Protein AF-A0A2E7ZPV7-F1 (afdb_monomer_lite)

Foldseek 3Di:
DDDDDDDDDDDDDDDDDDDDDDDDDDDDDDDDDDDDDDDDDDDDDDDDDDDDDDDDDDDDDDPAFDDLAQDFDDPVLVVVQPDDDDDDPDDVDWKKKKKWKKAKFADQQQVLCVVQNEDQLQHKGWDWKWKAKQQDQFTDIDDHYNPDIDIDMYIDDPVQWDQDPVDPQAIEGAQQMKIKMWTWMWGAFPLRFTFTETQFIWIDGPNVQVVVAPHWDKTFGDFWQGPDGRMIMTIYNIWMATPVRHTHHYDHDYDVSLLVLLVVLVVLVVSQVVLLLCCAQPWADAPQDSVQDAQKTAARQERSRPRIAGLLLLLQAAALDDPLLLLQLLVVLLCVLVVVDPVVVVVLLVLLLFAEPQNLLVCVLSLQLSLLLSLQAQERERFAFHWDQDPNTIYTDGDAGSASEQDQASGYYHHQNNSQSNSQNSLCCLLVDDPVVQVVRSSSSSSNSSQFLFWFKFKFWFFKQDRFPLDFGPQPDSHTDIGMWIKTAGLLLQLLLALVQQLAWIQGDDPVRTHGLHDPVCSQVLSFLSLCLSCPCVSLVRYDPVVSVQSPTSVSVNQPQQCVSCVPDRHHFMFIRTNRASERGQLEDDDDPVLVVLVVLQVVQVVQQVLLDDFLWGWYHYQHNAFPDSVGRGRITNFGFKTFHRCPRSLQPPLSNQQSQARAGMWGKFFADPDDGHYRHHHTTDISVCRGNSRIHIRGSHTGHDSSSSSSVSSSVSVSSNRRHHHPWAAEDDPLLLVLLVLLVVLLVVLQVLQVVLVVVPDPDPQFRKIKTWRHLSCSRRPSVSSNSSSVSLSVFFSHWHKDKGFRPRSYAYPVGDGSHIIIMIMTTGD

Radius of gyration: 29.02 Å; chains: 1; bounding box: 93×75×89 Å

Secondary structure (DSSP, 8-state):
----------------------PPPPPPP----------------------------------PPPPS-PPPPPGGGTTT---PPPPPP--S---EEEEEEEEEEE--HHHHHHHH---GGG-EEEEEEEEEETT-SSBEEE---SSSPEEEEEEPPGGGEEE-SSSTTEEEEETT-EEEEEEEEEEE-TTS-EEEEEEEEEEEEHHHHHH-SSS-EEEEEEETTEEEEEEEEEEEEEEEEETT--EEEEEEE--HHHHHHHHHHHHHHHHHHHHHHHIIIIISB-GGGTT---SEEE-SS-GGGSSEEEHHHHH-PPPSS-HHHHHHHHHHHHHHHTTT-HHHHHHHHHHTTS--HHHHHHHHHHHHHHHHHHHHHHB----S-EEEEETTEEEEE------SSPPSSS-B---HHHHHHHHHHHHHHHHTS-HHHHTTSHHHHHHHHHHTTTEEEEEEEEEESSSSTTSPP-TT-S-PEEEEEEEEEEHHHHHHHHHHHHTSEEE-SSTTSEEESS-HHHHHHHHHHHHHHHS-HHHHHTS-HHHHHHTTSHHHHTTTT-TTT-TTSPPP--EEE-SSSEE-SB----SSHHHHHHHHHHHHHHHHHHHH-S-SSEEEE---S--SBTTB--SSEEEEEEEE--TTSHHHH-HHHHHTT-B-SEEEEEE--TT-TTPBP-B--B-HHHHHTT-EEEEESS-B-HHHHHHHHHHHHHHGGGSPPPBSSSEEPPHHHHHHHHHHHHHHHHHHHHHHHHHHH--TT---EEEEEEE-HHHHHH-HHHHHHHHHHHHHH-SEEEEEEEE-TTTEE-TTS-B--EEEEEEEEE-

Sequence (831 aa):
MSETLADVSATATGTDSATVSVESPPPEQTDVPVVNASNTKDCSGQDGTDAAATIDAESDGVAVGRSLQVPQVPDNLILGMTKAPTEPAKSDTLMLTMQFSARKAEADLATAFLATGGPLGAAQAASTTDLALTGSEYAVTADLSNDVSTLVKIPLPESLYKVSATAPHTIEIDSRAKLIATSMRDGAAINGTIGPSVSGDGALYLSGLMRSTESIAQMPLVYGGWLEHSAVIGLGKPRVYDQHGVMYNTHFTEHAEGNAAEKAAAEMLKQYAETAWQRRQTQLVYAAAKPLTKAVVKVPVGVNDSGFSTVSAVIERRSAYSFETLEGLFKGAMSAEFSFEEDDIKQFLQDASVQGKKVAAAYGQHVAASLSTIAGSLVAYRADGRSAVTPTGVANKSAELWTAAPPRGPCVSDDCDGSAMELLSIASAVTSAEPETIRTYPFLHAVRNVLVPYYTVGTAIVGASASNAGSDAALGTANVAGHAATLLMPTHTLLRAMYSGSGRLVRGESRSGLVPVASDDVREDLACKRHAACFTADAIAGLPEDERLVLQSWQSGQNVGHPSMDPGGVALSTWQAEGTCVAGATMYLPPGKEVDKNAATSKRDIETFAKIGPTIGRSVKLLHVGGANPDSPHRFYHDIVEFSVPRTHPLWTSKAVAELGHAASQFVLVPHKHEQRGIGISAAGATPAALVTEQFAAVELVAVGSSAQELLEYAESKAAKDVMPPRHGPMQLTSFQTKQLEASLDALQNLHGTLTSRLNNAEQGQDGHNVAYVISYQGLVHNPAGVSHFCERIAACATAGIVDILEVPGMALTPTGHDAGRIVMVNASVP

pLDDT: mean 82.3, std 20.38, range [22.11, 98.44]

Structure (mmCIF, N/CA/C/O backbone):
data_AF-A0A2E7ZPV7-F1
#
_entry.id   AF-A0A2E7ZPV7-F1
#
loop_
_atom_site.group_PDB
_atom_site.id
_atom_site.type_symbol
_atom_site.label_atom_id
_atom_site.label_alt_id
_atom_site.label_comp_id
_atom_site.label_asym_id
_atom_site.label_entity_id
_atom_site.label_seq_id
_atom_site.pdbx_PDB_ins_code
_atom_site.Cartn_x
_atom_site.Cartn_y
_atom_site.Cartn_z
_atom_site.occupancy
_atom_site.B_iso_or_equiv
_atom_site.auth_seq_id
_atom_site.auth_comp_id
_atom_site.auth_asym_id
_atom_site.auth_atom_id
_atom_site.pdbx_PDB_model_num
ATOM 1 N N . MET A 1 1 ? -10.654 -34.231 37.440 1.00 29.20 1 MET A N 1
ATOM 2 C CA . MET A 1 1 ? -9.949 -34.581 38.690 1.00 29.20 1 MET A CA 1
ATOM 3 C C . MET A 1 1 ? -9.417 -33.267 39.242 1.00 29.20 1 MET A C 1
ATOM 5 O O . MET A 1 1 ? -8.465 -32.758 38.680 1.00 29.20 1 MET A O 1
ATOM 9 N N . SER A 1 2 ? -10.264 -32.463 39.885 1.00 23.53 2 SER A N 1
ATOM 10 C CA . SER A 1 2 ? -10.623 -32.471 41.317 1.00 23.53 2 SER A CA 1
ATOM 11 C C . SER A 1 2 ? -9.465 -32.056 42.235 1.00 23.53 2 SER A C 1
ATOM 13 O O . SER A 1 2 ? -8.484 -32.784 42.325 1.00 23.53 2 SER A O 1
ATOM 15 N N . GLU A 1 3 ? -9.724 -30.951 42.948 1.00 26.70 3 GLU A N 1
ATOM 16 C CA . GLU A 1 3 ? -9.115 -30.454 44.197 1.00 26.70 3 GLU A CA 1
ATOM 17 C C . GLU A 1 3 ? -7.826 -29.617 44.129 1.00 26.70 3 GLU A C 1
ATOM 19 O O . GLU A 1 3 ? -6.957 -29.886 43.315 1.00 26.70 3 GLU A O 1
ATOM 24 N N . THR A 1 4 ? -7.533 -28.674 45.037 1.00 27.00 4 THR A N 1
ATOM 25 C CA . THR A 1 4 ? -8.236 -27.568 45.745 1.00 27.00 4 THR A CA 1
ATOM 26 C C . THR A 1 4 ? -7.109 -26.705 46.379 1.00 27.00 4 THR A C 1
ATOM 28 O O . THR A 1 4 ? -6.029 -27.244 46.607 1.00 27.00 4 THR A O 1
ATOM 31 N N . LEU A 1 5 ? -7.414 -25.457 46.788 1.00 25.66 5 LEU A N 1
ATOM 32 C CA . LEU A 1 5 ? -6.725 -24.597 47.796 1.00 25.66 5 LEU A CA 1
ATOM 33 C C . LEU A 1 5 ? -5.484 -23.799 47.332 1.00 25.66 5 LEU A C 1
ATOM 35 O O . LEU A 1 5 ? -4.662 -24.314 46.591 1.00 25.66 5 LEU A O 1
ATOM 39 N N . ALA A 1 6 ? -5.208 -22.570 47.787 1.00 25.42 6 ALA A N 1
ATOM 40 C CA . ALA A 1 6 ? -5.925 -21.558 48.575 1.00 25.42 6 ALA A CA 1
ATOM 41 C C . ALA A 1 6 ? -5.096 -20.250 48.560 1.00 25.42 6 ALA A C 1
ATOM 43 O O . ALA A 1 6 ? -3.877 -20.287 48.392 1.00 25.42 6 ALA A O 1
ATOM 44 N N . ASP A 1 7 ? -5.782 -19.129 48.788 1.00 23.52 7 ASP A N 1
ATOM 45 C CA . ASP A 1 7 ? -5.270 -17.785 49.083 1.00 23.52 7 ASP A CA 1
ATOM 46 C C . ASP A 1 7 ? -4.182 -17.722 50.165 1.00 23.52 7 ASP A C 1
ATOM 48 O O . ASP A 1 7 ? -4.339 -18.320 51.230 1.00 23.52 7 ASP A O 1
ATOM 52 N N . VAL A 1 8 ? -3.194 -16.835 49.967 1.00 25.09 8 VAL A N 1
ATOM 53 C CA . VAL A 1 8 ? -2.602 -16.017 51.043 1.00 25.09 8 VAL A CA 1
ATOM 54 C C . VAL A 1 8 ? -2.247 -14.629 50.497 1.00 25.09 8 VAL A C 1
ATOM 56 O O . VAL A 1 8 ? -1.350 -14.472 49.671 1.00 25.09 8 VAL A O 1
ATOM 59 N N . SER A 1 9 ? -2.928 -13.608 51.015 1.00 24.47 9 SER A N 1
ATOM 60 C CA . SER A 1 9 ? -2.551 -12.197 50.918 1.00 24.47 9 SER A CA 1
ATOM 61 C C . SER A 1 9 ? -1.454 -11.849 51.931 1.00 24.47 9 SER A C 1
ATOM 63 O O . SER A 1 9 ? -1.597 -12.194 53.106 1.00 24.47 9 SER A O 1
ATOM 65 N N . ALA A 1 10 ? -0.446 -11.067 51.541 1.00 26.69 10 ALA A N 1
ATOM 66 C CA . ALA A 1 10 ? 0.312 -10.233 52.476 1.00 26.69 10 ALA A CA 1
ATOM 67 C C . ALA A 1 10 ? 0.940 -9.025 51.762 1.00 26.69 10 ALA A C 1
ATOM 69 O O . ALA A 1 10 ? 1.815 -9.153 50.911 1.00 26.69 10 ALA A O 1
ATOM 70 N N . THR A 1 11 ? 0.481 -7.839 52.147 1.00 27.08 11 THR A N 1
ATOM 71 C CA . THR A 1 11 ? 1.113 -6.535 51.934 1.00 27.08 11 THR A CA 1
ATOM 72 C C . THR A 1 11 ? 2.377 -6.388 52.785 1.00 27.08 11 THR A C 1
ATOM 74 O O . THR A 1 11 ? 2.293 -6.608 53.992 1.00 27.08 11 THR A O 1
ATOM 77 N N . ALA A 1 12 ? 3.483 -5.897 52.215 1.00 25.59 12 ALA A N 1
ATOM 78 C CA . ALA A 1 12 ? 4.442 -5.049 52.932 1.00 25.59 12 ALA A CA 1
ATOM 79 C C . ALA A 1 12 ? 5.372 -4.285 51.972 1.00 25.59 12 ALA A C 1
ATOM 81 O O . ALA A 1 12 ? 6.032 -4.845 51.104 1.00 25.59 12 ALA A O 1
ATOM 82 N N . THR A 1 13 ? 5.393 -2.979 52.199 1.00 26.53 13 THR A N 1
ATOM 83 C CA . THR A 1 13 ? 6.346 -1.947 51.787 1.00 26.53 13 THR A CA 1
ATOM 84 C C . THR A 1 13 ? 7.795 -2.261 52.172 1.00 26.53 13 THR A C 1
ATOM 86 O O . THR A 1 13 ? 8.019 -2.788 53.259 1.00 26.53 13 THR A O 1
ATOM 89 N N . GLY A 1 14 ? 8.774 -1.793 51.390 1.00 25.28 14 GLY A N 1
ATOM 90 C CA . GLY A 1 14 ? 10.145 -1.639 51.890 1.00 25.28 14 GLY A CA 1
ATOM 91 C C . GLY A 1 14 ? 11.223 -1.642 50.814 1.00 25.28 14 GLY A C 1
ATOM 92 O O . GLY A 1 14 ? 11.598 -2.688 50.304 1.00 25.28 14 GLY A O 1
ATOM 93 N N . THR A 1 15 ? 11.717 -0.449 50.510 1.00 29.19 15 THR A N 1
ATOM 94 C CA . THR A 1 15 ? 12.989 -0.145 49.849 1.00 29.19 15 THR A CA 1
ATOM 95 C C . THR A 1 15 ? 14.175 -0.828 50.535 1.00 29.19 15 THR A C 1
ATOM 97 O O . THR A 1 15 ? 14.272 -0.745 51.754 1.00 29.19 15 THR A O 1
ATOM 100 N N . ASP A 1 16 ? 15.096 -1.420 49.770 1.00 25.86 16 ASP A N 1
ATOM 101 C CA . ASP A 1 16 ? 16.523 -1.077 49.852 1.00 25.86 16 ASP A CA 1
ATOM 102 C C . ASP A 1 16 ? 17.352 -1.777 48.768 1.00 25.86 16 ASP A C 1
ATOM 104 O O . ASP A 1 16 ? 17.211 -2.961 48.464 1.00 25.86 16 ASP A O 1
ATOM 108 N N . SER A 1 17 ? 18.226 -0.976 48.169 1.00 32.44 17 SER A N 1
ATOM 109 C CA . SER A 1 17 ? 19.221 -1.336 47.171 1.00 32.44 17 SER A CA 1
ATOM 110 C C . SER A 1 17 ? 20.368 -2.133 47.792 1.00 32.44 17 SER A C 1
ATOM 112 O O . SER A 1 17 ? 21.070 -1.620 48.664 1.00 32.44 17 SER A O 1
ATOM 114 N N . ALA A 1 18 ? 20.635 -3.331 47.273 1.00 26.81 18 ALA A N 1
ATOM 115 C CA . ALA A 1 18 ? 21.896 -4.031 47.491 1.00 26.81 18 ALA A CA 1
ATOM 116 C C . ALA A 1 18 ? 22.388 -4.646 46.174 1.00 26.81 18 ALA A C 1
ATOM 118 O O . ALA A 1 18 ? 21.822 -5.598 45.642 1.00 26.81 18 ALA A O 1
ATOM 119 N N . THR A 1 19 ? 23.460 -4.060 45.648 1.00 29.73 19 THR A N 1
ATOM 120 C CA . THR A 1 19 ? 24.334 -4.604 44.607 1.00 29.73 19 THR A CA 1
ATOM 121 C C . THR A 1 19 ? 24.920 -5.945 45.049 1.00 29.73 19 THR A C 1
ATOM 123 O O . THR A 1 19 ? 25.662 -5.993 46.030 1.00 29.73 19 THR A O 1
ATOM 126 N N . VAL A 1 20 ? 24.635 -7.011 44.297 1.00 25.94 20 VAL A N 1
ATOM 127 C CA . VAL A 1 20 ? 25.326 -8.304 44.402 1.00 25.94 20 VAL A CA 1
ATOM 128 C C . VAL A 1 20 ? 26.048 -8.569 43.086 1.00 25.94 20 VAL A C 1
ATOM 130 O O . VAL A 1 20 ? 25.430 -8.771 42.043 1.00 25.94 20 VAL A O 1
ATOM 133 N N . SER A 1 21 ? 27.374 -8.537 43.157 1.00 26.14 21 SER A N 1
ATOM 134 C CA . SER A 1 21 ? 28.295 -8.945 42.102 1.00 26.14 21 SER A CA 1
ATOM 135 C C . SER A 1 21 ? 28.325 -10.473 42.037 1.00 26.14 21 SER A C 1
ATOM 137 O O . SER A 1 21 ? 28.679 -11.114 43.025 1.00 26.14 21 SER A O 1
ATOM 139 N N . VAL A 1 22 ? 27.972 -11.059 40.892 1.00 28.48 22 VAL A N 1
ATOM 140 C CA . VAL A 1 22 ? 28.170 -12.491 40.623 1.00 28.48 22 VAL A CA 1
ATOM 141 C C . VAL A 1 22 ? 29.272 -12.627 39.578 1.00 28.48 22 VAL A C 1
ATOM 143 O O . VAL A 1 22 ? 29.121 -12.200 38.434 1.00 28.48 22 VAL A O 1
ATOM 146 N N . GLU A 1 23 ? 30.402 -13.185 40.008 1.00 25.83 23 GLU A N 1
ATOM 147 C CA . GLU A 1 23 ? 31.526 -13.577 39.158 1.00 25.83 23 GLU A CA 1
ATOM 148 C C . GLU A 1 23 ? 31.089 -14.662 38.163 1.00 25.83 23 GLU A C 1
ATOM 150 O O . GLU A 1 23 ? 30.453 -15.650 38.529 1.00 25.83 23 GLU A O 1
ATOM 155 N N . SER A 1 24 ? 31.431 -14.471 36.889 1.00 30.08 24 SER A N 1
ATOM 156 C CA . SER A 1 24 ? 31.206 -15.452 35.821 1.00 30.08 24 SER A CA 1
ATOM 157 C C . SER A 1 24 ? 32.411 -16.400 35.704 1.00 30.08 24 SER A C 1
ATOM 159 O O . SER A 1 24 ? 33.545 -15.917 35.745 1.00 30.08 24 SER A O 1
ATOM 161 N N . PRO A 1 25 ? 32.216 -17.720 35.519 1.00 29.81 25 PRO A N 1
ATOM 162 C CA . PRO A 1 25 ? 33.306 -18.641 35.196 1.00 29.81 25 PRO A CA 1
ATOM 163 C C . PRO A 1 25 ? 33.725 -18.512 33.714 1.00 29.81 25 PRO A C 1
ATOM 165 O O . PRO A 1 25 ? 32.944 -18.018 32.895 1.00 29.81 25 PRO A O 1
ATOM 168 N N . PRO A 1 26 ? 34.956 -18.923 33.349 1.00 30.36 26 PRO A N 1
ATOM 169 C CA . PRO A 1 26 ? 35.521 -18.688 32.020 1.00 30.36 26 PRO A CA 1
ATOM 170 C C . PRO A 1 26 ? 34.912 -19.632 30.966 1.00 30.36 26 PRO A C 1
ATOM 172 O O . PRO A 1 26 ? 34.532 -20.753 31.308 1.00 30.36 26 PRO A O 1
ATOM 175 N N . PRO A 1 27 ? 34.842 -19.228 29.682 1.00 31.30 27 PRO A N 1
ATOM 176 C CA . PRO A 1 27 ? 34.312 -20.084 28.631 1.00 31.30 27 PRO A CA 1
ATOM 177 C C . PRO A 1 27 ? 35.370 -21.071 28.117 1.00 31.30 27 PRO A C 1
ATOM 179 O O . PRO A 1 27 ? 36.486 -20.690 27.758 1.00 31.30 27 PRO A O 1
ATOM 182 N N . GLU A 1 28 ? 34.979 -22.343 28.052 1.00 27.33 28 GLU A N 1
ATOM 183 C CA . GLU A 1 28 ? 35.663 -23.403 27.311 1.00 27.33 28 GLU A CA 1
ATOM 184 C C . GLU A 1 28 ? 35.597 -23.136 25.799 1.00 27.33 28 GLU A C 1
ATOM 186 O O . GLU A 1 28 ? 34.538 -22.853 25.235 1.00 27.33 28 GLU A O 1
ATOM 191 N N . GLN A 1 29 ? 36.755 -23.242 25.145 1.00 26.70 29 GLN A N 1
ATOM 192 C CA . GLN A 1 29 ? 36.916 -23.195 23.694 1.00 26.70 29 GLN A CA 1
ATOM 193 C C . GLN A 1 29 ? 36.346 -24.462 23.047 1.00 26.70 29 GLN A C 1
ATOM 195 O O . GLN A 1 29 ? 36.773 -25.569 23.365 1.00 26.70 29 GLN A O 1
ATOM 200 N N . THR A 1 30 ? 35.453 -24.298 22.071 1.00 27.25 30 THR A N 1
ATOM 201 C CA . THR A 1 30 ? 35.225 -25.302 21.023 1.00 27.25 30 THR A CA 1
ATOM 202 C C . THR A 1 30 ? 35.258 -24.617 19.658 1.00 27.25 30 THR A C 1
ATOM 204 O O . THR A 1 30 ? 34.516 -23.673 19.391 1.00 27.25 30 THR A O 1
ATOM 207 N N . ASP A 1 31 ? 36.197 -25.069 18.827 1.00 26.00 31 ASP A N 1
ATOM 208 C CA . ASP A 1 31 ? 36.507 -24.567 17.490 1.00 26.00 31 ASP A CA 1
ATOM 209 C C . ASP A 1 31 ? 35.470 -25.010 16.445 1.00 26.00 31 ASP A C 1
ATOM 211 O O . ASP A 1 31 ? 35.272 -26.208 16.244 1.00 26.00 31 ASP A O 1
ATOM 215 N N . VAL A 1 32 ? 34.888 -24.056 15.704 1.00 25.08 32 VAL A N 1
ATOM 216 C CA . VAL A 1 32 ? 34.268 -24.250 14.373 1.00 25.08 32 VAL A CA 1
ATOM 217 C C . VAL A 1 32 ? 34.499 -22.964 13.544 1.00 25.08 32 VAL A C 1
ATOM 219 O O . VAL A 1 32 ? 34.378 -21.869 14.097 1.00 25.08 32 VAL A O 1
ATOM 222 N N . PRO A 1 33 ? 34.881 -23.038 12.248 1.00 25.25 33 PRO A N 1
ATOM 223 C CA . PRO A 1 33 ? 35.562 -21.938 11.564 1.00 25.25 33 PRO A CA 1
ATOM 224 C C . PRO A 1 33 ? 34.613 -20.863 11.017 1.00 25.25 33 PRO A C 1
ATOM 226 O O . PRO A 1 33 ? 33.649 -21.153 10.309 1.00 25.25 33 PRO A O 1
ATOM 229 N N . VAL A 1 34 ? 34.961 -19.601 11.278 1.00 23.91 34 VAL A N 1
ATOM 230 C CA . VAL A 1 34 ? 34.376 -18.408 10.652 1.00 23.91 34 VAL A CA 1
ATOM 231 C C . VAL A 1 34 ? 35.165 -18.072 9.386 1.00 23.91 34 VAL A C 1
ATOM 233 O O . VAL A 1 34 ? 36.362 -17.787 9.442 1.00 23.91 34 VAL A O 1
ATOM 236 N N . VAL A 1 35 ? 34.486 -18.070 8.239 1.00 23.42 35 VAL A N 1
ATOM 237 C CA . VAL A 1 35 ? 35.000 -17.506 6.985 1.00 23.42 35 VAL A CA 1
ATOM 238 C C . VAL A 1 35 ? 34.764 -15.994 7.019 1.00 23.42 35 VAL A C 1
ATOM 240 O O . VAL A 1 35 ? 33.656 -15.526 6.779 1.00 23.42 35 VAL A O 1
ATOM 243 N N . ASN A 1 36 ? 35.814 -15.236 7.341 1.00 24.77 36 ASN A N 1
ATOM 244 C CA . ASN A 1 36 ? 35.864 -13.782 7.188 1.00 24.77 36 ASN A CA 1
ATOM 245 C C . ASN A 1 36 ? 36.428 -13.425 5.807 1.00 24.77 36 ASN A C 1
ATOM 247 O O . ASN A 1 36 ? 37.525 -13.856 5.454 1.00 24.77 36 ASN A O 1
ATOM 251 N N . ALA A 1 37 ? 35.721 -12.569 5.070 1.00 22.53 37 ALA A N 1
ATOM 252 C CA . ALA A 1 37 ? 36.254 -11.857 3.915 1.00 22.53 37 ALA A CA 1
ATOM 253 C C . ALA A 1 37 ? 36.248 -10.351 4.212 1.00 22.53 37 ALA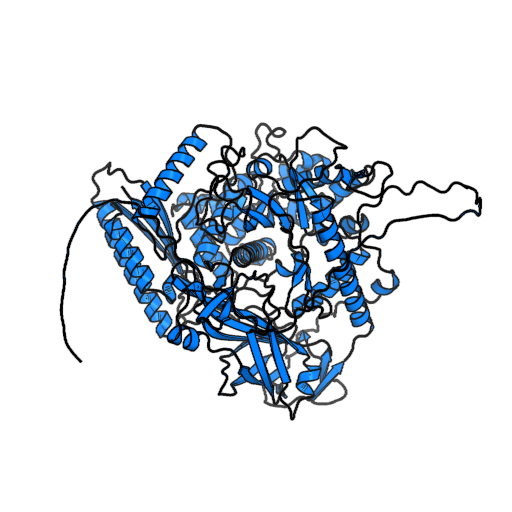 A C 1
ATOM 255 O O . ALA A 1 37 ? 35.270 -9.651 3.969 1.00 22.53 37 ALA A O 1
ATOM 256 N N . SER A 1 38 ? 37.365 -9.857 4.742 1.00 23.45 38 SER A N 1
ATOM 257 C CA . SER A 1 38 ? 37.725 -8.439 4.726 1.00 23.45 38 SER A CA 1
ATOM 258 C C . SER A 1 38 ? 39.245 -8.342 4.648 1.00 23.45 38 SER A C 1
ATOM 260 O O . SER A 1 38 ? 39.930 -8.697 5.606 1.00 23.45 38 SER A O 1
ATOM 262 N N . ASN A 1 39 ? 39.774 -7.876 3.518 1.00 23.19 39 ASN A N 1
ATOM 263 C CA . ASN A 1 39 ? 41.185 -7.529 3.385 1.00 23.19 39 ASN A CA 1
ATOM 264 C C . ASN A 1 39 ? 41.300 -6.055 3.000 1.00 23.19 39 ASN A C 1
ATOM 266 O O . ASN A 1 39 ? 41.080 -5.672 1.856 1.00 23.19 39 ASN A O 1
ATOM 270 N N . THR A 1 40 ? 41.705 -5.256 3.979 1.00 24.12 40 THR A N 1
ATOM 271 C CA . THR A 1 40 ? 42.443 -4.008 3.797 1.00 24.12 40 THR A CA 1
ATOM 272 C C . THR A 1 40 ? 43.726 -4.142 4.600 1.00 24.12 40 THR A C 1
ATOM 274 O O . THR A 1 40 ? 43.663 -4.370 5.811 1.00 24.12 40 THR A O 1
ATOM 277 N N . LYS A 1 41 ? 44.884 -3.978 3.958 1.00 23.77 41 LYS A N 1
ATOM 278 C CA . LYS A 1 41 ? 46.084 -3.521 4.658 1.00 23.77 41 LYS A CA 1
ATOM 279 C C . LYS A 1 41 ? 47.050 -2.814 3.716 1.00 23.77 41 LYS A C 1
ATOM 281 O O . LYS A 1 41 ? 47.480 -3.379 2.714 1.00 23.77 41 LYS A O 1
ATOM 286 N N . ASP A 1 42 ? 47.371 -1.592 4.118 1.00 23.97 42 ASP A N 1
ATOM 287 C CA . ASP A 1 42 ? 48.508 -0.788 3.695 1.00 23.97 42 ASP A CA 1
ATOM 288 C C . ASP A 1 42 ? 49.842 -1.521 3.863 1.00 23.97 42 ASP A C 1
ATOM 290 O O . ASP A 1 42 ? 50.031 -2.281 4.818 1.00 23.97 42 ASP A O 1
ATOM 294 N N . CYS A 1 43 ? 50.804 -1.179 3.005 1.00 22.25 43 CYS A N 1
ATOM 295 C CA . CYS A 1 43 ? 52.234 -1.217 3.306 1.00 22.25 43 CYS A CA 1
ATOM 296 C C . CYS A 1 43 ? 52.917 -0.001 2.662 1.00 22.25 43 CYS A C 1
ATOM 298 O O . CYS A 1 43 ? 52.766 0.269 1.473 1.00 22.25 43 CYS A O 1
ATOM 300 N N . SER A 1 44 ? 53.668 0.725 3.481 1.00 24.61 44 SER A N 1
ATOM 301 C CA . SER A 1 44 ? 54.526 1.861 3.149 1.00 24.61 44 SER A CA 1
ATOM 302 C C . SER A 1 44 ? 55.918 1.429 2.662 1.00 24.61 44 SER A C 1
ATOM 304 O O . SER A 1 44 ? 56.489 0.517 3.257 1.00 24.61 44 SER A O 1
ATOM 306 N N . GLY A 1 45 ? 56.522 2.195 1.738 1.00 22.11 45 GLY A N 1
ATOM 307 C CA . GLY A 1 45 ? 57.952 2.554 1.824 1.00 22.11 45 GLY A CA 1
ATOM 308 C C . GLY A 1 45 ? 58.908 2.213 0.663 1.00 22.11 45 GLY A C 1
ATOM 309 O O . GLY A 1 45 ? 59.482 1.134 0.651 1.00 22.11 45 GLY A O 1
ATOM 310 N N . GLN A 1 46 ? 59.182 3.247 -0.150 1.00 22.80 46 GLN A N 1
ATOM 311 C CA . GLN A 1 46 ? 60.468 3.689 -0.746 1.00 22.80 46 GLN A CA 1
ATOM 312 C C . GLN A 1 46 ? 61.055 3.158 -2.083 1.00 22.80 46 GLN A C 1
ATOM 314 O O . GLN A 1 46 ? 61.433 2.002 -2.229 1.00 22.80 46 GLN A O 1
ATOM 319 N N . ASP A 1 47 ? 61.264 4.174 -2.945 1.00 24.08 47 ASP A N 1
ATOM 320 C CA . ASP A 1 47 ? 62.378 4.520 -3.853 1.00 24.08 47 ASP A CA 1
ATOM 321 C C . ASP A 1 47 ? 62.609 3.794 -5.196 1.00 24.08 47 ASP A C 1
ATOM 323 O O . ASP A 1 47 ? 62.885 2.600 -5.255 1.00 24.08 47 ASP A O 1
ATOM 327 N N . GLY A 1 48 ? 62.638 4.597 -6.283 1.00 23.34 48 GLY A N 1
ATOM 328 C CA . GLY A 1 48 ? 63.338 4.254 -7.534 1.00 23.34 48 GLY A CA 1
ATOM 329 C C . GLY A 1 48 ? 62.816 4.848 -8.856 1.00 23.34 48 GLY A C 1
ATOM 330 O O . GLY A 1 48 ? 62.225 4.121 -9.639 1.00 23.34 48 GLY A O 1
ATOM 331 N N . THR A 1 49 ? 63.101 6.136 -9.101 1.00 23.17 49 THR A N 1
ATOM 332 C CA . THR A 1 49 ? 63.526 6.785 -10.379 1.00 23.17 49 THR A CA 1
ATOM 333 C C . THR A 1 49 ? 62.838 6.527 -11.741 1.00 23.17 49 THR A C 1
ATOM 335 O O . THR A 1 49 ? 62.834 5.419 -12.261 1.00 23.17 49 THR A O 1
ATOM 338 N N . ASP A 1 50 ? 62.478 7.660 -12.368 1.00 22.80 50 ASP A N 1
ATOM 339 C CA . ASP A 1 50 ? 62.632 8.060 -13.782 1.00 22.80 50 ASP A CA 1
ATOM 340 C C . ASP A 1 50 ? 62.035 7.218 -14.925 1.00 22.80 50 ASP A C 1
ATOM 342 O O . ASP A 1 50 ? 62.584 6.198 -15.327 1.00 22.80 50 ASP A O 1
ATOM 346 N N . ALA A 1 51 ? 61.029 7.789 -15.604 1.00 25.17 51 ALA A N 1
ATOM 347 C CA . ALA A 1 51 ? 61.126 8.131 -17.031 1.00 25.17 51 ALA A CA 1
ATOM 348 C C . ALA A 1 51 ? 59.922 8.977 -17.482 1.00 25.17 51 ALA A C 1
ATOM 350 O O . ALA A 1 51 ? 58.763 8.613 -17.299 1.00 25.17 51 ALA A O 1
ATOM 351 N N . ALA A 1 52 ? 60.236 10.117 -18.090 1.00 24.20 52 ALA A N 1
ATOM 352 C CA . ALA A 1 52 ? 59.308 11.064 -18.682 1.00 24.20 52 ALA A CA 1
ATOM 353 C C . ALA A 1 52 ? 58.654 10.524 -19.965 1.00 24.20 52 ALA A C 1
ATOM 355 O O . ALA A 1 52 ? 59.329 9.946 -20.815 1.00 24.20 52 ALA A O 1
ATOM 356 N N . ALA A 1 53 ? 57.369 10.827 -20.151 1.00 25.17 53 ALA A N 1
ATOM 357 C CA . ALA A 1 53 ? 56.743 10.886 -21.466 1.00 25.17 53 ALA A CA 1
ATOM 358 C C . ALA A 1 53 ? 55.691 12.001 -21.474 1.00 25.17 53 ALA A C 1
ATOM 360 O O . ALA A 1 53 ? 54.584 11.865 -20.959 1.00 25.17 53 ALA A O 1
ATOM 361 N N . THR A 1 54 ? 56.106 13.132 -22.031 1.00 23.97 54 THR A N 1
ATOM 362 C CA . THR A 1 54 ? 55.287 14.264 -22.452 1.00 23.97 54 THR A CA 1
ATOM 363 C C . THR A 1 54 ? 54.344 13.798 -23.562 1.00 23.97 54 THR A C 1
ATOM 365 O O . THR A 1 54 ? 54.825 13.310 -24.583 1.00 23.97 54 THR A O 1
ATOM 368 N N . ILE A 1 55 ? 53.029 13.951 -23.388 1.00 25.91 55 ILE A N 1
ATOM 369 C CA . ILE A 1 55 ? 52.081 13.970 -24.507 1.00 25.91 55 ILE A CA 1
ATOM 370 C C . ILE A 1 55 ? 51.166 15.175 -24.322 1.00 25.91 55 ILE A C 1
ATOM 372 O O . ILE A 1 55 ? 50.608 15.404 -23.248 1.00 25.91 55 ILE A O 1
ATOM 376 N N . ASP A 1 56 ? 51.129 15.954 -25.392 1.00 23.94 56 ASP A N 1
ATOM 377 C CA . ASP A 1 56 ? 50.547 17.271 -25.529 1.00 23.94 56 ASP A CA 1
ATOM 378 C C . ASP A 1 56 ? 49.043 17.320 -25.263 1.00 23.94 56 ASP A C 1
ATOM 380 O O . ASP A 1 56 ? 48.272 16.419 -25.593 1.00 23.94 56 ASP A O 1
ATOM 384 N N . ALA A 1 57 ? 48.651 18.449 -24.680 1.00 25.42 57 ALA A N 1
ATOM 385 C CA . ALA A 1 57 ? 47.284 18.908 -24.605 1.00 25.42 57 ALA A CA 1
ATOM 386 C C . ALA A 1 57 ? 46.876 19.490 -25.964 1.00 25.42 57 ALA A C 1
ATOM 388 O O . ALA A 1 57 ? 47.360 20.553 -26.349 1.00 25.42 57 ALA A O 1
ATOM 389 N N . GLU A 1 58 ? 45.928 18.844 -26.635 1.00 25.19 58 GLU A N 1
ATOM 390 C CA . GLU A 1 58 ? 45.036 19.523 -27.568 1.00 25.19 58 GLU A CA 1
ATOM 391 C C . GLU A 1 58 ? 43.598 19.439 -27.055 1.00 25.19 58 GLU A C 1
ATOM 393 O O . GLU A 1 58 ? 43.149 18.463 -26.457 1.00 25.19 58 GLU A O 1
ATOM 398 N N . SER A 1 59 ? 42.945 20.581 -27.196 1.00 34.00 59 SER A N 1
ATOM 399 C CA . SER A 1 59 ? 41.653 20.974 -26.672 1.00 34.00 59 SER A CA 1
ATOM 400 C C . SER A 1 59 ? 40.508 20.144 -27.236 1.00 34.00 59 SER A C 1
ATOM 402 O O . SER A 1 59 ? 40.245 20.234 -28.431 1.00 34.00 59 SER A O 1
ATOM 404 N N . ASP A 1 60 ? 39.752 19.485 -26.361 1.00 26.59 60 ASP A N 1
ATOM 405 C CA . ASP A 1 60 ? 38.391 19.049 -26.660 1.00 26.59 60 ASP A CA 1
ATOM 406 C C . ASP A 1 60 ? 37.453 19.335 -25.483 1.00 26.59 60 ASP A C 1
ATOM 408 O O . ASP A 1 60 ? 37.859 19.419 -24.321 1.00 26.59 60 ASP A O 1
ATOM 412 N N . GLY A 1 61 ? 36.200 19.605 -25.844 1.00 26.38 61 GLY A N 1
ATOM 413 C CA . GLY A 1 61 ? 35.186 20.312 -25.071 1.00 26.38 61 GLY A CA 1
ATOM 414 C C . GLY A 1 61 ? 34.980 19.863 -23.624 1.00 26.38 61 GLY A C 1
ATOM 415 O O . GLY A 1 61 ? 35.055 18.693 -23.260 1.00 26.38 61 GLY A O 1
ATOM 416 N N . VAL A 1 62 ? 34.640 20.854 -22.803 1.00 25.42 62 VAL A N 1
ATOM 417 C CA . VAL A 1 62 ? 34.186 20.710 -21.421 1.00 25.42 62 VAL A CA 1
ATOM 418 C C . VAL A 1 62 ? 33.028 19.709 -21.362 1.00 25.42 62 VAL A C 1
ATOM 420 O O . VAL A 1 62 ? 31.895 20.034 -21.711 1.00 25.42 62 VAL A O 1
ATOM 423 N N . ALA A 1 63 ? 33.307 18.494 -20.889 1.00 27.03 63 ALA A N 1
ATOM 424 C CA . ALA A 1 63 ? 32.286 17.578 -20.407 1.00 27.03 63 ALA A CA 1
ATOM 425 C C . ALA A 1 63 ? 31.629 18.216 -19.173 1.00 27.03 63 ALA A C 1
ATOM 427 O O . ALA A 1 63 ? 32.213 18.276 -18.089 1.00 27.03 63 ALA A O 1
ATOM 428 N N . VAL A 1 64 ? 30.430 18.766 -19.363 1.00 31.42 64 VAL A N 1
ATOM 429 C CA . VAL A 1 64 ? 29.579 19.252 -18.274 1.00 31.42 64 VAL A CA 1
ATOM 430 C C . VAL A 1 64 ? 29.218 18.051 -17.397 1.00 31.42 64 VAL A C 1
ATOM 432 O O . VAL A 1 64 ? 28.833 16.998 -17.904 1.00 31.42 64 VAL A O 1
ATOM 435 N N . GLY A 1 65 ? 29.432 18.201 -16.087 1.00 31.48 65 GLY A N 1
ATOM 436 C CA . GLY A 1 65 ? 29.378 17.124 -15.102 1.00 31.48 65 GLY A CA 1
ATOM 437 C C . GLY A 1 65 ? 28.089 16.313 -15.181 1.00 31.48 65 GLY A C 1
ATOM 438 O O . GLY A 1 65 ? 27.003 16.841 -14.956 1.00 31.48 65 GLY A O 1
ATOM 439 N N . ARG A 1 66 ? 28.222 15.019 -15.479 1.00 38.09 66 ARG A N 1
ATOM 440 C CA . ARG A 1 66 ? 27.109 14.078 -15.387 1.00 38.09 66 ARG A CA 1
ATOM 441 C C . ARG A 1 66 ? 26.821 13.827 -13.908 1.00 38.09 66 ARG A C 1
ATOM 443 O O . ARG A 1 66 ? 27.722 13.478 -13.144 1.00 38.09 66 ARG A O 1
ATOM 450 N N . SER A 1 67 ? 25.568 14.019 -13.500 1.00 46.34 67 SER A N 1
ATOM 451 C CA . SER A 1 67 ? 25.053 13.384 -12.287 1.00 46.34 67 SER A CA 1
ATOM 452 C C . SER A 1 67 ? 25.222 11.862 -12.428 1.00 46.34 67 SER A C 1
ATOM 454 O O . SER A 1 67 ? 25.386 11.368 -13.544 1.00 46.34 67 SER A O 1
ATOM 456 N N . LEU A 1 68 ? 25.245 11.111 -11.319 1.00 50.62 68 LEU A N 1
ATOM 457 C CA . LEU A 1 68 ? 25.249 9.639 -11.361 1.00 50.62 68 LEU A CA 1
ATOM 458 C C . LEU A 1 68 ? 23.984 9.171 -12.103 1.00 50.62 68 LEU A C 1
ATOM 460 O O . LEU A 1 68 ? 22.923 9.037 -11.493 1.00 50.62 68 LEU A O 1
ATOM 464 N N . GLN A 1 69 ? 24.096 9.021 -13.419 1.00 55.97 69 GLN A N 1
ATOM 465 C CA . GLN A 1 69 ? 23.096 8.482 -14.324 1.00 55.97 69 GLN A CA 1
ATOM 466 C C . GLN A 1 69 ? 23.529 7.073 -14.692 1.00 55.97 69 GLN A C 1
ATOM 468 O O . GLN A 1 69 ? 24.716 6.809 -14.904 1.00 55.97 69 GLN A O 1
ATOM 473 N N . VAL A 1 70 ? 22.558 6.172 -14.779 1.00 58.38 70 VAL A N 1
ATOM 474 C CA . VAL A 1 70 ? 22.835 4.809 -15.215 1.00 58.38 70 VAL A CA 1
ATOM 475 C C . VAL A 1 70 ? 23.231 4.839 -16.708 1.00 58.38 70 VAL A C 1
ATOM 477 O O . VAL A 1 70 ? 22.592 5.566 -17.476 1.00 58.38 70 VAL A O 1
ATOM 480 N N . PRO A 1 71 ? 24.297 4.131 -17.136 1.00 53.25 71 PRO A N 1
ATOM 481 C CA . PRO A 1 71 ? 24.747 4.094 -18.529 1.00 53.25 71 PRO A CA 1
ATOM 482 C C . PRO A 1 71 ? 23.624 3.807 -19.537 1.00 53.25 71 PRO A C 1
ATOM 484 O O . PRO A 1 71 ? 22.709 3.033 -19.261 1.00 53.25 71 PRO A O 1
ATOM 487 N N . GLN A 1 72 ? 23.707 4.398 -20.734 1.00 57.03 72 GLN A N 1
ATOM 488 C CA . GLN A 1 72 ? 22.716 4.156 -21.788 1.00 57.03 72 GLN A CA 1
ATOM 489 C C . GLN A 1 72 ? 22.804 2.730 -22.352 1.00 57.03 72 GLN A C 1
ATOM 491 O O . GLN A 1 72 ? 23.892 2.191 -22.562 1.00 57.03 72 GLN A O 1
ATOM 496 N N . VAL A 1 73 ? 21.636 2.135 -22.617 1.00 58.81 73 VAL A N 1
ATOM 497 C CA . VAL A 1 73 ? 21.493 0.816 -23.251 1.00 58.81 73 VAL A CA 1
ATOM 498 C C . VAL A 1 73 ? 21.619 0.966 -24.773 1.00 58.81 73 VAL A C 1
ATOM 500 O O . VAL A 1 73 ? 21.053 1.911 -25.317 1.00 58.81 73 VAL A O 1
ATOM 503 N N . PRO A 1 74 ? 22.304 0.048 -25.481 1.00 55.72 74 PRO A N 1
ATOM 504 C CA . PRO A 1 74 ? 22.348 0.048 -26.943 1.00 55.72 74 PRO A CA 1
ATOM 505 C C . PRO A 1 74 ? 20.953 -0.007 -27.603 1.00 55.72 74 PRO A C 1
ATOM 507 O O . PRO A 1 74 ? 20.159 -0.902 -27.305 1.00 55.72 74 PRO A O 1
ATOM 510 N N . ASP A 1 75 ? 20.682 0.893 -28.557 1.00 54.69 75 ASP A N 1
ATOM 511 C CA . ASP A 1 75 ? 19.376 1.043 -29.237 1.00 54.69 75 ASP A CA 1
ATOM 512 C C . ASP A 1 75 ? 18.883 -0.226 -29.959 1.00 54.69 75 ASP A C 1
ATOM 514 O O . ASP A 1 75 ? 17.683 -0.437 -30.147 1.00 54.69 75 ASP A O 1
ATOM 518 N N . ASN A 1 76 ? 19.796 -1.117 -30.356 1.00 52.09 76 ASN A N 1
ATOM 519 C CA . ASN A 1 76 ? 19.465 -2.354 -31.065 1.00 52.09 76 ASN A CA 1
ATOM 520 C C . ASN A 1 76 ? 18.729 -3.393 -30.198 1.00 52.09 76 ASN A C 1
ATOM 522 O O . ASN A 1 76 ? 18.160 -4.328 -30.756 1.00 52.09 76 ASN A O 1
ATOM 526 N N . LEU A 1 77 ? 18.722 -3.243 -28.869 1.00 5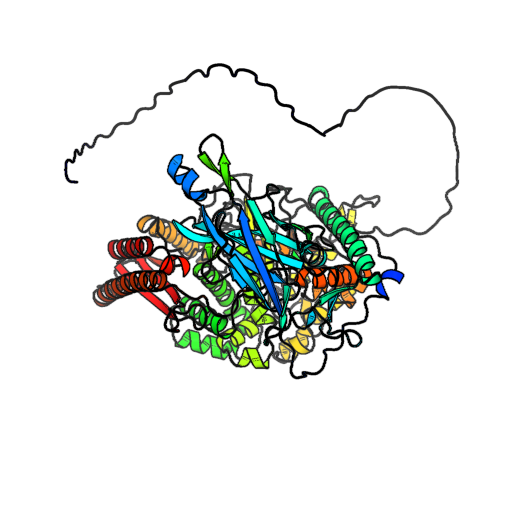4.81 77 LEU A N 1
ATOM 527 C CA . LEU A 1 77 ? 17.958 -4.106 -27.958 1.00 54.81 77 LEU A CA 1
ATOM 528 C C . LEU A 1 77 ? 16.486 -3.673 -27.821 1.00 54.81 77 LEU A C 1
ATOM 530 O O . LEU A 1 77 ? 15.643 -4.499 -27.479 1.00 54.81 77 LEU A O 1
ATOM 534 N N . ILE A 1 78 ? 16.162 -2.414 -28.136 1.00 52.75 78 ILE A N 1
ATOM 535 C CA . ILE A 1 78 ? 14.832 -1.813 -27.925 1.00 52.75 78 ILE A CA 1
ATOM 536 C C . ILE A 1 78 ? 13.866 -2.167 -29.067 1.00 52.75 78 ILE A C 1
ATOM 538 O O . ILE A 1 78 ? 12.674 -2.401 -28.860 1.00 52.75 78 ILE A O 1
ATOM 542 N N . LEU A 1 79 ? 14.383 -2.286 -30.294 1.00 45.88 79 LEU A N 1
ATOM 543 C CA . LEU A 1 79 ? 13.579 -2.526 -31.500 1.00 45.88 79 LEU A CA 1
ATOM 544 C C . LEU A 1 79 ? 12.821 -3.874 -31.495 1.00 45.88 79 LEU A C 1
ATOM 546 O O . LEU A 1 79 ? 11.831 -4.003 -32.215 1.00 45.88 79 LEU A O 1
ATOM 550 N N . GLY A 1 80 ? 13.219 -4.842 -30.657 1.00 49.16 80 GLY A N 1
ATOM 551 C CA . GLY A 1 80 ? 12.538 -6.138 -30.489 1.00 49.16 80 GLY A CA 1
ATOM 552 C C . GLY A 1 80 ? 11.341 -6.134 -29.521 1.00 49.16 80 GLY A C 1
ATOM 553 O O . GLY A 1 80 ? 10.619 -7.123 -29.426 1.00 49.16 80 GLY A O 1
ATOM 554 N N . MET A 1 81 ? 11.090 -5.033 -28.803 1.00 51.00 81 MET A N 1
ATOM 555 C CA . MET A 1 81 ? 10.122 -4.984 -27.690 1.00 51.00 81 MET A CA 1
ATOM 556 C C . MET A 1 81 ? 8.688 -4.593 -28.116 1.00 51.00 81 MET A C 1
ATOM 558 O O . MET A 1 81 ? 7.765 -4.604 -27.305 1.00 51.00 81 MET A O 1
ATOM 562 N N . THR A 1 82 ? 8.463 -4.261 -29.393 1.00 38.69 82 THR A N 1
ATOM 563 C CA . THR A 1 82 ? 7.303 -3.471 -29.867 1.00 38.69 82 THR A CA 1
ATOM 564 C C . THR A 1 82 ? 6.062 -4.253 -30.326 1.00 38.69 82 THR A C 1
ATOM 566 O O . THR A 1 82 ? 5.197 -3.694 -31.000 1.00 38.69 82 THR A O 1
ATOM 569 N N . LYS A 1 83 ? 5.882 -5.523 -29.947 1.00 36.31 83 LYS A N 1
ATOM 570 C CA . LYS A 1 83 ? 4.616 -6.237 -30.214 1.00 36.31 83 LYS A CA 1
ATOM 571 C C . LYS A 1 83 ? 3.946 -6.716 -28.935 1.00 36.31 83 LYS A C 1
ATOM 573 O O . LYS A 1 83 ? 4.127 -7.854 -28.509 1.00 36.31 83 LYS A O 1
ATOM 578 N N . ALA A 1 84 ? 3.097 -5.856 -28.372 1.00 34.94 84 ALA A N 1
ATOM 579 C CA . ALA A 1 84 ? 2.018 -6.317 -27.510 1.00 34.94 84 ALA A CA 1
ATOM 580 C C . ALA A 1 84 ? 1.148 -7.314 -28.310 1.00 34.94 84 ALA A C 1
ATOM 582 O O . ALA A 1 84 ? 0.796 -7.020 -29.459 1.00 34.94 84 ALA A O 1
ATOM 583 N N . PRO A 1 85 ? 0.829 -8.502 -27.768 1.00 37.28 85 PRO A N 1
ATOM 584 C CA . PRO A 1 85 ? -0.076 -9.425 -28.433 1.00 37.28 85 PRO A CA 1
ATOM 585 C C . PRO A 1 85 ? -1.442 -8.758 -28.578 1.00 37.28 85 PRO A C 1
ATOM 587 O O . PRO A 1 85 ? -1.992 -8.241 -27.611 1.00 37.28 85 PRO A O 1
ATOM 590 N N . THR A 1 86 ? -1.979 -8.767 -29.792 1.00 32.75 86 THR A N 1
ATOM 591 C CA . THR A 1 86 ? -3.374 -8.413 -30.058 1.00 32.75 86 THR A CA 1
ATOM 592 C C . THR A 1 86 ? -4.258 -9.400 -29.297 1.00 32.75 86 THR A C 1
ATOM 594 O O . THR A 1 86 ? -4.061 -10.610 -29.436 1.00 32.75 86 THR A O 1
ATOM 597 N N . GLU A 1 87 ? -5.187 -8.905 -28.472 1.00 35.06 87 GLU A N 1
ATOM 598 C CA . GLU A 1 87 ? -6.141 -9.762 -27.761 1.00 35.06 87 GLU A CA 1
ATOM 599 C C . GLU A 1 87 ? -6.911 -10.631 -28.771 1.00 35.06 87 GLU A C 1
ATOM 601 O O . GLU A 1 87 ? -7.490 -10.097 -29.725 1.00 35.06 87 GLU A O 1
ATOM 606 N N . PRO A 1 88 ? -6.911 -11.966 -28.618 1.00 40.94 88 PRO A N 1
ATOM 607 C CA . PRO A 1 88 ? -7.730 -12.821 -29.459 1.00 40.94 88 PRO A CA 1
ATOM 608 C C . PRO A 1 88 ? -9.214 -12.596 -29.144 1.00 40.94 88 PRO A C 1
ATOM 610 O O . PRO A 1 88 ? -9.616 -12.450 -27.992 1.00 40.94 88 PRO A O 1
ATOM 613 N N . ALA A 1 89 ? -10.039 -12.576 -30.192 1.00 37.53 89 ALA A N 1
ATOM 614 C CA . ALA A 1 89 ? -11.489 -12.481 -30.069 1.00 37.53 89 ALA A CA 1
ATOM 615 C C . ALA A 1 89 ? -12.046 -13.620 -29.191 1.00 37.53 89 ALA A C 1
ATOM 617 O O . ALA A 1 89 ? -11.631 -14.770 -29.343 1.00 37.53 89 ALA A O 1
ATOM 618 N N . LYS A 1 90 ? -13.006 -13.295 -28.311 1.00 39.28 90 LYS A N 1
ATOM 619 C CA . LYS A 1 90 ? -13.723 -14.241 -27.435 1.00 39.28 90 LYS A CA 1
ATOM 620 C C . LYS A 1 90 ? -14.431 -15.328 -28.262 1.00 39.28 90 LYS A C 1
ATOM 622 O O . LYS A 1 90 ? -15.552 -15.138 -28.726 1.00 39.28 90 LYS A O 1
ATOM 627 N N . SER A 1 91 ? -13.737 -16.442 -28.473 1.00 44.66 91 SER A N 1
ATOM 628 C CA . SER A 1 91 ? -14.264 -17.743 -28.903 1.00 44.66 91 SER A CA 1
ATOM 629 C C . SER A 1 91 ? -14.762 -18.501 -27.671 1.00 44.66 91 SER A C 1
ATOM 631 O O . SER A 1 91 ? -14.290 -18.204 -26.580 1.00 44.66 91 SER A O 1
ATOM 633 N N . ASP A 1 92 ? -15.648 -19.494 -27.833 1.00 53.16 92 ASP A N 1
ATOM 634 C CA . ASP A 1 92 ? -15.978 -20.474 -26.784 1.00 53.16 92 ASP A CA 1
ATOM 635 C C . ASP A 1 92 ? -14.671 -21.046 -26.210 1.00 53.16 92 ASP A C 1
ATOM 637 O O . ASP A 1 92 ? -13.997 -21.854 -26.860 1.00 53.16 92 ASP A O 1
ATOM 641 N N . THR A 1 93 ? -14.230 -20.526 -25.062 1.00 67.94 93 THR A N 1
ATOM 642 C CA . THR A 1 93 ? -12.848 -20.701 -24.628 1.00 67.94 93 THR A CA 1
ATOM 643 C C . THR A 1 93 ? -12.668 -22.045 -23.950 1.00 67.94 93 THR A C 1
ATOM 645 O O . THR A 1 93 ? -13.355 -22.399 -22.992 1.00 67.94 93 THR A O 1
ATOM 648 N N . LEU A 1 94 ? -11.719 -22.816 -24.477 1.00 85.19 94 LEU A N 1
ATOM 649 C CA . LEU A 1 94 ? -11.191 -24.006 -23.830 1.00 85.19 94 LEU A CA 1
ATOM 650 C C . LEU A 1 94 ? -10.719 -23.628 -22.416 1.00 85.19 94 LEU A C 1
ATOM 652 O O . LEU A 1 94 ? -9.902 -22.726 -22.260 1.00 85.19 94 LEU A O 1
ATOM 656 N N . MET A 1 95 ? -11.216 -24.308 -21.385 1.00 91.31 95 MET A N 1
ATOM 657 C CA . MET A 1 95 ? -10.832 -24.049 -19.997 1.00 91.31 95 MET A CA 1
ATOM 658 C C . MET A 1 95 ? -9.872 -25.142 -19.543 1.00 91.31 95 MET A C 1
ATOM 660 O O . MET A 1 95 ? -10.276 -26.275 -19.278 1.00 91.31 95 MET A O 1
ATOM 664 N N . LEU A 1 96 ? -8.584 -24.811 -19.465 1.00 95.69 96 LEU A N 1
ATOM 665 C CA . LEU A 1 96 ? -7.545 -25.751 -19.052 1.00 95.69 96 LEU A CA 1
ATOM 666 C C . LEU A 1 96 ? -7.232 -25.623 -17.560 1.00 95.69 96 LEU A C 1
ATOM 668 O O . LEU A 1 96 ? -7.232 -24.536 -16.992 1.00 95.69 96 LEU A O 1
ATOM 672 N N . THR A 1 97 ? -6.929 -26.745 -16.915 1.00 96.88 97 THR A N 1
ATOM 673 C CA . THR A 1 97 ? -6.555 -26.833 -15.499 1.00 96.88 97 THR A CA 1
ATOM 674 C C . THR A 1 97 ? -5.291 -27.670 -15.335 1.00 96.88 97 THR A C 1
ATOM 676 O O . THR A 1 97 ? -5.210 -28.802 -15.819 1.00 96.88 97 THR A O 1
ATOM 679 N N . MET A 1 98 ? -4.313 -27.135 -14.607 1.00 96.38 98 MET A N 1
ATOM 680 C CA . MET A 1 98 ? -3.120 -27.847 -14.175 1.00 96.38 98 MET A CA 1
ATOM 681 C C . MET A 1 98 ? -3.433 -28.577 -12.876 1.00 96.38 98 MET A C 1
ATOM 683 O O . MET A 1 98 ? -3.902 -27.974 -11.916 1.00 96.38 98 MET A O 1
ATOM 687 N N . GLN A 1 99 ? -3.145 -29.870 -12.827 1.00 96.62 99 GLN A N 1
ATOM 688 C CA . GLN A 1 99 ? -3.313 -30.706 -11.649 1.00 96.62 99 GLN A CA 1
ATOM 689 C C . GLN A 1 99 ? -1.968 -31.295 -11.228 1.00 96.62 99 GLN A C 1
ATOM 691 O O . GLN A 1 99 ? -1.249 -31.839 -12.062 1.00 96.62 99 GLN A O 1
ATOM 696 N N . PHE A 1 100 ? -1.652 -31.254 -9.937 1.00 95.81 100 PHE A N 1
ATOM 697 C CA . PHE A 1 100 ? -0.445 -31.864 -9.373 1.00 95.81 100 PHE A CA 1
ATOM 698 C C . PHE A 1 100 ? -0.663 -32.272 -7.914 1.00 95.81 100 PHE A C 1
ATOM 700 O O . PHE A 1 100 ? -1.582 -31.803 -7.249 1.00 95.81 100 PHE A O 1
ATOM 707 N N . SER A 1 101 ? 0.176 -33.170 -7.407 1.00 95.38 101 SER A N 1
ATOM 708 C CA . SER A 1 101 ? 0.200 -33.541 -5.991 1.00 95.38 101 SER A CA 1
ATOM 709 C C . SER A 1 101 ? 1.239 -32.704 -5.248 1.00 95.38 101 SER A C 1
ATOM 711 O O . SER A 1 101 ? 2.384 -32.650 -5.696 1.00 95.38 101 SER A O 1
ATOM 713 N N . ALA A 1 102 ? 0.872 -32.097 -4.124 1.00 96.56 102 ALA A N 1
ATOM 714 C CA . ALA A 1 102 ? 1.741 -31.243 -3.320 1.00 96.56 102 ALA A CA 1
ATOM 715 C C . ALA A 1 102 ? 1.863 -31.746 -1.872 1.00 96.56 102 ALA A C 1
ATOM 717 O O . ALA A 1 102 ? 0.937 -32.364 -1.341 1.00 96.56 102 ALA A O 1
ATOM 718 N N . ARG A 1 103 ? 3.007 -31.483 -1.239 1.00 95.00 103 ARG A N 1
ATOM 719 C CA . ARG A 1 103 ? 3.271 -31.608 0.207 1.00 95.00 103 ARG A CA 1
ATOM 720 C C . ARG A 1 103 ? 4.139 -30.439 0.640 1.00 95.00 103 ARG A C 1
ATOM 722 O O . ARG A 1 103 ? 5.000 -30.034 -0.133 1.00 95.00 103 ARG A O 1
ATOM 729 N N . LYS A 1 104 ? 3.960 -29.924 1.851 1.00 93.31 104 LYS A N 1
ATOM 730 C CA . LYS A 1 104 ? 4.823 -28.875 2.414 1.00 93.31 104 LYS A CA 1
ATOM 731 C C . LYS A 1 104 ? 5.627 -29.497 3.541 1.00 93.31 104 LYS A C 1
ATOM 733 O O . LYS A 1 104 ? 5.041 -30.205 4.335 1.00 93.31 104 LYS A O 1
ATOM 738 N N . ALA A 1 105 ? 6.932 -29.261 3.568 1.00 90.56 105 ALA A N 1
ATOM 739 C CA . ALA A 1 105 ? 7.838 -29.604 4.652 1.00 90.56 105 ALA A CA 1
ATOM 740 C C . ALA A 1 105 ? 8.234 -28.314 5.378 1.00 90.56 105 ALA A C 1
ATOM 742 O O . ALA A 1 105 ? 8.880 -27.453 4.778 1.00 90.56 105 ALA A O 1
ATOM 743 N N . GLU A 1 106 ? 7.863 -28.162 6.647 1.00 87.56 106 GLU A N 1
ATOM 744 C CA . GLU A 1 106 ? 8.256 -27.008 7.463 1.00 87.56 106 GLU A CA 1
ATOM 745 C C . GLU A 1 106 ? 8.499 -27.367 8.933 1.00 87.56 106 GLU A C 1
ATOM 747 O O . GLU A 1 106 ? 8.034 -28.400 9.421 1.00 87.56 106 GLU A O 1
ATOM 752 N N . ALA A 1 107 ? 9.242 -26.506 9.637 1.00 83.31 107 ALA A N 1
ATOM 753 C CA . ALA A 1 107 ? 9.475 -26.663 11.068 1.00 83.31 107 ALA A CA 1
ATOM 754 C C . ALA A 1 107 ? 8.171 -26.493 11.863 1.00 83.31 107 ALA A C 1
ATOM 756 O O . ALA A 1 107 ? 7.451 -25.498 11.687 1.00 83.31 107 ALA A O 1
ATOM 757 N N . ASP A 1 108 ? 7.919 -27.434 12.775 1.00 85.75 108 ASP A N 1
ATOM 758 C CA . ASP A 1 108 ? 6.793 -27.397 13.709 1.00 85.75 108 ASP A CA 1
ATOM 759 C C . ASP A 1 108 ? 7.099 -26.460 14.887 1.00 85.75 108 ASP A C 1
ATOM 761 O O . ASP A 1 108 ? 7.477 -26.862 15.992 1.00 85.75 108 ASP A O 1
ATOM 765 N N . LEU A 1 109 ? 6.979 -25.165 14.599 1.00 85.12 109 LEU A N 1
ATOM 766 C CA . LEU A 1 109 ? 7.209 -24.095 15.561 1.00 85.12 109 LEU A CA 1
ATOM 767 C C . LEU A 1 109 ? 6.202 -24.117 16.711 1.00 85.12 109 LEU A C 1
ATOM 769 O O . LEU A 1 109 ? 6.555 -23.709 17.813 1.00 85.12 109 LEU A O 1
ATOM 773 N N . ALA A 1 110 ? 4.982 -24.608 16.478 1.00 85.25 110 ALA A N 1
ATOM 774 C CA . ALA A 1 110 ? 3.952 -24.683 17.504 1.00 85.25 110 ALA A CA 1
ATOM 775 C C . ALA A 1 110 ? 4.334 -25.718 18.567 1.00 85.25 110 ALA A C 1
ATOM 777 O O . ALA A 1 110 ? 4.383 -25.393 19.754 1.00 85.25 110 ALA A O 1
ATOM 778 N N . THR A 1 111 ? 4.694 -26.934 18.148 1.00 87.62 111 THR A N 1
ATOM 779 C CA . THR A 1 111 ? 5.167 -27.974 19.071 1.00 87.62 111 THR A CA 1
ATOM 780 C C . THR A 1 111 ? 6.450 -27.547 19.777 1.00 87.62 111 THR A C 1
ATOM 782 O O . THR A 1 111 ? 6.559 -27.717 20.991 1.00 87.62 111 THR A O 1
ATOM 785 N N . ALA A 1 112 ? 7.400 -26.936 19.059 1.00 86.44 112 ALA A N 1
ATOM 786 C CA . ALA A 1 112 ? 8.622 -26.417 19.671 1.00 86.44 112 ALA A CA 1
ATOM 787 C C . ALA A 1 112 ? 8.316 -25.352 20.739 1.00 86.44 112 ALA A C 1
ATOM 789 O O . ALA A 1 112 ? 8.806 -25.452 21.860 1.00 86.44 112 ALA A O 1
ATOM 790 N N . PHE A 1 113 ? 7.451 -24.380 20.431 1.00 85.56 113 PHE A N 1
ATOM 791 C CA . PHE A 1 113 ? 7.053 -23.327 21.366 1.00 85.56 113 PHE A CA 1
ATOM 792 C C . PHE A 1 113 ? 6.359 -23.894 22.609 1.00 85.56 113 PHE A C 1
ATOM 794 O O . PHE A 1 113 ? 6.669 -23.478 23.721 1.00 85.56 113 PHE A O 1
ATOM 801 N N . LEU A 1 114 ? 5.459 -24.870 22.453 1.00 88.25 114 LEU A N 1
ATOM 802 C CA . LEU A 1 114 ? 4.788 -25.525 23.582 1.00 88.25 114 LEU A CA 1
ATOM 803 C C . LEU A 1 114 ? 5.752 -26.345 24.451 1.00 88.25 114 LEU A C 1
ATOM 805 O O . LEU A 1 114 ? 5.542 -26.452 25.657 1.00 88.25 114 LEU A O 1
ATOM 809 N N . ALA A 1 115 ? 6.801 -26.916 23.855 1.00 88.38 115 ALA A N 1
ATOM 810 C CA . ALA A 1 115 ? 7.783 -27.726 24.568 1.00 88.38 115 ALA A CA 1
ATOM 811 C C . ALA A 1 115 ? 8.821 -26.885 25.329 1.00 88.38 115 ALA A C 1
ATOM 813 O O . ALA A 1 115 ? 9.190 -27.238 26.448 1.00 88.38 115 ALA A O 1
ATOM 814 N N . THR A 1 116 ? 9.315 -25.798 24.729 1.00 88.06 116 THR A N 1
ATOM 815 C CA . THR A 1 116 ? 10.450 -25.023 25.267 1.00 88.06 116 THR A CA 1
ATOM 816 C C . THR A 1 116 ? 10.090 -23.613 25.725 1.00 88.06 116 THR A C 1
ATOM 818 O O . THR A 1 116 ? 10.901 -22.957 26.373 1.00 88.06 116 THR A O 1
ATOM 821 N N . GLY A 1 117 ? 8.906 -23.116 25.373 1.00 85.00 117 GLY A N 1
ATOM 822 C CA . GLY A 1 117 ? 8.531 -21.716 25.537 1.00 85.00 117 GLY A CA 1
ATOM 823 C C . GLY A 1 117 ? 9.209 -20.777 24.531 1.00 85.00 117 GLY A C 1
ATOM 824 O O . GLY A 1 117 ? 9.929 -21.195 23.616 1.00 85.00 117 GLY A O 1
ATOM 825 N N . GLY A 1 118 ? 8.946 -19.484 24.714 1.00 84.00 118 GLY A N 1
ATOM 826 C CA . GLY A 1 118 ? 9.441 -18.380 23.895 1.00 84.00 118 GLY A CA 1
ATOM 827 C C . GLY A 1 118 ? 8.602 -17.112 24.110 1.00 84.00 118 GLY A C 1
ATOM 828 O O . GLY A 1 118 ? 7.574 -17.162 24.790 1.00 84.00 118 GLY A O 1
ATOM 829 N N . PRO A 1 119 ? 8.999 -15.960 23.543 1.00 83.06 119 PRO A N 1
ATOM 830 C CA . PRO A 1 119 ? 8.161 -14.767 23.560 1.00 83.06 119 PRO A CA 1
ATOM 831 C C . PRO A 1 119 ? 6.944 -14.956 22.643 1.00 83.06 119 PRO A C 1
ATOM 833 O O . PRO A 1 119 ? 7.060 -15.564 21.582 1.00 83.06 119 PRO A O 1
ATOM 836 N N . LEU A 1 120 ? 5.792 -14.377 22.999 1.00 77.88 120 LEU A N 1
ATOM 837 C CA . LEU A 1 120 ? 4.542 -14.528 22.236 1.00 77.88 120 LEU A CA 1
ATOM 838 C C . LEU A 1 120 ? 4.682 -14.137 20.752 1.00 77.88 120 LEU A C 1
ATOM 840 O O . LEU A 1 120 ? 4.124 -14.808 19.892 1.00 77.88 120 LEU A O 1
ATOM 844 N N . GLY A 1 121 ? 5.489 -13.119 20.431 1.00 75.19 121 GLY A N 1
ATOM 845 C CA . GLY A 1 121 ? 5.757 -12.725 19.038 1.00 75.19 121 GLY A CA 1
ATOM 846 C C . GLY A 1 121 ? 6.450 -13.809 18.197 1.00 75.19 121 GLY A C 1
ATOM 847 O O . GLY A 1 121 ? 6.363 -13.784 16.967 1.00 75.19 121 GLY A O 1
ATOM 848 N N . ALA A 1 122 ? 7.093 -14.781 18.855 1.00 79.44 122 ALA A N 1
ATOM 849 C CA . ALA A 1 122 ? 7.706 -15.945 18.231 1.00 79.44 122 ALA A CA 1
ATOM 850 C C . ALA A 1 122 ? 6.766 -17.166 18.152 1.00 79.44 122 ALA A C 1
ATOM 852 O O . ALA A 1 122 ? 7.122 -18.160 17.516 1.00 79.44 122 ALA A O 1
ATOM 853 N N . ALA A 1 123 ? 5.573 -17.118 18.750 1.00 79.25 123 ALA A N 1
ATOM 854 C CA . ALA A 1 123 ? 4.577 -18.169 18.582 1.00 79.25 123 ALA A CA 1
ATOM 855 C C . ALA A 1 123 ? 4.010 -18.108 17.156 1.00 79.25 123 ALA A C 1
ATOM 857 O O . ALA A 1 123 ? 3.452 -17.092 16.731 1.00 79.25 123 ALA A O 1
ATOM 858 N N . GLN A 1 124 ? 4.186 -19.192 16.404 1.00 84.69 124 GLN A N 1
ATOM 859 C CA . GLN A 1 124 ? 3.681 -19.333 15.043 1.00 84.69 124 GLN A CA 1
ATOM 860 C C . GLN A 1 124 ? 3.222 -20.771 14.797 1.00 84.69 124 GLN A C 1
ATOM 862 O O . GLN A 1 124 ? 3.870 -21.718 15.243 1.00 84.69 124 GLN A O 1
ATOM 867 N N . ALA A 1 125 ? 2.145 -20.929 14.036 1.00 85.75 125 ALA A N 1
ATOM 868 C CA . ALA A 1 125 ? 1.652 -22.208 13.543 1.00 85.75 125 ALA A CA 1
ATOM 869 C C . ALA A 1 125 ? 1.637 -22.230 12.009 1.00 85.75 125 ALA A C 1
ATOM 871 O O . ALA A 1 125 ? 1.576 -21.185 11.356 1.00 85.75 125 ALA A O 1
ATOM 872 N N . ALA A 1 126 ? 1.721 -23.432 11.439 1.00 86.44 126 ALA A N 1
ATOM 873 C CA . ALA A 1 126 ? 1.525 -23.646 10.011 1.00 86.44 126 ALA A CA 1
ATOM 874 C C . ALA A 1 126 ? 0.130 -23.164 9.586 1.00 86.44 126 ALA A C 1
ATOM 876 O O . ALA A 1 126 ? -0.845 -23.431 10.284 1.00 86.44 126 ALA A O 1
ATOM 877 N N . SER A 1 127 ? 0.043 -22.491 8.439 1.00 88.31 127 SER A N 1
ATOM 878 C CA . SER A 1 127 ? -1.227 -22.067 7.848 1.00 88.31 127 SER A CA 1
ATOM 879 C C . SER A 1 127 ? -1.310 -22.471 6.370 1.00 88.31 127 SER A C 1
ATOM 881 O O . SER A 1 127 ? -0.479 -23.233 5.849 1.00 88.31 127 SER A O 1
ATOM 883 N N . THR A 1 128 ? -2.345 -21.960 5.708 1.00 91.38 128 THR A N 1
ATOM 884 C CA . THR A 1 128 ? -2.655 -22.174 4.290 1.00 91.38 128 THR A CA 1
ATOM 885 C C . THR A 1 128 ? -1.489 -21.811 3.362 1.00 91.38 128 THR A C 1
ATOM 887 O O . THR A 1 128 ? -0.624 -20.994 3.686 1.00 91.38 128 THR A O 1
ATOM 890 N N . THR A 1 129 ? -1.458 -22.424 2.179 1.00 94.00 129 THR A N 1
ATOM 891 C CA . THR A 1 129 ? -0.543 -22.070 1.086 1.00 94.00 129 THR A CA 1
ATOM 892 C C . THR A 1 129 ? -1.349 -21.632 -0.127 1.00 94.00 129 THR A C 1
ATOM 894 O O . THR A 1 129 ? -2.224 -22.362 -0.584 1.00 94.00 129 THR A O 1
ATOM 897 N N . ASP A 1 130 ? -1.028 -20.467 -0.671 1.00 95.31 130 ASP A N 1
ATOM 898 C CA . ASP A 1 130 ? -1.578 -19.984 -1.930 1.00 95.31 130 ASP A CA 1
ATOM 899 C C . ASP A 1 130 ? -0.670 -20.400 -3.089 1.00 95.31 130 ASP A C 1
ATOM 901 O O . ASP A 1 130 ? 0.556 -20.348 -2.986 1.00 95.31 130 ASP A O 1
ATOM 905 N N . LEU A 1 131 ? -1.280 -20.837 -4.188 1.00 96.62 131 LEU A N 1
ATOM 906 C CA . LEU A 1 131 ? -0.619 -21.335 -5.389 1.00 96.62 131 LEU A CA 1
ATOM 907 C C . LEU A 1 131 ? -1.227 -20.664 -6.624 1.00 96.62 131 LEU A C 1
ATOM 909 O O . LEU A 1 131 ? -2.448 -20.559 -6.747 1.00 96.62 131 LEU A O 1
ATOM 913 N N . ALA A 1 132 ? -0.382 -20.247 -7.561 1.00 97.06 132 ALA A N 1
ATOM 914 C CA . ALA A 1 132 ? -0.803 -19.614 -8.807 1.00 97.06 132 ALA A CA 1
ATOM 915 C C . ALA A 1 132 ? 0.172 -19.926 -9.945 1.00 97.06 132 ALA A C 1
ATOM 917 O O . ALA A 1 132 ? 1.320 -20.300 -9.715 1.00 97.06 132 ALA A O 1
ATOM 918 N N . LEU A 1 133 ? -0.280 -19.761 -11.185 1.00 97.19 133 LEU A N 1
ATOM 919 C CA . LEU A 1 133 ? 0.582 -19.789 -12.368 1.00 97.19 133 LEU A CA 1
ATOM 920 C C . LEU A 1 133 ? 0.897 -18.360 -12.821 1.00 97.19 133 LEU A C 1
ATOM 922 O O . LEU A 1 133 ? 0.119 -17.445 -12.540 1.00 97.19 133 LEU A O 1
ATOM 926 N N . THR A 1 134 ? 1.984 -18.171 -13.567 1.00 96.25 134 THR A N 1
ATOM 927 C CA . THR A 1 134 ? 2.295 -16.891 -14.227 1.00 96.25 134 THR A CA 1
ATOM 928 C C . THR A 1 134 ? 1.061 -16.305 -14.920 1.00 96.25 134 THR A C 1
ATOM 930 O O . THR A 1 134 ? 0.444 -16.956 -15.763 1.00 96.25 134 THR A O 1
ATOM 933 N N . GLY A 1 135 ? 0.706 -15.065 -14.577 1.00 94.38 135 GLY A N 1
ATOM 934 C CA . GLY A 1 135 ? -0.426 -14.343 -15.163 1.00 94.38 135 GLY A CA 1
ATOM 935 C C . GLY A 1 135 ? -1.805 -14.767 -14.651 1.00 94.38 135 GLY A C 1
ATOM 936 O O . GLY A 1 135 ? -2.805 -14.381 -15.252 1.00 94.38 135 GLY A O 1
ATOM 937 N N . SER A 1 136 ? -1.882 -15.553 -13.572 1.00 95.25 136 SER A N 1
ATOM 938 C CA . SER A 1 136 ? -3.162 -15.879 -12.934 1.00 95.25 136 SER A CA 1
ATOM 939 C C . SER A 1 136 ? -3.818 -14.635 -12.355 1.00 95.25 136 SER A C 1
ATOM 941 O O . SER A 1 136 ? -3.161 -13.796 -11.744 1.00 95.25 136 SER A O 1
ATOM 943 N N . GLU A 1 137 ? -5.134 -14.535 -12.519 1.00 91.75 137 GLU A N 1
ATOM 944 C CA . GLU A 1 137 ? -5.903 -13.438 -11.937 1.00 91.75 137 GLU A CA 1
ATOM 945 C C . GLU A 1 137 ? -6.123 -13.625 -10.434 1.00 91.75 137 GLU A C 1
ATOM 947 O O . GLU A 1 137 ? -6.114 -12.642 -9.692 1.00 91.75 137 GLU A O 1
ATOM 952 N N . TYR A 1 138 ? -6.257 -14.884 -10.001 1.00 93.44 138 TYR A N 1
ATOM 953 C CA . TYR A 1 138 ? -6.516 -15.268 -8.619 1.00 93.44 138 TYR A CA 1
ATOM 954 C C . TYR A 1 138 ? -5.650 -16.447 -8.181 1.00 93.44 138 TYR A C 1
ATOM 956 O O . TYR A 1 138 ? -5.248 -17.283 -8.994 1.00 93.44 138 TYR A O 1
ATOM 964 N N . ALA A 1 139 ? -5.389 -16.522 -6.880 1.00 94.81 139 ALA A N 1
ATOM 965 C CA . ALA A 1 139 ? -4.680 -17.627 -6.256 1.00 94.81 139 ALA A CA 1
ATOM 966 C C . ALA A 1 139 ? -5.631 -18.771 -5.870 1.00 94.81 139 ALA A C 1
ATOM 968 O O . ALA A 1 139 ? -6.779 -18.542 -5.482 1.00 94.81 139 ALA A O 1
ATOM 969 N N . VAL A 1 140 ? -5.119 -20.003 -5.911 1.00 94.94 140 VAL A N 1
ATOM 970 C CA . VAL A 1 140 ? -5.766 -21.190 -5.340 1.00 94.94 140 VAL A CA 1
ATOM 971 C C . VAL A 1 140 ? -5.148 -21.486 -3.982 1.00 94.94 140 VAL A C 1
ATOM 973 O O . VAL A 1 140 ? -3.941 -21.686 -3.874 1.00 94.94 140 VAL A O 1
ATOM 976 N N . THR A 1 141 ? -5.979 -21.558 -2.950 1.00 94.12 141 THR A N 1
ATOM 977 C CA . THR A 1 141 ? -5.540 -21.883 -1.591 1.00 94.12 141 THR A CA 1
ATOM 978 C C . THR A 1 141 ? -5.585 -23.392 -1.348 1.00 94.12 141 THR A C 1
ATOM 980 O O . THR A 1 141 ? -6.550 -24.064 -1.715 1.00 94.12 141 THR A O 1
ATOM 983 N N . ALA A 1 142 ? -4.546 -23.931 -0.713 1.00 94.12 142 ALA A N 1
ATOM 984 C CA . ALA A 1 142 ? -4.442 -25.330 -0.326 1.00 94.12 142 ALA A CA 1
ATOM 985 C C . ALA A 1 142 ? -3.866 -25.484 1.090 1.00 94.12 142 ALA A C 1
ATOM 987 O O . ALA A 1 142 ? -2.878 -24.841 1.453 1.00 94.12 142 ALA A O 1
ATOM 988 N N . ASP A 1 143 ? -4.440 -26.411 1.855 1.00 92.75 143 ASP A N 1
ATOM 989 C CA . ASP A 1 143 ? -3.867 -26.881 3.115 1.00 92.75 143 ASP A CA 1
ATOM 990 C C . ASP A 1 143 ? -2.834 -27.970 2.817 1.00 92.75 143 ASP A C 1
ATOM 992 O O . ASP A 1 143 ? -3.159 -29.100 2.427 1.00 92.75 143 ASP A O 1
ATOM 996 N N . LEU A 1 144 ? -1.560 -27.603 2.937 1.00 93.75 144 LEU A N 1
ATOM 997 C CA . LEU A 1 144 ? -0.434 -28.501 2.708 1.00 93.75 144 LEU A CA 1
ATOM 998 C C . LEU A 1 144 ? 0.162 -28.932 4.048 1.00 93.75 144 LEU A C 1
ATOM 1000 O O . LEU A 1 144 ? 0.421 -28.097 4.909 1.00 93.75 144 LEU A O 1
ATOM 1004 N N . SER A 1 145 ? 0.427 -30.231 4.191 1.00 89.94 145 SER A N 1
ATOM 1005 C CA . SER A 1 145 ? 1.046 -30.818 5.385 1.00 89.94 145 SER A CA 1
ATOM 1006 C C . SER A 1 145 ? 2.307 -31.607 5.034 1.00 89.94 145 SER A C 1
ATOM 1008 O O . SER A 1 145 ? 2.541 -31.935 3.862 1.00 89.94 145 SER A O 1
ATOM 1010 N N . ASN A 1 146 ? 3.089 -31.938 6.066 1.00 87.25 146 ASN A N 1
ATOM 1011 C CA . ASN A 1 146 ? 4.269 -32.797 5.953 1.00 87.25 146 ASN A CA 1
ATOM 1012 C C . ASN A 1 146 ? 3.880 -34.249 5.593 1.00 87.25 146 ASN A C 1
ATOM 1014 O O . ASN A 1 146 ? 4.611 -34.930 4.870 1.00 87.25 146 ASN A O 1
ATOM 1018 N N . ASP A 1 147 ? 2.715 -34.715 6.056 1.00 87.69 147 ASP A N 1
ATOM 1019 C CA . ASP A 1 147 ? 2.361 -36.140 6.062 1.00 87.69 147 ASP A CA 1
ATOM 1020 C C . ASP A 1 147 ? 1.519 -36.566 4.853 1.00 87.69 147 ASP A C 1
ATOM 1022 O O . ASP A 1 147 ? 1.709 -37.645 4.278 1.00 87.69 147 ASP A O 1
ATOM 1026 N N . VAL A 1 148 ? 0.579 -35.715 4.435 1.00 89.44 148 VAL A N 1
ATOM 1027 C CA . VAL A 1 148 ? -0.440 -36.059 3.437 1.00 89.44 148 VAL A CA 1
ATOM 1028 C C . VAL A 1 148 ? -0.212 -35.275 2.156 1.00 89.44 148 VAL A C 1
ATOM 1030 O O . VAL A 1 148 ? -0.006 -34.066 2.175 1.00 89.44 148 VAL A O 1
ATOM 1033 N N . SER A 1 149 ? -0.260 -35.977 1.016 1.00 92.56 149 SER A N 1
ATOM 1034 C CA . SER A 1 149 ? -0.217 -35.299 -0.279 1.00 92.56 149 SER A CA 1
ATOM 1035 C C . SER A 1 149 ? -1.591 -34.764 -0.642 1.00 92.56 149 SER A C 1
ATOM 1037 O O . SER A 1 149 ? -2.546 -35.536 -0.713 1.00 92.56 149 SER A O 1
ATOM 1039 N N . THR A 1 150 ? -1.659 -33.472 -0.931 1.00 96.38 150 THR A N 1
ATOM 1040 C CA . THR A 1 150 ? -2.868 -32.784 -1.376 1.00 96.38 150 THR A CA 1
ATOM 1041 C C . THR A 1 150 ? -2.867 -32.706 -2.899 1.00 96.38 150 THR A C 1
ATOM 1043 O O . THR A 1 150 ? -1.871 -32.313 -3.508 1.00 96.38 150 THR A O 1
ATOM 1046 N N . LEU A 1 151 ? -3.969 -33.102 -3.538 1.00 96.56 151 LEU A N 1
ATOM 1047 C CA . LEU A 1 151 ? -4.155 -32.899 -4.974 1.00 96.56 151 LEU A CA 1
ATOM 1048 C C . LEU A 1 151 ? -4.604 -31.455 -5.211 1.00 96.56 151 LEU A C 1
ATOM 1050 O O . LEU A 1 151 ? -5.689 -31.074 -4.780 1.00 96.56 151 LEU A O 1
ATOM 1054 N N . VAL A 1 152 ? -3.790 -30.671 -5.907 1.00 96.94 152 VAL A N 1
ATOM 1055 C CA . VAL A 1 152 ? -4.068 -29.267 -6.223 1.00 96.94 152 VAL A CA 1
ATOM 1056 C C . VAL A 1 152 ? -4.483 -29.147 -7.684 1.00 96.94 152 VAL A C 1
ATOM 1058 O O . VAL A 1 152 ? -3.954 -29.853 -8.546 1.00 96.94 152 VAL A O 1
ATOM 1061 N N . LYS A 1 153 ? -5.434 -28.250 -7.954 1.00 96.75 153 LYS A N 1
ATOM 1062 C CA . LYS A 1 153 ? -5.904 -27.886 -9.292 1.00 96.75 153 LYS A CA 1
ATOM 1063 C C . LYS A 1 153 ? -5.844 -26.371 -9.453 1.00 96.75 153 LYS A C 1
ATOM 1065 O O . LYS A 1 153 ? -6.449 -25.670 -8.652 1.00 96.75 153 LYS A O 1
ATOM 1070 N N . ILE A 1 154 ? -5.144 -25.886 -10.473 1.00 96.69 154 ILE A N 1
ATOM 1071 C CA . ILE A 1 154 ? -5.013 -24.456 -10.776 1.00 96.69 154 ILE A CA 1
ATOM 1072 C C . ILE A 1 154 ? -5.465 -24.216 -12.217 1.00 96.69 154 ILE A C 1
ATOM 1074 O O . ILE A 1 154 ? -4.931 -24.870 -13.118 1.00 96.69 154 ILE A O 1
ATOM 1078 N N . PRO A 1 155 ? -6.430 -23.315 -12.465 1.00 95.19 155 PRO A N 1
ATOM 1079 C CA . PRO A 1 155 ? -6.781 -22.910 -13.822 1.00 95.19 155 PRO A CA 1
ATOM 1080 C C . PRO A 1 155 ? -5.558 -22.361 -14.568 1.00 95.19 155 PRO A C 1
ATOM 1082 O O . PRO A 1 155 ? -4.791 -21.579 -14.006 1.00 95.19 155 PRO A O 1
ATOM 1085 N N . LEU A 1 156 ? -5.362 -22.760 -15.827 1.00 95.19 156 LEU A N 1
ATOM 1086 C CA . LEU A 1 156 ? -4.373 -22.122 -16.695 1.00 95.19 156 LEU A CA 1
ATOM 1087 C C . LEU A 1 156 ? -4.969 -20.811 -17.208 1.00 95.19 156 LEU A C 1
ATOM 1089 O O . LEU A 1 156 ? -6.014 -20.854 -17.861 1.00 95.19 156 LEU A O 1
ATOM 1093 N N . PRO A 1 157 ? -4.306 -19.665 -16.986 1.00 93.81 157 PRO A N 1
ATOM 1094 C CA . PRO A 1 157 ? -4.729 -18.409 -17.589 1.00 93.81 157 PRO A CA 1
ATOM 1095 C C . PRO A 1 157 ? -4.740 -18.539 -19.113 1.00 93.81 157 PRO A C 1
ATOM 1097 O O . PRO A 1 157 ? -3.794 -19.072 -19.692 1.00 93.81 157 PRO A O 1
ATOM 1100 N N . GLU A 1 158 ? -5.772 -18.022 -19.778 1.00 90.75 158 GLU A N 1
ATOM 1101 C CA . GLU A 1 158 ? -5.876 -18.073 -21.247 1.00 90.75 158 GLU A CA 1
ATOM 1102 C C . GLU A 1 158 ? -4.679 -17.397 -21.934 1.00 90.75 158 GLU A C 1
ATOM 1104 O O . GLU A 1 158 ? -4.231 -17.819 -22.994 1.00 90.75 158 GLU A O 1
ATOM 1109 N N . SER A 1 159 ? -4.100 -16.381 -21.289 1.00 90.19 159 SER A N 1
ATOM 1110 C CA . SER A 1 159 ? -2.905 -15.685 -21.769 1.00 90.19 159 SER A CA 1
ATOM 1111 C C . SER A 1 159 ? -1.611 -16.505 -21.663 1.00 90.19 159 SER A C 1
ATOM 1113 O O . SER A 1 159 ? -0.598 -16.110 -22.245 1.00 90.19 159 SER A O 1
ATOM 1115 N N . LEU A 1 160 ? -1.619 -17.625 -20.929 1.00 92.88 160 LEU A N 1
ATOM 1116 C CA . LEU A 1 160 ? -0.436 -18.442 -20.651 1.00 92.88 160 LEU A CA 1
ATOM 1117 C C . LEU A 1 160 ? -0.163 -19.493 -21.732 1.00 92.88 160 LEU A C 1
ATOM 1119 O O . LEU A 1 160 ? 0.960 -19.994 -21.818 1.00 92.88 160 LEU A O 1
ATOM 1123 N N . TYR A 1 161 ? -1.165 -19.853 -22.537 1.00 93.50 161 TYR A N 1
ATOM 1124 C CA . TYR A 1 161 ? -1.041 -20.957 -23.481 1.00 93.50 161 TYR A CA 1
ATOM 1125 C C . TYR A 1 161 ? -1.651 -20.656 -24.850 1.00 93.50 161 TYR A C 1
ATOM 1127 O O . TYR A 1 161 ? -2.566 -19.852 -25.003 1.00 93.50 161 TYR A O 1
ATOM 1135 N N . LYS A 1 162 ? -1.154 -21.356 -25.869 1.00 93.00 162 LYS A N 1
ATOM 1136 C CA . LYS A 1 162 ? -1.764 -21.423 -27.202 1.00 93.00 162 LYS A CA 1
ATOM 1137 C C . LYS A 1 162 ? -2.038 -22.871 -27.553 1.00 93.00 162 LYS A C 1
ATOM 1139 O O . LYS A 1 162 ? -1.177 -23.724 -27.365 1.00 93.00 162 LYS A O 1
ATOM 1144 N N . VAL A 1 163 ? -3.224 -23.165 -28.074 1.00 90.69 163 VAL A N 1
ATOM 1145 C CA . VAL A 1 163 ? -3.520 -24.507 -28.588 1.00 90.69 163 VAL A CA 1
ATOM 1146 C C . VAL A 1 163 ? -2.781 -24.694 -29.910 1.00 90.69 163 VAL A C 1
ATOM 1148 O O . VAL A 1 163 ? -2.886 -23.856 -30.806 1.00 90.69 163 VAL A O 1
ATOM 1151 N N . SER A 1 164 ? -2.023 -25.782 -30.032 1.00 89.06 164 SER A N 1
ATOM 1152 C CA . SER A 1 164 ? -1.280 -26.089 -31.250 1.00 89.06 164 SER A CA 1
ATOM 1153 C C . SER A 1 164 ? -2.238 -26.322 -32.418 1.00 89.06 164 SER A C 1
ATOM 1155 O O . SER A 1 164 ? -3.156 -27.137 -32.337 1.00 89.06 164 SER A O 1
ATOM 1157 N N . ALA A 1 165 ? -1.996 -25.631 -33.534 1.00 86.06 165 ALA A N 1
ATOM 1158 C CA . ALA A 1 165 ? -2.762 -25.824 -34.765 1.00 86.06 165 ALA A CA 1
ATOM 1159 C C . ALA A 1 165 ? -2.397 -27.131 -35.495 1.00 86.06 165 ALA A C 1
ATOM 1161 O O . ALA A 1 165 ? -3.151 -27.597 -36.347 1.00 86.06 165 ALA A O 1
ATOM 1162 N N . THR A 1 166 ? -1.229 -27.705 -35.196 1.00 86.69 166 THR A N 1
ATOM 1163 C CA . THR A 1 166 ? -0.649 -28.837 -35.934 1.00 86.69 166 THR A CA 1
ATOM 1164 C C . THR A 1 166 ? -0.662 -30.143 -35.145 1.00 86.69 166 THR A C 1
ATOM 1166 O O . THR A 1 166 ? -0.640 -31.210 -35.758 1.00 86.69 166 THR A O 1
ATOM 1169 N N . ALA A 1 167 ? -0.734 -30.086 -33.811 1.00 88.62 167 ALA A N 1
ATOM 1170 C CA . ALA A 1 167 ? -0.778 -31.258 -32.944 1.00 88.62 167 ALA A CA 1
ATOM 1171 C C . ALA A 1 167 ? -2.048 -31.247 -32.067 1.00 88.62 167 ALA A C 1
ATOM 1173 O O . ALA A 1 167 ? -2.182 -30.381 -31.198 1.00 88.62 167 ALA A O 1
ATOM 1174 N N . PRO A 1 168 ? -2.980 -32.208 -32.243 1.00 89.06 168 PRO A N 1
ATOM 1175 C CA . PRO A 1 168 ? -4.171 -32.282 -31.403 1.00 89.06 168 PRO A CA 1
ATOM 1176 C C . PRO A 1 168 ? -3.782 -32.485 -29.933 1.00 89.06 168 PRO A C 1
ATOM 1178 O O . PRO A 1 168 ? -2.798 -33.159 -29.625 1.00 89.06 168 PRO A O 1
ATOM 1181 N N . HIS A 1 169 ? -4.558 -31.887 -29.026 1.00 90.81 169 HIS A N 1
ATOM 1182 C CA . HIS A 1 169 ? -4.335 -31.937 -27.574 1.00 90.81 169 HIS A CA 1
ATOM 1183 C C . HIS A 1 169 ? -2.917 -31.539 -27.143 1.00 90.81 169 HIS A C 1
ATOM 1185 O O . HIS A 1 169 ? -2.355 -32.102 -26.206 1.00 90.81 169 HIS A O 1
ATOM 1191 N N . THR A 1 170 ? -2.318 -30.571 -27.832 1.00 94.06 170 THR A N 1
ATOM 1192 C CA . THR A 1 170 ? -1.023 -30.000 -27.462 1.00 94.06 170 THR A CA 1
ATOM 1193 C C . THR A 1 170 ? -1.179 -28.504 -27.253 1.00 94.06 170 THR A C 1
ATOM 1195 O O . THR A 1 170 ? -1.827 -27.829 -28.054 1.00 94.06 170 THR A O 1
ATOM 1198 N N . ILE A 1 171 ? -0.589 -27.989 -26.180 1.00 94.94 171 ILE A N 1
ATOM 1199 C CA . ILE A 1 171 ? -0.497 -26.557 -25.907 1.00 94.94 171 ILE A CA 1
ATOM 1200 C C . ILE A 1 171 ? 0.956 -26.096 -25.905 1.00 94.94 171 ILE A C 1
ATOM 1202 O O . ILE A 1 171 ? 1.849 -26.818 -25.463 1.00 94.94 171 ILE A O 1
ATOM 1206 N N . GLU A 1 172 ? 1.171 -24.877 -26.371 1.00 94.56 172 GLU A N 1
ATOM 1207 C CA . GLU A 1 172 ? 2.434 -24.155 -26.297 1.00 94.56 172 GLU A CA 1
ATOM 1208 C C . GLU A 1 172 ? 2.377 -23.187 -25.115 1.00 94.56 172 GLU A C 1
ATOM 1210 O O . GLU A 1 172 ? 1.434 -22.403 -25.010 1.00 94.56 172 GLU A O 1
ATOM 1215 N N . ILE A 1 173 ? 3.366 -23.259 -24.225 1.00 94.75 173 ILE A N 1
ATOM 1216 C CA . ILE A 1 173 ? 3.522 -22.388 -23.053 1.00 94.75 173 ILE A CA 1
ATOM 1217 C C . ILE A 1 173 ? 4.906 -21.739 -23.116 1.00 94.75 173 ILE A C 1
ATOM 1219 O O . ILE A 1 173 ? 5.884 -22.381 -23.499 1.00 94.75 173 ILE A O 1
ATOM 1223 N N . ASP A 1 174 ? 5.009 -20.479 -22.705 1.00 92.44 174 ASP A N 1
ATOM 1224 C CA . ASP A 1 174 ? 6.300 -19.801 -22.553 1.00 92.44 174 ASP A CA 1
ATOM 1225 C C . ASP A 1 174 ? 7.214 -20.589 -21.591 1.00 92.44 174 ASP A C 1
ATOM 1227 O O . ASP A 1 174 ? 6.809 -20.978 -20.492 1.00 92.44 174 ASP A O 1
ATOM 1231 N N . SER A 1 175 ? 8.462 -20.849 -21.985 1.00 93.31 175 SER A N 1
ATOM 1232 C CA . SER A 1 175 ? 9.422 -21.587 -21.156 1.00 93.31 175 SER A CA 1
ATOM 1233 C C . SER A 1 175 ? 9.744 -20.896 -19.825 1.00 93.31 175 SER A C 1
ATOM 1235 O O . SER A 1 175 ? 10.180 -21.578 -18.889 1.00 93.31 175 SER A O 1
ATOM 1237 N N . ARG A 1 176 ? 9.492 -19.582 -19.720 1.00 92.75 176 ARG A N 1
ATOM 1238 C CA . ARG A 1 176 ? 9.651 -18.771 -18.506 1.00 92.75 176 ARG A CA 1
ATOM 1239 C C . ARG A 1 176 ? 8.458 -18.836 -17.556 1.00 92.75 176 ARG A C 1
ATOM 1241 O O . ARG A 1 176 ? 8.572 -18.309 -16.451 1.00 92.75 176 ARG A O 1
ATOM 1248 N N . ALA A 1 177 ? 7.360 -19.487 -17.946 1.00 95.44 177 ALA A N 1
ATOM 1249 C CA . ALA A 1 177 ? 6.190 -19.678 -17.097 1.00 95.44 177 ALA A CA 1
ATOM 1250 C C . ALA A 1 177 ? 6.526 -20.462 -15.822 1.00 95.44 177 ALA A C 1
ATOM 1252 O O . ALA A 1 177 ? 7.280 -21.445 -15.844 1.00 95.44 177 ALA A O 1
ATOM 1253 N N . LYS A 1 178 ? 5.914 -20.059 -14.709 1.00 96.25 178 LYS A N 1
ATOM 1254 C CA . LYS A 1 178 ? 6.182 -20.578 -13.368 1.00 96.25 178 LYS 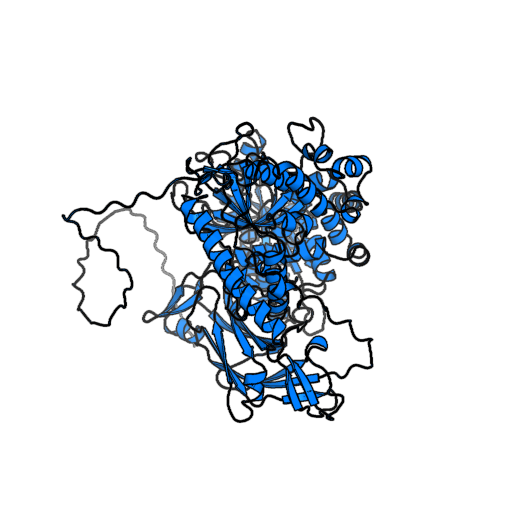A CA 1
ATOM 1255 C C . LYS A 1 178 ? 4.904 -20.991 -12.653 1.00 96.25 178 LYS A C 1
ATOM 1257 O O . LYS A 1 178 ? 3.825 -20.453 -12.890 1.00 96.25 178 LYS A O 1
ATOM 1262 N N . LEU A 1 179 ? 5.067 -21.948 -11.749 1.00 96.94 179 LEU A N 1
ATOM 1263 C CA . LEU A 1 179 ? 4.212 -22.133 -10.588 1.00 96.94 179 LEU A CA 1
ATOM 1264 C C . LEU A 1 179 ? 4.795 -21.279 -9.463 1.00 96.94 179 LEU A C 1
ATOM 1266 O O . LEU A 1 179 ? 5.986 -21.382 -9.178 1.00 96.94 179 LEU A O 1
ATOM 1270 N N . ILE A 1 180 ? 3.968 -20.456 -8.836 1.00 95.62 180 ILE A N 1
ATOM 1271 C CA . ILE A 1 180 ? 4.337 -19.554 -7.745 1.00 95.62 180 ILE A CA 1
ATOM 1272 C C . ILE A 1 180 ? 3.576 -20.008 -6.503 1.00 95.62 180 ILE A C 1
ATOM 1274 O O . ILE A 1 180 ? 2.426 -20.445 -6.597 1.00 95.62 180 ILE A O 1
ATOM 1278 N N . ALA A 1 181 ? 4.217 -19.913 -5.345 1.00 94.56 181 ALA A N 1
ATOM 1279 C CA . ALA A 1 181 ? 3.637 -20.254 -4.061 1.00 94.56 181 ALA A CA 1
ATOM 1280 C C . ALA A 1 181 ? 3.938 -19.184 -3.015 1.00 94.56 181 ALA A C 1
ATOM 1282 O O . ALA A 1 181 ? 5.059 -18.685 -2.939 1.00 94.56 181 ALA A O 1
ATOM 1283 N N . THR A 1 182 ? 2.954 -18.921 -2.165 1.00 92.25 182 THR A N 1
ATOM 1284 C CA . THR A 1 182 ? 3.069 -18.098 -0.961 1.00 92.25 182 THR A CA 1
ATOM 1285 C C . THR A 1 182 ? 2.531 -18.932 0.188 1.00 92.25 182 THR A C 1
ATOM 1287 O O . THR A 1 182 ? 1.342 -19.250 0.228 1.00 92.25 182 THR A O 1
ATOM 1290 N N . SER A 1 183 ? 3.396 -19.345 1.109 1.00 89.88 183 SER A N 1
ATOM 1291 C CA . SER A 1 183 ? 2.947 -20.008 2.336 1.00 89.88 183 SER A CA 1
ATOM 1292 C C . SER A 1 183 ? 2.648 -18.955 3.388 1.00 89.88 183 SER A C 1
ATOM 1294 O O . SER A 1 183 ? 3.302 -17.917 3.427 1.00 89.88 183 SER A O 1
ATOM 1296 N N . MET A 1 184 ? 1.679 -19.233 4.252 1.00 88.06 184 MET A N 1
ATOM 1297 C CA . MET A 1 184 ? 1.338 -18.394 5.394 1.00 88.06 184 MET A CA 1
ATOM 1298 C C . MET A 1 184 ? 1.638 -19.128 6.705 1.00 88.06 184 MET A C 1
ATOM 1300 O O . MET A 1 184 ? 1.660 -20.363 6.769 1.00 88.06 184 MET A O 1
ATOM 1304 N N . ARG A 1 185 ? 1.823 -18.353 7.772 1.00 85.94 185 ARG A N 1
ATOM 1305 C CA . ARG A 1 185 ? 1.860 -18.822 9.160 1.00 85.94 185 ARG A CA 1
ATOM 1306 C C . ARG A 1 185 ? 0.953 -17.952 10.003 1.00 85.94 185 ARG A C 1
ATOM 1308 O O . ARG A 1 185 ? 0.989 -16.727 9.874 1.00 85.94 185 ARG A O 1
ATOM 1315 N N . ASP A 1 186 ? 0.211 -18.586 10.896 1.00 86.94 186 ASP A N 1
ATOM 1316 C CA . ASP A 1 186 ? -0.618 -17.887 11.866 1.00 86.94 186 ASP A CA 1
ATOM 1317 C C . ASP A 1 186 ? 0.242 -17.533 13.078 1.00 86.94 186 ASP A C 1
ATOM 1319 O O . ASP A 1 186 ? 0.839 -18.408 13.706 1.00 86.94 186 ASP A O 1
ATOM 1323 N N . GLY A 1 187 ? 0.362 -16.242 13.372 1.00 83.88 187 GLY A N 1
ATOM 1324 C CA . GLY A 1 187 ? 1.151 -15.714 14.481 1.00 83.88 187 GLY A CA 1
ATOM 1325 C C . GLY A 1 187 ? 0.368 -14.703 15.308 1.00 83.88 187 GLY A C 1
ATOM 1326 O O . GLY A 1 187 ? -0.710 -14.261 14.916 1.00 83.88 187 GLY A O 1
ATOM 1327 N N . ALA A 1 188 ? 0.917 -14.333 16.462 1.00 83.06 188 ALA A N 1
ATOM 1328 C CA . ALA A 1 188 ? 0.331 -13.306 17.314 1.00 83.06 188 ALA A CA 1
ATOM 1329 C C . ALA A 1 188 ? 0.809 -11.896 16.916 1.00 83.06 188 ALA A C 1
ATOM 1331 O O . ALA A 1 188 ? 2.012 -11.632 16.833 1.00 83.06 188 ALA A O 1
ATOM 1332 N N . ALA A 1 189 ? -0.144 -10.989 16.717 1.00 84.31 189 ALA A N 1
ATOM 1333 C CA . ALA A 1 189 ? 0.050 -9.544 16.667 1.00 84.31 189 ALA A CA 1
ATOM 1334 C C . ALA A 1 189 ? 0.440 -8.989 18.052 1.00 84.31 189 ALA A C 1
ATOM 1336 O O . ALA A 1 189 ? 0.315 -9.677 19.070 1.00 84.31 189 ALA A O 1
ATOM 1337 N N . ILE A 1 190 ? 0.860 -7.719 18.123 1.00 79.38 190 ILE A N 1
ATOM 1338 C CA . ILE A 1 190 ? 1.343 -7.114 19.382 1.00 79.38 190 ILE A CA 1
ATOM 1339 C C . ILE A 1 190 ? 0.284 -7.078 20.497 1.00 79.38 190 ILE A C 1
ATOM 1341 O O . ILE A 1 190 ? 0.624 -7.057 21.675 1.00 79.38 190 ILE A O 1
ATOM 1345 N N . ASN A 1 191 ? -0.997 -7.089 20.128 1.00 79.94 191 ASN A N 1
ATOM 1346 C CA . ASN A 1 191 ? -2.137 -7.084 21.046 1.00 79.94 191 ASN A CA 1
ATOM 1347 C C . ASN A 1 191 ? -2.699 -8.498 21.304 1.00 79.94 191 ASN A C 1
ATOM 1349 O O . ASN A 1 191 ? -3.802 -8.638 21.830 1.00 79.94 191 ASN A O 1
ATOM 1353 N N . GLY A 1 192 ? -1.975 -9.547 20.895 1.00 81.50 192 GLY A N 1
ATOM 1354 C CA . GLY A 1 192 ? -2.378 -10.945 21.054 1.00 81.50 192 GLY A CA 1
ATOM 1355 C C . GLY A 1 192 ? -3.393 -11.446 20.023 1.00 81.50 192 GLY A C 1
ATOM 1356 O O . GLY A 1 192 ? -3.844 -12.583 20.127 1.00 81.50 192 GLY A O 1
ATOM 1357 N N . THR A 1 193 ? -3.761 -10.640 19.022 1.00 87.25 193 THR A N 1
ATOM 1358 C CA . THR A 1 193 ? -4.637 -11.097 17.931 1.00 87.25 193 THR A CA 1
ATOM 1359 C C . THR A 1 193 ? -3.912 -12.117 17.055 1.00 87.25 193 THR A C 1
ATOM 1361 O O . THR A 1 193 ? -2.802 -11.854 16.603 1.00 87.25 193 THR A O 1
ATOM 1364 N N . ILE A 1 194 ? -4.533 -13.265 16.781 1.00 86.50 194 ILE A N 1
ATOM 1365 C CA . ILE A 1 194 ? -3.946 -14.315 15.935 1.00 86.50 194 ILE A CA 1
ATOM 1366 C C . ILE A 1 194 ? -4.264 -14.036 14.470 1.00 86.50 194 ILE A C 1
ATOM 1368 O O . ILE A 1 194 ? -5.431 -13.808 14.134 1.00 86.50 194 ILE A O 1
ATOM 1372 N N . GLY A 1 195 ? -3.262 -14.054 13.591 1.00 85.56 195 GLY A N 1
ATOM 1373 C CA . GLY A 1 195 ? -3.489 -13.903 12.155 1.00 85.56 195 GLY A CA 1
ATOM 1374 C C . GLY A 1 195 ? -2.412 -14.450 11.249 1.00 85.56 195 GLY A C 1
ATOM 1375 O O . GLY A 1 195 ? -1.255 -14.582 11.664 1.00 85.56 195 GLY A O 1
ATOM 1376 N N . PRO A 1 196 ? -2.791 -14.712 9.990 1.00 84.69 196 PRO A N 1
ATOM 1377 C CA . PRO A 1 196 ? -1.865 -15.086 8.952 1.00 84.69 196 PRO A CA 1
ATOM 1378 C C . PRO A 1 196 ? -0.912 -13.931 8.649 1.00 84.69 196 PRO A C 1
ATOM 1380 O O . PRO A 1 196 ? -1.297 -12.784 8.424 1.00 84.69 196 PRO A O 1
ATOM 1383 N N . SER A 1 197 ? 0.356 -14.292 8.581 1.00 81.62 197 SER A N 1
ATOM 1384 C CA . SER A 1 197 ? 1.449 -13.496 8.040 1.00 81.62 197 SER A CA 1
ATOM 1385 C C . SER A 1 197 ? 2.132 -14.312 6.952 1.00 81.62 197 SER A C 1
ATOM 1387 O O . SER A 1 197 ? 2.106 -15.550 6.998 1.00 81.62 197 SER A O 1
ATOM 1389 N N . VAL A 1 198 ? 2.717 -13.640 5.962 1.00 80.75 198 VAL A N 1
ATOM 1390 C CA . VAL A 1 198 ? 3.457 -14.334 4.904 1.00 80.75 198 VAL A CA 1
ATOM 1391 C C . VAL A 1 198 ? 4.586 -15.118 5.546 1.00 80.75 198 VAL A C 1
ATOM 1393 O O . VAL A 1 198 ? 5.332 -14.577 6.357 1.00 80.75 198 VAL A O 1
ATOM 1396 N N . SER A 1 199 ? 4.672 -16.405 5.210 1.00 75.38 199 SER A N 1
ATOM 1397 C CA . SER A 1 199 ? 5.676 -17.324 5.729 1.00 75.38 199 SER A CA 1
ATOM 1398 C C . SER A 1 199 ? 6.805 -17.673 4.767 1.00 75.38 199 SER A C 1
ATOM 1400 O O . SER A 1 199 ? 7.555 -18.627 4.988 1.00 75.38 199 SER A O 1
ATOM 1402 N N . GLY A 1 200 ? 6.871 -16.945 3.667 1.00 84.50 200 GLY A N 1
ATOM 1403 C CA . GLY A 1 200 ? 7.814 -17.162 2.597 1.00 84.50 200 GLY A CA 1
ATOM 1404 C C . GLY A 1 200 ? 7.118 -17.509 1.295 1.00 84.50 200 GLY A C 1
ATOM 1405 O O . GLY A 1 200 ? 6.036 -18.100 1.249 1.00 84.50 200 GLY A O 1
ATOM 1406 N N . ASP A 1 201 ? 7.814 -17.154 0.236 1.00 88.12 201 ASP A N 1
ATOM 1407 C CA . ASP A 1 201 ? 7.364 -17.256 -1.131 1.00 88.12 201 ASP A CA 1
ATOM 1408 C C . ASP A 1 201 ? 8.371 -18.069 -1.942 1.00 88.12 201 ASP A C 1
ATOM 1410 O O . ASP A 1 201 ? 9.560 -18.135 -1.616 1.00 88.12 201 ASP A O 1
ATOM 1414 N N . GLY A 1 202 ? 7.911 -18.679 -3.025 1.00 90.31 202 GLY A N 1
ATOM 1415 C CA . GLY A 1 202 ? 8.766 -19.423 -3.935 1.00 90.31 202 GLY A CA 1
ATOM 1416 C C . GLY A 1 202 ? 8.157 -19.533 -5.318 1.00 90.31 202 GLY A C 1
ATOM 1417 O O . GLY A 1 202 ? 6.964 -19.310 -5.520 1.00 90.31 202 GLY A O 1
ATOM 1418 N N . ALA A 1 203 ? 8.996 -19.889 -6.281 1.00 93.69 203 ALA A N 1
ATOM 1419 C CA . ALA A 1 203 ? 8.561 -20.143 -7.640 1.00 93.69 203 ALA A CA 1
ATOM 1420 C C . ALA A 1 203 ? 9.368 -21.281 -8.265 1.00 93.69 203 ALA A C 1
ATOM 1422 O O . ALA A 1 203 ? 10.529 -21.512 -7.926 1.00 93.69 203 ALA A O 1
ATOM 1423 N N . LEU A 1 204 ? 8.744 -21.986 -9.202 1.00 94.19 204 LEU A N 1
ATOM 1424 C CA . LEU A 1 204 ? 9.337 -23.084 -9.949 1.00 94.19 204 LEU A CA 1
ATOM 1425 C C . LEU A 1 204 ? 8.898 -23.007 -11.410 1.00 94.19 204 LEU A C 1
ATOM 1427 O O . LEU A 1 204 ? 7.708 -22.914 -11.700 1.00 94.19 204 LEU A O 1
ATOM 1431 N N . TYR A 1 205 ? 9.842 -23.121 -12.342 1.00 95.12 205 TYR A N 1
ATOM 1432 C CA . TYR A 1 205 ? 9.515 -23.192 -13.764 1.00 95.12 205 TYR A CA 1
ATOM 1433 C C . TYR A 1 205 ? 8.618 -24.385 -14.087 1.00 95.12 205 TYR A C 1
ATOM 1435 O O . TYR A 1 205 ? 8.941 -25.534 -13.760 1.00 95.12 205 TYR A O 1
ATOM 1443 N N . LEU A 1 206 ? 7.546 -24.130 -14.836 1.00 95.31 206 LEU A N 1
ATOM 1444 C CA . LEU A 1 206 ? 6.653 -25.181 -15.318 1.00 95.31 206 LEU A CA 1
ATOM 1445 C C . LEU A 1 206 ? 7.392 -26.164 -16.219 1.00 95.31 206 LEU A C 1
ATOM 1447 O O . LEU A 1 206 ? 7.123 -27.358 -16.163 1.00 95.31 206 LEU A O 1
ATOM 1451 N N . SER A 1 207 ? 8.373 -25.699 -16.993 1.00 93.50 207 SER A N 1
ATOM 1452 C CA . SER A 1 207 ? 9.174 -26.574 -17.852 1.00 93.50 207 SER A CA 1
ATOM 1453 C C . SER A 1 207 ? 10.035 -27.567 -17.068 1.00 93.50 207 SER A C 1
ATOM 1455 O O . SER A 1 207 ? 10.275 -28.675 -17.547 1.00 93.50 207 SER A O 1
ATOM 1457 N N . GLY A 1 208 ? 10.487 -27.204 -15.865 1.00 91.12 208 GLY A N 1
ATOM 1458 C CA . GLY A 1 208 ? 11.174 -28.117 -14.951 1.00 91.12 208 GLY A CA 1
ATOM 1459 C C . GLY A 1 208 ? 10.196 -29.094 -14.304 1.00 91.12 208 GLY A C 1
ATOM 1460 O O . GLY A 1 208 ? 10.419 -30.302 -14.336 1.00 91.12 208 GLY A O 1
ATOM 1461 N N . LEU A 1 209 ? 9.072 -28.575 -13.803 1.00 92.25 209 LEU A N 1
ATOM 1462 C CA . LEU A 1 209 ? 8.021 -29.361 -13.155 1.00 92.25 209 LEU A CA 1
ATOM 1463 C C . LEU A 1 209 ? 7.399 -30.401 -14.103 1.00 92.25 209 LEU A C 1
ATOM 1465 O O . LEU A 1 209 ? 7.291 -31.574 -13.770 1.00 92.25 209 LEU A O 1
ATOM 1469 N N . MET A 1 210 ? 7.032 -30.010 -15.321 1.00 91.38 210 MET A N 1
ATOM 1470 C CA . MET A 1 210 ? 6.412 -30.909 -16.301 1.00 91.38 210 MET A CA 1
ATOM 1471 C C . MET A 1 210 ? 7.384 -31.965 -16.843 1.00 91.38 210 MET A C 1
ATOM 1473 O O . MET A 1 210 ? 6.937 -32.990 -17.346 1.00 91.38 210 MET A O 1
ATOM 1477 N N . ARG A 1 211 ? 8.704 -31.753 -16.722 1.00 84.69 211 ARG A N 1
ATOM 1478 C CA . ARG A 1 211 ? 9.722 -32.768 -17.042 1.00 84.69 211 ARG A CA 1
ATOM 1479 C C . ARG A 1 211 ? 9.928 -33.781 -15.912 1.00 84.69 211 ARG A C 1
ATOM 1481 O O . ARG A 1 211 ? 10.376 -34.892 -16.181 1.00 84.69 211 ARG A O 1
ATOM 1488 N N . SER A 1 212 ? 9.568 -33.450 -14.670 1.00 74.31 212 SER A N 1
ATOM 1489 C CA . SER A 1 212 ? 9.662 -34.347 -13.511 1.00 74.31 212 SER A CA 1
ATOM 1490 C C . SER A 1 212 ? 8.423 -35.239 -13.361 1.00 74.31 212 SER A C 1
ATOM 1492 O O . SER A 1 212 ? 7.837 -35.327 -12.285 1.00 74.31 212 SER A O 1
ATOM 1494 N N . THR A 1 213 ? 7.973 -35.909 -14.426 1.00 65.06 213 THR A N 1
ATOM 1495 C CA . THR A 1 213 ? 6.753 -36.742 -14.373 1.00 65.06 213 THR A CA 1
ATOM 1496 C C . THR A 1 213 ? 6.879 -37.941 -13.429 1.00 65.06 213 THR A C 1
ATOM 1498 O O . THR A 1 213 ? 5.873 -38.400 -12.886 1.00 65.06 213 THR A O 1
ATOM 1501 N N . GLU A 1 214 ? 8.106 -38.424 -13.216 1.00 64.81 214 GLU A N 1
ATOM 1502 C CA . GLU A 1 214 ? 8.429 -39.567 -12.349 1.00 64.81 214 GLU A CA 1
ATOM 1503 C C . GLU A 1 214 ? 9.152 -39.172 -11.050 1.00 64.81 214 GLU A C 1
ATOM 1505 O O . GLU A 1 214 ? 9.357 -40.017 -10.181 1.00 64.81 214 GLU A O 1
ATOM 1510 N N . SER A 1 215 ? 9.517 -37.897 -10.883 1.00 77.75 215 SER A N 1
ATOM 1511 C CA . SER A 1 215 ? 10.244 -37.390 -9.714 1.00 77.75 215 SER A CA 1
ATOM 1512 C C . SER A 1 215 ? 9.472 -36.285 -8.987 1.00 77.75 215 SER A C 1
ATOM 1514 O O . SER A 1 215 ? 8.456 -35.781 -9.462 1.00 77.75 215 SER A O 1
ATOM 1516 N N . ILE A 1 216 ? 9.922 -35.952 -7.777 1.00 86.56 216 ILE A N 1
ATOM 1517 C CA . ILE A 1 216 ? 9.368 -34.845 -6.994 1.00 86.56 216 ILE A CA 1
ATOM 1518 C C . ILE A 1 216 ? 10.215 -33.608 -7.279 1.00 86.56 216 ILE A C 1
ATOM 1520 O O . ILE A 1 216 ? 11.416 -33.611 -7.008 1.00 86.56 216 ILE A O 1
ATOM 1524 N N . ALA A 1 217 ? 9.594 -32.553 -7.799 1.00 92.81 217 ALA A N 1
ATOM 1525 C CA . ALA A 1 217 ? 10.213 -31.238 -7.850 1.00 92.81 217 ALA A CA 1
ATOM 1526 C C . ALA A 1 217 ? 10.097 -30.566 -6.478 1.00 92.81 217 ALA A C 1
ATOM 1528 O O . ALA A 1 217 ? 9.089 -30.714 -5.786 1.00 92.81 217 ALA A O 1
ATOM 1529 N N . GLN A 1 218 ? 11.127 -29.831 -6.077 1.00 92.75 218 GLN A N 1
ATOM 1530 C CA . GLN A 1 218 ? 11.155 -29.118 -4.804 1.00 92.75 218 GLN A CA 1
ATOM 1531 C C . GLN A 1 218 ? 11.116 -27.617 -5.061 1.00 92.75 218 GLN A C 1
ATOM 1533 O O . GLN A 1 218 ? 11.885 -27.100 -5.869 1.00 92.75 218 GLN A O 1
ATOM 1538 N N . MET A 1 219 ? 10.230 -26.928 -4.354 1.00 93.25 219 MET A N 1
ATOM 1539 C CA . MET A 1 219 ? 10.088 -25.481 -4.383 1.00 93.25 219 MET A CA 1
ATOM 1540 C C . MET A 1 219 ? 10.408 -24.939 -2.986 1.00 93.25 219 MET A C 1
ATOM 1542 O O . MET A 1 219 ? 9.564 -25.037 -2.090 1.00 93.25 219 MET A O 1
ATOM 1546 N N . PRO A 1 220 ? 11.631 -24.436 -2.756 1.00 90.88 220 PRO A N 1
ATOM 1547 C CA . PRO A 1 220 ? 11.970 -23.799 -1.494 1.00 90.88 220 PRO A CA 1
ATOM 1548 C C . PRO A 1 220 ? 11.195 -22.489 -1.340 1.00 90.88 220 PRO A C 1
ATOM 1550 O O . PRO A 1 220 ? 11.038 -21.741 -2.304 1.00 90.88 220 PRO A O 1
ATOM 1553 N N . LEU A 1 221 ? 10.730 -22.217 -0.122 1.00 87.56 221 LEU A N 1
ATOM 1554 C CA . LEU A 1 221 ? 10.061 -20.972 0.238 1.00 87.56 221 LEU A CA 1
ATOM 1555 C C . LEU A 1 221 ? 10.993 -20.113 1.092 1.00 87.56 221 LEU A C 1
ATOM 1557 O O . LEU A 1 221 ? 11.538 -20.571 2.107 1.00 87.56 221 LEU A O 1
ATOM 1561 N N . VAL A 1 222 ? 11.170 -18.864 0.672 1.00 78.69 222 VAL A N 1
ATOM 1562 C CA . VAL A 1 222 ? 12.084 -17.891 1.276 1.00 78.69 222 VAL A CA 1
ATOM 1563 C C . VAL A 1 222 ? 11.338 -16.639 1.701 1.00 78.69 222 VAL A C 1
ATOM 1565 O O . VAL A 1 222 ? 10.405 -16.202 1.035 1.00 78.69 222 VAL A O 1
ATOM 1568 N N . TYR A 1 223 ? 11.787 -16.020 2.787 1.00 72.31 223 TYR A N 1
ATOM 1569 C CA . TYR A 1 223 ? 11.330 -14.686 3.160 1.00 72.31 223 TYR A CA 1
ATOM 1570 C C . TYR A 1 223 ? 12.212 -13.610 2.511 1.00 72.31 223 TYR A C 1
ATOM 1572 O O . TYR A 1 223 ? 13.428 -13.783 2.330 1.00 72.31 223 TYR A O 1
ATOM 1580 N N . GLY A 1 224 ? 11.615 -12.456 2.205 1.00 63.25 224 GLY A N 1
ATOM 1581 C CA . GLY A 1 224 ? 12.376 -11.227 1.977 1.00 63.25 224 GLY A CA 1
ATOM 1582 C C . GLY A 1 224 ? 13.288 -10.962 3.183 1.00 63.25 224 GLY A C 1
ATOM 1583 O O . GLY A 1 224 ? 12.882 -11.153 4.321 1.00 63.25 224 GLY A O 1
ATOM 1584 N N . GLY A 1 225 ? 14.570 -10.657 2.961 1.00 59.22 225 GLY A N 1
ATOM 1585 C CA . GLY A 1 225 ? 15.524 -10.395 4.054 1.00 59.22 225 GLY A CA 1
ATOM 1586 C C . GLY A 1 225 ? 16.041 -11.611 4.851 1.00 59.22 225 GLY A C 1
ATOM 1587 O O . GLY A 1 225 ? 16.999 -11.460 5.611 1.00 59.22 225 GLY A O 1
ATOM 1588 N N . TRP A 1 226 ? 15.508 -12.828 4.658 1.00 64.25 226 TRP A N 1
ATOM 1589 C CA . TRP A 1 226 ? 16.048 -14.063 5.258 1.00 64.25 226 TRP A CA 1
ATOM 1590 C C . TRP A 1 226 ? 16.321 -15.137 4.203 1.00 64.25 226 TRP A C 1
ATOM 1592 O O . TRP A 1 226 ? 15.427 -15.576 3.487 1.00 64.25 226 TRP A O 1
ATOM 1602 N N . LEU A 1 227 ? 17.583 -15.558 4.085 1.00 59.56 227 LEU A N 1
ATOM 1603 C CA . LEU A 1 227 ? 18.006 -16.536 3.075 1.00 59.56 227 LEU A CA 1
ATOM 1604 C C . LEU A 1 227 ? 17.806 -17.997 3.495 1.00 59.56 227 LEU A C 1
ATOM 1606 O O . LEU A 1 227 ? 17.868 -18.873 2.638 1.00 59.56 227 LEU A O 1
ATOM 1610 N N . GLU A 1 228 ? 17.570 -18.279 4.776 1.00 63.56 228 GLU A N 1
ATOM 1611 C CA . GLU A 1 228 ? 17.324 -19.652 5.223 1.00 63.56 228 GLU A CA 1
ATOM 1612 C C . GLU A 1 228 ? 15.905 -20.069 4.811 1.00 63.56 228 GLU A C 1
ATOM 1614 O O . GLU A 1 228 ? 14.938 -19.331 5.021 1.00 63.56 228 GLU A O 1
ATOM 1619 N N . HIS A 1 229 ? 15.779 -21.248 4.192 1.00 56.44 229 HIS A N 1
ATOM 1620 C CA . HIS A 1 229 ? 14.478 -21.779 3.790 1.00 56.44 229 HIS A CA 1
ATOM 1621 C C . HIS A 1 229 ? 13.592 -21.958 5.021 1.00 56.44 229 HIS A C 1
ATOM 1623 O O . HIS A 1 229 ? 13.980 -22.617 5.985 1.00 56.44 229 HIS A O 1
ATOM 1629 N N . SER A 1 230 ? 12.385 -21.403 4.968 1.00 70.06 230 SER A N 1
ATOM 1630 C CA . SER A 1 230 ? 11.417 -21.536 6.063 1.00 70.06 230 SER A CA 1
ATOM 1631 C C . SER A 1 230 ? 10.461 -22.711 5.870 1.00 70.06 230 SER A C 1
ATOM 1633 O O . SER A 1 230 ? 9.906 -23.230 6.841 1.00 70.06 230 SER A O 1
ATOM 1635 N N . ALA A 1 231 ? 10.301 -23.144 4.619 1.00 86.38 231 ALA A N 1
ATOM 1636 C CA . ALA A 1 231 ? 9.549 -24.321 4.214 1.00 86.38 231 ALA A CA 1
ATOM 1637 C C . ALA A 1 231 ? 9.995 -24.778 2.812 1.00 86.38 231 ALA A C 1
ATOM 1639 O O . ALA A 1 231 ? 10.627 -24.022 2.072 1.00 86.38 231 ALA A O 1
ATOM 1640 N N . VAL A 1 232 ? 9.654 -26.007 2.426 1.00 92.50 232 VAL A N 1
ATOM 1641 C CA . VAL A 1 232 ? 9.852 -26.541 1.068 1.00 92.50 232 VAL A CA 1
ATOM 1642 C C . VAL A 1 232 ? 8.577 -27.241 0.616 1.00 92.50 232 VAL A C 1
ATOM 1644 O O . VAL A 1 232 ? 8.055 -28.088 1.334 1.00 92.50 232 VAL A O 1
ATOM 1647 N N . ILE A 1 233 ? 8.085 -26.940 -0.585 1.00 94.94 233 ILE A N 1
ATOM 1648 C CA . ILE A 1 233 ? 6.953 -27.651 -1.187 1.00 94.94 233 ILE A CA 1
ATOM 1649 C C . ILE A 1 233 ? 7.481 -28.722 -2.145 1.00 94.94 233 ILE A C 1
ATOM 1651 O O . ILE A 1 233 ? 8.180 -28.420 -3.109 1.00 94.94 233 ILE A O 1
ATOM 1655 N N . GLY A 1 234 ? 7.141 -29.981 -1.885 1.00 95.12 234 GLY A N 1
ATOM 1656 C CA . GLY A 1 234 ? 7.345 -31.095 -2.805 1.00 95.12 234 GLY A CA 1
ATOM 1657 C C . GLY A 1 234 ? 6.159 -31.228 -3.757 1.00 95.12 234 GLY A C 1
ATOM 1658 O O . GLY A 1 234 ? 5.021 -31.359 -3.310 1.00 95.12 234 GLY A O 1
ATOM 1659 N N . LEU A 1 235 ? 6.425 -31.219 -5.059 1.00 95.31 235 LEU A N 1
ATOM 1660 C CA . LEU A 1 235 ? 5.442 -31.259 -6.139 1.00 95.31 235 LEU A CA 1
ATOM 1661 C C . LEU A 1 235 ? 5.662 -32.500 -7.004 1.00 95.31 235 LEU A C 1
ATOM 1663 O O . LEU A 1 235 ? 6.794 -32.816 -7.360 1.00 95.31 235 LEU A O 1
ATOM 1667 N N . GLY A 1 236 ? 4.592 -33.194 -7.382 1.00 92.75 236 GLY A N 1
ATOM 1668 C CA . GLY A 1 236 ? 4.686 -34.412 -8.184 1.00 92.75 236 GLY A CA 1
ATOM 1669 C C . GLY A 1 236 ? 3.506 -34.618 -9.124 1.00 92.75 236 GLY A C 1
ATOM 1670 O O . GLY A 1 236 ? 2.429 -34.048 -8.944 1.00 92.75 236 GLY A O 1
ATOM 1671 N N . LYS A 1 237 ? 3.724 -35.476 -10.127 1.00 93.06 237 LYS A N 1
ATOM 1672 C CA . LYS A 1 237 ? 2.712 -35.927 -11.099 1.00 93.06 237 LYS A CA 1
ATOM 1673 C C . LYS A 1 237 ? 1.915 -34.782 -11.764 1.00 93.06 237 LYS A C 1
ATOM 1675 O O . LYS A 1 237 ? 0.684 -34.872 -11.803 1.00 93.06 237 LYS A O 1
ATOM 1680 N N . PRO A 1 238 ? 2.567 -33.719 -12.272 1.00 95.31 238 PRO A N 1
ATOM 1681 C CA . PRO A 1 238 ? 1.860 -32.600 -12.879 1.00 95.31 238 PRO A CA 1
ATOM 1682 C C . PRO A 1 238 ? 1.250 -32.990 -14.233 1.00 95.31 238 PRO A C 1
ATOM 1684 O O . PRO A 1 238 ? 1.852 -33.742 -15.002 1.00 95.31 238 PRO A O 1
ATOM 1687 N N . ARG A 1 239 ? 0.031 -32.519 -14.508 1.00 94.75 239 ARG A N 1
ATOM 1688 C CA . ARG A 1 239 ? -0.750 -32.815 -15.722 1.00 94.75 239 ARG A CA 1
ATOM 1689 C C . ARG A 1 239 ? -1.668 -31.644 -16.071 1.00 94.75 239 ARG A C 1
ATOM 1691 O O . ARG A 1 239 ? -2.083 -30.924 -15.169 1.00 94.75 239 ARG A O 1
ATOM 1698 N N . VAL A 1 240 ? -2.028 -31.489 -17.344 1.00 96.19 240 VAL A N 1
ATOM 1699 C CA . VAL A 1 240 ? -2.984 -30.468 -17.810 1.00 96.19 240 VAL A CA 1
ATOM 1700 C C . VAL A 1 240 ? -4.197 -31.153 -18.429 1.00 96.19 240 VAL A C 1
ATOM 1702 O O . VAL A 1 240 ? -4.032 -32.067 -19.236 1.00 96.19 240 VAL A O 1
ATOM 1705 N N . TYR A 1 241 ? -5.398 -30.716 -18.054 1.00 96.06 241 TYR A N 1
ATOM 1706 C CA . TYR A 1 241 ? -6.664 -31.239 -18.570 1.00 96.06 241 TYR A CA 1
ATOM 1707 C C . TYR A 1 241 ? -7.616 -30.112 -18.961 1.00 96.06 241 TYR A C 1
ATOM 1709 O O . TYR A 1 241 ? -7.511 -29.019 -18.411 1.00 96.06 241 TYR A O 1
ATOM 1717 N N . ASP A 1 242 ? -8.561 -30.383 -19.853 1.00 94.19 242 ASP A N 1
ATOM 1718 C CA . ASP A 1 242 ? -9.701 -29.497 -20.099 1.00 94.19 242 ASP A CA 1
ATOM 1719 C C . ASP A 1 242 ? -10.872 -29.751 -19.132 1.00 94.19 242 ASP A C 1
ATOM 1721 O O . ASP A 1 242 ? -10.843 -30.661 -18.293 1.00 94.19 242 ASP A O 1
ATOM 1725 N N . GLN A 1 243 ? -11.941 -28.963 -19.276 1.00 90.62 243 GLN A N 1
ATOM 1726 C CA . GLN A 1 243 ? -13.177 -29.119 -18.508 1.00 90.62 243 GLN A CA 1
ATOM 1727 C C . GLN A 1 243 ? -13.892 -30.471 -18.711 1.00 90.62 243 GLN A C 1
ATOM 1729 O O . GLN A 1 243 ? -14.767 -30.827 -17.921 1.00 90.62 243 GLN A O 1
ATOM 1734 N N . HIS A 1 244 ? -13.537 -31.233 -19.750 1.00 91.88 244 HIS A N 1
ATOM 1735 C CA . HIS A 1 244 ? -14.087 -32.553 -20.066 1.00 91.88 244 HIS A CA 1
ATOM 1736 C C . HIS A 1 244 ? -13.176 -33.704 -19.600 1.00 91.88 244 HIS A C 1
ATOM 1738 O O . HIS A 1 244 ? -13.518 -34.873 -19.780 1.00 91.88 244 HIS A O 1
ATOM 1744 N N . GLY A 1 245 ? -12.038 -33.396 -18.968 1.00 91.88 245 GLY A N 1
ATOM 1745 C CA . GLY A 1 245 ? -11.065 -34.375 -18.486 1.00 91.88 245 GLY A CA 1
ATOM 1746 C C . GLY A 1 245 ? -10.106 -34.896 -19.560 1.00 91.88 245 GLY A C 1
ATOM 1747 O O . GLY A 1 245 ? -9.382 -35.861 -19.304 1.00 91.88 245 GLY A O 1
ATOM 1748 N N . VAL A 1 246 ? -10.065 -34.283 -20.745 1.00 93.81 246 VAL A N 1
ATOM 1749 C CA . VAL A 1 246 ? -9.107 -34.623 -21.802 1.00 93.81 246 VAL A CA 1
ATOM 1750 C C . VAL A 1 246 ? -7.745 -34.044 -21.449 1.00 93.81 246 VAL A C 1
ATOM 1752 O O . VAL A 1 246 ? -7.622 -32.865 -21.134 1.00 93.81 246 VAL A O 1
ATOM 1755 N N . MET A 1 247 ? -6.712 -34.884 -21.493 1.00 94.62 247 MET A N 1
ATOM 1756 C CA . MET A 1 247 ? -5.345 -34.502 -21.142 1.00 94.62 247 MET A CA 1
ATOM 1757 C C . MET A 1 247 ? -4.631 -33.829 -22.316 1.00 94.62 247 MET A C 1
ATOM 1759 O O . MET A 1 247 ? -4.709 -34.315 -23.444 1.00 94.62 247 MET A O 1
ATOM 1763 N N . TYR A 1 248 ? -3.885 -32.764 -22.028 1.00 95.44 248 TYR A N 1
ATOM 1764 C CA . TYR A 1 248 ? -3.085 -32.026 -23.003 1.00 95.44 248 TYR A CA 1
ATOM 1765 C C . TYR A 1 248 ? -1.585 -32.225 -22.762 1.00 95.44 248 TYR A C 1
ATOM 1767 O O . TYR A 1 248 ? -1.113 -32.208 -21.624 1.00 95.44 248 TYR A O 1
ATOM 1775 N N . ASN A 1 249 ? -0.831 -32.372 -23.850 1.00 93.75 249 ASN A N 1
ATOM 1776 C CA . ASN A 1 249 ? 0.627 -32.315 -23.847 1.00 93.75 249 ASN A CA 1
ATOM 1777 C C . ASN A 1 249 ? 1.096 -30.857 -23.824 1.00 93.75 249 ASN A C 1
ATOM 1779 O O . ASN A 1 249 ? 0.486 -29.995 -24.454 1.00 93.75 249 ASN A O 1
ATOM 1783 N N . THR A 1 250 ? 2.210 -30.588 -23.148 1.00 93.94 250 THR A N 1
ATOM 1784 C CA . THR A 1 250 ? 2.777 -29.238 -23.043 1.00 93.94 250 THR A CA 1
ATOM 1785 C C . THR A 1 250 ? 4.095 -29.149 -23.799 1.00 93.94 250 THR A C 1
ATOM 1787 O O . THR A 1 250 ? 5.029 -29.903 -23.523 1.00 93.94 250 THR A O 1
ATOM 1790 N N . HIS A 1 251 ? 4.183 -28.202 -24.727 1.00 94.31 251 HIS A N 1
ATOM 1791 C CA . HIS A 1 251 ? 5.413 -27.804 -25.396 1.00 94.31 251 HIS A CA 1
ATOM 1792 C C . HIS A 1 251 ? 5.860 -26.439 -24.867 1.00 94.31 251 HIS A C 1
ATOM 1794 O O . HIS A 1 251 ? 5.047 -25.524 -24.768 1.00 94.31 251 HIS A O 1
ATOM 1800 N N . PHE A 1 252 ? 7.139 -26.303 -24.515 1.00 94.50 252 PHE A N 1
ATOM 1801 C CA . PHE A 1 252 ? 7.677 -25.045 -23.997 1.00 94.50 252 PHE A CA 1
ATOM 1802 C C . PHE A 1 252 ? 8.444 -24.299 -25.084 1.00 94.50 252 PHE A C 1
ATOM 1804 O O . PHE A 1 252 ? 9.374 -24.859 -25.666 1.00 94.50 252 PHE A O 1
ATOM 1811 N N . THR A 1 253 ? 8.074 -23.045 -25.330 1.00 92.44 253 THR A N 1
ATOM 1812 C CA . THR A 1 253 ? 8.682 -22.191 -26.357 1.00 92.44 253 THR A CA 1
ATOM 1813 C C . THR A 1 253 ? 9.566 -21.122 -25.727 1.00 92.44 253 THR A C 1
ATOM 1815 O O . THR A 1 253 ? 9.156 -20.458 -24.779 1.00 92.44 253 THR A O 1
ATOM 1818 N N . GLU A 1 254 ? 10.770 -20.931 -26.265 1.00 89.62 254 GLU A N 1
ATOM 1819 C CA . GLU A 1 254 ? 11.691 -19.872 -25.839 1.00 89.62 254 GLU A CA 1
ATOM 1820 C C . GLU A 1 254 ? 11.570 -18.627 -26.727 1.00 89.62 254 GLU A C 1
ATOM 1822 O O . GLU A 1 254 ? 11.465 -18.725 -27.951 1.00 89.62 254 GLU A O 1
ATOM 1827 N N . HIS A 1 255 ? 11.661 -17.446 -26.113 1.00 88.00 255 HIS A N 1
ATOM 1828 C CA . HIS A 1 255 ? 11.663 -16.158 -26.806 1.00 88.00 255 HIS A CA 1
ATOM 1829 C C . HIS A 1 255 ? 13.026 -15.475 -26.655 1.00 88.00 255 HIS A C 1
ATOM 1831 O O . HIS A 1 255 ? 13.244 -14.695 -25.732 1.00 88.00 255 HIS A O 1
ATOM 1837 N N . ALA A 1 256 ? 13.958 -15.768 -27.568 1.00 88.00 256 ALA A N 1
ATOM 1838 C CA . ALA A 1 256 ? 15.356 -15.335 -27.462 1.00 88.00 256 ALA A CA 1
ATOM 1839 C C . ALA A 1 256 ? 15.533 -13.814 -27.274 1.00 88.00 256 ALA A C 1
ATOM 1841 O O . ALA A 1 256 ? 16.317 -13.395 -26.424 1.00 88.00 256 ALA A O 1
ATOM 1842 N N . GLU A 1 257 ? 14.788 -12.993 -28.021 1.00 84.06 257 GLU A N 1
ATOM 1843 C CA . GLU A 1 257 ? 14.844 -11.526 -27.910 1.00 84.06 257 GLU A CA 1
ATOM 1844 C C . GLU A 1 257 ? 14.330 -11.033 -26.550 1.00 84.06 257 GLU A C 1
ATOM 1846 O O . GLU A 1 257 ? 14.989 -10.227 -25.895 1.00 84.06 257 GLU A O 1
ATOM 1851 N N . GLY A 1 258 ? 13.204 -11.581 -26.077 1.00 85.88 258 GLY A N 1
ATOM 1852 C CA . GLY A 1 258 ? 12.654 -11.265 -24.757 1.00 85.88 258 GLY A CA 1
ATOM 1853 C C . GLY A 1 258 ? 13.612 -11.643 -23.625 1.00 85.88 258 GLY A C 1
ATOM 1854 O O . GLY A 1 258 ? 13.853 -10.836 -22.732 1.00 85.88 258 GLY A O 1
ATOM 1855 N N . ASN A 1 259 ? 14.235 -12.821 -23.715 1.00 87.75 259 ASN A N 1
ATOM 1856 C CA . ASN A 1 259 ? 15.226 -13.291 -22.744 1.00 87.75 259 ASN A CA 1
ATOM 1857 C C . ASN A 1 259 ? 16.472 -12.390 -22.713 1.00 87.75 259 ASN A C 1
ATOM 1859 O O . ASN A 1 259 ? 17.036 -12.139 -21.648 1.00 87.75 259 ASN A O 1
ATOM 1863 N N . ALA A 1 260 ? 16.917 -11.900 -23.874 1.00 89.62 260 ALA A N 1
ATOM 1864 C CA . ALA A 1 260 ? 18.041 -10.972 -23.958 1.00 89.62 260 ALA A CA 1
ATOM 1865 C C . ALA A 1 260 ? 17.707 -9.615 -23.316 1.00 89.62 260 ALA A C 1
ATOM 1867 O O . ALA A 1 260 ? 18.533 -9.082 -22.573 1.00 89.62 260 ALA A O 1
ATOM 1868 N N . ALA A 1 261 ? 16.498 -9.095 -23.549 1.00 89.69 261 ALA A N 1
ATOM 1869 C CA . ALA A 1 261 ? 16.018 -7.864 -22.926 1.00 89.69 261 ALA A CA 1
ATOM 1870 C C . ALA A 1 261 ? 15.906 -8.003 -21.398 1.00 89.69 261 ALA A C 1
ATOM 1872 O O . ALA A 1 261 ? 16.444 -7.177 -20.668 1.00 89.69 261 ALA A O 1
ATOM 1873 N N . GLU A 1 262 ? 15.305 -9.082 -20.889 1.00 90.88 262 GLU A N 1
ATOM 1874 C CA . GLU A 1 262 ? 15.224 -9.330 -19.441 1.00 90.88 262 GLU A CA 1
ATOM 1875 C C . GLU A 1 262 ? 16.615 -9.441 -18.799 1.00 90.88 262 GLU A C 1
ATOM 1877 O O . GLU A 1 262 ? 16.869 -8.853 -17.745 1.00 90.88 262 GLU A O 1
ATOM 1882 N N . LYS A 1 263 ? 17.563 -10.116 -19.459 1.00 93.00 263 LYS A N 1
ATOM 1883 C CA . LYS A 1 263 ? 18.950 -10.191 -18.985 1.00 93.00 263 LYS A CA 1
ATOM 1884 C C . LYS A 1 263 ? 19.621 -8.816 -18.924 1.00 93.00 263 LYS A C 1
ATOM 1886 O O . LYS A 1 263 ? 20.324 -8.531 -17.956 1.00 93.00 263 LYS A O 1
ATOM 1891 N N . ALA A 1 264 ? 19.415 -7.970 -19.932 1.00 93.06 264 ALA A N 1
ATOM 1892 C CA . ALA A 1 264 ? 19.918 -6.598 -19.918 1.00 93.06 264 ALA A CA 1
ATOM 1893 C C . ALA A 1 264 ? 19.262 -5.769 -18.798 1.00 93.06 264 ALA A C 1
ATOM 1895 O O . ALA A 1 264 ? 19.948 -5.010 -18.114 1.00 93.06 264 ALA A O 1
ATOM 1896 N N . ALA A 1 265 ? 17.962 -5.963 -18.556 1.00 94.38 265 ALA A N 1
ATOM 1897 C CA . ALA A 1 265 ? 17.231 -5.298 -17.482 1.00 94.38 265 ALA A CA 1
ATOM 1898 C C . ALA A 1 265 ? 17.753 -5.684 -16.088 1.00 94.38 265 ALA A C 1
ATOM 1900 O O . ALA A 1 265 ? 17.806 -4.839 -15.202 1.00 94.38 265 ALA A O 1
ATOM 1901 N N . ALA A 1 266 ? 18.189 -6.930 -15.883 1.00 93.94 266 ALA A N 1
ATOM 1902 C CA . ALA A 1 266 ? 18.786 -7.353 -14.614 1.00 93.94 266 ALA A CA 1
ATOM 1903 C C . ALA A 1 266 ? 20.125 -6.659 -14.323 1.00 93.94 266 ALA A C 1
ATOM 1905 O O . ALA A 1 266 ? 20.383 -6.265 -13.186 1.00 93.94 266 ALA A O 1
ATOM 1906 N N . GLU A 1 267 ? 20.964 -6.468 -15.344 1.00 93.88 267 GLU A N 1
ATOM 1907 C CA . GLU A 1 267 ? 22.204 -5.698 -15.198 1.00 93.88 267 GLU A CA 1
ATOM 1908 C C . GLU A 1 267 ? 21.901 -4.215 -14.933 1.00 93.88 267 GLU A C 1
ATOM 1910 O O . GLU A 1 267 ? 22.506 -3.602 -14.054 1.00 93.88 267 GLU A O 1
ATOM 1915 N N . MET A 1 268 ? 20.897 -3.660 -15.618 1.00 93.94 268 MET A N 1
ATOM 1916 C CA . MET A 1 268 ? 20.390 -2.308 -15.365 1.00 93.94 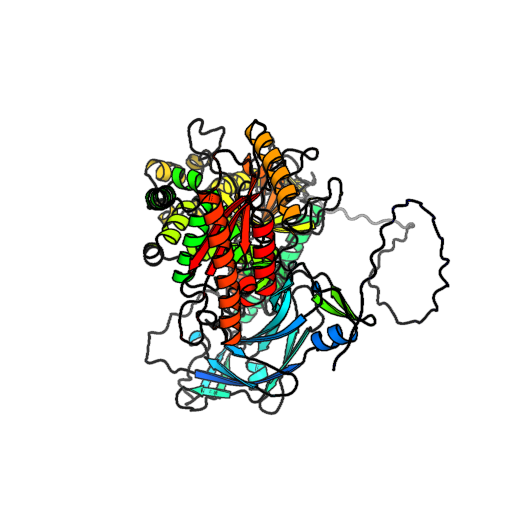268 MET A CA 1
ATOM 1917 C C . MET A 1 268 ? 19.878 -2.150 -13.924 1.00 93.94 268 MET A C 1
ATOM 1919 O O . MET A 1 268 ? 20.212 -1.175 -13.256 1.00 93.94 268 MET A O 1
ATOM 1923 N N . LEU A 1 269 ? 19.128 -3.127 -13.402 1.00 95.25 269 LEU A N 1
ATOM 1924 C CA . LEU A 1 269 ? 18.626 -3.128 -12.024 1.00 95.25 269 LEU A CA 1
ATOM 1925 C C . LEU A 1 269 ? 19.767 -3.158 -10.998 1.00 95.25 269 LEU A C 1
ATOM 1927 O O . LEU A 1 269 ? 19.703 -2.480 -9.972 1.00 95.25 269 LEU A O 1
ATOM 1931 N N . LYS A 1 270 ? 20.833 -3.915 -11.271 1.00 94.38 270 LYS A N 1
ATOM 1932 C CA . LYS A 1 270 ? 22.031 -3.927 -10.426 1.00 94.38 270 LYS A CA 1
ATOM 1933 C C . LYS A 1 270 ? 22.690 -2.547 -10.383 1.00 94.38 270 LYS A C 1
ATOM 1935 O O . LYS A 1 270 ? 22.965 -2.039 -9.298 1.00 94.38 270 LYS A O 1
ATOM 1940 N N . GLN A 1 271 ? 22.879 -1.914 -11.540 1.00 93.38 271 GLN A N 1
ATOM 1941 C CA . GLN A 1 271 ? 23.444 -0.563 -11.622 1.00 93.38 271 GLN A CA 1
ATOM 1942 C C . GLN A 1 271 ? 22.540 0.478 -10.951 1.00 93.38 271 GLN A C 1
ATOM 1944 O O . GLN A 1 271 ? 23.035 1.384 -10.279 1.00 93.38 271 GLN A O 1
ATOM 1949 N N . TYR A 1 272 ? 21.219 0.327 -11.073 1.00 94.31 272 TYR A N 1
ATOM 1950 C CA . TYR A 1 272 ? 20.230 1.134 -10.361 1.00 94.31 272 TYR A CA 1
ATOM 1951 C C . TYR A 1 272 ? 20.428 1.029 -8.840 1.00 94.31 272 TYR A C 1
ATOM 1953 O O . TYR A 1 272 ? 20.540 2.049 -8.158 1.00 94.31 272 TYR A O 1
ATOM 1961 N N . ALA A 1 273 ? 20.545 -0.191 -8.305 1.00 94.56 273 ALA A N 1
ATOM 1962 C CA . ALA A 1 273 ? 20.762 -0.430 -6.878 1.00 94.56 273 ALA A CA 1
ATOM 1963 C C . ALA A 1 273 ? 22.098 0.147 -6.378 1.00 94.56 273 ALA A C 1
ATOM 1965 O O . ALA A 1 273 ? 22.138 0.807 -5.337 1.00 94.56 273 ALA A O 1
ATOM 1966 N N . GLU A 1 274 ? 23.184 -0.058 -7.127 1.00 93.75 274 GLU A N 1
ATOM 1967 C CA . GLU A 1 274 ? 24.506 0.494 -6.810 1.00 93.75 274 GLU A CA 1
ATOM 1968 C C . GLU A 1 274 ? 24.490 2.027 -6.818 1.00 93.75 274 GLU A C 1
ATOM 1970 O O . GLU A 1 274 ? 25.015 2.654 -5.896 1.00 93.75 274 GLU A O 1
ATOM 1975 N N . THR A 1 275 ? 23.823 2.634 -7.803 1.00 92.12 275 THR A N 1
ATOM 1976 C CA . THR A 1 275 ? 23.671 4.091 -7.923 1.00 92.12 275 THR A CA 1
ATOM 1977 C C . THR A 1 275 ? 22.893 4.669 -6.746 1.00 92.12 275 THR A C 1
ATOM 1979 O O . THR A 1 275 ? 23.336 5.640 -6.125 1.00 92.12 275 THR A O 1
ATOM 1982 N N . ALA A 1 276 ? 21.761 4.055 -6.393 1.00 94.06 276 ALA A N 1
ATOM 1983 C CA . ALA A 1 276 ? 20.958 4.468 -5.248 1.00 94.06 276 ALA A CA 1
ATOM 1984 C C . ALA A 1 276 ? 21.759 4.387 -3.942 1.00 94.06 276 ALA A C 1
ATOM 1986 O O . ALA A 1 276 ? 21.787 5.338 -3.153 1.00 94.06 276 ALA A O 1
ATOM 1987 N N . TRP A 1 277 ? 22.468 3.272 -3.738 1.00 92.06 277 TRP A N 1
ATOM 1988 C CA . TRP A 1 277 ? 23.306 3.065 -2.564 1.00 92.06 277 TRP A CA 1
ATOM 1989 C C . TRP A 1 277 ? 24.426 4.102 -2.483 1.00 92.06 277 TRP A C 1
ATOM 1991 O O . TRP A 1 277 ? 24.599 4.745 -1.448 1.00 92.06 277 TRP A O 1
ATOM 2001 N N . GLN A 1 278 ? 25.151 4.334 -3.579 1.00 90.19 278 GLN A N 1
ATOM 2002 C CA . GLN A 1 278 ? 26.194 5.358 -3.634 1.00 90.19 278 GLN A CA 1
ATOM 2003 C C . GLN A 1 278 ? 25.637 6.746 -3.318 1.00 90.19 278 GLN A C 1
ATOM 2005 O O . GLN A 1 278 ? 26.226 7.460 -2.496 1.00 90.19 278 GLN A O 1
ATOM 2010 N N . ARG A 1 279 ? 24.484 7.117 -3.893 1.00 90.19 279 ARG A N 1
ATOM 2011 C CA . ARG A 1 279 ? 23.835 8.404 -3.612 1.00 90.19 279 ARG A CA 1
ATOM 2012 C C . ARG A 1 279 ? 23.531 8.549 -2.121 1.00 90.19 279 ARG A C 1
ATOM 2014 O O . ARG A 1 279 ? 23.869 9.579 -1.542 1.00 90.19 279 ARG A O 1
ATOM 2021 N N . ARG A 1 280 ? 22.998 7.515 -1.467 1.00 92.44 280 ARG A N 1
ATOM 2022 C CA . ARG A 1 280 ? 22.623 7.563 -0.040 1.00 92.44 280 ARG A CA 1
ATOM 2023 C C . ARG A 1 280 ? 23.791 7.448 0.932 1.00 92.44 280 ARG A C 1
ATOM 2025 O O . ARG A 1 280 ? 23.724 8.003 2.025 1.00 92.44 280 ARG A O 1
ATOM 2032 N N . GLN A 1 281 ? 24.877 6.786 0.540 1.00 88.94 281 GLN A N 1
ATOM 2033 C CA . GLN A 1 281 ? 26.063 6.657 1.389 1.00 88.94 281 GLN A CA 1
ATOM 2034 C C . GLN A 1 281 ? 27.040 7.828 1.262 1.00 88.94 281 GLN A C 1
ATOM 2036 O O . GLN A 1 281 ? 27.791 8.091 2.201 1.00 88.94 281 GLN A O 1
ATOM 2041 N N . THR A 1 282 ? 27.062 8.528 0.122 1.00 85.25 282 THR A N 1
ATOM 2042 C CA . THR A 1 282 ? 28.138 9.493 -0.172 1.00 85.25 282 THR A CA 1
ATOM 2043 C C . THR A 1 282 ? 27.675 10.893 -0.562 1.00 85.25 282 THR A C 1
ATOM 2045 O O . THR A 1 282 ? 28.438 11.840 -0.354 1.00 85.25 282 THR A O 1
ATOM 2048 N N . GLN A 1 283 ? 26.463 11.046 -1.108 1.00 88.81 283 GLN A N 1
ATOM 2049 C CA . GLN A 1 283 ? 25.980 12.326 -1.636 1.00 88.81 283 GLN A CA 1
ATOM 2050 C C . GLN A 1 283 ? 24.895 12.938 -0.761 1.00 88.81 283 GLN A C 1
ATOM 2052 O O . GLN A 1 283 ? 25.020 14.090 -0.382 1.00 88.81 283 GLN A O 1
ATOM 2057 N N . LEU A 1 284 ? 23.854 12.180 -0.435 1.00 91.31 284 LEU A N 1
ATOM 2058 C CA . LEU A 1 284 ? 22.714 12.607 0.367 1.00 91.31 284 LEU A CA 1
ATOM 2059 C C . LEU A 1 284 ? 22.605 11.627 1.522 1.00 91.31 284 LEU A C 1
ATOM 2061 O O . LEU A 1 284 ? 22.001 10.579 1.352 1.00 91.31 284 LEU A O 1
ATOM 2065 N N . VAL A 1 285 ? 23.222 11.916 2.664 1.00 91.75 285 VAL A N 1
ATOM 2066 C CA . VAL A 1 285 ? 23.342 10.973 3.785 1.00 91.75 285 VAL A CA 1
ATOM 2067 C C . VAL A 1 285 ? 22.300 11.288 4.846 1.00 91.75 285 VAL A C 1
ATOM 2069 O O . VAL A 1 285 ? 22.153 12.436 5.261 1.00 91.75 285 VAL A O 1
ATOM 2072 N N . TYR A 1 286 ? 21.590 10.267 5.329 1.00 92.25 286 TYR A N 1
ATOM 2073 C CA . TYR A 1 286 ? 20.778 10.413 6.536 1.00 92.25 286 TYR A CA 1
ATOM 2074 C C . TYR A 1 286 ? 21.602 10.005 7.755 1.00 92.25 286 TYR A C 1
ATOM 2076 O O . TYR A 1 286 ? 21.875 8.826 7.958 1.00 92.25 286 TYR A O 1
ATOM 2084 N N . ALA A 1 287 ? 22.073 10.981 8.530 1.00 89.06 287 ALA A N 1
ATOM 2085 C CA . ALA A 1 287 ? 23.080 10.733 9.561 1.00 89.06 287 ALA A CA 1
ATOM 2086 C C . ALA A 1 287 ? 22.575 9.834 10.703 1.00 89.06 287 ALA A C 1
ATOM 2088 O O . ALA A 1 287 ? 23.336 8.990 11.172 1.00 89.06 287 ALA A O 1
ATOM 2089 N N . ALA A 1 288 ? 21.306 9.986 11.101 1.00 85.88 288 ALA A N 1
ATOM 2090 C CA . ALA A 1 288 ? 20.700 9.228 12.198 1.00 85.88 288 ALA A CA 1
ATOM 2091 C C . ALA A 1 288 ? 20.558 7.727 11.884 1.00 85.88 288 ALA A C 1
ATOM 2093 O O . ALA A 1 288 ? 20.609 6.897 12.786 1.00 85.88 288 ALA A O 1
ATOM 2094 N N . ALA A 1 289 ? 20.428 7.373 10.601 1.00 88.00 289 ALA A N 1
ATOM 2095 C CA . ALA A 1 289 ? 20.406 5.993 10.131 1.00 88.00 289 ALA A CA 1
ATOM 2096 C C . ALA A 1 289 ? 20.930 5.916 8.687 1.00 88.00 289 ALA A C 1
ATOM 2098 O O . ALA A 1 289 ? 20.167 5.901 7.723 1.00 88.00 289 ALA A O 1
ATOM 2099 N N . LYS A 1 290 ? 22.258 5.842 8.522 1.00 86.94 290 LYS A N 1
ATOM 2100 C CA . LYS A 1 290 ? 22.904 5.782 7.195 1.00 86.94 290 LYS A CA 1
ATOM 2101 C C . LYS A 1 290 ? 22.377 4.688 6.250 1.00 86.94 290 LYS A C 1
ATOM 2103 O O . LYS A 1 290 ? 22.303 4.969 5.055 1.00 86.94 290 LYS A O 1
ATOM 2108 N N . PRO A 1 291 ? 22.030 3.465 6.705 1.00 85.81 291 PRO A N 1
ATOM 2109 C CA . PRO A 1 291 ? 21.515 2.431 5.807 1.00 85.81 291 PRO A CA 1
ATOM 2110 C C . PRO A 1 291 ? 20.012 2.571 5.509 1.00 85.81 291 PRO A C 1
ATOM 2112 O O . PRO A 1 291 ? 19.468 1.717 4.816 1.00 85.81 291 PRO A O 1
ATOM 2115 N N . LEU A 1 292 ? 19.331 3.606 6.022 1.00 89.00 292 LEU A N 1
ATOM 2116 C CA . LEU A 1 292 ? 17.895 3.805 5.827 1.00 89.00 292 LEU A CA 1
ATOM 2117 C C . LEU A 1 292 ? 17.604 4.288 4.398 1.00 89.00 292 LEU A C 1
ATOM 2119 O O . LEU A 1 292 ? 17.563 5.488 4.114 1.00 89.00 292 LEU A O 1
ATOM 2123 N N . THR A 1 293 ? 17.478 3.322 3.494 1.00 88.94 293 THR A N 1
ATOM 2124 C CA . THR A 1 293 ? 17.104 3.482 2.088 1.00 88.94 293 THR A CA 1
ATOM 2125 C C . THR A 1 293 ? 16.586 2.153 1.546 1.00 88.94 293 THR A C 1
ATOM 2127 O O . THR A 1 293 ? 17.050 1.092 1.980 1.00 88.94 293 THR A O 1
ATOM 2130 N N . LYS A 1 294 ? 15.640 2.186 0.602 1.00 88.81 294 LYS A N 1
ATOM 2131 C CA . LYS A 1 294 ? 15.143 0.984 -0.089 1.00 88.81 294 LYS A CA 1
ATOM 2132 C C . LYS A 1 294 ? 14.929 1.301 -1.566 1.00 88.81 294 LYS A C 1
ATOM 2134 O O . LYS A 1 294 ? 13.885 1.810 -1.935 1.00 88.81 294 LYS A O 1
ATOM 2139 N N . ALA A 1 295 ? 15.913 1.011 -2.413 1.00 92.31 295 ALA A N 1
ATOM 2140 C CA . ALA A 1 295 ? 15.792 1.226 -3.862 1.00 92.31 295 ALA A CA 1
ATOM 2141 C C . ALA A 1 295 ? 15.338 -0.034 -4.611 1.00 92.31 295 ALA A C 1
ATOM 2143 O O . ALA A 1 295 ? 14.539 0.023 -5.547 1.00 92.31 295 ALA A O 1
ATOM 2144 N N . VAL A 1 296 ? 15.839 -1.185 -4.163 1.00 93.00 296 VAL A N 1
ATOM 2145 C CA . VAL A 1 296 ? 15.461 -2.511 -4.648 1.00 93.00 296 VAL A CA 1
ATOM 2146 C C . VAL A 1 296 ? 15.119 -3.397 -3.464 1.00 93.00 296 VAL A C 1
ATOM 2148 O O . VAL A 1 296 ? 15.682 -3.251 -2.377 1.00 93.00 296 VAL A O 1
ATOM 2151 N N . VAL A 1 297 ? 14.203 -4.324 -3.683 1.00 90.19 297 VAL A N 1
ATOM 2152 C CA . VAL A 1 297 ? 13.706 -5.248 -2.666 1.00 90.19 297 VAL A CA 1
ATOM 2153 C C . VAL A 1 297 ? 13.768 -6.665 -3.186 1.00 90.19 297 VAL A C 1
ATOM 2155 O O . VAL A 1 297 ? 13.623 -6.928 -4.383 1.00 90.19 297 VAL A O 1
ATOM 2158 N N . LYS A 1 298 ? 14.019 -7.582 -2.257 1.00 86.75 298 LYS A N 1
ATOM 2159 C CA . LYS A 1 298 ? 14.056 -9.001 -2.561 1.00 86.75 298 LYS A CA 1
ATOM 2160 C C . LYS A 1 298 ? 12.628 -9.512 -2.710 1.00 86.75 298 LYS A C 1
ATOM 2162 O O . LYS A 1 298 ? 11.826 -9.368 -1.795 1.00 86.75 298 LYS A O 1
ATOM 2167 N N . VAL A 1 299 ? 12.350 -10.149 -3.834 1.00 86.31 299 VAL A N 1
ATOM 2168 C CA . VAL A 1 299 ? 11.058 -10.742 -4.186 1.00 86.31 299 VAL A CA 1
ATOM 2169 C C . VAL A 1 299 ? 11.270 -12.185 -4.657 1.00 86.31 299 VAL A C 1
ATOM 2171 O O . VAL A 1 299 ? 12.408 -12.581 -4.912 1.00 86.31 299 VAL A O 1
ATOM 2174 N N . PRO A 1 300 ? 10.213 -13.002 -4.781 1.00 79.44 300 PRO A N 1
ATOM 2175 C CA . PRO A 1 300 ? 10.372 -14.439 -5.023 1.00 79.44 300 PRO A CA 1
ATOM 2176 C C . PRO A 1 300 ? 10.979 -14.748 -6.396 1.00 79.44 300 PRO A C 1
ATOM 2178 O O . PRO A 1 300 ? 11.713 -15.721 -6.545 1.00 79.44 300 PRO A O 1
ATOM 2181 N N . VAL A 1 301 ? 10.677 -13.903 -7.388 1.00 87.25 301 VAL A N 1
ATOM 2182 C CA . VAL A 1 301 ? 11.140 -14.042 -8.776 1.00 87.25 301 VAL A CA 1
ATOM 2183 C C . VAL A 1 301 ? 11.920 -12.804 -9.207 1.00 87.25 301 VAL A C 1
ATOM 2185 O O . VAL A 1 301 ? 13.122 -12.886 -9.438 1.00 87.25 301 VAL A O 1
ATOM 2188 N N . GLY A 1 302 ? 11.266 -11.643 -9.256 1.00 90.00 302 GLY A N 1
ATOM 2189 C CA . GLY A 1 302 ? 11.901 -10.383 -9.642 1.00 90.00 302 GLY A CA 1
ATOM 2190 C C . GLY A 1 302 ? 12.293 -10.307 -11.118 1.00 90.00 302 GLY A C 1
ATOM 2191 O O . GLY A 1 302 ? 11.944 -11.166 -11.928 1.00 90.00 302 GLY A O 1
ATOM 2192 N N . VAL A 1 303 ? 13.021 -9.253 -11.480 1.00 93.12 303 VAL A N 1
ATOM 2193 C CA . VAL A 1 303 ? 13.483 -9.008 -12.853 1.00 93.12 303 VAL A CA 1
ATOM 2194 C C . VAL A 1 303 ? 14.436 -10.121 -13.277 1.00 93.12 303 VAL A C 1
ATOM 2196 O O . VAL A 1 303 ? 15.453 -10.345 -12.615 1.00 93.12 303 VAL A O 1
ATOM 2199 N N . ASN A 1 304 ? 14.114 -10.808 -14.378 1.00 93.25 304 ASN A N 1
ATOM 2200 C CA . ASN A 1 304 ? 14.902 -11.918 -14.927 1.00 93.25 304 ASN A CA 1
ATOM 2201 C C . ASN A 1 304 ? 15.267 -12.993 -13.883 1.00 93.25 304 ASN A C 1
ATOM 2203 O O . ASN A 1 304 ? 16.394 -13.489 -13.864 1.00 93.25 304 ASN A O 1
ATOM 2207 N N . ASP A 1 305 ? 14.345 -13.302 -12.968 1.00 90.31 305 ASP A N 1
ATOM 2208 C CA . ASP A 1 305 ? 14.533 -14.320 -11.921 1.00 90.31 305 ASP A CA 1
ATOM 2209 C C . ASP A 1 305 ? 15.708 -14.030 -10.969 1.00 90.31 305 ASP A C 1
ATOM 2211 O O . ASP A 1 305 ? 16.234 -14.928 -10.311 1.00 90.31 305 ASP A O 1
ATOM 2215 N N . SER A 1 306 ? 16.139 -12.766 -10.896 1.00 90.75 306 SER A N 1
ATOM 2216 C CA . SER A 1 306 ? 17.229 -12.323 -10.019 1.00 90.75 306 SER A CA 1
ATOM 2217 C C . SER A 1 306 ? 16.885 -12.409 -8.531 1.00 90.75 306 SER A C 1
ATOM 2219 O O . SER A 1 306 ? 17.776 -12.332 -7.686 1.00 90.75 306 SER A O 1
ATOM 2221 N N . GLY A 1 307 ? 15.600 -12.534 -8.200 1.00 89.44 307 GLY A N 1
ATOM 2222 C CA . GLY A 1 307 ? 15.073 -12.381 -6.852 1.00 89.44 307 GLY A CA 1
ATOM 2223 C C . GLY A 1 307 ? 14.968 -10.922 -6.407 1.00 89.44 307 GLY A C 1
ATOM 2224 O O . GLY A 1 307 ? 14.782 -10.684 -5.218 1.00 89.44 307 GLY A O 1
ATOM 2225 N N . PHE A 1 308 ? 15.097 -9.943 -7.313 1.00 92.06 308 PHE A N 1
ATOM 2226 C CA . PHE A 1 308 ? 15.026 -8.514 -6.992 1.00 92.06 308 PHE A CA 1
ATOM 2227 C C . PHE A 1 308 ? 14.122 -7.734 -7.952 1.00 92.06 308 PHE A C 1
ATOM 2229 O O . PHE A 1 308 ? 14.072 -8.008 -9.151 1.00 92.06 308 PHE A O 1
ATOM 2236 N N . SER A 1 309 ? 13.450 -6.720 -7.415 1.00 93.75 309 SER A N 1
ATOM 2237 C CA . SER A 1 309 ? 12.662 -5.728 -8.156 1.00 93.75 309 SER A CA 1
ATOM 2238 C C . SER A 1 309 ? 12.910 -4.334 -7.582 1.00 93.75 309 SER A C 1
ATOM 2240 O O . SER A 1 309 ? 13.368 -4.208 -6.443 1.00 93.75 309 SER A O 1
ATOM 2242 N N . THR A 1 310 ? 12.604 -3.281 -8.345 1.00 94.75 310 THR A N 1
ATOM 2243 C CA . THR A 1 310 ? 12.576 -1.923 -7.785 1.00 94.75 310 THR A CA 1
ATOM 2244 C C . THR A 1 310 ? 11.491 -1.808 -6.717 1.00 94.75 310 THR A C 1
ATOM 2246 O O . THR A 1 310 ? 10.473 -2.504 -6.763 1.00 94.75 310 THR A O 1
ATOM 2249 N N . VAL A 1 311 ? 11.684 -0.910 -5.749 1.00 94.44 311 VAL A N 1
ATOM 2250 C CA . VAL A 1 311 ? 10.650 -0.636 -4.739 1.00 94.44 311 VAL A CA 1
ATOM 2251 C C . VAL A 1 311 ? 9.356 -0.136 -5.375 1.00 94.44 311 VAL A C 1
ATOM 2253 O O . VAL A 1 311 ? 8.288 -0.580 -4.967 1.00 94.44 311 VAL A O 1
ATOM 2256 N N . SER A 1 312 ? 9.424 0.689 -6.424 1.00 93.75 312 SER A N 1
ATOM 2257 C CA . SER A 1 312 ? 8.236 1.168 -7.145 1.00 93.75 312 SER A CA 1
ATOM 2258 C C . SER A 1 312 ? 7.395 0.050 -7.758 1.00 93.75 312 SER A C 1
ATOM 2260 O O . SER A 1 312 ? 6.172 0.167 -7.799 1.00 93.75 312 SER A O 1
ATOM 2262 N N . ALA A 1 313 ? 8.023 -1.043 -8.200 1.00 93.44 313 ALA A N 1
ATOM 2263 C CA . ALA A 1 313 ? 7.303 -2.214 -8.690 1.00 93.44 313 ALA A CA 1
ATOM 2264 C C . ALA A 1 313 ? 6.650 -3.028 -7.562 1.00 93.44 313 ALA A C 1
ATOM 2266 O O . ALA A 1 313 ? 5.619 -3.652 -7.785 1.00 93.44 313 ALA A O 1
ATOM 2267 N N . VAL A 1 314 ? 7.232 -3.027 -6.359 1.00 92.56 314 VAL A N 1
ATOM 2268 C CA . VAL A 1 314 ? 6.724 -3.801 -5.213 1.00 92.56 314 VAL A CA 1
ATOM 2269 C C . VAL A 1 314 ? 5.610 -3.084 -4.461 1.00 92.56 314 VAL A C 1
ATOM 2271 O O . VAL A 1 314 ? 4.662 -3.738 -4.030 1.00 92.56 314 VAL A O 1
ATOM 2274 N N . ILE A 1 315 ? 5.686 -1.758 -4.335 1.00 92.88 315 ILE A N 1
ATOM 2275 C CA . ILE A 1 315 ? 4.615 -0.964 -3.714 1.00 92.88 315 ILE A CA 1
ATOM 2276 C C . ILE A 1 315 ? 3.392 -0.818 -4.635 1.00 92.88 315 ILE A C 1
ATOM 2278 O O . ILE A 1 315 ? 2.303 -0.499 -4.163 1.00 92.88 315 ILE A O 1
ATOM 2282 N N . GLU A 1 316 ? 3.541 -1.086 -5.938 1.00 90.12 316 GLU A N 1
ATOM 2283 C CA . GLU A 1 316 ? 2.425 -1.190 -6.881 1.00 90.12 316 GLU A CA 1
ATOM 2284 C C . GLU A 1 316 ? 1.721 -2.547 -6.751 1.00 90.12 316 GLU A C 1
ATOM 2286 O O . GLU A 1 316 ? 1.831 -3.438 -7.597 1.00 90.12 316 GLU A O 1
ATOM 2291 N N . ARG A 1 317 ? 0.979 -2.709 -5.658 1.00 88.12 317 ARG A N 1
A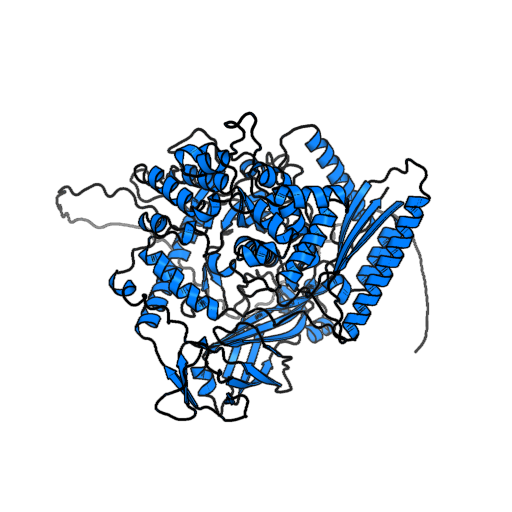TOM 2292 C CA . ARG A 1 317 ? 0.156 -3.895 -5.425 1.00 88.12 317 ARG A CA 1
ATOM 2293 C C . ARG A 1 317 ? -1.247 -3.692 -5.983 1.00 88.12 317 ARG A C 1
ATOM 2295 O O . ARG A 1 317 ? -1.823 -2.610 -5.886 1.00 88.12 317 ARG A O 1
ATOM 2302 N N . ARG A 1 318 ? -1.840 -4.765 -6.511 1.00 88.25 318 ARG A N 1
ATOM 2303 C CA . ARG A 1 318 ? -3.285 -4.799 -6.787 1.00 88.25 318 ARG A CA 1
ATOM 2304 C C . ARG A 1 318 ? -4.037 -4.814 -5.458 1.00 88.25 318 ARG A C 1
ATOM 2306 O O . ARG A 1 318 ? -3.624 -5.537 -4.561 1.00 88.25 318 ARG A O 1
ATOM 2313 N N . SER A 1 319 ? -5.148 -4.089 -5.342 1.00 90.75 319 SER A N 1
ATOM 2314 C CA . SER A 1 319 ? -6.012 -4.245 -4.166 1.00 90.75 319 SER A CA 1
ATOM 2315 C C . SER A 1 319 ? -6.585 -5.667 -4.114 1.00 90.75 319 SER A C 1
ATOM 2317 O O . SER A 1 319 ? -6.956 -6.234 -5.145 1.00 90.75 319 SER A O 1
ATOM 2319 N N . ALA A 1 320 ? -6.656 -6.245 -2.912 1.00 90.38 320 ALA A N 1
ATOM 2320 C CA . ALA A 1 320 ? -7.309 -7.533 -2.677 1.00 90.38 320 ALA A CA 1
ATOM 2321 C C . ALA A 1 320 ? -8.845 -7.432 -2.647 1.00 90.38 320 ALA A C 1
ATOM 2323 O O . ALA A 1 320 ? -9.525 -8.457 -2.593 1.00 90.38 320 ALA A O 1
ATOM 2324 N N . TYR A 1 321 ? -9.391 -6.214 -2.658 1.00 93.62 321 TYR A N 1
ATOM 2325 C CA . TYR A 1 321 ? -10.802 -5.954 -2.405 1.00 93.62 321 TYR A CA 1
ATOM 2326 C C . TYR A 1 321 ? -11.538 -5.498 -3.660 1.00 93.62 321 TYR A C 1
ATOM 2328 O O . TYR A 1 321 ? -10.996 -4.806 -4.522 1.00 93.62 321 TYR A O 1
ATOM 2336 N N . SER A 1 322 ? -12.810 -5.883 -3.743 1.00 94.00 322 SER A N 1
ATOM 2337 C CA . SER A 1 322 ? -13.722 -5.388 -4.773 1.00 94.00 322 SER A CA 1
ATOM 2338 C C . SER A 1 322 ? -14.064 -3.910 -4.544 1.00 94.00 322 SER A C 1
ATOM 2340 O O . SER A 1 322 ? -13.969 -3.419 -3.419 1.00 94.00 322 SER A O 1
ATOM 2342 N N . PHE A 1 323 ? -14.533 -3.205 -5.579 1.00 96.19 323 PHE A N 1
ATOM 2343 C CA . PHE A 1 323 ? -15.016 -1.827 -5.416 1.00 96.19 323 PHE A CA 1
ATOM 2344 C C . PHE A 1 323 ? -16.188 -1.717 -4.429 1.00 96.19 323 PHE A C 1
ATOM 2346 O O . PHE A 1 323 ? -16.251 -0.750 -3.681 1.00 96.19 323 PHE A O 1
ATOM 2353 N N . GLU A 1 324 ? -17.064 -2.722 -4.359 1.00 96.12 324 GLU A N 1
ATOM 2354 C CA . GLU A 1 324 ? -18.143 -2.776 -3.366 1.00 96.12 324 GLU A CA 1
ATOM 2355 C C . GLU A 1 324 ? -17.593 -2.835 -1.931 1.00 96.12 324 GLU A C 1
ATOM 2357 O O . GLU A 1 324 ? -18.036 -2.099 -1.048 1.00 96.12 324 GLU A O 1
ATOM 2362 N N . THR A 1 325 ? -16.566 -3.653 -1.709 1.00 96.62 325 THR A N 1
ATOM 2363 C CA . THR A 1 325 ? -15.883 -3.736 -0.415 1.00 96.62 325 THR A CA 1
ATOM 2364 C C . THR A 1 325 ? -15.160 -2.437 -0.074 1.00 96.62 325 THR A C 1
ATOM 2366 O O . THR A 1 325 ? -15.266 -1.961 1.055 1.00 96.62 325 THR A O 1
ATOM 2369 N N . LEU A 1 326 ? -14.457 -1.832 -1.037 1.00 97.31 326 LEU A N 1
ATOM 2370 C CA . LEU A 1 326 ? -13.784 -0.547 -0.839 1.00 97.31 326 LEU A CA 1
ATOM 2371 C C . LEU A 1 326 ? -14.784 0.573 -0.510 1.00 97.31 326 LEU A C 1
ATOM 2373 O O . LEU A 1 326 ? -14.517 1.371 0.385 1.00 97.31 326 LEU A O 1
ATOM 2377 N N . GLU A 1 327 ? -15.941 0.614 -1.176 1.00 97.88 327 GLU A N 1
ATOM 2378 C CA . GLU A 1 327 ? -17.029 1.552 -0.869 1.00 97.88 327 GLU A CA 1
ATOM 2379 C C . GLU A 1 327 ? -17.512 1.374 0.576 1.00 97.88 327 GLU A C 1
ATOM 2381 O O . GLU A 1 327 ? -17.632 2.355 1.309 1.00 97.88 327 GLU A O 1
ATOM 2386 N N . GLY A 1 328 ? -17.726 0.130 1.021 1.00 97.38 328 GLY A N 1
ATOM 2387 C CA . GLY A 1 328 ? -18.099 -0.171 2.406 1.00 97.38 328 GLY A CA 1
ATOM 2388 C C . GLY A 1 328 ? -17.044 0.275 3.426 1.00 97.38 328 GLY A C 1
ATOM 2389 O O . GLY A 1 328 ? -17.386 0.864 4.452 1.00 97.38 328 GLY A O 1
ATOM 2390 N N . LEU A 1 329 ? -15.760 0.054 3.126 1.00 97.44 329 LEU A N 1
ATOM 2391 C CA . LEU A 1 329 ? -14.639 0.474 3.973 1.00 97.44 329 LEU A CA 1
ATOM 2392 C C . LEU A 1 329 ? -14.559 2.000 4.098 1.00 97.44 329 LEU A C 1
ATOM 2394 O O . LEU A 1 329 ? -14.478 2.515 5.214 1.00 97.44 329 LEU A O 1
ATOM 2398 N N . PHE A 1 330 ? -14.624 2.729 2.980 1.00 97.94 330 PHE A N 1
ATOM 2399 C CA . PHE A 1 330 ? -14.593 4.193 3.001 1.00 97.94 330 PHE A CA 1
ATOM 2400 C C . PHE A 1 330 ? -15.847 4.792 3.621 1.00 97.94 330 PHE A C 1
ATOM 2402 O O . PHE A 1 330 ? -15.721 5.724 4.408 1.00 97.94 330 PHE A O 1
ATOM 2409 N N . LYS A 1 331 ? -17.035 4.244 3.344 1.00 97.00 331 LYS A N 1
ATOM 2410 C CA . LYS A 1 331 ? -18.270 4.649 4.022 1.00 97.00 331 LYS A CA 1
ATOM 2411 C C . LYS A 1 331 ? -18.116 4.526 5.531 1.00 97.00 331 LYS A C 1
ATOM 2413 O O . LYS A 1 331 ? -18.446 5.465 6.251 1.00 97.00 331 LYS A O 1
ATOM 2418 N N . GLY A 1 332 ? -17.602 3.393 6.008 1.00 94.62 332 GLY A N 1
ATOM 2419 C CA . GLY A 1 332 ? -17.433 3.159 7.434 1.00 94.62 332 GLY A CA 1
ATOM 2420 C C . GLY A 1 332 ? -16.416 4.094 8.085 1.00 94.62 332 GLY A C 1
ATOM 2421 O O . GLY A 1 332 ? -16.719 4.728 9.094 1.00 94.62 332 GLY A O 1
ATOM 2422 N N . ALA A 1 333 ? -15.240 4.231 7.474 1.00 95.81 333 ALA A N 1
ATOM 2423 C CA . ALA A 1 333 ? -14.168 5.074 7.991 1.00 95.81 333 ALA A CA 1
ATOM 2424 C C . ALA A 1 333 ? -14.499 6.576 7.932 1.00 95.81 333 ALA A C 1
ATOM 2426 O O . ALA A 1 333 ? -14.259 7.283 8.906 1.00 95.81 333 ALA A O 1
ATOM 2427 N N . MET A 1 334 ? -15.117 7.053 6.846 1.00 95.50 334 MET A N 1
ATOM 2428 C CA . MET A 1 334 ? -15.568 8.445 6.731 1.00 95.50 334 MET A CA 1
ATOM 2429 C C . MET A 1 334 ? -16.693 8.756 7.708 1.00 95.50 334 MET A C 1
ATOM 2431 O O . MET A 1 334 ? -16.694 9.820 8.315 1.00 95.50 334 MET A O 1
ATOM 2435 N N . SER A 1 335 ? -17.641 7.830 7.894 1.00 93.44 335 SER A N 1
ATOM 2436 C CA . SER A 1 335 ? -18.701 8.028 8.886 1.00 93.44 335 SER A CA 1
ATOM 2437 C C . SER A 1 335 ? -18.101 8.196 10.279 1.00 93.44 335 SER A C 1
ATOM 2439 O O . SER A 1 335 ? -18.498 9.104 10.994 1.00 93.44 335 SER A O 1
ATOM 2441 N N . ALA A 1 336 ? -17.096 7.393 10.634 1.00 89.69 336 ALA A N 1
ATOM 2442 C CA . ALA A 1 336 ? -16.403 7.547 11.905 1.00 89.69 336 ALA A CA 1
ATOM 2443 C C . ALA A 1 336 ? -15.637 8.873 12.025 1.00 89.69 336 ALA A C 1
ATOM 2445 O O . ALA A 1 336 ? -15.698 9.519 13.069 1.00 89.69 336 ALA A O 1
ATOM 2446 N N . GLU A 1 337 ? -14.957 9.301 10.961 1.00 91.69 337 GLU A N 1
ATOM 2447 C CA . GLU A 1 337 ? -14.253 10.587 10.915 1.00 91.69 337 GLU A CA 1
ATOM 2448 C C . GLU A 1 337 ? -15.210 11.777 11.112 1.00 91.69 337 GLU A C 1
ATOM 2450 O O . GLU A 1 337 ? -14.889 12.724 11.827 1.00 91.69 337 GLU A O 1
ATOM 2455 N N . PHE A 1 338 ? -16.422 11.699 10.556 1.00 92.50 338 PHE A N 1
ATOM 2456 C CA . PHE A 1 338 ? -17.492 12.683 10.757 1.00 92.50 338 PHE A CA 1
ATOM 2457 C C . PHE A 1 338 ? -18.360 12.398 11.992 1.00 92.50 338 PHE A C 1
ATOM 2459 O O . PHE A 1 338 ? -19.466 12.918 12.101 1.00 92.50 338 PHE A O 1
ATOM 2466 N N . SER A 1 339 ? -17.895 11.565 12.932 1.00 88.56 339 SER A N 1
ATOM 2467 C CA . SER A 1 339 ? -18.625 11.227 14.168 1.00 88.56 339 SER A CA 1
ATOM 2468 C C . SER A 1 339 ? -20.062 10.732 13.941 1.00 88.56 339 SER A C 1
ATOM 2470 O O . SER A 1 339 ? -20.919 10.890 14.803 1.00 88.56 339 SER A O 1
ATOM 2472 N N . PHE A 1 340 ? -20.314 10.112 12.788 1.00 87.62 340 PHE A N 1
ATOM 2473 C CA . PHE A 1 340 ? -21.609 9.605 12.332 1.00 87.62 340 PHE A CA 1
ATOM 2474 C C . PHE A 1 340 ? -22.694 10.672 12.132 1.00 87.62 340 PHE A C 1
ATOM 2476 O O . PHE A 1 340 ? -23.871 10.333 11.997 1.00 87.62 340 PHE A O 1
ATOM 2483 N N . GLU A 1 341 ? -22.313 11.946 12.035 1.00 91.62 341 GLU A N 1
ATOM 2484 C CA . GLU A 1 341 ? -23.237 13.042 11.756 1.00 91.62 341 GLU A CA 1
ATOM 2485 C C . GLU A 1 341 ? -23.700 12.993 10.290 1.00 91.62 341 GLU A C 1
ATOM 2487 O O . GLU A 1 341 ? -22.930 13.214 9.350 1.00 91.62 341 GLU A O 1
ATOM 2492 N N . GLU A 1 342 ? -24.984 12.682 10.072 1.00 92.50 342 GLU A N 1
ATOM 2493 C CA . GLU A 1 342 ? -25.533 12.488 8.722 1.00 92.50 342 GLU A CA 1
ATOM 2494 C C . GLU A 1 342 ? -25.380 13.719 7.823 1.00 92.50 342 GLU A C 1
ATOM 2496 O O . GLU A 1 342 ? -25.199 13.574 6.612 1.00 92.50 342 GLU A O 1
ATOM 2501 N N . ASP A 1 343 ? -25.501 14.918 8.392 1.00 96.12 343 ASP A N 1
ATOM 2502 C CA . ASP A 1 343 ? -25.436 16.167 7.637 1.00 96.12 343 ASP A CA 1
ATOM 2503 C C . ASP A 1 343 ? -24.012 16.441 7.141 1.00 96.12 343 ASP A C 1
ATOM 2505 O O . ASP A 1 343 ? -23.844 16.814 5.980 1.00 96.12 343 ASP A O 1
ATOM 2509 N N . ASP A 1 344 ? -22.990 16.144 7.947 1.00 95.50 344 ASP A N 1
ATOM 2510 C CA . ASP A 1 344 ? -21.584 16.275 7.549 1.00 95.50 344 ASP A CA 1
ATOM 2511 C C . ASP A 1 344 ? -21.216 15.259 6.459 1.00 95.50 344 ASP A C 1
ATOM 2513 O O . ASP A 1 344 ? -20.551 15.599 5.477 1.00 95.50 344 ASP A O 1
ATOM 2517 N N . ILE A 1 345 ? -21.722 14.024 6.564 1.00 96.38 345 ILE A N 1
ATOM 2518 C CA . ILE A 1 345 ? -21.539 12.988 5.537 1.00 96.38 345 ILE A CA 1
ATOM 2519 C C . ILE A 1 345 ? -22.214 13.401 4.222 1.00 96.38 345 ILE A C 1
ATOM 2521 O O . ILE A 1 345 ? -21.619 13.275 3.148 1.00 96.38 345 ILE A O 1
ATOM 2525 N N . LYS A 1 346 ? -23.455 13.905 4.280 1.00 96.88 346 LYS A N 1
ATOM 2526 C CA . LYS A 1 346 ? -24.171 14.409 3.095 1.00 96.88 346 LYS A CA 1
ATOM 2527 C C . LYS A 1 346 ? -23.438 15.596 2.481 1.00 96.88 346 LYS A C 1
ATOM 2529 O O . LYS A 1 346 ? -23.290 15.629 1.261 1.00 96.88 346 LYS A O 1
ATOM 2534 N N . GLN A 1 347 ? -22.950 16.521 3.307 1.00 97.00 347 GLN A N 1
ATOM 2535 C CA . GLN A 1 347 ? -22.182 17.681 2.866 1.00 97.00 347 GLN A CA 1
ATOM 2536 C C . GLN A 1 347 ? -20.892 17.248 2.163 1.00 97.00 347 GLN A C 1
ATOM 2538 O O . GLN A 1 347 ? -20.625 17.715 1.060 1.00 97.00 347 GLN A O 1
ATOM 2543 N N . PHE A 1 348 ? -20.150 16.291 2.727 1.00 97.25 348 PHE A N 1
ATOM 2544 C CA . PHE A 1 348 ? -18.968 15.716 2.087 1.00 97.25 348 PHE A CA 1
ATOM 2545 C C . PHE A 1 348 ? -19.292 15.122 0.712 1.00 97.25 348 PHE A C 1
ATOM 2547 O O . PHE A 1 348 ? -18.657 15.483 -0.277 1.00 97.25 348 PHE A O 1
ATOM 2554 N N . LEU A 1 349 ? -20.292 14.241 0.621 1.00 97.81 349 LEU A N 1
ATOM 2555 C CA . LEU A 1 349 ? -20.665 13.607 -0.650 1.00 97.81 349 LEU A CA 1
ATOM 2556 C C . LEU A 1 349 ? -21.169 14.623 -1.684 1.00 97.81 349 LEU A C 1
ATOM 2558 O O . LEU A 1 349 ? -20.943 14.448 -2.883 1.00 97.81 349 LEU A O 1
ATOM 2562 N N . GLN A 1 350 ? -21.844 15.681 -1.235 1.00 97.00 350 GLN A N 1
ATOM 2563 C CA . GLN A 1 350 ? -22.310 16.762 -2.093 1.00 97.00 350 GLN A CA 1
ATOM 2564 C C . GLN A 1 350 ? -21.142 17.609 -2.609 1.00 97.00 350 GLN A C 1
ATOM 2566 O O . GLN A 1 350 ? -21.037 17.818 -3.819 1.00 97.00 350 GLN A O 1
ATOM 2571 N N . ASP A 1 351 ? -20.253 18.061 -1.729 1.00 95.31 351 ASP A N 1
ATOM 2572 C CA . ASP A 1 351 ? -19.121 18.914 -2.092 1.00 95.31 351 ASP A CA 1
ATOM 2573 C C . ASP A 1 351 ? -18.113 18.167 -2.964 1.00 95.31 351 ASP A C 1
ATOM 2575 O O . ASP A 1 351 ? -17.681 18.686 -3.992 1.00 95.31 351 ASP A O 1
ATOM 2579 N N . ALA A 1 352 ? -17.795 16.917 -2.617 1.00 95.38 352 ALA A N 1
ATOM 2580 C CA . ALA A 1 352 ? -16.887 16.063 -3.381 1.00 95.38 352 ALA A CA 1
ATOM 2581 C C . ALA A 1 352 ? -17.553 15.315 -4.551 1.00 95.38 352 ALA A C 1
ATOM 2583 O O . ALA A 1 352 ? -16.922 14.474 -5.199 1.00 95.38 352 ALA A O 1
ATOM 2584 N N . SER A 1 353 ? -18.794 15.660 -4.909 1.00 92.81 353 SER A N 1
ATOM 2585 C CA . SER A 1 353 ? -19.419 15.182 -6.153 1.00 92.81 353 SER A CA 1
ATOM 2586 C C . SER A 1 353 ? -18.722 15.712 -7.413 1.00 92.81 353 SER A C 1
ATOM 2588 O O . SER A 1 353 ? -18.821 15.097 -8.477 1.00 92.81 353 SER A O 1
ATOM 2590 N N . VAL A 1 354 ? -17.982 16.817 -7.285 1.00 89.38 354 VAL A N 1
ATOM 2591 C CA . VAL A 1 354 ? -17.156 17.424 -8.330 1.00 89.38 354 VAL A CA 1
ATOM 2592 C C . VAL A 1 354 ? -15.722 17.609 -7.839 1.00 89.38 354 VAL A C 1
ATOM 2594 O O . VAL A 1 354 ? -15.464 17.761 -6.647 1.00 89.38 354 VAL A O 1
ATOM 2597 N N . GLN A 1 355 ? -14.773 17.599 -8.771 1.00 88.88 355 GLN A N 1
ATOM 2598 C CA . GLN A 1 355 ? -13.375 17.901 -8.473 1.00 88.88 355 GLN A CA 1
ATOM 2599 C C . GLN A 1 355 ? -13.194 19.401 -8.203 1.00 88.88 355 GLN A C 1
ATOM 2601 O O . GLN A 1 355 ? -13.849 20.236 -8.828 1.00 88.88 355 GLN A O 1
ATOM 2606 N N . GLY A 1 356 ? -12.285 19.748 -7.292 1.00 89.12 356 GLY A N 1
ATOM 2607 C CA . GLY A 1 356 ? -11.943 21.141 -7.004 1.00 89.12 356 GLY A CA 1
ATOM 2608 C C . GLY A 1 356 ? -10.888 21.272 -5.909 1.00 89.12 356 GLY A C 1
ATOM 2609 O O . GLY A 1 356 ? -10.901 20.529 -4.926 1.00 89.12 356 GLY A O 1
ATOM 2610 N N . LYS A 1 357 ? -10.007 22.269 -6.013 1.00 90.00 357 LYS A N 1
ATOM 2611 C CA . LYS A 1 357 ? -8.941 22.542 -5.034 1.00 90.00 357 LYS A CA 1
ATOM 2612 C C . LYS A 1 357 ? -9.517 22.819 -3.650 1.00 90.00 357 LYS A C 1
ATOM 2614 O O . LYS A 1 357 ? -8.942 22.405 -2.648 1.00 90.00 357 LYS A O 1
ATOM 2619 N N . LYS A 1 358 ? -10.659 23.512 -3.586 1.00 90.12 358 LYS A N 1
ATOM 2620 C CA . LYS A 1 358 ? -11.350 23.807 -2.318 1.00 90.12 358 LYS A CA 1
ATOM 2621 C C . LYS A 1 358 ? -11.819 22.531 -1.622 1.00 90.12 358 LYS A C 1
ATOM 2623 O O . LYS A 1 358 ? -11.612 22.393 -0.423 1.00 90.12 358 LYS A O 1
ATOM 2628 N N . VAL A 1 359 ? -12.394 21.606 -2.388 1.00 92.56 359 VAL A N 1
ATOM 2629 C CA . VAL A 1 359 ? -12.845 20.295 -1.905 1.00 92.56 359 VAL A CA 1
ATOM 2630 C C . VAL A 1 359 ? -11.645 19.474 -1.440 1.00 92.56 359 VAL A C 1
ATOM 2632 O O . VAL A 1 359 ? -11.640 18.964 -0.323 1.00 92.56 359 VAL A O 1
ATOM 2635 N N . ALA A 1 360 ? -10.589 19.408 -2.255 1.00 94.00 360 ALA A N 1
ATOM 2636 C CA . ALA A 1 360 ? -9.368 18.684 -1.921 1.00 94.00 360 ALA A CA 1
ATOM 2637 C C . ALA A 1 360 ? -8.728 19.188 -0.617 1.00 94.00 360 ALA A C 1
ATOM 2639 O O . ALA A 1 360 ? -8.316 18.395 0.226 1.00 94.00 360 ALA A O 1
ATOM 2640 N N . ALA A 1 361 ? -8.692 20.505 -0.416 1.00 92.00 361 ALA A N 1
ATOM 2641 C CA . ALA A 1 361 ? -8.147 21.099 0.796 1.00 92.00 361 ALA A CA 1
ATOM 2642 C C . ALA A 1 361 ? -9.052 20.933 2.027 1.00 92.00 361 ALA A C 1
ATOM 2644 O O . ALA A 1 361 ? -8.536 20.772 3.130 1.00 92.00 361 ALA A O 1
ATOM 2645 N N . ALA A 1 362 ? -10.377 20.948 1.852 1.00 92.75 362 ALA A N 1
ATOM 2646 C CA . ALA A 1 362 ? -11.326 20.716 2.940 1.00 92.75 362 ALA A CA 1
ATOM 2647 C C . ALA A 1 362 ? -11.308 19.255 3.419 1.00 92.75 362 ALA A C 1
ATOM 2649 O O . ALA A 1 362 ? -11.365 19.001 4.619 1.00 92.75 362 ALA A O 1
ATOM 2650 N N . TYR A 1 363 ? -11.185 18.298 2.491 1.00 96.56 363 TYR A N 1
ATOM 2651 C CA . TYR A 1 363 ? -11.400 16.878 2.780 1.00 96.56 363 TYR A CA 1
ATOM 2652 C C . TYR A 1 363 ? -10.157 15.984 2.689 1.00 96.56 363 TYR A C 1
ATOM 2654 O O . TYR A 1 363 ? -10.221 14.823 3.090 1.00 96.56 363 TYR A O 1
ATOM 2662 N N . GLY A 1 364 ? -9.005 16.497 2.244 1.00 96.31 364 GLY A N 1
ATOM 2663 C CA . GLY A 1 364 ? -7.766 15.714 2.134 1.00 96.31 364 GLY A CA 1
ATOM 2664 C C . GLY A 1 364 ? -7.324 15.074 3.457 1.00 96.31 364 GLY A C 1
ATOM 2665 O O . GLY A 1 364 ? -6.932 13.907 3.472 1.00 96.31 364 GLY A O 1
ATOM 2666 N N . GLN A 1 365 ? -7.468 15.796 4.576 1.00 95.62 365 GLN A N 1
ATOM 2667 C CA . GLN A 1 365 ? -7.171 15.261 5.911 1.00 95.62 365 GLN A CA 1
ATOM 2668 C C . GLN A 1 365 ? -8.103 14.100 6.293 1.00 95.62 365 GLN A C 1
ATOM 2670 O O . GLN A 1 365 ? -7.643 13.104 6.843 1.00 95.62 365 GLN A O 1
ATOM 2675 N N . HIS A 1 366 ? -9.390 14.199 5.945 1.00 96.69 366 HIS A N 1
ATOM 2676 C CA . HIS A 1 366 ? -10.408 13.205 6.283 1.00 96.69 366 HIS A CA 1
ATOM 2677 C C . HIS A 1 366 ? -10.216 11.922 5.465 1.00 96.69 366 HIS A C 1
ATOM 2679 O O . HIS A 1 366 ? -10.343 10.819 5.998 1.00 96.69 366 HIS A O 1
ATOM 2685 N N . VAL A 1 367 ? -9.801 12.043 4.196 1.00 97.81 367 VAL A N 1
ATOM 2686 C CA . VAL A 1 367 ? -9.394 10.891 3.372 1.00 97.81 367 VAL A CA 1
ATOM 2687 C C . VAL A 1 367 ? -8.183 10.179 3.978 1.00 97.81 367 VAL A C 1
ATOM 2689 O O . VAL A 1 367 ? -8.198 8.956 4.108 1.00 97.81 367 VAL A O 1
ATOM 2692 N N . ALA A 1 368 ? -7.149 10.919 4.385 1.00 97.06 368 ALA A N 1
ATOM 2693 C CA . ALA A 1 368 ? -5.958 10.335 5.004 1.00 97.06 368 ALA A CA 1
ATOM 2694 C C . ALA A 1 368 ? -6.253 9.669 6.365 1.00 97.06 368 ALA A C 1
ATOM 2696 O O . ALA A 1 368 ? -5.778 8.563 6.623 1.00 97.06 368 ALA A O 1
ATOM 2697 N N . ALA A 1 369 ? -7.078 10.289 7.213 1.00 95.75 369 ALA A N 1
ATOM 2698 C CA . ALA A 1 369 ? -7.501 9.713 8.492 1.00 95.75 369 ALA A CA 1
ATOM 2699 C C . ALA A 1 369 ? -8.373 8.459 8.295 1.00 95.75 369 ALA A C 1
ATOM 2701 O O . ALA A 1 369 ? -8.194 7.448 8.983 1.00 95.75 369 ALA A O 1
ATOM 2702 N N . SER A 1 370 ? -9.254 8.481 7.289 1.00 96.75 370 SER A N 1
ATOM 2703 C CA . SER A 1 370 ? -10.058 7.320 6.899 1.00 96.75 370 SER A CA 1
ATOM 2704 C C . SER A 1 370 ? -9.186 6.157 6.438 1.00 96.75 370 SER A C 1
ATOM 2706 O O . SER A 1 370 ? -9.423 5.023 6.844 1.00 96.75 370 SER A O 1
ATOM 2708 N N . LEU A 1 371 ? -8.132 6.424 5.659 1.00 97.00 371 LEU A N 1
ATOM 2709 C CA . LEU A 1 371 ? -7.140 5.413 5.291 1.00 97.00 371 LEU A CA 1
ATOM 2710 C C . LEU A 1 371 ? -6.495 4.790 6.542 1.00 97.00 371 LEU A C 1
ATOM 2712 O O . LEU A 1 371 ? -6.529 3.569 6.680 1.00 97.00 371 LEU A O 1
ATOM 2716 N N . SER A 1 372 ? -6.014 5.583 7.507 1.00 95.25 372 SER A N 1
ATOM 2717 C CA . SER A 1 372 ? -5.477 5.054 8.780 1.00 95.25 372 SER A CA 1
ATOM 2718 C C . SER A 1 372 ? -6.485 4.168 9.528 1.00 95.25 372 SER A C 1
ATOM 2720 O O . SER A 1 372 ? -6.127 3.122 10.072 1.00 95.25 372 SER A O 1
ATOM 2722 N N . THR A 1 373 ? -7.765 4.550 9.534 1.00 94.88 373 THR A N 1
ATOM 2723 C CA . THR A 1 373 ? -8.853 3.776 10.156 1.00 94.88 373 THR A CA 1
ATOM 2724 C C . THR A 1 373 ? -9.099 2.452 9.427 1.00 94.88 373 THR A C 1
ATOM 2726 O O . THR A 1 373 ? -9.251 1.407 10.068 1.00 94.88 373 THR A O 1
ATOM 2729 N N . ILE A 1 374 ? -9.065 2.460 8.091 1.00 95.31 374 ILE A N 1
ATOM 2730 C CA . ILE A 1 374 ? -9.152 1.254 7.258 1.00 95.31 374 ILE A CA 1
ATOM 2731 C C . ILE A 1 374 ? -7.976 0.316 7.561 1.00 95.31 374 ILE A C 1
ATOM 2733 O O . ILE A 1 374 ? -8.206 -0.858 7.849 1.00 95.31 374 ILE A O 1
ATOM 2737 N N . ALA A 1 375 ? -6.732 0.810 7.602 1.00 92.88 375 ALA A N 1
ATOM 2738 C CA . ALA A 1 375 ? -5.585 -0.016 7.999 1.00 92.88 375 ALA A CA 1
ATOM 2739 C C . ALA A 1 375 ? -5.725 -0.557 9.428 1.00 92.88 375 ALA A C 1
ATOM 2741 O O . ALA A 1 375 ? -5.462 -1.734 9.665 1.00 92.88 375 ALA A O 1
ATOM 2742 N N . GLY A 1 376 ? -6.192 0.265 10.373 1.00 91.12 376 GLY A N 1
ATOM 2743 C CA . GLY A 1 376 ? -6.496 -0.158 11.742 1.00 91.12 376 GLY A CA 1
ATOM 2744 C C . GLY A 1 376 ? -7.488 -1.319 11.816 1.00 91.12 376 GLY A C 1
ATOM 2745 O O . GLY A 1 376 ? -7.362 -2.187 12.684 1.00 91.12 376 GLY A O 1
ATOM 2746 N N . SER A 1 377 ? -8.436 -1.342 10.879 1.00 92.75 377 SER A N 1
ATOM 2747 C CA . SER A 1 377 ? -9.503 -2.337 10.779 1.00 92.75 377 SER A CA 1
ATOM 2748 C C . SER A 1 377 ? -9.062 -3.611 10.054 1.00 92.75 377 SER A C 1
ATOM 2750 O O . SER A 1 377 ? -9.480 -4.701 10.434 1.00 92.75 377 SER A O 1
ATOM 2752 N N . LEU A 1 378 ? -8.208 -3.501 9.035 1.00 91.44 378 LEU A N 1
ATOM 2753 C CA . LEU A 1 378 ? -7.796 -4.629 8.189 1.00 91.44 378 LEU A CA 1
ATOM 2754 C C . LEU A 1 378 ? -6.501 -5.310 8.647 1.00 91.44 378 LEU A C 1
ATOM 2756 O O . LEU A 1 378 ? -6.307 -6.496 8.380 1.00 91.44 378 LEU A O 1
ATOM 2760 N N . VAL A 1 379 ? -5.613 -4.573 9.321 1.00 88.44 379 VAL A N 1
ATOM 2761 C CA . VAL A 1 379 ? -4.273 -5.046 9.684 1.00 88.44 379 VAL A CA 1
ATOM 2762 C C . VAL A 1 379 ? -4.133 -5.128 11.200 1.00 88.44 379 VAL A C 1
ATOM 2764 O O . VAL A 1 379 ? -4.153 -4.123 11.919 1.00 88.44 379 VAL A O 1
ATOM 2767 N N . ALA A 1 380 ? -3.939 -6.343 11.710 1.00 87.44 380 ALA A N 1
ATOM 2768 C CA . ALA A 1 380 ? -3.515 -6.540 13.090 1.00 87.44 380 ALA A CA 1
ATOM 2769 C C . ALA A 1 380 ? -1.992 -6.371 13.169 1.00 87.44 380 ALA A C 1
ATOM 2771 O O . ALA A 1 380 ? -1.252 -7.281 12.796 1.00 87.44 380 ALA A O 1
ATOM 2772 N N . TYR A 1 381 ? -1.539 -5.206 13.643 1.00 84.94 381 TYR A N 1
ATOM 2773 C CA . TYR A 1 381 ? -0.119 -4.846 13.645 1.00 84.94 381 TYR A CA 1
ATOM 2774 C C . TYR A 1 381 ? 0.747 -5.895 14.356 1.00 84.94 381 TYR A C 1
ATOM 2776 O O . TYR A 1 381 ? 0.549 -6.209 15.538 1.00 84.94 381 TYR A O 1
ATOM 2784 N N . ARG A 1 382 ? 1.725 -6.425 13.628 1.00 78.88 382 ARG A N 1
ATOM 2785 C CA . ARG A 1 382 ? 2.698 -7.393 14.117 1.00 78.88 382 ARG A CA 1
ATOM 2786 C C . ARG A 1 382 ? 4.081 -6.764 14.027 1.00 78.88 382 ARG A C 1
ATOM 2788 O O . ARG A 1 382 ? 4.488 -6.362 12.952 1.00 78.88 382 ARG A O 1
ATOM 2795 N N . ALA A 1 383 ? 4.793 -6.729 15.151 1.00 67.44 383 ALA A N 1
ATOM 2796 C CA . ALA A 1 383 ? 6.161 -6.226 15.175 1.00 67.44 383 ALA A CA 1
ATOM 2797 C C . ALA A 1 383 ? 7.089 -7.087 14.308 1.00 67.44 383 ALA A C 1
ATOM 2799 O O . ALA A 1 383 ? 6.950 -8.316 14.289 1.00 67.44 383 ALA A O 1
ATOM 2800 N N . ASP A 1 384 ? 8.071 -6.429 13.693 1.00 62.88 384 ASP A N 1
ATOM 2801 C CA . ASP A 1 384 ? 9.122 -7.043 12.888 1.00 62.88 384 ASP A CA 1
ATOM 2802 C C . ASP A 1 384 ? 9.657 -8.348 13.476 1.00 62.88 384 ASP A C 1
ATOM 2804 O O . ASP A 1 384 ? 10.125 -8.430 14.623 1.00 62.88 384 ASP A O 1
ATOM 2808 N N . GLY A 1 385 ? 9.675 -9.371 12.631 1.00 66.38 385 GLY A N 1
ATOM 2809 C CA . GLY A 1 385 ? 10.477 -10.548 12.873 1.00 66.38 385 GLY A CA 1
ATOM 2810 C C . GLY A 1 385 ? 9.850 -11.874 12.494 1.00 66.38 385 GLY A C 1
ATOM 2811 O O . GLY A 1 385 ? 8.700 -12.012 12.081 1.00 66.38 385 GLY A O 1
ATOM 2812 N N . ARG A 1 386 ? 10.698 -12.884 12.621 1.00 74.12 386 ARG A N 1
ATOM 2813 C CA . ARG A 1 386 ? 10.442 -14.267 12.260 1.00 74.12 386 ARG A CA 1
ATOM 2814 C C . ARG A 1 386 ? 10.696 -15.180 13.446 1.00 74.12 386 ARG A C 1
ATOM 2816 O O . ARG A 1 386 ? 11.668 -15.026 14.189 1.00 74.12 386 ARG A O 1
ATOM 2823 N N . SER A 1 387 ? 9.881 -16.210 13.551 1.00 78.75 387 SER A N 1
ATOM 2824 C CA . SER A 1 387 ? 10.119 -17.271 14.511 1.00 78.75 387 SER A CA 1
ATOM 2825 C C . SER A 1 387 ? 11.231 -18.193 14.023 1.00 78.75 387 SER A C 1
ATOM 2827 O O . SER A 1 387 ? 11.214 -18.672 12.890 1.00 78.75 387 SER A O 1
ATOM 2829 N N . ALA A 1 388 ? 12.203 -18.461 14.887 1.00 81.12 388 ALA A N 1
ATOM 2830 C CA . ALA A 1 388 ? 13.280 -19.408 14.642 1.00 81.12 388 ALA A CA 1
ATOM 2831 C C . ALA A 1 388 ? 13.428 -20.351 15.836 1.00 81.12 388 ALA A C 1
ATOM 2833 O O . ALA A 1 388 ? 13.395 -19.905 16.983 1.00 81.12 388 ALA A O 1
ATOM 2834 N N . VAL A 1 389 ? 13.648 -21.639 15.564 1.00 80.06 389 VAL A N 1
ATOM 2835 C CA . VAL A 1 389 ? 14.077 -22.591 16.595 1.00 80.06 389 VAL A CA 1
ATOM 2836 C C . VAL A 1 389 ? 15.556 -22.345 16.885 1.00 80.06 389 VAL A C 1
ATOM 2838 O O . VAL A 1 389 ? 16.388 -22.331 15.977 1.00 80.06 389 VAL A O 1
ATOM 2841 N N . THR A 1 390 ? 15.887 -22.128 18.148 1.00 82.38 390 THR A N 1
ATOM 2842 C CA . THR A 1 390 ? 17.246 -21.987 18.670 1.00 82.38 390 THR A CA 1
ATOM 2843 C C . THR A 1 390 ? 17.515 -23.109 19.679 1.00 82.38 390 THR A C 1
ATOM 2845 O O . THR A 1 390 ? 16.578 -23.768 20.136 1.00 82.38 390 THR A O 1
ATOM 2848 N N . PRO A 1 391 ? 18.777 -23.327 20.094 1.00 81.38 391 PRO A N 1
ATOM 2849 C CA . PRO A 1 391 ? 19.080 -24.273 21.169 1.00 81.38 391 PRO A CA 1
ATOM 2850 C C . PRO A 1 391 ? 18.367 -23.970 22.498 1.00 81.38 391 PRO A C 1
ATOM 2852 O O . PRO A 1 391 ? 18.237 -24.859 23.331 1.00 81.38 391 PRO A O 1
ATOM 2855 N N . THR A 1 392 ? 17.921 -22.725 22.709 1.00 82.19 392 THR A N 1
ATOM 2856 C CA . THR A 1 392 ? 17.263 -22.262 23.941 1.00 82.19 392 THR A CA 1
ATOM 2857 C C . THR A 1 392 ? 15.741 -22.152 23.826 1.00 82.19 392 THR A C 1
ATOM 2859 O O . THR A 1 392 ? 15.099 -21.747 24.792 1.00 82.19 392 THR A O 1
ATOM 2862 N N . GLY A 1 393 ? 15.155 -22.496 22.676 1.00 82.69 393 GLY A N 1
ATOM 2863 C CA . GLY A 1 393 ? 13.711 -22.492 22.445 1.00 82.69 393 GLY A CA 1
ATOM 2864 C C . GLY A 1 393 ? 13.316 -21.778 21.156 1.00 82.69 393 GLY A C 1
ATOM 2865 O O . GLY A 1 393 ? 14.092 -21.726 20.207 1.00 82.69 393 GLY A O 1
ATOM 2866 N N . VAL A 1 394 ? 12.101 -21.230 21.086 1.00 84.06 394 VAL A N 1
ATOM 2867 C CA . VAL A 1 394 ? 11.661 -20.461 19.910 1.00 84.06 394 VAL A CA 1
ATOM 2868 C C . VAL A 1 394 ? 11.896 -18.973 20.162 1.00 84.06 394 VAL A C 1
ATOM 2870 O O . VAL A 1 394 ? 11.446 -18.428 21.167 1.00 84.06 394 VAL A O 1
ATOM 2873 N N . ALA A 1 395 ? 12.602 -18.302 19.253 1.00 84.00 395 ALA A N 1
ATOM 2874 C CA . ALA A 1 395 ? 12.942 -16.883 19.355 1.00 84.00 395 ALA A CA 1
ATOM 2875 C C . ALA A 1 395 ? 12.397 -16.083 18.167 1.00 84.00 395 ALA A C 1
ATOM 2877 O O . ALA A 1 395 ? 12.290 -16.613 17.062 1.00 84.00 395 ALA A O 1
ATOM 2878 N N . ASN A 1 396 ? 12.101 -14.798 18.389 1.00 80.31 396 ASN A N 1
ATOM 2879 C CA . ASN A 1 396 ? 11.780 -13.859 17.315 1.00 80.31 396 ASN A CA 1
ATOM 2880 C C . ASN A 1 396 ? 13.073 -13.181 16.832 1.00 80.31 396 ASN A C 1
ATOM 2882 O O . ASN A 1 396 ? 13.789 -12.592 17.643 1.00 80.31 396 ASN A O 1
ATOM 2886 N N . LYS A 1 397 ? 13.392 -13.260 15.537 1.00 78.75 397 LYS A N 1
ATOM 2887 C CA . LYS A 1 397 ? 14.532 -12.563 14.916 1.00 78.75 397 LYS A CA 1
ATOM 2888 C C . LYS A 1 397 ? 14.014 -11.471 13.988 1.00 78.75 397 LYS A C 1
ATOM 2890 O O . LYS A 1 397 ? 13.224 -11.782 13.106 1.00 78.75 397 LYS A O 1
ATOM 2895 N N . SER A 1 398 ? 14.492 -10.239 14.135 1.00 75.12 398 SER A N 1
ATOM 2896 C CA . SER A 1 398 ? 14.093 -9.116 13.277 1.00 75.12 398 SER A CA 1
ATOM 2897 C C . SER A 1 398 ? 14.284 -9.432 11.789 1.00 75.12 398 SER A C 1
ATOM 2899 O O . SER A 1 398 ? 15.325 -9.957 11.382 1.00 75.12 398 SER A O 1
ATOM 2901 N N . ALA A 1 399 ? 13.263 -9.130 10.994 1.00 74.06 399 ALA A N 1
ATOM 2902 C CA . ALA A 1 399 ? 13.253 -9.241 9.543 1.00 74.06 399 ALA A CA 1
ATOM 2903 C C . ALA A 1 399 ? 12.152 -8.329 8.999 1.00 74.06 399 ALA A C 1
ATOM 2905 O O . ALA A 1 399 ? 11.041 -8.368 9.515 1.00 74.06 399 ALA A O 1
ATOM 2906 N N . GLU A 1 400 ? 12.486 -7.556 7.971 1.00 73.88 400 GLU A N 1
ATOM 2907 C CA . GLU A 1 400 ? 11.536 -6.720 7.230 1.00 73.88 400 GLU A CA 1
ATOM 2908 C C . GLU A 1 400 ? 10.792 -7.554 6.177 1.00 73.88 400 GLU A C 1
ATOM 2910 O O . GLU A 1 400 ? 11.352 -8.533 5.662 1.00 73.88 400 GLU A O 1
ATOM 2915 N N . LEU A 1 401 ? 9.578 -7.141 5.793 1.00 76.62 401 LEU A N 1
ATOM 2916 C CA . LEU A 1 401 ? 8.712 -7.916 4.903 1.00 76.62 401 LEU A CA 1
ATOM 2917 C C . LEU A 1 401 ? 8.115 -7.086 3.755 1.00 76.62 401 LEU A C 1
ATOM 2919 O O . LEU A 1 401 ? 6.903 -6.942 3.597 1.00 76.62 401 LEU A O 1
ATOM 2923 N N . TRP A 1 402 ? 8.982 -6.665 2.834 1.00 84.00 402 TRP A N 1
ATOM 2924 C CA . TRP A 1 402 ? 8.556 -6.019 1.591 1.00 84.00 402 TRP A CA 1
ATOM 2925 C C . TRP A 1 402 ? 8.000 -7.041 0.595 1.00 84.00 402 TRP A C 1
ATOM 2927 O O . TRP A 1 402 ? 8.723 -7.579 -0.245 1.00 84.00 402 TRP A O 1
ATOM 2937 N N . THR A 1 403 ? 6.708 -7.341 0.690 1.00 84.75 403 THR A N 1
ATOM 2938 C CA . THR A 1 403 ? 6.035 -8.292 -0.209 1.00 84.75 403 THR A CA 1
ATOM 2939 C C . THR A 1 403 ? 5.490 -7.588 -1.458 1.00 84.75 403 THR A C 1
ATOM 2941 O O . THR A 1 403 ? 5.016 -6.466 -1.395 1.00 84.75 403 THR A O 1
ATOM 2944 N N . ALA A 1 404 ? 5.560 -8.201 -2.639 1.00 85.94 404 ALA A N 1
ATOM 2945 C CA . ALA A 1 404 ? 4.859 -7.667 -3.824 1.00 85.94 404 ALA A CA 1
ATOM 2946 C C . ALA A 1 404 ? 3.401 -8.155 -3.887 1.00 85.94 404 ALA A C 1
ATOM 2948 O O . ALA A 1 404 ? 2.556 -7.604 -4.587 1.00 85.94 404 ALA A O 1
ATOM 2949 N N . ALA A 1 405 ? 3.115 -9.231 -3.159 1.00 88.31 405 ALA A N 1
ATOM 2950 C CA . ALA A 1 405 ? 1.823 -9.878 -3.137 1.00 88.31 405 ALA A CA 1
ATOM 2951 C C . ALA A 1 405 ? 0.825 -9.048 -2.297 1.00 88.31 405 ALA A C 1
ATOM 2953 O O . ALA A 1 405 ? 1.201 -8.556 -1.232 1.00 88.31 405 ALA A O 1
ATOM 2954 N N . PRO A 1 406 ? -0.448 -8.907 -2.714 1.00 86.50 406 PRO A N 1
ATOM 2955 C CA . PRO A 1 406 ? -1.470 -8.273 -1.883 1.00 86.50 406 PRO A CA 1
ATOM 2956 C C . PRO A 1 406 ? -1.754 -9.055 -0.591 1.00 86.50 406 PRO A C 1
ATOM 2958 O O . PRO A 1 406 ? -1.388 -10.233 -0.485 1.00 86.50 406 PRO A O 1
ATOM 2961 N N . PRO A 1 407 ? -2.460 -8.470 0.385 1.00 84.94 407 PRO A N 1
ATOM 2962 C CA . PRO A 1 407 ? -3.030 -9.220 1.494 1.00 84.94 407 PRO A CA 1
ATOM 2963 C C . PRO A 1 407 ? -3.911 -10.372 1.018 1.00 84.94 407 PRO A C 1
ATOM 2965 O O . PRO A 1 407 ? -4.546 -10.332 -0.036 1.00 84.94 407 PRO A O 1
ATOM 2968 N N . ARG A 1 408 ? -3.951 -11.431 1.824 1.00 84.25 408 ARG A N 1
ATOM 2969 C CA . ARG A 1 408 ? -4.709 -12.652 1.520 1.00 84.25 408 ARG A CA 1
ATOM 2970 C C . ARG A 1 408 ? -6.187 -12.556 1.926 1.00 84.25 408 ARG A C 1
ATOM 2972 O O . ARG A 1 408 ? -6.948 -13.487 1.679 1.00 84.25 408 ARG A O 1
ATOM 2979 N N . GLY A 1 409 ? -6.578 -11.462 2.577 1.00 84.19 409 GLY A N 1
ATOM 2980 C CA . GLY A 1 409 ? -7.922 -11.190 3.080 1.00 84.19 409 GLY A CA 1
ATOM 2981 C C . GLY A 1 409 ? -7.911 -10.102 4.166 1.00 84.19 409 GLY A C 1
ATOM 2982 O O . GLY A 1 409 ? -6.851 -9.551 4.457 1.00 84.19 409 GLY A O 1
ATOM 2983 N N . PRO A 1 410 ? -9.055 -9.844 4.823 1.00 84.06 410 PRO A N 1
ATOM 2984 C CA . PRO A 1 410 ? -9.218 -8.799 5.847 1.00 84.06 410 PRO A CA 1
ATOM 2985 C C . PRO A 1 410 ? -8.639 -9.165 7.228 1.00 84.06 410 PRO A C 1
ATOM 2987 O O . PRO A 1 410 ? -8.922 -8.506 8.225 1.00 84.06 410 PRO A O 1
ATOM 2990 N N . CYS A 1 411 ? -7.878 -10.258 7.306 1.00 82.56 411 CYS A N 1
ATOM 2991 C CA . CYS A 1 411 ? -7.314 -10.807 8.536 1.00 82.56 411 CYS A CA 1
ATOM 2992 C C . CYS A 1 411 ? -5.793 -10.926 8.425 1.00 82.56 411 CYS A C 1
ATOM 2994 O O . CYS A 1 411 ? -5.260 -11.986 8.724 1.00 82.56 411 CYS A O 1
ATOM 2996 N N . VAL A 1 412 ? -5.095 -9.915 7.909 1.00 82.44 412 VAL A N 1
ATOM 2997 C CA . VAL A 1 412 ? -3.636 -9.993 7.757 1.00 82.44 412 VAL A CA 1
ATOM 2998 C C . VAL A 1 412 ? -2.929 -9.360 8.950 1.00 82.44 412 VAL A C 1
ATOM 3000 O O . VAL A 1 412 ? -3.290 -8.285 9.433 1.00 82.44 412 VAL A O 1
ATOM 3003 N N . SER A 1 413 ? -1.881 -10.040 9.405 1.00 83.38 413 SER A N 1
ATOM 3004 C CA . SER A 1 413 ? -0.920 -9.507 10.361 1.00 83.38 413 SER A CA 1
ATOM 3005 C C . SER A 1 413 ? 0.357 -9.103 9.639 1.00 83.38 413 SER A C 1
ATOM 3007 O O . SER A 1 413 ? 1.056 -9.960 9.095 1.00 83.38 413 SER A O 1
ATOM 3009 N N . ASP A 1 414 ? 0.648 -7.804 9.659 1.00 83.62 414 ASP A N 1
ATOM 3010 C CA . ASP A 1 414 ? 1.776 -7.192 8.952 1.00 83.62 414 ASP A CA 1
ATOM 3011 C C . ASP A 1 414 ? 2.391 -6.038 9.766 1.00 83.62 414 ASP A C 1
ATOM 3013 O O . ASP A 1 414 ? 1.812 -5.612 10.778 1.00 83.62 414 ASP A O 1
ATOM 3017 N N . ASP A 1 415 ? 3.552 -5.554 9.322 1.00 84.38 415 ASP A N 1
ATOM 3018 C CA . ASP A 1 415 ? 4.290 -4.438 9.930 1.00 84.38 415 ASP A CA 1
ATOM 3019 C C . ASP A 1 415 ? 3.999 -3.087 9.212 1.00 84.38 415 ASP A C 1
ATOM 3021 O O . ASP A 1 415 ? 2.956 -2.901 8.564 1.00 84.38 415 ASP A O 1
ATOM 3025 N N . CYS A 1 416 ? 4.862 -2.081 9.387 1.00 87.69 416 CYS A N 1
ATOM 3026 C CA . CYS A 1 416 ? 4.692 -0.725 8.873 1.00 87.69 416 CYS A CA 1
ATOM 3027 C C . CYS A 1 416 ? 4.728 -0.658 7.343 1.00 87.69 416 CYS A C 1
ATOM 3029 O O . CYS A 1 416 ? 3.943 0.064 6.731 1.00 87.69 416 CYS A O 1
ATOM 3031 N N . ASP A 1 417 ? 5.589 -1.448 6.713 1.00 88.19 417 ASP A N 1
ATOM 3032 C CA . ASP A 1 417 ? 5.748 -1.532 5.267 1.00 88.19 417 ASP A CA 1
ATOM 3033 C C . ASP A 1 417 ? 4.531 -2.189 4.614 1.00 88.19 417 ASP A C 1
ATOM 3035 O O . ASP A 1 417 ? 3.940 -1.615 3.694 1.00 88.19 417 ASP A O 1
ATOM 3039 N N . GLY A 1 418 ? 4.095 -3.340 5.124 1.00 88.50 418 GLY A N 1
ATOM 3040 C CA . GLY A 1 418 ? 2.909 -4.041 4.642 1.00 88.50 418 GLY A CA 1
ATOM 3041 C C . GLY A 1 418 ? 1.635 -3.207 4.745 1.00 88.50 418 GLY A C 1
ATOM 3042 O O . GLY A 1 418 ? 0.866 -3.122 3.784 1.00 88.50 418 GLY A O 1
ATOM 3043 N N . SER A 1 419 ? 1.443 -2.524 5.875 1.00 89.81 419 SER A N 1
ATOM 3044 C CA . SER A 1 419 ? 0.295 -1.636 6.068 1.00 89.81 419 SER A CA 1
ATOM 3045 C C . SER A 1 419 ? 0.358 -0.379 5.192 1.00 89.81 419 SER A C 1
ATOM 3047 O O . SER A 1 419 ? -0.656 -0.011 4.602 1.00 89.81 419 SER A O 1
ATOM 3049 N N . ALA A 1 420 ? 1.528 0.243 5.008 1.00 93.19 420 ALA A N 1
ATOM 3050 C CA . ALA A 1 420 ? 1.679 1.364 4.080 1.00 93.19 420 ALA A CA 1
ATOM 3051 C C . ALA A 1 420 ? 1.409 0.949 2.621 1.00 93.19 420 ALA A C 1
ATOM 3053 O O . ALA A 1 420 ? 0.706 1.647 1.893 1.00 93.19 420 ALA A O 1
ATOM 3054 N N . MET A 1 421 ? 1.910 -0.208 2.187 1.00 92.00 421 MET A N 1
ATOM 3055 C CA . MET A 1 421 ? 1.630 -0.723 0.844 1.00 92.00 421 MET A CA 1
ATOM 3056 C C . MET A 1 421 ? 0.150 -1.064 0.651 1.00 92.00 421 MET A C 1
ATOM 3058 O O . MET A 1 421 ? -0.381 -0.862 -0.439 1.00 92.00 421 MET A O 1
ATOM 3062 N N . GLU A 1 422 ? -0.536 -1.531 1.695 1.00 92.31 422 GLU A N 1
ATOM 3063 C CA . GLU A 1 422 ? -1.970 -1.797 1.614 1.00 92.31 422 GLU A CA 1
ATOM 3064 C C . GLU A 1 422 ? -2.784 -0.518 1.412 1.00 92.31 422 GLU A C 1
ATOM 3066 O O . GLU A 1 422 ? -3.615 -0.450 0.504 1.00 92.31 422 GLU A O 1
ATOM 3071 N N . LEU A 1 423 ? -2.487 0.524 2.191 1.00 94.75 423 LEU A N 1
ATOM 3072 C CA . LEU A 1 423 ? -3.103 1.843 2.038 1.00 94.75 423 LEU A CA 1
ATOM 3073 C C . LEU A 1 423 ? -2.873 2.422 0.641 1.00 94.75 423 LEU A C 1
ATOM 3075 O O . LEU A 1 423 ? -3.812 2.922 0.015 1.00 94.75 423 LEU A O 1
ATOM 3079 N N . LEU A 1 424 ? -1.643 2.317 0.130 1.00 95.88 424 LEU A N 1
ATOM 3080 C CA . LEU A 1 424 ? -1.316 2.745 -1.225 1.00 95.88 424 LEU A CA 1
ATOM 3081 C C . LEU A 1 424 ? -2.084 1.936 -2.276 1.00 95.88 424 LEU A C 1
ATOM 3083 O O . LEU A 1 424 ? -2.550 2.525 -3.249 1.00 95.88 424 LEU A O 1
ATOM 3087 N N . SER A 1 425 ? -2.256 0.624 -2.094 1.00 94.94 425 SER A N 1
ATOM 3088 C CA . SER A 1 425 ? -3.012 -0.218 -3.032 1.00 94.94 425 SER A CA 1
ATOM 3089 C C . SER A 1 425 ? -4.492 0.176 -3.095 1.00 94.94 425 SER A C 1
ATOM 3091 O O . SER A 1 425 ? -5.059 0.269 -4.185 1.00 94.94 425 SER A O 1
ATOM 3093 N N . ILE A 1 426 ? -5.100 0.490 -1.944 1.00 95.94 426 ILE A N 1
ATOM 3094 C CA . ILE A 1 426 ? -6.487 0.954 -1.837 1.00 95.94 426 ILE A CA 1
ATOM 3095 C C . ILE A 1 426 ? -6.634 2.320 -2.508 1.00 95.94 426 ILE A C 1
ATOM 3097 O O . ILE A 1 426 ? -7.500 2.497 -3.366 1.00 95.94 426 ILE A O 1
ATOM 3101 N N . ALA A 1 427 ? -5.761 3.273 -2.176 1.00 96.56 427 ALA A N 1
ATOM 3102 C CA . ALA A 1 427 ? -5.779 4.595 -2.792 1.00 96.56 427 ALA A CA 1
ATOM 3103 C C . ALA A 1 427 ? -5.555 4.511 -4.311 1.00 96.56 427 ALA A C 1
ATOM 3105 O O . ALA A 1 427 ? -6.269 5.159 -5.072 1.00 96.56 427 ALA A O 1
ATOM 3106 N N . SER A 1 428 ? -4.620 3.670 -4.761 1.00 95.19 428 SER A N 1
ATOM 3107 C CA . SER A 1 428 ? -4.329 3.461 -6.184 1.00 95.19 428 SER A CA 1
ATOM 3108 C C . SER A 1 428 ? -5.507 2.831 -6.922 1.00 95.19 428 SER A C 1
ATOM 3110 O O . SER A 1 428 ? -5.816 3.252 -8.034 1.00 95.19 428 SER A O 1
ATOM 3112 N N . ALA A 1 429 ? -6.212 1.870 -6.316 1.00 95.38 429 ALA A N 1
ATOM 3113 C CA . ALA A 1 429 ? -7.421 1.290 -6.903 1.00 95.38 429 ALA A CA 1
ATOM 3114 C C . ALA A 1 429 ? -8.516 2.347 -7.117 1.00 95.38 429 ALA A C 1
ATOM 3116 O O . ALA A 1 429 ? -9.183 2.332 -8.146 1.00 95.38 429 ALA A O 1
ATOM 3117 N N . VAL A 1 430 ? -8.664 3.298 -6.189 1.00 96.38 430 VAL A N 1
ATOM 3118 C CA . VAL A 1 430 ? -9.633 4.400 -6.304 1.00 96.38 430 VAL A CA 1
ATOM 3119 C C . VAL A 1 430 ? -9.211 5.430 -7.355 1.00 96.38 430 VAL A C 1
ATOM 3121 O O . VAL A 1 430 ? -10.034 5.856 -8.166 1.00 96.38 430 VAL A O 1
ATOM 3124 N N . THR A 1 431 ? -7.940 5.840 -7.376 1.00 93.75 431 THR A N 1
ATOM 3125 C CA . THR A 1 431 ? -7.461 6.885 -8.299 1.00 93.75 431 THR A CA 1
ATOM 3126 C C . THR A 1 431 ? -7.329 6.400 -9.742 1.00 93.75 431 THR A C 1
ATOM 3128 O O . THR A 1 431 ? -7.534 7.195 -10.659 1.00 93.75 431 THR A O 1
ATOM 3131 N N . SER A 1 432 ? -7.044 5.111 -9.950 1.00 92.38 432 SER A N 1
ATOM 3132 C CA . SER A 1 432 ? -6.932 4.485 -11.278 1.00 92.38 432 SER A CA 1
ATOM 3133 C C . SER A 1 432 ? -8.238 3.890 -11.812 1.00 92.38 432 SER A C 1
ATOM 3135 O O . SER A 1 432 ? -8.264 3.404 -12.940 1.00 92.38 432 SER A O 1
ATOM 3137 N N . ALA A 1 433 ? -9.325 3.924 -11.035 1.00 93.56 433 ALA A N 1
ATOM 3138 C CA . ALA A 1 433 ? -10.608 3.389 -11.467 1.00 93.56 433 ALA A CA 1
ATOM 3139 C C . ALA A 1 433 ? -11.172 4.132 -12.688 1.00 93.56 433 ALA A C 1
ATOM 3141 O O . ALA A 1 433 ? -11.132 5.366 -12.769 1.00 93.56 433 ALA A O 1
ATOM 3142 N N . GLU A 1 434 ? -11.784 3.365 -13.592 1.00 92.56 434 GLU A N 1
ATOM 3143 C CA . GLU A 1 434 ? -12.501 3.903 -14.746 1.00 92.56 434 GLU A CA 1
ATOM 3144 C C . GLU A 1 434 ? -13.616 4.870 -14.304 1.00 92.56 434 GLU A C 1
ATOM 3146 O O . GLU A 1 434 ? -14.368 4.542 -13.375 1.00 92.56 434 GLU A O 1
ATOM 3151 N N . PRO A 1 435 ? -13.784 6.033 -14.968 1.00 89.62 435 PRO A N 1
ATOM 3152 C CA . PRO A 1 435 ? -14.760 7.048 -14.567 1.00 89.62 435 PRO A CA 1
ATOM 3153 C C . PRO A 1 435 ? -16.199 6.535 -14.443 1.00 89.62 435 PRO A C 1
ATOM 3155 O O . PRO A 1 435 ? -16.935 6.979 -13.566 1.00 89.62 435 PRO A O 1
ATOM 3158 N N . GLU A 1 436 ? -16.612 5.597 -15.295 1.00 91.81 436 GLU A N 1
ATOM 3159 C CA . GLU A 1 436 ? -17.968 5.040 -15.236 1.00 91.81 436 GLU A CA 1
ATOM 3160 C C . GLU A 1 436 ? -18.139 4.050 -14.078 1.00 91.81 436 GLU A C 1
ATOM 3162 O O . GLU A 1 436 ? -19.168 4.066 -13.407 1.00 91.81 436 GLU A O 1
ATOM 3167 N N . THR A 1 437 ? -17.114 3.244 -13.788 1.00 93.69 437 THR A N 1
ATOM 3168 C CA . THR A 1 437 ? -17.125 2.311 -12.653 1.00 93.69 437 THR A CA 1
ATOM 3169 C C . THR A 1 437 ? -17.126 3.065 -11.332 1.00 93.69 437 THR A C 1
ATOM 3171 O O . THR A 1 437 ? -17.900 2.749 -10.440 1.00 93.69 437 THR A O 1
ATOM 3174 N N . ILE A 1 438 ? -16.280 4.084 -11.181 1.00 94.69 438 ILE A N 1
ATOM 3175 C CA . ILE A 1 438 ? -16.142 4.773 -9.895 1.00 94.69 438 ILE A CA 1
ATOM 3176 C C . ILE A 1 438 ? -17.403 5.569 -9.525 1.00 94.69 438 ILE A C 1
ATOM 3178 O O . ILE A 1 438 ? -17.748 5.652 -8.352 1.00 94.69 438 ILE A O 1
ATOM 3182 N N . ARG A 1 439 ? -18.148 6.091 -10.512 1.00 94.31 439 ARG A N 1
ATOM 3183 C CA . ARG A 1 439 ? -19.403 6.835 -10.292 1.00 94.31 439 ARG A CA 1
ATOM 3184 C C . ARG A 1 439 ? -20.528 5.997 -9.685 1.00 94.31 439 ARG A C 1
ATOM 3186 O O . ARG A 1 439 ? -21.451 6.579 -9.121 1.00 94.31 439 ARG A O 1
ATOM 3193 N N . THR A 1 440 ? -20.479 4.666 -9.780 1.00 96.81 440 THR A N 1
ATOM 3194 C CA . THR A 1 440 ? -21.482 3.804 -9.130 1.00 96.81 440 THR A CA 1
ATOM 3195 C C . THR A 1 440 ? -21.279 3.690 -7.618 1.00 96.81 440 THR A C 1
ATOM 3197 O O . THR A 1 440 ? -22.165 3.185 -6.935 1.00 96.81 440 THR A O 1
ATOM 3200 N N . TYR A 1 441 ? -20.142 4.165 -7.100 1.00 97.88 441 TYR A N 1
ATOM 3201 C CA . TYR A 1 441 ? -19.738 4.074 -5.698 1.00 97.88 441 TYR A CA 1
ATOM 3202 C C . TYR A 1 441 ? -19.526 5.493 -5.131 1.00 97.88 441 TYR A C 1
ATOM 3204 O O . TYR A 1 441 ? -18.460 6.080 -5.333 1.00 97.88 441 TYR A O 1
ATOM 3212 N N . PRO A 1 442 ? -20.547 6.103 -4.494 1.00 97.44 442 PRO A N 1
ATOM 3213 C CA . PRO A 1 442 ? -20.517 7.508 -4.082 1.00 97.44 442 PRO A CA 1
ATOM 3214 C C . PRO A 1 442 ? -19.326 7.913 -3.209 1.00 97.44 442 PRO A C 1
ATOM 3216 O O . PRO A 1 442 ? -18.735 8.965 -3.465 1.00 97.44 442 PRO A O 1
ATOM 3219 N N . PHE A 1 443 ? -18.945 7.106 -2.212 1.00 98.12 443 PHE A N 1
ATOM 3220 C CA . PHE A 1 443 ? -17.793 7.427 -1.366 1.00 98.12 443 PHE A CA 1
ATOM 3221 C C . PHE A 1 443 ? -16.490 7.311 -2.152 1.00 98.12 443 PHE A C 1
ATOM 3223 O O . PHE A 1 443 ? -15.651 8.207 -2.064 1.00 98.12 443 PHE A O 1
ATOM 3230 N N . LEU A 1 444 ? -16.319 6.267 -2.966 1.00 98.31 444 LEU A N 1
ATOM 3231 C CA . LEU A 1 444 ? -15.119 6.132 -3.794 1.00 98.31 444 LEU A CA 1
ATOM 3232 C C . LEU A 1 444 ? -14.990 7.258 -4.825 1.00 98.31 444 LEU A C 1
ATOM 3234 O O . LEU A 1 444 ? -13.893 7.771 -5.041 1.00 98.31 444 LEU A O 1
ATOM 3238 N N . HIS A 1 445 ? -16.098 7.677 -5.437 1.00 97.69 445 HIS A N 1
ATOM 3239 C CA . HIS A 1 445 ? -16.126 8.817 -6.349 1.00 97.69 445 HIS A CA 1
ATOM 3240 C C . HIS A 1 445 ? -15.721 10.114 -5.637 1.00 97.69 445 HIS A C 1
ATOM 3242 O O . HIS A 1 445 ? -14.866 10.845 -6.140 1.00 97.69 445 HIS A O 1
ATOM 3248 N N . ALA A 1 446 ? -16.267 10.361 -4.443 1.00 97.88 446 ALA A N 1
ATOM 3249 C CA . ALA A 1 446 ? -15.914 11.511 -3.618 1.00 97.88 446 ALA A CA 1
ATOM 3250 C C . ALA A 1 446 ? -14.420 11.511 -3.243 1.00 97.88 446 ALA A C 1
ATOM 3252 O O . ALA A 1 446 ? -13.722 12.505 -3.445 1.00 97.88 446 ALA A O 1
ATOM 3253 N N . VAL A 1 447 ? -13.893 10.370 -2.786 1.00 98.06 447 VAL A N 1
ATOM 3254 C CA . VAL A 1 447 ? -12.467 10.194 -2.465 1.00 98.06 447 VAL A CA 1
ATOM 3255 C C . VAL A 1 447 ? -11.592 10.431 -3.696 1.00 98.06 447 VAL A C 1
ATOM 3257 O O . VAL A 1 447 ? -10.605 11.162 -3.616 1.00 98.06 447 VAL A O 1
ATOM 3260 N N . ARG A 1 448 ? -11.958 9.878 -4.859 1.00 97.00 448 ARG A N 1
ATOM 3261 C CA . ARG A 1 448 ? -11.234 10.117 -6.115 1.00 97.00 448 ARG A CA 1
ATOM 3262 C C . ARG A 1 448 ? -11.187 11.604 -6.458 1.00 97.00 448 ARG A C 1
ATOM 3264 O O . ARG A 1 448 ? -10.140 12.070 -6.894 1.00 97.00 448 ARG A O 1
ATOM 3271 N N . ASN A 1 449 ? -12.273 12.345 -6.247 1.00 95.50 449 ASN A N 1
ATOM 3272 C CA . ASN A 1 449 ? -12.336 13.774 -6.559 1.00 95.50 449 ASN A CA 1
ATOM 3273 C C . ASN A 1 449 ? -11.537 14.652 -5.584 1.00 95.50 449 ASN A C 1
ATOM 3275 O O . ASN A 1 449 ? -11.063 15.718 -5.974 1.00 95.50 449 ASN A O 1
ATOM 3279 N N . VAL A 1 450 ? -11.347 14.193 -4.343 1.00 96.69 450 VAL A N 1
ATOM 3280 C CA . VAL A 1 450 ? -10.415 14.805 -3.381 1.00 96.69 450 VAL A CA 1
ATOM 3281 C C . VAL A 1 450 ? -8.963 14.554 -3.796 1.00 96.69 450 VAL A C 1
ATOM 3283 O O . VAL A 1 450 ? -8.138 15.463 -3.724 1.00 96.69 450 VAL A O 1
ATOM 3286 N N . LEU A 1 451 ? -8.640 13.332 -4.231 1.00 96.25 451 LEU A N 1
ATOM 3287 C CA . LEU A 1 451 ? -7.267 12.928 -4.542 1.00 96.25 451 LEU A CA 1
ATOM 3288 C C . LEU A 1 451 ? -6.790 13.402 -5.920 1.00 96.25 451 LEU A C 1
ATOM 3290 O O . LEU A 1 451 ? -5.688 13.925 -6.035 1.00 96.25 451 LEU A O 1
ATOM 3294 N N . VAL A 1 452 ? -7.582 13.225 -6.977 1.00 93.31 452 VAL A N 1
ATOM 3295 C CA . VAL A 1 452 ? -7.154 13.465 -8.363 1.00 93.31 452 VAL A CA 1
ATOM 3296 C C . VAL A 1 452 ? -7.628 14.841 -8.843 1.00 93.31 452 VAL A C 1
ATOM 3298 O O . VAL A 1 452 ? -8.831 15.096 -8.778 1.00 93.31 452 VAL A O 1
ATOM 3301 N N . PRO A 1 453 ? -6.747 15.701 -9.401 1.00 92.75 453 PRO A N 1
ATOM 3302 C CA . PRO A 1 453 ? -5.293 15.544 -9.594 1.00 92.75 453 PRO A CA 1
ATOM 3303 C C . PRO A 1 453 ? -4.440 16.196 -8.482 1.00 92.75 453 PRO A C 1
ATOM 3305 O O . PRO A 1 453 ? -3.273 16.513 -8.698 1.00 92.75 453 PRO A O 1
ATOM 3308 N N . TYR A 1 454 ? -5.023 16.489 -7.319 1.00 93.88 454 TYR A N 1
ATOM 3309 C CA . TYR A 1 454 ? -4.408 17.352 -6.305 1.00 93.88 454 TYR A CA 1
ATOM 3310 C C . TYR A 1 454 ? -3.342 16.674 -5.445 1.00 93.88 454 TYR A C 1
ATOM 3312 O O . TYR A 1 454 ? -2.454 17.369 -4.947 1.00 93.88 454 TYR A O 1
ATOM 3320 N N . TYR A 1 455 ? -3.419 15.358 -5.263 1.00 96.69 455 TYR A N 1
ATOM 3321 C CA . TYR A 1 455 ? -2.576 14.579 -4.365 1.00 96.69 455 TYR A CA 1
ATOM 3322 C C . TYR A 1 455 ? -1.876 13.427 -5.086 1.00 96.69 455 TYR A C 1
ATOM 3324 O O . TYR A 1 455 ? -2.502 12.562 -5.697 1.00 96.69 455 TYR A O 1
ATOM 3332 N N . THR A 1 456 ? -0.558 13.364 -4.916 1.00 97.19 456 THR A N 1
ATOM 3333 C CA . THR A 1 456 ? 0.255 12.193 -5.224 1.00 97.19 456 THR A CA 1
ATOM 3334 C C . THR A 1 456 ? 0.331 11.331 -3.971 1.00 97.19 456 THR A C 1
ATOM 3336 O O . THR A 1 456 ? 0.882 11.750 -2.949 1.00 97.19 456 THR A O 1
ATOM 3339 N N . VAL A 1 457 ? -0.230 10.126 -4.052 1.00 97.56 457 VAL A N 1
ATOM 3340 C CA . VAL A 1 457 ? -0.188 9.139 -2.967 1.00 97.56 457 VAL A CA 1
ATOM 3341 C C . VAL A 1 457 ? 1.014 8.224 -3.176 1.00 97.56 457 VAL A C 1
ATOM 3343 O O . VAL A 1 457 ? 1.216 7.705 -4.274 1.00 97.56 457 VAL A O 1
ATOM 3346 N N . GLY A 1 458 ? 1.824 8.035 -2.139 1.00 96.94 458 GLY A N 1
ATOM 3347 C CA . GLY A 1 458 ? 3.020 7.197 -2.209 1.00 96.94 458 GLY A CA 1
ATOM 3348 C C . GLY A 1 458 ? 3.470 6.690 -0.845 1.00 96.94 458 GLY A C 1
ATOM 3349 O O . GLY A 1 458 ? 2.959 7.114 0.193 1.00 96.94 458 GLY A O 1
ATOM 3350 N N . THR A 1 459 ? 4.445 5.786 -0.852 1.00 96.62 459 THR A N 1
ATOM 3351 C CA . THR A 1 459 ? 5.051 5.224 0.360 1.00 96.62 459 THR A CA 1
ATOM 3352 C C . THR A 1 459 ? 6.301 6.014 0.724 1.00 96.62 459 THR A C 1
ATOM 3354 O O . THR A 1 459 ? 7.201 6.198 -0.097 1.00 96.62 459 THR A O 1
ATOM 3357 N N . ALA A 1 460 ? 6.382 6.462 1.968 1.00 95.75 460 ALA A N 1
ATOM 3358 C CA . ALA A 1 460 ? 7.531 7.153 2.515 1.00 95.75 460 ALA A CA 1
ATOM 3359 C C . ALA A 1 460 ? 8.381 6.237 3.395 1.00 95.75 460 ALA A C 1
ATOM 3361 O O . ALA A 1 460 ? 7.847 5.437 4.160 1.00 95.75 460 ALA A O 1
ATOM 3362 N N . ILE A 1 461 ? 9.701 6.408 3.320 1.00 94.62 461 ILE A N 1
ATOM 3363 C CA . ILE A 1 461 ? 10.666 5.808 4.247 1.00 94.62 461 ILE A CA 1
ATOM 3364 C C . ILE A 1 461 ? 11.009 6.855 5.296 1.00 94.62 461 ILE A C 1
ATOM 3366 O O . ILE A 1 461 ? 11.389 7.983 4.968 1.00 94.62 461 ILE A O 1
ATOM 3370 N N . VAL A 1 462 ? 10.864 6.477 6.558 1.00 92.75 462 VAL A N 1
ATOM 3371 C CA . VAL A 1 462 ? 10.809 7.403 7.684 1.00 92.75 462 VAL A CA 1
ATOM 3372 C C . VAL A 1 462 ? 11.835 7.010 8.738 1.00 92.75 462 VAL A C 1
ATOM 3374 O O . VAL A 1 462 ? 11.973 5.839 9.086 1.00 92.75 462 VAL A O 1
ATOM 3377 N N . GLY A 1 463 ? 12.561 8.002 9.252 1.00 91.00 463 GLY A N 1
ATOM 3378 C CA . GLY A 1 463 ? 13.260 7.887 10.524 1.00 91.00 463 GLY A CA 1
ATOM 3379 C C . GLY A 1 463 ? 12.260 8.151 11.644 1.00 91.00 463 GLY A C 1
ATOM 3380 O O . GLY A 1 463 ? 11.756 9.268 11.769 1.00 91.00 463 GLY A O 1
ATOM 3381 N N . ALA A 1 464 ? 11.940 7.132 12.432 1.00 87.00 464 ALA A N 1
ATOM 3382 C CA . ALA A 1 464 ? 10.972 7.203 13.517 1.00 87.00 464 ALA A CA 1
ATOM 3383 C C . ALA A 1 464 ? 11.657 7.242 14.890 1.00 87.00 464 ALA A C 1
ATOM 3385 O O . ALA A 1 464 ? 12.685 6.610 15.127 1.00 87.00 464 ALA A O 1
ATOM 3386 N N . SER A 1 465 ? 11.062 7.969 15.830 1.00 81.44 465 SER A N 1
ATOM 3387 C CA . SER A 1 465 ? 11.531 8.086 17.216 1.00 81.44 465 SER A CA 1
ATOM 3388 C C . SER A 1 465 ? 11.150 6.888 18.100 1.00 81.44 465 SER A C 1
ATOM 3390 O O . SER A 1 465 ? 11.521 6.842 19.274 1.00 81.44 465 SER A O 1
ATOM 3392 N N . ALA A 1 466 ? 10.405 5.927 17.553 1.00 75.44 466 ALA A N 1
ATOM 3393 C CA . ALA A 1 466 ? 10.022 4.667 18.183 1.00 75.44 466 ALA A CA 1
ATOM 3394 C C . ALA A 1 466 ? 9.847 3.578 17.108 1.00 75.44 466 ALA A C 1
ATOM 3396 O O . ALA A 1 466 ? 9.811 3.888 15.921 1.00 75.44 466 ALA A O 1
ATOM 3397 N N . SER A 1 467 ? 9.710 2.313 17.516 1.00 69.94 467 SER A N 1
ATOM 3398 C CA . SER A 1 467 ? 9.493 1.188 16.589 1.00 69.94 467 SER A CA 1
ATOM 3399 C C . SER A 1 467 ? 8.086 1.127 15.987 1.00 69.94 467 SER A C 1
ATOM 3401 O O . SER A 1 467 ? 7.877 0.415 15.019 1.00 69.94 467 SER A O 1
ATOM 3403 N N . ASN A 1 468 ? 7.109 1.824 16.571 1.00 70.00 468 ASN A N 1
ATOM 3404 C CA . ASN A 1 468 ? 5.746 1.928 16.050 1.00 70.00 468 ASN A CA 1
ATOM 3405 C C . ASN A 1 468 ? 5.077 3.198 16.590 1.00 70.00 468 ASN A C 1
ATOM 3407 O O . ASN A 1 468 ? 5.410 3.660 17.685 1.00 70.00 468 ASN A O 1
ATOM 3411 N N . ALA A 1 469 ? 4.083 3.720 15.870 1.00 61.66 469 ALA A N 1
ATOM 3412 C CA . ALA A 1 469 ? 3.355 4.931 16.261 1.00 61.66 469 ALA A CA 1
ATOM 3413 C C . ALA A 1 469 ? 2.473 4.734 17.519 1.00 61.66 469 ALA A C 1
ATOM 3415 O O . ALA A 1 469 ? 1.946 5.680 18.114 1.00 61.66 469 ALA A O 1
ATOM 3416 N N . GLY A 1 470 ? 2.303 3.481 17.948 1.00 55.16 470 GLY A N 1
ATOM 3417 C CA . GLY A 1 470 ? 1.666 3.080 19.196 1.00 55.16 470 GLY A CA 1
ATOM 3418 C C . GLY A 1 470 ? 2.547 3.257 20.443 1.00 55.16 470 GLY A C 1
ATOM 3419 O O . GLY A 1 470 ? 2.003 3.292 21.548 1.00 55.16 470 GLY A O 1
ATOM 3420 N N . SER A 1 471 ? 3.858 3.444 20.303 1.00 61.53 471 SER A N 1
ATOM 3421 C CA . SER A 1 471 ? 4.796 3.651 21.413 1.00 61.53 471 SER A CA 1
ATOM 3422 C C . SER A 1 471 ? 5.200 5.123 21.532 1.00 61.53 471 SER A C 1
ATOM 3424 O O . SER A 1 471 ? 5.351 5.811 20.526 1.00 61.53 471 SER A O 1
ATOM 3426 N N . ASP A 1 472 ? 5.364 5.622 22.760 1.00 56.66 472 ASP A N 1
ATOM 3427 C CA . ASP A 1 472 ? 5.911 6.965 22.970 1.00 56.66 472 ASP A CA 1
ATOM 3428 C C . ASP A 1 472 ? 7.391 7.004 22.571 1.00 56.66 472 ASP A C 1
ATOM 3430 O O . ASP A 1 472 ? 8.140 6.060 22.838 1.00 56.66 472 ASP A O 1
ATOM 3434 N N . ALA A 1 473 ? 7.817 8.100 21.938 1.00 55.66 473 ALA A N 1
ATOM 3435 C CA . ALA A 1 473 ? 9.217 8.333 21.613 1.00 55.66 473 ALA A CA 1
ATOM 3436 C C . ALA A 1 473 ? 10.095 8.244 22.871 1.00 55.66 473 ALA A C 1
ATOM 3438 O O . ALA A 1 473 ? 9.829 8.905 23.880 1.00 55.66 473 ALA A O 1
ATOM 3439 N N . ALA A 1 474 ? 11.199 7.498 22.790 1.00 51.00 474 ALA A N 1
ATOM 3440 C CA . ALA A 1 474 ? 12.283 7.634 23.754 1.00 51.00 474 ALA A CA 1
ATOM 3441 C C . ALA A 1 474 ? 12.991 8.970 23.478 1.00 51.00 474 ALA A C 1
ATOM 3443 O O . ALA A 1 474 ? 13.932 9.042 22.682 1.00 51.00 474 ALA A O 1
ATOM 3444 N N . LEU A 1 475 ? 12.483 10.046 24.090 1.00 47.91 475 LEU A N 1
ATOM 3445 C CA . LEU A 1 475 ? 13.044 11.392 23.981 1.00 47.91 475 LEU A CA 1
ATOM 3446 C C . LEU A 1 475 ? 14.558 11.349 24.265 1.00 47.91 475 LEU A C 1
ATOM 3448 O O . LEU A 1 475 ? 14.983 10.878 25.318 1.00 47.91 475 LEU A O 1
ATOM 3452 N N . GLY A 1 476 ? 15.370 11.838 23.321 1.00 44.97 476 GLY A N 1
ATOM 3453 C CA . GLY A 1 476 ? 16.819 11.997 23.496 1.00 44.97 476 GLY A CA 1
ATOM 3454 C C . GLY A 1 476 ? 17.715 10.858 22.992 1.00 44.97 476 GLY A C 1
ATOM 3455 O O . GLY A 1 476 ? 18.916 10.885 23.262 1.00 44.97 476 GLY A O 1
ATOM 3456 N N . THR A 1 477 ? 17.199 9.872 22.252 1.00 49.22 477 THR A N 1
ATOM 3457 C CA . THR A 1 477 ? 18.063 8.867 21.603 1.00 49.22 477 THR A CA 1
ATOM 3458 C C . THR A 1 477 ? 18.592 9.370 20.253 1.00 49.22 477 THR A C 1
ATOM 3460 O O . THR A 1 477 ? 17.844 9.873 19.424 1.00 49.22 477 THR A O 1
ATOM 3463 N N . ALA A 1 478 ? 19.905 9.245 20.019 1.00 56.75 478 ALA A N 1
ATOM 3464 C CA . ALA A 1 478 ? 20.545 9.618 18.747 1.00 56.75 478 ALA A CA 1
ATOM 3465 C C . ALA A 1 478 ? 20.232 8.645 17.588 1.00 56.75 478 ALA A C 1
ATOM 3467 O O . ALA A 1 478 ? 20.561 8.932 16.438 1.00 56.75 478 ALA A O 1
ATOM 3468 N N . ASN A 1 479 ? 19.622 7.496 17.897 1.00 67.00 479 ASN A N 1
ATOM 3469 C CA . ASN A 1 479 ? 19.285 6.447 16.943 1.00 67.00 479 ASN A CA 1
ATOM 3470 C C . ASN A 1 479 ? 17.780 6.472 16.670 1.00 67.00 479 ASN A C 1
ATOM 3472 O O . ASN A 1 479 ? 16.987 6.357 17.601 1.00 67.00 479 ASN A O 1
ATOM 3476 N N . VAL A 1 480 ? 17.407 6.569 15.396 1.00 83.62 480 VAL A N 1
ATOM 3477 C CA . VAL A 1 480 ? 16.019 6.440 14.932 1.00 83.62 480 VAL A CA 1
ATOM 3478 C C . VAL A 1 480 ? 15.758 5.017 14.440 1.00 83.62 480 VAL A C 1
ATOM 3480 O O . VAL A 1 480 ? 16.661 4.358 13.917 1.00 83.62 480 VAL A O 1
ATOM 3483 N N . ALA A 1 481 ? 14.527 4.539 14.596 1.00 84.19 481 ALA A N 1
ATOM 3484 C CA . ALA A 1 481 ? 14.060 3.324 13.942 1.00 84.19 481 ALA A CA 1
ATOM 3485 C C . ALA A 1 481 ? 13.744 3.613 12.466 1.00 84.19 481 ALA A C 1
ATOM 3487 O O . ALA A 1 481 ? 13.352 4.727 12.115 1.00 84.19 481 ALA A O 1
ATOM 3488 N N . GLY A 1 482 ? 13.919 2.618 11.597 1.00 87.75 482 GLY A N 1
ATOM 3489 C CA . GLY A 1 482 ? 13.350 2.676 10.252 1.00 87.75 482 GLY A CA 1
ATOM 3490 C C . GLY A 1 482 ? 11.849 2.410 10.314 1.00 87.75 482 GLY A C 1
ATOM 3491 O O . GLY A 1 482 ? 11.418 1.577 11.104 1.00 87.75 482 GLY A O 1
ATOM 3492 N N . HIS A 1 483 ? 11.072 3.124 9.504 1.00 90.50 483 HIS A N 1
ATOM 3493 C CA . HIS A 1 483 ? 9.619 2.978 9.417 1.00 90.50 483 HIS A CA 1
ATOM 3494 C C . HIS A 1 483 ? 9.127 3.262 7.995 1.00 90.50 483 HIS A C 1
ATOM 3496 O O . HIS A 1 483 ? 9.823 3.919 7.213 1.00 90.50 483 HIS A O 1
ATOM 3502 N N . ALA A 1 484 ? 7.916 2.813 7.673 1.00 92.31 484 ALA A N 1
ATOM 3503 C CA . ALA A 1 484 ? 7.225 3.127 6.428 1.00 92.31 484 ALA A CA 1
ATOM 3504 C C . ALA A 1 484 ? 5.817 3.677 6.695 1.00 92.31 484 ALA A C 1
ATOM 3506 O O . ALA A 1 484 ? 5.095 3.183 7.555 1.00 92.31 484 ALA A O 1
ATOM 3507 N N . ALA A 1 485 ? 5.423 4.706 5.947 1.00 93.69 485 ALA A N 1
ATOM 3508 C CA . ALA A 1 485 ? 4.100 5.321 6.050 1.00 93.69 485 ALA A CA 1
ATOM 3509 C C . ALA A 1 485 ? 3.559 5.675 4.663 1.00 93.69 485 ALA A C 1
ATOM 3511 O O . ALA A 1 485 ? 4.331 5.856 3.721 1.00 93.69 485 ALA A O 1
ATOM 3512 N N . THR A 1 486 ? 2.241 5.811 4.524 1.00 96.44 486 THR A N 1
ATOM 3513 C CA . THR A 1 486 ? 1.651 6.371 3.301 1.00 96.44 486 THR A CA 1
ATOM 3514 C C . THR A 1 486 ? 1.510 7.875 3.455 1.00 96.44 486 THR A C 1
ATOM 3516 O O . THR A 1 486 ? 1.019 8.347 4.478 1.00 96.44 486 THR A O 1
ATOM 3519 N N . LEU A 1 487 ? 1.924 8.637 2.443 1.00 97.19 487 LEU A N 1
ATOM 3520 C CA . LEU A 1 487 ? 1.733 10.085 2.406 1.00 97.19 487 LEU A CA 1
ATOM 3521 C C . LEU A 1 487 ? 0.837 10.477 1.237 1.00 97.19 487 LEU A C 1
ATOM 3523 O O . LEU A 1 487 ? 0.990 9.976 0.122 1.00 97.19 487 LEU A O 1
ATOM 3527 N N . LEU A 1 488 ? -0.053 11.427 1.502 1.00 97.75 488 LEU A N 1
ATOM 3528 C CA . LEU A 1 488 ? -0.778 12.183 0.493 1.00 97.75 488 LEU A CA 1
ATOM 3529 C C . LEU A 1 488 ? -0.065 13.528 0.372 1.00 97.75 488 LEU A C 1
ATOM 3531 O O . LEU A 1 488 ? -0.293 14.440 1.169 1.00 97.75 488 LEU A O 1
ATOM 3535 N N . MET A 1 489 ? 0.833 13.645 -0.604 1.00 96.75 489 MET A N 1
ATOM 3536 C CA . MET A 1 489 ? 1.570 14.880 -0.864 1.00 96.75 489 MET A CA 1
ATOM 3537 C C . MET A 1 489 ? 0.864 15.663 -1.967 1.00 96.75 489 MET A C 1
ATOM 3539 O O . MET A 1 489 ? 0.586 15.073 -3.013 1.00 96.75 489 MET A O 1
ATOM 3543 N N . PRO A 1 490 ? 0.574 16.967 -1.797 1.00 95.62 490 PRO A N 1
ATOM 3544 C CA . PRO A 1 490 ? -0.006 17.733 -2.883 1.00 95.62 490 PRO A CA 1
ATOM 3545 C C . PRO A 1 490 ? 0.907 17.648 -4.110 1.00 95.62 490 PRO A C 1
ATOM 3547 O O . PRO A 1 490 ? 2.107 17.928 -4.025 1.00 95.62 490 PRO A O 1
ATOM 3550 N N . THR A 1 491 ? 0.357 17.251 -5.255 1.00 95.44 491 THR A N 1
ATOM 3551 C CA . THR A 1 491 ? 1.131 16.973 -6.473 1.00 95.44 491 THR A CA 1
ATOM 3552 C C . THR A 1 491 ? 1.951 18.191 -6.880 1.00 95.44 491 THR A C 1
ATOM 3554 O O . THR A 1 491 ? 3.124 18.081 -7.227 1.00 95.44 491 THR A O 1
ATOM 3557 N N . HIS A 1 492 ? 1.374 19.383 -6.747 1.00 92.00 492 HIS A N 1
ATOM 3558 C CA . HIS A 1 492 ? 2.076 20.621 -7.039 1.00 92.00 492 HIS A CA 1
ATOM 3559 C C . HIS A 1 492 ? 3.225 20.917 -6.048 1.00 92.00 492 HIS A C 1
ATOM 3561 O O . HIS A 1 492 ? 4.294 21.374 -6.458 1.00 92.00 492 HIS A O 1
ATOM 3567 N N . THR A 1 493 ? 3.047 20.625 -4.756 1.00 92.12 493 THR A N 1
ATOM 3568 C CA . THR A 1 493 ? 4.108 20.750 -3.741 1.00 92.12 493 THR A CA 1
ATOM 3569 C C . THR A 1 493 ? 5.276 19.817 -4.062 1.00 92.12 493 THR A C 1
ATOM 3571 O O . THR A 1 493 ? 6.425 20.259 -4.039 1.00 92.12 493 THR A O 1
ATOM 3574 N N . LEU A 1 494 ? 5.000 18.571 -4.469 1.00 95.62 494 LEU A N 1
ATOM 3575 C CA . LEU A 1 494 ? 6.027 17.638 -4.946 1.00 95.62 494 LEU A CA 1
ATOM 3576 C C . LEU A 1 494 ? 6.776 18.198 -6.167 1.00 95.62 494 LEU A C 1
ATOM 3578 O O . LEU A 1 494 ? 8.005 18.235 -6.170 1.00 95.62 494 LEU A O 1
ATOM 3582 N N . LEU A 1 495 ? 6.061 18.699 -7.180 1.00 95.81 495 LEU A N 1
ATOM 3583 C CA . LEU A 1 495 ? 6.677 19.276 -8.382 1.00 95.81 495 LEU A CA 1
ATOM 3584 C C . LEU A 1 495 ? 7.549 20.506 -8.071 1.00 95.81 495 LEU A C 1
ATOM 3586 O O . LEU A 1 495 ? 8.656 20.617 -8.603 1.00 95.81 495 LEU A O 1
ATOM 3590 N N . ARG A 1 496 ? 7.112 21.399 -7.168 1.00 92.69 496 ARG A N 1
ATOM 3591 C CA . ARG A 1 496 ? 7.934 22.522 -6.673 1.00 92.69 496 ARG A CA 1
ATOM 3592 C C . ARG A 1 496 ? 9.183 22.037 -5.956 1.00 92.69 496 ARG A C 1
ATOM 3594 O O . ARG A 1 496 ? 10.276 22.541 -6.228 1.00 92.69 496 ARG A O 1
ATOM 3601 N N . ALA A 1 497 ? 9.038 21.057 -5.068 1.00 93.88 497 ALA A N 1
ATOM 3602 C CA . ALA A 1 497 ? 10.158 20.471 -4.348 1.00 93.88 497 ALA A CA 1
ATOM 3603 C C . ALA A 1 497 ? 11.171 19.845 -5.321 1.00 93.88 497 ALA A C 1
ATOM 3605 O O . ALA A 1 497 ? 12.376 20.019 -5.135 1.00 93.88 497 ALA A O 1
ATOM 3606 N N . MET A 1 498 ? 10.704 19.199 -6.393 1.00 95.25 498 MET A N 1
ATOM 3607 C CA . MET A 1 498 ? 11.549 18.639 -7.451 1.00 95.25 498 MET A CA 1
ATOM 3608 C C . MET A 1 498 ? 12.234 19.717 -8.298 1.00 95.25 498 MET A C 1
ATOM 3610 O O . MET A 1 498 ? 13.423 19.598 -8.590 1.00 95.25 498 MET A O 1
ATOM 3614 N N . TYR A 1 499 ? 11.536 20.795 -8.670 1.00 93.81 499 TYR A N 1
ATOM 3615 C CA . TYR A 1 499 ? 12.145 21.936 -9.369 1.00 93.81 499 TYR A CA 1
ATOM 3616 C C . TYR A 1 499 ? 13.252 22.583 -8.528 1.00 93.81 499 TYR A C 1
ATOM 3618 O O . TYR A 1 499 ? 14.356 22.846 -9.009 1.00 93.81 499 TYR A O 1
ATOM 3626 N N . SER A 1 500 ? 12.965 22.778 -7.241 1.00 90.81 500 SER A N 1
ATOM 3627 C CA . SER A 1 500 ? 13.904 23.274 -6.242 1.00 90.81 500 SER A CA 1
ATOM 3628 C C . SER A 1 500 ? 15.119 22.354 -6.087 1.00 90.81 500 SER A C 1
ATOM 3630 O O . SER A 1 500 ? 16.255 22.832 -6.119 1.00 90.81 500 SER A O 1
ATOM 3632 N N . GLY A 1 501 ? 14.897 21.041 -5.975 1.00 92.25 501 GLY A N 1
ATOM 3633 C CA . GLY A 1 501 ? 15.944 20.024 -5.855 1.00 92.25 501 GLY A CA 1
ATOM 3634 C C . GLY A 1 501 ? 16.826 19.921 -7.096 1.00 92.25 501 GLY A C 1
ATOM 3635 O O . GLY A 1 501 ? 18.043 19.807 -6.970 1.00 92.25 501 GLY A O 1
ATOM 3636 N N . SER A 1 502 ? 16.243 20.086 -8.284 1.00 91.62 502 SER A N 1
ATOM 3637 C CA . SER A 1 502 ? 16.961 20.048 -9.566 1.00 91.62 502 SER A CA 1
ATOM 3638 C C . SER A 1 502 ? 18.068 21.114 -9.655 1.00 91.62 502 SER A C 1
ATOM 3640 O O . SER A 1 502 ? 19.095 20.884 -10.283 1.00 91.62 502 SER A O 1
ATOM 3642 N N . GLY A 1 503 ? 17.898 22.266 -8.991 1.00 87.56 503 GLY A N 1
ATOM 3643 C CA . GLY A 1 503 ? 18.897 23.345 -8.935 1.00 87.56 503 GLY A CA 1
ATOM 3644 C C . GLY A 1 503 ? 19.912 23.249 -7.785 1.00 87.56 503 GLY A C 1
ATOM 3645 O O . GLY A 1 503 ? 20.682 24.192 -7.568 1.00 87.56 503 GLY A O 1
ATOM 3646 N N . ARG A 1 504 ? 19.893 22.169 -6.991 1.00 87.25 504 ARG A N 1
ATOM 3647 C CA . ARG A 1 504 ? 20.826 21.953 -5.872 1.00 87.25 504 ARG A CA 1
ATOM 3648 C C . ARG A 1 504 ? 22.111 21.289 -6.347 1.00 87.25 504 ARG A C 1
ATOM 3650 O O . ARG A 1 504 ? 22.100 20.554 -7.328 1.00 87.25 504 ARG A O 1
ATOM 3657 N N . LEU A 1 505 ? 23.212 21.547 -5.637 1.00 88.00 505 LEU A N 1
ATOM 3658 C CA . LEU A 1 505 ? 24.494 20.910 -5.928 1.00 88.00 505 LEU A CA 1
ATOM 3659 C C . LEU A 1 505 ? 24.680 19.671 -5.047 1.00 88.00 505 LEU A C 1
ATOM 3661 O O . LEU A 1 505 ? 24.541 19.756 -3.832 1.00 88.00 505 LEU A O 1
ATOM 3665 N N . VAL A 1 506 ? 25.046 18.542 -5.636 1.00 86.56 506 VAL A N 1
ATOM 3666 C CA . VAL A 1 506 ? 25.425 17.306 -4.934 1.00 86.56 506 VAL A CA 1
ATOM 3667 C C . VAL A 1 506 ? 26.898 17.003 -5.174 1.00 86.56 506 VAL A C 1
ATOM 3669 O O . VAL A 1 506 ? 27.495 17.497 -6.132 1.00 86.56 506 VAL A O 1
ATOM 3672 N N . ARG A 1 507 ? 27.512 16.192 -4.307 1.00 84.25 507 ARG A N 1
ATOM 3673 C CA . ARG A 1 507 ? 28.904 15.766 -4.499 1.00 84.25 507 ARG A CA 1
ATOM 3674 C C . ARG A 1 507 ? 29.050 14.980 -5.809 1.00 84.25 507 ARG A C 1
ATOM 3676 O O . ARG A 1 507 ? 28.337 14.002 -6.006 1.00 84.25 507 ARG A O 1
ATOM 3683 N N . GLY A 1 508 ? 29.988 15.367 -6.669 1.00 80.88 508 GLY A N 1
ATOM 3684 C CA . GLY A 1 508 ? 30.240 14.710 -7.957 1.00 80.88 508 GLY A CA 1
ATOM 3685 C C . GLY A 1 508 ? 31.677 14.881 -8.451 1.00 80.88 508 GLY A C 1
ATOM 3686 O O . GLY A 1 508 ? 32.512 15.448 -7.753 1.00 80.88 508 GLY A O 1
ATOM 3687 N N . GLU A 1 509 ? 31.957 14.401 -9.663 1.00 72.88 509 GLU A N 1
ATOM 3688 C CA . GLU A 1 509 ? 33.313 14.310 -10.244 1.00 72.88 509 GLU A CA 1
ATOM 3689 C C . GLU A 1 509 ? 33.877 15.638 -10.793 1.00 72.88 509 GLU A C 1
ATOM 3691 O O . GLU A 1 509 ? 34.914 15.663 -11.455 1.00 72.88 509 GLU A O 1
ATOM 3696 N N . SER A 1 510 ? 33.217 16.772 -10.548 1.00 75.94 510 SER A N 1
ATOM 3697 C CA . SER A 1 510 ? 33.695 18.069 -11.037 1.00 75.94 510 SER A CA 1
ATOM 3698 C C . SER A 1 510 ? 34.963 18.535 -10.307 1.00 75.94 510 SER A C 1
ATOM 3700 O O . SER A 1 510 ? 35.253 18.120 -9.186 1.00 75.94 510 SER A O 1
ATOM 3702 N N . ARG A 1 511 ? 35.697 19.492 -10.899 1.00 67.25 511 ARG A N 1
ATOM 3703 C CA . ARG A 1 511 ? 36.855 20.139 -10.241 1.00 67.25 511 ARG A CA 1
ATOM 3704 C C . ARG A 1 511 ? 36.499 20.800 -8.902 1.00 67.25 511 ARG A C 1
ATOM 3706 O O . ARG A 1 511 ? 37.360 20.902 -8.036 1.00 67.25 511 ARG A O 1
ATOM 3713 N N . SER A 1 512 ? 35.257 21.260 -8.741 1.00 73.62 512 SER A N 1
ATOM 3714 C CA . SER A 1 512 ? 34.737 21.811 -7.482 1.00 73.62 512 SER A CA 1
ATOM 3715 C C . SER A 1 512 ? 34.224 20.734 -6.518 1.00 73.62 512 SER A C 1
ATOM 3717 O O . SER A 1 512 ? 33.855 21.058 -5.391 1.00 73.62 512 SER A O 1
ATOM 3719 N N . GLY A 1 513 ? 34.158 19.470 -6.950 1.00 81.06 513 GLY A N 1
ATOM 3720 C CA . GLY A 1 513 ? 33.569 18.354 -6.213 1.00 81.06 513 GLY A CA 1
ATOM 3721 C C . GLY A 1 513 ? 32.045 18.422 -6.079 1.00 81.06 513 GLY A C 1
ATOM 3722 O O . GLY A 1 513 ? 31.466 17.586 -5.390 1.00 81.06 513 GLY A O 1
ATOM 3723 N N . LEU A 1 514 ? 31.394 19.411 -6.700 1.00 84.38 514 LEU A N 1
ATOM 3724 C CA . LEU A 1 514 ? 29.957 19.673 -6.634 1.00 84.38 514 LEU A CA 1
ATOM 3725 C C . LEU A 1 514 ? 29.378 19.854 -8.043 1.00 84.38 514 LEU A C 1
ATOM 3727 O O . LEU A 1 514 ? 29.939 20.590 -8.859 1.00 84.38 514 LEU A O 1
ATOM 3731 N N . VAL A 1 515 ? 28.251 19.201 -8.320 1.00 85.38 515 VAL A N 1
ATOM 3732 C CA . VAL A 1 515 ? 27.531 19.251 -9.604 1.00 85.38 515 VAL A CA 1
ATOM 3733 C C . VAL A 1 515 ? 26.042 19.485 -9.366 1.00 85.38 515 VAL A C 1
ATOM 3735 O O . VAL A 1 515 ? 25.513 18.971 -8.379 1.00 85.38 515 VAL A O 1
ATOM 3738 N N . PRO A 1 516 ? 25.351 20.260 -10.218 1.00 85.75 516 PRO A N 1
ATOM 3739 C CA . PRO A 1 516 ? 23.908 20.406 -10.105 1.00 85.75 516 PRO A CA 1
ATOM 3740 C C . PRO A 1 516 ? 23.202 19.075 -10.401 1.00 85.75 516 PRO A C 1
ATOM 3742 O O . PRO A 1 516 ? 23.700 18.264 -11.181 1.00 85.75 516 PRO A O 1
ATOM 3745 N N . VAL A 1 517 ? 22.048 18.845 -9.768 1.00 87.31 517 VAL A N 1
ATOM 3746 C CA . VAL A 1 517 ? 21.230 17.640 -10.000 1.00 87.31 517 VAL A CA 1
ATOM 3747 C C . VAL A 1 517 ? 20.737 17.582 -11.451 1.00 87.31 517 VAL A C 1
ATOM 3749 O O . VAL A 1 517 ? 20.854 16.537 -12.091 1.00 87.31 517 VAL A O 1
ATOM 3752 N N . ALA A 1 518 ? 20.237 18.706 -11.970 1.00 88.75 518 ALA A N 1
ATOM 3753 C CA . ALA A 1 518 ? 19.910 18.912 -13.378 1.00 88.75 518 ALA A CA 1
ATOM 3754 C C . ALA A 1 518 ? 20.621 20.167 -13.897 1.00 88.75 518 ALA A C 1
ATOM 3756 O O . ALA A 1 518 ? 20.819 21.129 -13.151 1.00 88.75 518 ALA A O 1
ATOM 3757 N N . SER A 1 519 ? 20.995 20.183 -15.175 1.00 87.06 519 SER A N 1
ATOM 3758 C CA . SER A 1 519 ? 21.624 21.357 -15.776 1.00 87.06 519 SER A CA 1
ATOM 3759 C C . SER A 1 519 ? 20.636 22.527 -15.891 1.00 87.06 519 SER A C 1
ATOM 3761 O O . SER A 1 519 ? 19.425 22.339 -16.046 1.00 87.06 519 SER A O 1
ATOM 3763 N N . ASP A 1 520 ? 21.144 23.758 -15.783 1.00 84.06 520 ASP A N 1
ATOM 3764 C CA . ASP A 1 520 ? 20.300 24.962 -15.756 1.00 84.06 520 ASP A CA 1
ATOM 3765 C C . ASP A 1 520 ? 19.484 25.153 -17.048 1.00 84.06 520 ASP A C 1
ATOM 3767 O O . ASP A 1 520 ? 18.378 25.690 -16.997 1.00 84.06 520 ASP A O 1
ATOM 3771 N N . ASP A 1 521 ? 20.000 24.686 -18.187 1.00 86.19 521 ASP A N 1
ATOM 3772 C CA . ASP A 1 521 ? 19.353 24.735 -19.501 1.00 86.19 521 ASP A CA 1
ATOM 3773 C C . ASP A 1 521 ? 18.189 23.742 -19.650 1.00 86.19 521 ASP A C 1
ATOM 3775 O O . ASP A 1 521 ? 17.268 23.997 -20.423 1.00 86.19 521 ASP A O 1
ATOM 3779 N N . VAL A 1 522 ? 18.182 22.651 -18.876 1.00 90.38 522 VAL A N 1
ATOM 3780 C CA . VAL A 1 522 ? 17.133 21.616 -18.929 1.00 90.38 522 VAL A CA 1
ATOM 3781 C C . VAL A 1 522 ? 16.079 21.810 -17.835 1.00 90.38 522 VAL A C 1
ATOM 3783 O O . VAL A 1 522 ? 14.948 21.346 -17.972 1.00 90.38 522 VAL A O 1
ATOM 3786 N N . ARG A 1 523 ? 16.399 22.526 -16.750 1.00 90.88 523 ARG A N 1
ATOM 3787 C CA . ARG A 1 523 ? 15.554 22.594 -15.543 1.00 90.88 523 ARG A CA 1
ATOM 3788 C C . ARG A 1 523 ? 14.126 23.084 -15.796 1.00 90.88 523 ARG A C 1
ATOM 3790 O O . ARG A 1 523 ? 13.185 22.537 -15.225 1.00 90.88 523 ARG A O 1
ATOM 3797 N N . GLU A 1 524 ? 13.966 24.123 -16.611 1.00 93.12 524 GLU A N 1
ATOM 3798 C CA . GLU A 1 524 ? 12.648 24.701 -16.900 1.00 93.12 524 GLU A CA 1
ATOM 3799 C C . GLU A 1 524 ? 11.816 23.790 -17.817 1.00 93.12 524 GLU A C 1
ATOM 3801 O O . GLU A 1 524 ? 10.640 23.555 -17.539 1.00 93.12 524 GLU A O 1
ATOM 3806 N N . ASP A 1 525 ? 12.434 23.209 -18.853 1.00 95.12 525 ASP A N 1
ATOM 3807 C CA . ASP A 1 525 ? 11.779 22.230 -19.737 1.00 95.12 525 ASP A CA 1
ATOM 3808 C C . ASP A 1 525 ? 11.349 20.982 -18.951 1.00 95.12 525 ASP A C 1
ATOM 3810 O O . ASP A 1 525 ? 10.220 20.502 -19.070 1.00 95.12 525 ASP A O 1
ATOM 3814 N N . LEU A 1 526 ? 12.212 20.508 -18.050 1.00 95.56 526 LEU A N 1
ATOM 3815 C CA . LEU A 1 526 ? 11.920 19.388 -17.165 1.00 95.56 526 LEU A CA 1
ATOM 3816 C C . LEU A 1 526 ? 10.719 19.667 -16.252 1.00 95.56 526 LEU A C 1
ATOM 3818 O O . LEU A 1 526 ? 9.861 18.799 -16.087 1.00 95.56 526 LEU A O 1
ATOM 3822 N N . ALA A 1 527 ? 10.626 20.870 -15.681 1.00 95.69 527 ALA A N 1
ATOM 3823 C CA . ALA A 1 527 ? 9.484 21.272 -14.861 1.00 95.69 527 ALA A CA 1
ATOM 3824 C C . ALA A 1 527 ? 8.178 21.268 -15.667 1.00 95.69 527 ALA A C 1
ATOM 3826 O O . ALA A 1 527 ? 7.178 20.699 -15.224 1.00 95.69 527 ALA A O 1
ATOM 3827 N N . CYS A 1 528 ? 8.211 21.822 -16.884 1.00 96.25 528 CYS A N 1
ATOM 3828 C CA . CYS A 1 528 ? 7.070 21.835 -17.797 1.00 96.25 528 CYS A CA 1
ATOM 3829 C C . CYS A 1 528 ? 6.601 20.417 -18.143 1.00 96.25 528 CYS A C 1
ATOM 3831 O O . CYS A 1 528 ? 5.407 20.126 -18.070 1.00 96.25 528 CYS A O 1
ATOM 3833 N N . LYS A 1 529 ? 7.532 19.513 -18.469 1.00 97.31 529 LYS A N 1
ATOM 3834 C CA . LYS A 1 529 ? 7.220 18.126 -18.845 1.00 97.31 529 LYS A CA 1
ATOM 3835 C C . LYS A 1 529 ? 6.698 17.295 -17.679 1.00 97.31 529 LYS A C 1
ATOM 3837 O O . LYS A 1 529 ? 5.762 16.523 -17.864 1.00 97.31 529 LYS A O 1
ATOM 3842 N N . ARG A 1 530 ? 7.244 17.475 -16.472 1.00 97.19 530 ARG A N 1
ATOM 3843 C CA . ARG A 1 530 ? 6.719 16.835 -15.252 1.00 97.19 530 ARG A CA 1
ATOM 3844 C C . ARG A 1 530 ? 5.313 17.319 -14.924 1.00 97.19 530 ARG A C 1
ATOM 3846 O O . ARG A 1 530 ? 4.444 16.508 -14.625 1.00 97.19 530 ARG A O 1
ATOM 3853 N N . HIS A 1 531 ? 5.081 18.625 -15.030 1.00 96.81 531 HIS A N 1
ATOM 3854 C CA . HIS A 1 531 ? 3.761 19.206 -14.829 1.00 96.81 531 HIS A CA 1
ATOM 3855 C C . HIS A 1 531 ? 2.745 18.650 -15.833 1.00 96.81 531 HIS A C 1
ATOM 3857 O O . HIS A 1 531 ? 1.701 18.156 -15.424 1.00 96.81 531 HIS A O 1
ATOM 3863 N N . ALA A 1 532 ? 3.068 18.652 -17.129 1.00 96.38 532 ALA A N 1
ATOM 3864 C CA . ALA A 1 532 ? 2.197 18.098 -18.166 1.00 96.38 532 ALA A CA 1
ATOM 3865 C C . ALA A 1 532 ? 1.930 16.589 -17.994 1.00 96.38 532 ALA A C 1
ATOM 3867 O O . ALA A 1 532 ? 0.852 16.116 -18.344 1.00 96.38 532 ALA A O 1
ATOM 3868 N N . ALA A 1 533 ? 2.888 15.837 -17.441 1.00 96.38 533 ALA A N 1
ATOM 3869 C CA . ALA A 1 533 ? 2.714 14.418 -17.143 1.00 96.38 533 ALA A CA 1
ATOM 3870 C C . ALA A 1 533 ? 1.728 14.177 -15.985 1.00 96.38 533 ALA A C 1
ATOM 3872 O O . ALA A 1 533 ? 0.898 13.277 -16.071 1.00 96.38 533 ALA A O 1
ATOM 3873 N N . CYS A 1 534 ? 1.800 14.973 -14.914 1.00 95.69 534 CYS A N 1
ATOM 3874 C CA . CYS A 1 534 ? 0.917 14.828 -13.751 1.00 95.69 534 CYS A CA 1
ATOM 3875 C C . CYS A 1 534 ? -0.470 15.470 -13.947 1.00 95.69 534 CYS A C 1
ATOM 3877 O O . CYS A 1 534 ? -1.448 14.991 -13.382 1.00 95.69 534 CYS A O 1
ATOM 3879 N N . PHE A 1 535 ? -0.564 16.535 -14.746 1.00 94.62 535 PHE A N 1
ATOM 3880 C CA . PHE A 1 535 ? -1.801 17.259 -15.054 1.00 94.62 535 PHE A CA 1
ATOM 3881 C C . PHE A 1 535 ? -2.164 17.067 -16.528 1.00 94.62 535 PHE A C 1
ATOM 3883 O O . PHE A 1 535 ? -2.056 17.983 -17.345 1.00 94.62 535 PHE A O 1
ATOM 3890 N N . THR A 1 536 ? -2.561 15.844 -16.882 1.00 91.88 536 THR A N 1
ATOM 3891 C CA . THR A 1 536 ? -2.974 15.518 -18.252 1.00 91.88 536 THR A CA 1
ATOM 3892 C C . THR A 1 536 ? -4.239 16.281 -18.643 1.00 91.88 536 THR A C 1
ATOM 3894 O O . THR A 1 536 ? -5.024 16.690 -17.784 1.00 91.88 536 THR A O 1
ATOM 3897 N N . ALA A 1 537 ? -4.471 16.437 -19.951 1.00 89.50 537 ALA A N 1
ATOM 3898 C CA . ALA A 1 537 ? -5.682 17.080 -20.465 1.00 89.50 537 ALA A CA 1
ATOM 3899 C C . ALA A 1 537 ? -6.960 16.446 -19.887 1.00 89.50 537 ALA A C 1
ATOM 3901 O O . ALA A 1 537 ? -7.872 17.169 -19.493 1.00 89.50 537 ALA A O 1
ATOM 3902 N N . ASP A 1 538 ? -6.984 15.116 -19.761 1.00 87.06 538 ASP A N 1
ATOM 3903 C CA . ASP A 1 538 ? -8.110 14.374 -19.190 1.00 87.06 538 ASP A CA 1
ATOM 3904 C C . ASP A 1 538 ? -8.272 14.635 -17.686 1.00 87.06 538 ASP A C 1
ATOM 3906 O O . ASP A 1 538 ? -9.391 14.823 -17.210 1.00 87.06 538 ASP A O 1
ATOM 3910 N N . ALA A 1 539 ? -7.164 14.710 -16.938 1.00 86.25 539 ALA A N 1
ATOM 3911 C CA . ALA A 1 539 ? -7.187 14.977 -15.501 1.00 86.25 539 ALA A CA 1
ATOM 3912 C C . ALA A 1 539 ? -7.674 16.397 -15.167 1.00 86.25 539 ALA A C 1
ATOM 3914 O O . ALA A 1 539 ? -8.297 16.592 -14.125 1.00 86.25 539 ALA A O 1
ATOM 3915 N N . ILE A 1 540 ? -7.415 17.381 -16.040 1.00 90.25 540 ILE A N 1
ATOM 3916 C CA . ILE A 1 540 ? -7.845 18.774 -15.833 1.00 90.25 540 ILE A CA 1
ATOM 3917 C C . ILE A 1 540 ? -9.183 19.120 -16.505 1.00 90.25 540 ILE A C 1
ATOM 3919 O O . ILE A 1 540 ? -9.744 20.183 -16.237 1.00 90.25 540 ILE A O 1
ATOM 3923 N N . ALA A 1 541 ? -9.708 18.262 -17.387 1.00 87.25 541 ALA A N 1
ATOM 3924 C CA . ALA A 1 541 ? -10.925 18.539 -18.154 1.00 87.25 541 ALA A CA 1
ATOM 3925 C C . ALA A 1 541 ? -12.168 18.725 -17.267 1.00 87.25 541 ALA A C 1
ATOM 3927 O O . ALA A 1 541 ? -13.041 19.521 -17.612 1.00 87.25 541 ALA A O 1
ATOM 3928 N N . GLY A 1 542 ? -12.233 18.006 -16.141 1.00 82.44 542 GLY A N 1
ATOM 3929 C CA . GLY A 1 542 ? -13.341 18.046 -15.182 1.00 82.44 542 GLY A CA 1
ATOM 3930 C C . GLY A 1 542 ? -13.239 19.137 -14.112 1.00 82.44 542 GLY A C 1
ATOM 3931 O O . GLY A 1 542 ? -14.131 19.231 -13.272 1.00 82.44 542 GLY A O 1
ATOM 3932 N N . LEU A 1 543 ? -12.173 19.943 -14.122 1.00 90.25 543 LEU A N 1
ATOM 3933 C CA . LEU A 1 543 ? -11.928 20.955 -13.095 1.00 90.25 543 LEU A CA 1
ATOM 3934 C C . LEU A 1 543 ? -12.714 22.253 -13.348 1.00 90.25 543 LEU A C 1
ATOM 3936 O O . LEU A 1 543 ? -13.037 22.563 -14.502 1.00 90.25 543 LEU A O 1
ATOM 3940 N N . PRO A 1 544 ? -12.962 23.060 -12.297 1.00 89.69 544 PRO A N 1
ATOM 3941 C CA . PRO A 1 544 ? -13.448 24.429 -12.440 1.00 89.69 544 PRO A CA 1
ATOM 3942 C C . PRO A 1 544 ? -12.599 25.237 -13.431 1.00 89.69 544 PRO A C 1
ATOM 3944 O O . PRO A 1 544 ? -11.393 25.023 -13.556 1.00 89.69 544 PRO A O 1
ATOM 3947 N N . GLU A 1 545 ? -13.224 26.159 -14.169 1.00 88.19 545 GLU A N 1
ATOM 3948 C CA . GLU A 1 545 ? -12.561 26.864 -15.275 1.00 88.19 545 GLU A CA 1
ATOM 3949 C C . GLU A 1 545 ? -11.316 27.643 -14.832 1.00 88.19 545 GLU A C 1
ATOM 3951 O O . GLU A 1 545 ? -10.294 27.605 -15.520 1.00 88.19 545 GLU A O 1
ATOM 3956 N N . ASP A 1 546 ? -11.388 28.310 -13.682 1.00 86.12 546 ASP A N 1
ATOM 3957 C CA . ASP A 1 546 ? -10.274 29.029 -13.073 1.00 86.12 546 ASP A CA 1
ATOM 3958 C C . ASP A 1 546 ? -9.114 28.086 -12.742 1.00 86.12 546 ASP A C 1
ATOM 3960 O O . ASP A 1 546 ? -7.969 28.372 -13.087 1.00 86.12 546 ASP A O 1
ATOM 3964 N N . GLU A 1 547 ? -9.397 26.922 -12.162 1.00 88.62 547 GLU A N 1
ATOM 3965 C CA . GLU A 1 547 ? -8.374 25.922 -11.852 1.00 88.62 547 GLU A CA 1
ATOM 3966 C C . GLU A 1 547 ? -7.765 25.312 -13.114 1.00 88.62 547 GLU A C 1
ATOM 3968 O O . GLU A 1 547 ? -6.544 25.189 -13.220 1.00 88.62 547 GLU A O 1
ATOM 3973 N N . ARG A 1 548 ? -8.598 24.995 -14.108 1.00 89.25 548 ARG A N 1
ATOM 3974 C CA . ARG A 1 548 ? -8.162 24.455 -15.396 1.00 89.25 548 ARG A CA 1
ATOM 3975 C C . ARG A 1 548 ? -7.204 25.409 -16.101 1.00 89.25 548 ARG A C 1
ATOM 3977 O O . ARG A 1 548 ? -6.196 24.956 -16.628 1.00 89.25 548 ARG A O 1
ATOM 3984 N N . LEU A 1 549 ? -7.490 26.713 -16.114 1.00 86.69 549 LEU A N 1
ATOM 3985 C CA . LEU A 1 549 ? -6.608 27.712 -16.729 1.00 86.69 549 LEU A CA 1
ATOM 3986 C C . LEU A 1 549 ? -5.251 27.785 -16.027 1.00 86.69 549 LEU A C 1
ATOM 3988 O O . LEU A 1 549 ? -4.222 27.933 -16.684 1.00 86.69 549 LEU A O 1
ATOM 3992 N N . VAL A 1 550 ? -5.229 27.658 -14.701 1.00 86.12 550 VAL A N 1
ATOM 3993 C CA . VAL A 1 550 ? -3.980 27.757 -13.945 1.00 86.12 550 VAL A CA 1
ATOM 3994 C C . VAL A 1 550 ? -3.163 26.460 -14.034 1.00 86.12 550 VAL A C 1
ATOM 3996 O O . VAL A 1 550 ? -1.943 26.526 -14.176 1.00 86.12 550 VAL A O 1
ATOM 3999 N N . LEU A 1 551 ? -3.810 25.293 -14.049 1.00 89.56 551 LEU A N 1
ATOM 4000 C CA . LEU A 1 551 ? -3.176 23.970 -14.154 1.00 89.56 551 LEU A CA 1
ATOM 4001 C C . LEU A 1 551 ? -2.883 23.521 -15.599 1.00 89.56 551 LEU A C 1
ATOM 4003 O O . LEU A 1 551 ? -2.508 22.375 -15.823 1.00 89.56 551 LEU A O 1
ATOM 4007 N N . GLN A 1 552 ? -3.015 24.400 -16.595 1.00 89.81 552 GLN A N 1
ATOM 4008 C CA . GLN A 1 552 ? -2.632 24.101 -17.983 1.00 89.81 552 GLN A CA 1
ATOM 4009 C C . GLN A 1 552 ? -1.117 24.112 -18.214 1.00 89.81 552 GLN A C 1
ATOM 4011 O O . GLN A 1 552 ? -0.625 23.432 -19.114 1.00 89.81 552 GLN A O 1
ATOM 4016 N N . SER A 1 553 ? -0.367 24.903 -17.444 1.00 90.88 553 SER A N 1
ATOM 4017 C CA . SER A 1 553 ? 1.072 25.083 -17.650 1.00 90.88 553 SER A CA 1
ATOM 4018 C C . SER A 1 553 ? 1.816 25.223 -16.332 1.00 90.88 553 SER A C 1
ATOM 4020 O O . SER A 1 553 ? 1.263 25.700 -15.344 1.00 90.88 553 SER A O 1
ATOM 4022 N N . TRP A 1 554 ? 3.102 24.875 -16.338 1.00 92.19 554 TRP A N 1
ATOM 4023 C CA . TRP A 1 554 ? 3.965 25.061 -15.175 1.00 92.19 554 TRP A CA 1
ATOM 4024 C C . TRP A 1 554 ? 4.068 26.536 -14.757 1.00 92.19 554 TRP A C 1
ATOM 4026 O O . TRP A 1 554 ? 4.002 26.852 -13.571 1.00 92.19 554 TRP A O 1
ATOM 4036 N N . GLN A 1 555 ? 4.170 27.462 -15.714 1.00 89.38 555 GLN A N 1
ATOM 4037 C CA . GLN A 1 555 ? 4.368 28.887 -15.430 1.00 89.38 555 GLN A CA 1
ATOM 4038 C C . GLN A 1 555 ? 3.169 29.516 -14.715 1.00 89.38 555 GLN A C 1
ATOM 4040 O O . GLN A 1 555 ? 3.361 30.360 -13.837 1.00 89.38 555 GLN A O 1
ATOM 4045 N N . SER A 1 556 ? 1.952 29.104 -15.080 1.00 82.75 556 SER A N 1
ATOM 4046 C CA . SER A 1 556 ? 0.721 29.491 -14.384 1.00 82.75 556 SER A CA 1
ATOM 4047 C C . SER A 1 556 ? 0.539 28.702 -13.085 1.00 82.75 556 SER A C 1
ATOM 4049 O O . SER A 1 556 ? 0.164 29.277 -12.064 1.00 82.75 556 SER A O 1
ATOM 4051 N N . GLY A 1 557 ? 0.861 27.408 -13.111 1.00 77.06 557 GLY A N 1
ATOM 4052 C CA . GLY A 1 557 ? 0.652 26.455 -12.026 1.00 77.06 557 GLY A CA 1
ATOM 4053 C C . GLY A 1 557 ? 1.551 26.670 -10.814 1.00 77.06 557 GLY A C 1
ATOM 4054 O O . GLY A 1 557 ? 1.079 26.483 -9.698 1.00 77.06 557 GLY A O 1
ATOM 4055 N N . GLN A 1 558 ? 2.791 27.146 -10.996 1.00 75.19 558 GLN A N 1
ATOM 4056 C CA . GLN A 1 558 ? 3.827 27.207 -9.946 1.00 75.19 558 GLN A CA 1
ATOM 4057 C C . GLN A 1 558 ? 3.398 27.923 -8.647 1.00 75.19 558 GLN A C 1
ATOM 4059 O O . GLN A 1 558 ? 3.922 27.636 -7.566 1.00 75.19 558 GLN A O 1
ATOM 4064 N N . ASN A 1 559 ? 2.412 28.820 -8.725 1.00 68.62 559 ASN A N 1
ATOM 4065 C CA . ASN A 1 559 ? 1.898 29.577 -7.582 1.00 68.62 559 ASN A CA 1
ATOM 4066 C C . ASN A 1 559 ? 0.637 28.964 -6.940 1.00 68.62 559 ASN A C 1
ATOM 4068 O O . ASN A 1 559 ? 0.217 29.414 -5.874 1.00 68.62 559 ASN A O 1
ATOM 4072 N N . VAL A 1 560 ? 0.037 27.929 -7.537 1.00 67.56 560 VAL A N 1
ATOM 4073 C CA . VAL A 1 560 ? -1.192 27.298 -7.036 1.00 67.56 560 VAL A CA 1
ATOM 4074 C C . VAL A 1 560 ? -0.953 26.703 -5.657 1.00 67.56 560 VAL A C 1
ATOM 4076 O O . VAL A 1 560 ? -0.061 25.878 -5.449 1.00 67.56 560 VAL A O 1
ATOM 4079 N N . GLY A 1 561 ? -1.774 27.138 -4.698 1.00 57.91 561 GLY A N 1
ATOM 4080 C CA . GLY A 1 561 ? -1.815 26.557 -3.357 1.00 57.91 561 GLY A CA 1
ATOM 4081 C C . GLY A 1 561 ? -0.595 26.877 -2.496 1.00 57.91 561 GLY A C 1
ATOM 4082 O O . GLY A 1 561 ? -0.476 26.297 -1.425 1.00 57.91 561 GLY A O 1
ATOM 4083 N N . HIS A 1 562 ? 0.299 27.775 -2.933 1.00 62.62 562 HIS A N 1
ATOM 4084 C CA . HIS A 1 562 ? 1.413 28.217 -2.100 1.00 62.62 562 HIS A CA 1
ATOM 4085 C C . HIS A 1 562 ? 0.900 29.195 -1.026 1.00 62.62 562 HIS A C 1
ATOM 4087 O O . HIS A 1 562 ? 0.390 30.263 -1.390 1.00 62.62 562 HIS A O 1
ATOM 4093 N N . PRO A 1 563 ? 1.079 28.906 0.277 1.00 56.72 563 PRO A N 1
ATOM 4094 C CA . PRO A 1 563 ? 0.505 29.712 1.358 1.00 56.72 563 PRO A CA 1
ATOM 4095 C C . PRO A 1 563 ? 0.902 31.196 1.326 1.00 56.72 563 PRO A C 1
ATOM 4097 O O . PRO A 1 563 ? 0.137 32.049 1.763 1.00 56.72 563 PRO A O 1
ATOM 4100 N N . SER A 1 564 ? 2.090 31.522 0.801 1.00 51.91 564 SER A N 1
ATOM 4101 C CA . SER A 1 564 ? 2.573 32.910 0.719 1.00 51.91 564 SER A CA 1
ATOM 4102 C C . SER A 1 564 ? 2.251 33.644 -0.589 1.00 51.91 564 SER A C 1
ATOM 4104 O O . SER A 1 564 ? 2.444 34.856 -0.643 1.00 51.91 564 SER A O 1
ATOM 4106 N N . MET A 1 565 ? 1.814 32.943 -1.644 1.00 50.06 565 MET A N 1
ATOM 4107 C CA . MET A 1 565 ? 1.599 33.528 -2.986 1.00 50.06 565 MET A CA 1
ATOM 4108 C C . MET A 1 565 ? 0.118 33.563 -3.385 1.00 50.06 565 MET A C 1
ATOM 4110 O O . MET A 1 565 ? -0.234 34.232 -4.352 1.00 50.06 565 MET A O 1
ATOM 4114 N N . ASP A 1 566 ? -0.743 32.890 -2.618 1.00 57.47 566 ASP A N 1
ATOM 4115 C CA . ASP A 1 566 ? -2.201 32.910 -2.750 1.00 57.47 566 ASP A CA 1
ATOM 4116 C C . ASP A 1 566 ? -2.843 33.435 -1.442 1.00 57.47 566 ASP A C 1
ATOM 4118 O O . ASP A 1 566 ? -3.489 32.672 -0.718 1.00 57.47 566 ASP A O 1
ATOM 4122 N N . PRO A 1 567 ? -2.609 34.715 -1.059 1.00 40.56 567 PRO A N 1
ATOM 4123 C CA . PRO A 1 567 ? -3.142 35.311 0.167 1.00 40.56 567 PRO A CA 1
ATOM 4124 C C . PRO A 1 567 ? -4.663 35.501 0.043 1.00 40.56 567 PRO A C 1
ATOM 4126 O O . PRO A 1 567 ? -5.158 36.570 -0.307 1.00 40.56 567 PRO A O 1
ATOM 4129 N N . GLY A 1 568 ? -5.400 34.419 0.290 1.00 43.56 568 GLY A N 1
ATOM 4130 C CA . GLY A 1 568 ? -6.851 34.314 0.128 1.00 43.56 568 GLY A CA 1
ATOM 4131 C C . GLY A 1 568 ? -7.315 32.959 -0.420 1.00 43.56 568 GLY A C 1
ATOM 4132 O O . GLY A 1 568 ? -8.502 32.647 -0.323 1.00 43.56 568 GLY A O 1
ATOM 4133 N N . GLY A 1 569 ? -6.411 32.147 -0.972 1.00 56.69 569 GLY A N 1
ATOM 4134 C CA . GLY A 1 569 ? -6.735 30.824 -1.488 1.00 56.69 569 GLY A CA 1
ATOM 4135 C C . GLY A 1 569 ? -6.609 29.709 -0.458 1.00 56.69 569 GLY A C 1
ATOM 4136 O O . GLY A 1 569 ? -5.935 29.819 0.564 1.00 56.69 569 GLY A O 1
ATOM 4137 N N . VAL A 1 570 ? -7.289 28.601 -0.743 1.00 67.94 570 VAL A N 1
ATOM 4138 C CA . VAL A 1 570 ? -7.278 27.414 0.115 1.00 67.94 570 VAL A CA 1
ATOM 4139 C C . VAL A 1 570 ? -5.960 26.659 -0.100 1.00 67.94 570 VAL A C 1
ATOM 4141 O O . VAL A 1 570 ? -5.674 26.233 -1.218 1.00 67.94 570 VAL A O 1
ATOM 4144 N N . ALA A 1 571 ? -5.120 26.542 0.929 1.00 78.94 571 ALA A N 1
ATOM 4145 C CA . ALA A 1 571 ? -3.837 25.842 0.831 1.00 78.94 571 ALA A CA 1
ATOM 4146 C C . ALA A 1 571 ? -4.029 24.324 0.967 1.00 78.94 571 ALA A C 1
ATOM 4148 O O . ALA A 1 571 ? -4.775 23.865 1.831 1.00 78.94 571 ALA A O 1
ATOM 4149 N N . LEU A 1 572 ? -3.341 23.550 0.125 1.00 89.56 572 LEU A N 1
ATOM 4150 C CA . LEU A 1 572 ? -3.251 22.098 0.279 1.00 89.56 572 LEU A CA 1
ATOM 4151 C C . LEU A 1 572 ? -2.103 21.782 1.241 1.00 89.56 572 LEU A C 1
ATOM 4153 O O . LEU A 1 572 ? -1.041 22.389 1.149 1.00 89.56 572 LEU A O 1
ATOM 4157 N N . SER A 1 573 ? -2.306 20.822 2.140 1.00 91.88 573 SER A N 1
ATOM 4158 C CA . SER A 1 573 ? -1.263 20.329 3.046 1.00 91.88 573 SER A CA 1
ATOM 4159 C C . SER A 1 573 ? -0.912 18.886 2.718 1.00 91.88 573 SER A C 1
ATOM 4161 O O . SER A 1 573 ? -1.740 18.160 2.169 1.00 91.88 573 SER A O 1
ATOM 4163 N N . THR A 1 574 ? 0.304 18.476 3.078 1.00 94.56 574 THR A N 1
ATOM 4164 C CA . THR A 1 574 ? 0.683 17.059 3.109 1.00 94.56 574 THR A CA 1
ATOM 4165 C C . THR A 1 574 ? 0.025 16.378 4.303 1.00 94.56 574 THR A C 1
ATOM 4167 O O . THR A 1 574 ? 0.003 16.939 5.403 1.00 94.56 574 THR A O 1
ATOM 4170 N N . TRP A 1 575 ? -0.491 15.172 4.078 1.00 95.94 575 TRP A N 1
ATOM 4171 C CA . TRP A 1 575 ? -1.166 14.359 5.086 1.00 95.94 575 TRP A CA 1
ATOM 4172 C C . TRP A 1 575 ? -0.511 12.985 5.212 1.00 95.94 575 TRP A C 1
ATOM 4174 O O . TRP A 1 575 ? -0.048 12.421 4.217 1.00 95.94 575 TRP A O 1
ATOM 4184 N N . GLN A 1 576 ? -0.503 12.439 6.427 1.00 94.06 576 GLN A N 1
ATOM 4185 C CA . GLN A 1 576 ? -0.031 11.082 6.705 1.00 94.06 576 GLN A CA 1
ATOM 4186 C C . GLN A 1 576 ? -1.209 10.108 6.828 1.00 94.06 576 GLN A C 1
ATOM 4188 O O . GLN A 1 576 ? -2.250 10.454 7.385 1.00 94.06 576 GLN A O 1
ATOM 4193 N N . ALA A 1 577 ? -1.025 8.883 6.350 1.00 94.50 577 ALA A N 1
ATOM 4194 C CA . ALA A 1 577 ? -1.896 7.753 6.635 1.00 94.50 577 ALA A CA 1
ATOM 4195 C C . ALA A 1 577 ? -1.040 6.628 7.239 1.00 94.50 577 ALA A C 1
ATOM 4197 O O . ALA A 1 577 ? -0.127 6.100 6.594 1.00 94.50 577 ALA A O 1
ATOM 4198 N N . GLU A 1 578 ? -1.299 6.318 8.509 1.00 89.81 578 GLU A N 1
ATOM 4199 C CA . GLU A 1 578 ? -0.473 5.444 9.343 1.00 89.81 578 GLU A CA 1
ATOM 4200 C C . GLU A 1 578 ? -1.156 4.087 9.537 1.00 89.81 578 GLU A C 1
ATOM 4202 O O . GLU A 1 578 ? -2.350 4.005 9.820 1.00 89.81 578 GLU A O 1
ATOM 4207 N N . GLY A 1 579 ? -0.387 3.010 9.375 1.00 84.81 579 GLY A N 1
ATOM 4208 C CA . GLY A 1 579 ? -0.883 1.640 9.498 1.00 84.81 579 GLY A CA 1
ATOM 4209 C C . GLY A 1 579 ? -0.531 0.964 10.826 1.00 84.81 579 GLY A C 1
ATOM 4210 O O . GLY A 1 579 ? -1.225 0.041 11.271 1.00 84.81 579 GLY A O 1
ATOM 4211 N N . THR A 1 580 ? 0.501 1.448 11.523 1.00 80.62 580 THR A N 1
ATOM 4212 C CA . THR A 1 580 ? 0.975 0.896 12.808 1.00 80.62 580 THR A CA 1
ATOM 4213 C C . THR A 1 580 ? 0.252 1.451 14.030 1.00 80.62 580 THR A C 1
ATOM 4215 O O . THR A 1 580 ? 0.215 0.802 15.080 1.00 80.62 580 THR A O 1
ATOM 4218 N N . CYS A 1 581 ? -0.482 2.551 13.882 1.00 81.94 581 CYS A N 1
ATOM 4219 C CA . CYS A 1 581 ? -1.575 2.940 14.768 1.00 81.94 581 CYS A CA 1
ATOM 4220 C C . CYS A 1 581 ? -2.647 3.689 13.975 1.00 81.94 581 CYS A C 1
ATOM 4222 O O . CYS A 1 581 ? -2.373 4.205 12.897 1.00 81.94 581 CYS A O 1
ATOM 4224 N N . VAL A 1 582 ? -3.864 3.760 14.515 1.00 85.19 582 VAL A N 1
ATOM 4225 C CA . VAL A 1 582 ? -4.853 4.691 13.971 1.00 85.19 582 VAL A CA 1
ATOM 4226 C C . VAL A 1 582 ? -4.449 6.077 14.453 1.00 85.19 582 VAL A C 1
ATOM 4228 O O . VAL A 1 582 ? -4.285 6.291 15.654 1.00 85.19 582 VAL A O 1
ATOM 4231 N N . ALA A 1 583 ? -4.236 7.008 13.533 1.00 87.12 583 ALA A N 1
ATOM 4232 C CA . ALA A 1 583 ? -3.776 8.347 13.860 1.00 87.12 583 ALA A CA 1
ATOM 4233 C C . ALA A 1 583 ? -4.510 9.403 13.045 1.00 87.12 583 ALA A C 1
ATOM 4235 O O . ALA A 1 583 ? -4.918 9.157 11.907 1.00 87.12 583 ALA A O 1
ATOM 4236 N N . GLY A 1 584 ? -4.601 10.601 13.623 1.00 87.94 584 GLY A N 1
ATOM 4237 C CA . GLY A 1 584 ? -4.960 11.793 12.869 1.00 87.94 584 GLY A CA 1
ATOM 4238 C C . GLY A 1 584 ? -3.972 12.038 11.723 1.00 87.94 584 GLY A C 1
ATOM 4239 O O . GLY A 1 584 ? -2.771 11.770 11.838 1.00 87.94 584 GLY A O 1
ATOM 4240 N N . ALA A 1 585 ? -4.487 12.573 10.618 1.00 92.44 585 ALA A N 1
ATOM 4241 C CA . ALA A 1 585 ? -3.726 12.778 9.387 1.00 92.44 585 ALA A CA 1
ATOM 4242 C C . ALA A 1 585 ? -2.738 13.957 9.434 1.00 92.44 585 ALA A C 1
ATOM 4244 O O . ALA A 1 585 ? -1.831 14.055 8.602 1.00 92.44 585 ALA A O 1
ATOM 4245 N N . THR A 1 586 ? -2.925 14.873 10.386 1.00 91.56 586 THR A N 1
ATOM 4246 C CA . THR A 1 586 ? -2.104 16.075 10.537 1.00 91.56 586 THR A CA 1
ATOM 4247 C C . THR A 1 586 ? -0.660 15.706 10.844 1.00 91.56 586 THR A C 1
ATOM 4249 O O . THR A 1 586 ? -0.395 14.964 11.786 1.00 91.56 586 THR A O 1
ATOM 4252 N N . MET A 1 587 ? 0.277 16.261 10.072 1.00 89.50 587 MET A N 1
ATOM 4253 C CA . MET A 1 587 ? 1.716 16.062 10.284 1.00 89.50 587 MET A CA 1
ATOM 4254 C C . MET A 1 587 ? 2.337 17.133 11.189 1.00 89.50 587 MET A C 1
ATOM 4256 O O . MET A 1 587 ? 3.293 16.873 11.914 1.00 89.50 587 MET A O 1
ATOM 4260 N N . TYR A 1 588 ? 1.829 18.367 11.132 1.00 90.19 588 TYR A N 1
ATOM 4261 C CA . TYR A 1 588 ? 2.380 19.497 11.875 1.00 90.19 588 TYR A CA 1
ATOM 4262 C C . TYR A 1 588 ? 1.347 20.611 12.044 1.00 90.19 588 TYR A C 1
ATOM 4264 O O . TYR A 1 588 ? 0.562 20.877 11.135 1.00 90.19 588 TYR A O 1
ATOM 4272 N N . LEU A 1 589 ? 1.395 21.296 13.189 1.00 85.06 589 LEU A N 1
ATOM 4273 C CA . LEU A 1 589 ? 0.658 22.533 13.433 1.00 85.06 589 LEU A CA 1
ATOM 4274 C C . LEU A 1 589 ? 1.627 23.668 13.800 1.00 85.06 589 LEU A C 1
ATOM 4276 O O . LEU A 1 589 ? 2.453 23.490 14.700 1.00 85.06 589 LEU A O 1
ATOM 4280 N N . PRO A 1 590 ? 1.520 24.845 13.157 1.00 80.81 590 PRO A N 1
ATOM 4281 C CA . PRO A 1 590 ? 2.295 26.021 13.540 1.00 80.81 590 PRO A CA 1
ATOM 4282 C C . PRO A 1 590 ? 2.020 26.449 14.992 1.00 80.81 590 PRO A C 1
ATOM 4284 O O . PRO A 1 590 ? 0.903 26.249 15.473 1.00 80.81 590 PRO A O 1
ATOM 4287 N N . PRO A 1 591 ? 2.982 27.091 15.685 1.00 79.94 591 PRO A N 1
ATOM 4288 C CA . PRO A 1 591 ? 2.808 27.521 17.072 1.00 79.94 591 PRO A CA 1
ATOM 4289 C C . PRO A 1 591 ? 1.557 28.388 17.273 1.00 79.94 591 PRO A C 1
ATOM 4291 O O . PRO A 1 591 ? 1.309 29.327 16.517 1.00 79.94 591 PRO A O 1
ATOM 4294 N N . GLY A 1 592 ? 0.788 28.101 18.325 1.00 79.94 592 GLY A N 1
ATOM 4295 C CA . GLY A 1 592 ? -0.441 28.821 18.655 1.00 79.94 592 GLY A CA 1
ATOM 4296 C C . GLY A 1 592 ? -1.308 28.066 19.664 1.00 79.94 592 GLY A C 1
ATOM 4297 O O . GLY A 1 592 ? -0.976 26.957 20.072 1.00 79.94 592 GLY A O 1
ATOM 4298 N N . LYS A 1 593 ? -2.453 28.653 20.039 1.00 74.94 593 LYS A N 1
ATOM 4299 C CA . LYS A 1 593 ? -3.363 28.094 21.062 1.00 74.94 593 LYS A CA 1
ATOM 4300 C C . LYS A 1 593 ? -3.843 26.669 20.751 1.00 74.94 593 LYS A C 1
ATOM 4302 O O . LYS A 1 593 ? -4.041 25.882 21.672 1.00 74.94 593 LYS A O 1
ATOM 4307 N N . GLU A 1 594 ? -4.005 26.330 19.472 1.00 82.75 594 GLU A N 1
ATOM 4308 C CA . GLU A 1 594 ? -4.405 24.981 19.050 1.00 82.75 594 GLU A CA 1
ATOM 4309 C C . GLU A 1 594 ? -3.316 23.930 19.313 1.00 82.75 594 GLU A C 1
ATOM 4311 O O . GLU A 1 594 ? -3.637 22.788 19.636 1.00 82.75 594 GLU A O 1
ATOM 4316 N N . VAL A 1 595 ? -2.031 24.301 19.247 1.00 81.94 595 VAL A N 1
ATOM 4317 C CA . VAL A 1 595 ? -0.922 23.387 19.577 1.00 81.94 595 VAL A CA 1
ATOM 4318 C C . VAL A 1 595 ? -0.949 23.040 21.060 1.00 81.94 595 VAL A C 1
ATOM 4320 O O . VAL A 1 595 ? -0.890 21.862 21.402 1.00 81.94 595 VAL A O 1
ATOM 4323 N N . ASP A 1 596 ? -1.118 24.035 21.935 1.00 82.25 596 ASP A N 1
ATOM 4324 C CA . ASP A 1 596 ? -1.191 23.819 23.386 1.00 82.25 596 ASP A CA 1
ATOM 4325 C C . ASP A 1 596 ? -2.406 22.959 23.764 1.00 82.25 596 ASP A C 1
ATOM 4327 O O . ASP A 1 596 ? -2.306 22.034 24.575 1.00 82.25 596 ASP A O 1
ATOM 4331 N N . LYS A 1 597 ? -3.556 23.216 23.126 1.00 86.12 597 LYS A N 1
ATOM 4332 C CA . LYS A 1 597 ? -4.776 22.418 23.295 1.00 86.12 597 LYS A CA 1
ATOM 4333 C C . LYS A 1 597 ? -4.572 20.972 22.841 1.00 86.12 597 LYS A C 1
ATOM 4335 O O . LYS A 1 597 ? -4.975 20.052 23.556 1.00 86.12 597 LYS A O 1
ATOM 4340 N N . ASN A 1 598 ? -3.933 20.752 21.695 1.00 86.56 598 ASN A N 1
ATOM 4341 C CA . ASN A 1 598 ? -3.651 19.410 21.185 1.00 86.56 598 ASN A CA 1
ATOM 4342 C C . ASN A 1 598 ? -2.603 18.684 22.028 1.00 86.56 598 ASN A C 1
ATOM 4344 O O . ASN A 1 598 ? -2.752 17.491 22.264 1.00 86.56 598 ASN A O 1
ATOM 4348 N N . ALA A 1 599 ? -1.604 19.388 22.561 1.00 84.12 599 ALA A N 1
ATOM 4349 C CA . ALA A 1 599 ? -0.647 18.823 23.505 1.00 84.12 599 ALA A CA 1
ATOM 4350 C C . ALA A 1 599 ? -1.330 18.369 24.803 1.00 84.12 599 ALA A C 1
ATOM 4352 O O . ALA A 1 599 ? -1.107 17.251 25.268 1.00 84.12 599 ALA A O 1
ATOM 4353 N N . ALA A 1 600 ? -2.218 19.199 25.360 1.00 87.00 600 ALA A N 1
ATOM 4354 C CA . ALA A 1 600 ? -3.008 18.845 26.537 1.00 87.00 600 ALA A CA 1
ATOM 4355 C C . ALA A 1 600 ? -3.970 17.675 26.264 1.00 87.00 600 ALA A C 1
ATOM 4357 O O . ALA A 1 600 ? -4.107 16.779 27.096 1.00 87.00 600 ALA A O 1
ATOM 4358 N N . THR A 1 601 ? -4.612 17.657 25.094 1.00 89.88 601 THR A N 1
ATOM 4359 C CA . THR A 1 601 ? -5.496 16.566 24.640 1.00 89.88 601 THR A CA 1
ATOM 4360 C C . THR A 1 601 ? -4.710 15.270 24.495 1.00 89.88 601 THR A C 1
ATOM 4362 O O . THR A 1 601 ? -5.039 14.291 25.147 1.00 89.88 601 THR A O 1
ATOM 4365 N N . SER A 1 602 ? -3.590 15.304 23.778 1.00 88.12 602 SER A N 1
ATOM 4366 C CA . SER A 1 602 ? -2.683 14.172 23.607 1.00 88.12 602 SER A CA 1
ATOM 4367 C C . SER A 1 602 ? -2.129 13.639 24.926 1.00 88.12 602 SER A C 1
ATOM 4369 O O . SER A 1 602 ? -1.869 12.443 25.032 1.00 88.12 602 SER A O 1
ATOM 4371 N N . LYS A 1 603 ? -1.890 14.493 25.926 1.00 87.62 603 LYS A N 1
ATOM 4372 C CA . LYS A 1 603 ? -1.469 14.041 27.257 1.00 87.62 603 LYS A CA 1
ATOM 4373 C C . LYS A 1 603 ? -2.602 13.291 27.965 1.00 87.62 603 LYS A C 1
ATOM 4375 O O . LYS A 1 603 ? -2.370 12.207 28.495 1.00 87.62 603 LYS A O 1
ATOM 4380 N N . ARG A 1 604 ? -3.822 13.835 27.925 1.00 90.19 604 ARG A N 1
ATOM 4381 C CA . ARG A 1 604 ? -5.020 13.181 28.478 1.00 90.19 604 ARG A CA 1
ATOM 4382 C C . ARG A 1 604 ? -5.367 11.883 27.749 1.00 90.19 604 ARG A C 1
ATOM 4384 O O . ARG A 1 604 ? -5.777 10.930 28.407 1.00 90.19 604 ARG A O 1
ATOM 4391 N N . ASP A 1 605 ? -5.131 11.810 26.439 1.00 90.25 605 ASP A N 1
ATOM 4392 C CA . ASP A 1 605 ? -5.246 10.578 25.651 1.00 90.25 605 ASP A CA 1
ATOM 4393 C C . ASP A 1 605 ? -4.361 9.480 26.247 1.00 90.25 605 ASP A C 1
ATOM 4395 O O . ASP A 1 605 ? -4.851 8.400 26.550 1.00 90.25 605 ASP A O 1
ATOM 4399 N N . ILE A 1 606 ? -3.072 9.761 26.488 1.00 86.12 606 ILE A N 1
ATOM 4400 C CA . ILE A 1 606 ? -2.123 8.790 27.064 1.00 86.12 606 ILE A CA 1
ATOM 4401 C C . ILE A 1 606 ? -2.604 8.299 28.431 1.00 86.12 606 ILE A C 1
ATOM 4403 O O . ILE A 1 606 ? -2.643 7.094 28.680 1.00 86.12 606 ILE A O 1
ATOM 4407 N N . GLU A 1 607 ? -2.987 9.226 29.310 1.00 88.94 607 GLU A N 1
ATOM 4408 C CA . GLU A 1 607 ? -3.484 8.906 30.652 1.00 88.94 607 GLU A CA 1
ATOM 4409 C C . GLU A 1 607 ? -4.756 8.046 30.584 1.00 88.94 607 GLU A C 1
ATOM 4411 O O . GLU A 1 607 ? -4.909 7.089 31.344 1.00 88.94 607 GLU A O 1
ATOM 4416 N N . THR A 1 608 ? -5.644 8.336 29.634 1.00 89.75 608 THR A N 1
ATOM 4417 C CA . THR A 1 608 ? -6.891 7.596 29.413 1.00 89.75 608 THR A CA 1
ATOM 4418 C C . THR A 1 608 ? -6.640 6.209 28.824 1.00 89.75 608 THR A C 1
ATOM 4420 O O . THR A 1 608 ? -7.186 5.216 29.309 1.00 89.75 608 THR A O 1
ATOM 4423 N N . PHE A 1 609 ? -5.772 6.105 27.819 1.00 89.38 609 PHE A N 1
ATOM 4424 C CA . PHE A 1 609 ? -5.384 4.833 27.214 1.00 89.38 609 PHE A CA 1
ATOM 4425 C C . PHE A 1 609 ? -4.725 3.912 28.238 1.00 89.38 609 PHE A C 1
ATOM 4427 O O . PHE A 1 609 ? -5.000 2.715 28.238 1.00 89.38 609 PHE A O 1
ATOM 4434 N N . ALA A 1 610 ? -3.916 4.455 29.152 1.00 87.50 610 ALA A N 1
ATOM 4435 C CA . ALA A 1 610 ? -3.299 3.688 30.230 1.00 87.50 610 ALA A CA 1
ATOM 4436 C C . ALA A 1 610 ? -4.321 3.133 31.241 1.00 87.50 610 ALA A C 1
ATOM 4438 O O . ALA A 1 610 ? -4.088 2.070 31.811 1.00 87.50 610 ALA A O 1
ATOM 4439 N N . LYS A 1 611 ? -5.464 3.804 31.454 1.00 87.44 611 LYS A N 1
ATOM 4440 C CA . LYS A 1 611 ? -6.552 3.295 32.317 1.00 87.44 611 LYS A CA 1
ATOM 4441 C C . LYS A 1 611 ? -7.268 2.093 31.691 1.00 87.44 611 LYS A C 1
ATOM 4443 O O . LYS A 1 611 ? -7.656 1.158 32.397 1.00 87.44 611 LYS A O 1
ATOM 4448 N N . ILE A 1 612 ? -7.453 2.126 30.373 1.00 85.44 612 ILE A N 1
ATOM 4449 C CA . ILE A 1 612 ? -8.154 1.082 29.616 1.00 85.44 612 ILE A CA 1
ATOM 4450 C C . ILE A 1 612 ? -7.221 -0.104 29.333 1.00 85.44 612 ILE A C 1
ATOM 4452 O O . ILE A 1 612 ? -7.631 -1.253 29.495 1.00 85.44 612 ILE A O 1
ATOM 4456 N N . GLY A 1 613 ? -5.985 0.192 28.926 1.00 77.38 613 GLY A N 1
ATOM 4457 C CA . GLY A 1 613 ? -4.986 -0.728 28.387 1.00 77.38 613 GLY A CA 1
ATOM 4458 C C . GLY A 1 613 ? -4.244 -1.614 29.400 1.00 77.38 613 GLY A C 1
ATOM 4459 O O . GLY A 1 613 ? -4.265 -1.341 30.600 1.00 77.38 613 GLY A O 1
ATOM 4460 N N . PRO A 1 614 ? -3.530 -2.652 28.908 1.00 72.94 614 PRO A N 1
ATOM 4461 C CA . PRO A 1 614 ? -3.455 -3.091 27.505 1.00 72.94 614 PRO A CA 1
ATOM 4462 C C . PRO A 1 614 ? -4.724 -3.840 27.049 1.00 72.94 614 PRO A C 1
ATOM 4464 O O . PRO A 1 614 ? -5.306 -4.611 27.809 1.00 72.94 614 PRO A O 1
ATOM 4467 N N . THR A 1 615 ? -5.164 -3.621 25.803 1.00 83.00 615 THR A N 1
ATOM 4468 C CA . THR A 1 615 ? -6.365 -4.264 25.225 1.00 83.00 615 THR A CA 1
ATOM 4469 C C . THR A 1 615 ? -6.202 -4.552 23.728 1.00 83.00 615 THR A C 1
ATOM 4471 O O . THR A 1 615 ? -5.206 -4.162 23.120 1.00 83.00 615 THR A O 1
ATOM 4474 N N . ILE A 1 616 ? -7.183 -5.241 23.131 1.00 88.12 616 ILE A N 1
ATOM 4475 C CA . ILE A 1 616 ? -7.213 -5.514 21.689 1.00 88.12 616 ILE A CA 1
ATOM 4476 C C . ILE A 1 616 ? -7.544 -4.269 20.847 1.00 88.12 616 ILE A C 1
ATOM 4478 O O . ILE A 1 616 ? -7.119 -4.189 19.694 1.00 88.12 616 ILE A O 1
ATOM 4482 N N . GLY A 1 617 ? -8.267 -3.298 21.417 1.00 88.62 617 GLY A N 1
ATOM 4483 C CA . GLY A 1 617 ? -8.630 -2.055 20.744 1.00 88.62 617 GLY A CA 1
ATOM 4484 C C . GLY A 1 617 ? -7.407 -1.177 20.490 1.00 88.62 617 GLY A C 1
ATOM 4485 O O . GLY A 1 617 ? -6.604 -0.926 21.390 1.00 88.62 617 GLY A O 1
ATOM 4486 N N . ARG A 1 618 ? -7.265 -0.686 19.260 1.00 88.38 618 ARG A N 1
ATOM 4487 C CA . ARG A 1 618 ? -6.197 0.234 18.860 1.00 88.38 618 ARG A CA 1
ATOM 4488 C C . ARG A 1 618 ? -6.709 1.656 18.998 1.00 88.38 618 ARG A C 1
ATOM 4490 O O . ARG A 1 618 ? -7.653 2.031 18.309 1.00 88.38 618 ARG A O 1
ATOM 4497 N N . SER A 1 619 ? -6.114 2.428 19.900 1.00 88.94 619 SER A N 1
ATOM 4498 C CA . SER A 1 619 ? -6.547 3.803 20.122 1.00 88.94 619 SER A CA 1
ATOM 4499 C C . SER A 1 619 ? -6.176 4.727 18.963 1.00 88.94 619 SER A C 1
ATOM 4501 O O . SER A 1 619 ? -5.126 4.559 18.336 1.00 88.94 619 SER A O 1
ATOM 4503 N N . VAL A 1 620 ? -7.036 5.713 18.707 1.00 90.00 620 VAL A N 1
ATOM 4504 C CA . VAL A 1 620 ? -6.785 6.796 17.751 1.00 90.00 620 VAL A CA 1
ATOM 4505 C C . VAL A 1 620 ? -5.870 7.832 18.397 1.00 90.00 620 VAL A C 1
ATOM 4507 O O . VAL A 1 620 ? -6.179 8.350 19.468 1.00 90.00 620 VAL A O 1
ATOM 4510 N N . LYS A 1 621 ? -4.729 8.131 17.773 1.00 87.81 621 LYS A N 1
ATOM 4511 C CA . LYS A 1 621 ? -3.687 8.992 18.349 1.00 87.81 621 LYS A CA 1
ATOM 4512 C C . LYS A 1 621 ? -3.502 10.318 17.620 1.00 87.81 621 LYS A C 1
ATOM 4514 O O . LYS A 1 621 ? -3.557 10.397 16.395 1.00 87.81 621 LYS A O 1
ATOM 4519 N N . LEU A 1 622 ? -3.142 11.343 18.391 1.00 88.00 622 LEU A N 1
ATOM 4520 C CA . LEU A 1 622 ? -2.620 12.612 17.883 1.00 88.00 622 LEU A CA 1
ATOM 4521 C C . LEU A 1 622 ? -1.085 12.571 17.866 1.00 88.00 622 LEU A C 1
ATOM 4523 O O . LEU A 1 622 ? -0.448 12.567 18.925 1.00 88.00 622 LEU A O 1
ATOM 4527 N N . LEU A 1 623 ? -0.493 12.515 16.669 1.00 85.31 623 LEU A N 1
ATOM 4528 C CA . LEU A 1 623 ? 0.963 12.402 16.489 1.00 85.31 623 LEU A CA 1
ATOM 4529 C C . LEU A 1 623 ? 1.663 13.762 16.316 1.00 85.31 623 LEU A C 1
ATOM 4531 O O . LEU A 1 623 ? 2.808 13.913 16.742 1.00 85.31 623 LEU A O 1
ATOM 4535 N N . HIS A 1 624 ? 0.961 14.771 15.790 1.00 83.81 624 HIS A N 1
ATOM 4536 C CA . HIS A 1 624 ? 1.496 16.099 15.438 1.00 83.81 624 HIS A CA 1
ATOM 4537 C C . HIS A 1 624 ? 1.776 17.040 16.613 1.00 83.81 624 HIS A C 1
ATOM 4539 O O . HIS A 1 624 ? 1.965 18.241 16.420 1.00 83.81 624 HIS A O 1
ATOM 4545 N N . VAL A 1 625 ? 1.766 16.534 17.845 1.00 74.38 625 VAL A N 1
ATOM 4546 C CA . VAL A 1 625 ? 2.146 17.331 19.012 1.00 74.38 625 VAL A CA 1
ATOM 4547 C C . VAL A 1 625 ? 3.667 17.490 19.001 1.00 74.38 625 VAL A C 1
ATOM 4549 O O . VAL A 1 625 ? 4.387 16.556 19.340 1.00 74.38 625 VAL A O 1
ATOM 4552 N N . GLY A 1 626 ? 4.138 18.663 18.571 1.00 67.31 626 GLY A N 1
ATOM 4553 C CA . GLY A 1 626 ? 5.553 18.955 18.315 1.00 67.31 626 GLY A CA 1
ATOM 4554 C C . GLY A 1 626 ? 5.891 18.955 16.816 1.00 67.31 626 GLY A C 1
ATOM 4555 O O . GLY A 1 626 ? 5.023 19.116 15.965 1.00 67.31 626 GLY A O 1
ATOM 4556 N N . GLY A 1 627 ? 7.170 18.811 16.473 1.00 64.38 627 GLY A N 1
ATOM 4557 C CA . GLY A 1 627 ? 7.671 18.664 15.100 1.00 64.38 627 GLY A CA 1
ATOM 4558 C C . GLY A 1 627 ? 8.354 19.892 14.508 1.00 64.38 627 GLY A C 1
ATOM 4559 O O . GLY A 1 627 ? 8.856 19.818 13.388 1.00 64.38 627 GLY A O 1
ATOM 4560 N N . ALA A 1 628 ? 8.404 21.006 15.245 1.00 62.28 628 ALA A N 1
ATOM 4561 C CA . ALA A 1 628 ? 9.047 22.237 14.781 1.00 62.28 628 ALA A CA 1
ATOM 4562 C C . ALA A 1 628 ? 10.576 22.205 14.932 1.00 62.28 628 ALA A C 1
ATOM 4564 O O . ALA A 1 628 ? 11.289 22.787 14.114 1.00 62.28 628 ALA A O 1
ATOM 4565 N N . ASN A 1 629 ? 11.084 21.584 16.000 1.00 65.94 629 ASN A N 1
ATOM 4566 C CA . ASN A 1 629 ? 12.508 21.554 16.325 1.00 65.94 629 ASN A CA 1
ATOM 4567 C C . ASN A 1 629 ? 12.856 20.346 17.226 1.00 65.94 629 ASN A C 1
ATOM 4569 O O . ASN A 1 629 ? 11.950 19.687 17.736 1.00 65.94 629 ASN A O 1
ATOM 4573 N N . PRO A 1 630 ? 14.151 20.048 17.440 1.00 65.12 630 PRO A N 1
ATOM 4574 C CA . PRO A 1 630 ? 14.582 18.931 18.287 1.00 65.12 630 PRO A CA 1
ATOM 4575 C C . PRO A 1 630 ? 14.136 19.026 19.755 1.00 65.12 630 PRO A C 1
ATOM 4577 O O . PRO A 1 630 ? 14.040 17.999 20.420 1.00 65.12 630 PRO A O 1
ATOM 4580 N N . ASP A 1 631 ? 13.850 20.235 20.251 1.00 64.69 631 ASP A N 1
ATOM 4581 C CA . ASP A 1 631 ? 13.408 20.481 21.632 1.00 64.69 631 ASP A CA 1
ATOM 4582 C C . ASP A 1 631 ? 11.903 20.213 21.829 1.00 64.69 631 ASP A C 1
ATOM 4584 O O . ASP A 1 631 ? 11.426 20.033 22.949 1.00 64.69 631 ASP A O 1
ATOM 4588 N N . SER A 1 632 ? 11.145 20.169 20.732 1.00 67.88 632 SER A N 1
ATOM 4589 C CA . SER A 1 632 ? 9.737 19.789 20.670 1.00 67.88 632 SER A CA 1
ATOM 4590 C C . SER A 1 632 ? 9.546 18.858 19.470 1.00 67.88 632 SER A C 1
ATOM 4592 O O . SER A 1 632 ? 9.001 19.277 18.443 1.00 67.88 632 SER A O 1
ATOM 4594 N N . PRO A 1 633 ? 10.058 17.615 19.543 1.00 70.44 633 PRO A N 1
ATOM 4595 C CA . PRO A 1 633 ? 10.002 16.681 18.429 1.00 70.44 633 PRO A CA 1
ATOM 4596 C C . PRO A 1 633 ? 8.561 16.237 18.187 1.00 70.44 633 PRO A C 1
ATOM 4598 O O . PRO A 1 633 ? 7.738 16.203 19.101 1.00 70.44 633 PRO A O 1
ATOM 4601 N N . HIS A 1 634 ? 8.254 15.895 16.940 1.00 82.31 634 HIS A N 1
ATOM 4602 C CA . HIS A 1 634 ? 7.000 15.226 16.620 1.00 82.31 634 HIS A CA 1
ATOM 4603 C C . HIS A 1 634 ? 6.979 13.871 17.346 1.00 82.31 634 HIS A C 1
ATOM 4605 O O . HIS A 1 634 ? 8.026 13.245 17.517 1.00 82.31 634 HIS A O 1
ATOM 4611 N N . ARG A 1 635 ? 5.808 13.405 17.801 1.00 80.56 635 ARG A N 1
ATOM 4612 C CA . ARG A 1 635 ? 5.741 12.245 18.714 1.00 80.56 635 ARG A CA 1
ATOM 4613 C C . ARG A 1 635 ? 6.254 10.945 18.109 1.00 80.56 635 ARG A C 1
ATOM 4615 O O . ARG A 1 635 ? 6.596 10.033 18.855 1.00 80.56 635 ARG A O 1
ATOM 4622 N N . PHE A 1 636 ? 6.263 10.854 16.782 1.00 86.06 636 PHE A N 1
ATOM 4623 C CA . PHE A 1 636 ? 6.650 9.636 16.085 1.00 86.06 636 PHE A CA 1
ATOM 4624 C C . PHE A 1 636 ? 7.656 9.860 14.953 1.00 86.06 636 PHE A C 1
ATOM 4626 O O . PHE A 1 636 ? 8.781 9.381 15.028 1.00 86.06 636 PHE A O 1
ATOM 4633 N N . TYR A 1 637 ? 7.285 10.603 13.914 1.00 88.50 637 TYR A N 1
ATOM 4634 C CA . TYR A 1 637 ? 8.188 10.923 12.808 1.00 88.50 637 TYR A CA 1
ATOM 4635 C C . TYR A 1 637 ? 9.292 11.904 13.213 1.00 88.50 637 TYR A C 1
ATOM 4637 O O . TYR A 1 637 ? 8.997 13.031 13.593 1.00 88.50 637 TYR A O 1
ATOM 4645 N N . HIS A 1 638 ? 10.554 11.499 13.077 1.00 87.94 638 HIS A N 1
ATOM 4646 C CA . HIS A 1 638 ? 11.695 12.405 13.192 1.00 87.94 638 HIS A CA 1
ATOM 4647 C C . HIS A 1 638 ? 11.936 13.101 11.844 1.00 87.94 638 HIS A C 1
ATOM 4649 O O . HIS A 1 638 ? 11.811 14.321 11.750 1.00 87.94 638 HIS A O 1
ATOM 4655 N N . ASP A 1 639 ? 12.177 12.321 10.783 1.00 91.06 639 ASP A N 1
ATOM 4656 C CA . ASP A 1 639 ? 12.277 12.821 9.407 1.00 91.06 639 ASP A CA 1
ATOM 4657 C C . ASP A 1 639 ? 11.642 11.866 8.401 1.00 91.06 639 ASP A C 1
ATOM 4659 O O . ASP A 1 639 ? 11.759 10.644 8.507 1.00 91.06 639 ASP A O 1
ATOM 4663 N N . ILE A 1 640 ? 11.076 12.442 7.349 1.00 94.25 640 ILE A N 1
ATOM 4664 C CA . ILE A 1 640 ? 10.708 11.743 6.124 1.00 94.25 640 ILE A CA 1
ATOM 4665 C C . ILE A 1 640 ? 11.921 11.766 5.191 1.00 94.25 640 ILE A C 1
ATOM 4667 O O . ILE A 1 640 ? 12.378 12.836 4.789 1.00 94.25 640 ILE A O 1
ATOM 4671 N N . VAL A 1 641 ? 12.478 10.599 4.878 1.00 95.31 641 VAL A N 1
ATOM 4672 C CA . VAL A 1 641 ? 13.785 10.472 4.212 1.00 95.31 641 VAL A CA 1
ATOM 4673 C C . VAL A 1 641 ? 13.634 10.285 2.708 1.00 95.31 641 VAL A C 1
ATOM 4675 O O . VAL A 1 641 ? 14.330 10.937 1.928 1.00 95.31 641 VAL A O 1
ATOM 4678 N N . GLU A 1 642 ? 12.718 9.412 2.298 1.00 96.38 642 GLU A N 1
ATOM 4679 C CA . GLU A 1 642 ? 12.452 9.100 0.892 1.00 96.38 642 GLU A CA 1
ATOM 4680 C C . GLU A 1 642 ? 10.942 9.030 0.655 1.00 96.38 642 GLU A C 1
ATOM 4682 O O . GLU A 1 642 ? 10.189 8.663 1.556 1.00 96.38 642 GLU A O 1
ATOM 4687 N N . PHE A 1 643 ? 10.505 9.358 -0.558 1.00 97.75 643 PHE A N 1
ATOM 4688 C CA . PHE A 1 643 ? 9.128 9.231 -1.022 1.00 97.75 643 PHE A CA 1
ATOM 4689 C C . PHE A 1 643 ? 9.112 8.456 -2.340 1.00 97.75 643 PHE A C 1
ATOM 4691 O O . PHE A 1 643 ? 9.771 8.855 -3.303 1.00 97.75 643 PHE A O 1
ATOM 4698 N N . SER A 1 644 ? 8.386 7.342 -2.368 1.00 97.56 644 SER A N 1
ATOM 4699 C CA . SER A 1 644 ? 8.295 6.430 -3.508 1.00 97.56 644 SER A CA 1
ATOM 4700 C C . SER A 1 644 ? 6.875 6.413 -4.056 1.00 97.56 644 SER A C 1
ATOM 4702 O O . SER A 1 644 ? 5.910 6.310 -3.298 1.00 97.56 644 SER A O 1
ATOM 4704 N N . VAL A 1 645 ? 6.754 6.477 -5.376 1.00 97.06 645 VAL A N 1
ATOM 4705 C CA . VAL A 1 645 ? 5.483 6.378 -6.101 1.00 97.06 645 VAL A CA 1
ATOM 4706 C C . VAL A 1 645 ? 5.422 5.059 -6.883 1.00 97.06 645 VAL A C 1
ATOM 4708 O O . VAL A 1 645 ? 6.476 4.506 -7.217 1.00 97.06 645 VAL A O 1
ATOM 4711 N N . PRO A 1 646 ? 4.217 4.533 -7.181 1.00 95.06 646 PRO A N 1
ATOM 4712 C CA . PRO A 1 646 ? 4.061 3.347 -8.025 1.00 95.06 646 PRO A CA 1
ATOM 4713 C C . PRO A 1 646 ? 4.790 3.488 -9.368 1.00 95.06 646 PRO A C 1
ATOM 4715 O O . PRO A 1 646 ? 4.909 4.599 -9.894 1.00 95.06 646 PRO A O 1
ATOM 4718 N N . ARG A 1 647 ? 5.243 2.378 -9.963 1.00 92.81 647 ARG A N 1
ATOM 4719 C CA . ARG A 1 647 ? 5.907 2.403 -11.285 1.00 92.81 647 ARG A CA 1
ATOM 4720 C C . ARG A 1 647 ? 4.979 2.900 -12.403 1.00 92.81 647 ARG A C 1
ATOM 4722 O O . ARG A 1 647 ? 5.468 3.363 -13.420 1.00 92.81 647 ARG A O 1
ATOM 4729 N N . THR A 1 648 ? 3.658 2.873 -12.233 1.00 93.12 648 THR A N 1
ATOM 4730 C CA . THR A 1 648 ? 2.697 3.486 -13.170 1.00 93.12 648 THR A CA 1
ATOM 4731 C C . THR A 1 648 ? 2.621 5.012 -13.080 1.00 93.12 648 THR A C 1
ATOM 4733 O O . THR A 1 648 ? 1.990 5.640 -13.932 1.00 93.12 648 THR A O 1
ATOM 4736 N N . HIS A 1 649 ? 3.256 5.638 -12.085 1.00 95.88 649 HIS A N 1
ATOM 4737 C CA . HIS A 1 649 ? 3.167 7.080 -11.880 1.00 95.88 649 HIS A CA 1
ATOM 4738 C C . HIS A 1 649 ? 3.784 7.874 -13.057 1.00 95.88 649 HIS A C 1
ATOM 4740 O O . HIS A 1 649 ? 4.871 7.522 -13.525 1.00 95.88 649 HIS A O 1
ATOM 4746 N N . PRO A 1 650 ? 3.182 9.002 -13.494 1.00 96.19 650 PRO A N 1
ATOM 4747 C CA . PRO A 1 650 ? 3.645 9.756 -14.670 1.00 96.19 650 PRO A CA 1
ATOM 4748 C C . PRO A 1 650 ? 5.083 10.293 -14.607 1.00 96.19 650 PRO A C 1
ATOM 4750 O O . PRO A 1 650 ? 5.699 10.535 -15.641 1.00 96.19 650 PRO A O 1
ATOM 4753 N N . LEU A 1 651 ? 5.645 10.478 -13.408 1.00 96.69 651 LEU A N 1
ATOM 4754 C CA . LEU A 1 651 ? 7.054 10.879 -13.233 1.00 96.69 651 LEU A CA 1
ATOM 4755 C C . LEU A 1 651 ? 8.057 9.782 -13.633 1.00 96.69 651 LEU A C 1
ATOM 4757 O O . LEU A 1 651 ? 9.223 10.088 -13.885 1.00 96.69 651 LEU A O 1
ATOM 4761 N N . TRP A 1 652 ? 7.598 8.532 -13.701 1.00 96.31 652 TRP A N 1
ATOM 4762 C CA . TRP A 1 652 ? 8.352 7.399 -14.220 1.00 96.31 652 TRP A CA 1
ATOM 4763 C C . TRP A 1 652 ? 7.987 7.116 -15.679 1.00 96.31 652 TRP A C 1
ATOM 4765 O O . TRP A 1 652 ? 8.872 7.088 -16.525 1.00 96.31 652 TRP A O 1
ATOM 4775 N N . THR A 1 653 ? 6.690 6.993 -15.982 1.00 95.62 653 THR A N 1
ATOM 4776 C CA . THR A 1 653 ? 6.197 6.508 -17.286 1.00 95.62 653 THR A CA 1
ATOM 4777 C C . THR A 1 653 ? 6.246 7.539 -18.416 1.00 95.62 653 THR A C 1
ATOM 4779 O O . THR A 1 653 ? 6.131 7.187 -19.593 1.00 95.62 653 THR A O 1
ATOM 4782 N N . SER A 1 654 ? 6.405 8.831 -18.106 1.00 96.94 654 SER A N 1
ATOM 4783 C CA . SER A 1 654 ? 6.400 9.883 -19.124 1.00 96.94 654 SER A CA 1
ATOM 4784 C C . SER A 1 654 ? 7.632 9.820 -20.021 1.00 96.94 654 SER A C 1
ATOM 4786 O O . SER A 1 654 ? 8.738 10.202 -19.627 1.00 96.94 654 SER A O 1
ATOM 4788 N N . LYS A 1 655 ? 7.402 9.471 -21.292 1.00 96.31 655 LYS A N 1
ATOM 4789 C CA . LYS A 1 655 ? 8.429 9.494 -22.338 1.00 96.31 655 LYS A CA 1
ATOM 4790 C C . LYS A 1 655 ? 9.147 10.843 -22.423 1.00 96.31 655 LYS A C 1
ATOM 4792 O O . LYS A 1 655 ? 10.366 10.873 -22.522 1.00 96.31 655 LYS A O 1
ATOM 4797 N N . ALA A 1 656 ? 8.416 11.956 -22.323 1.00 97.00 656 ALA A N 1
ATOM 4798 C CA . ALA A 1 656 ? 9.005 13.293 -22.411 1.00 97.00 656 ALA A CA 1
ATOM 4799 C C . ALA A 1 656 ? 9.980 13.584 -21.255 1.00 97.00 656 ALA A C 1
ATOM 4801 O O . ALA A 1 656 ? 10.997 14.248 -21.451 1.00 97.00 656 ALA A O 1
ATOM 4802 N N . VAL A 1 657 ? 9.682 13.088 -20.049 1.00 96.75 657 VAL A N 1
ATOM 4803 C CA . VAL A 1 657 ? 10.569 13.211 -18.879 1.00 96.75 657 VAL A CA 1
ATOM 4804 C C . VAL A 1 657 ? 11.782 12.286 -19.024 1.00 96.75 657 VAL A C 1
ATOM 4806 O O . VAL A 1 657 ? 12.907 12.687 -18.719 1.00 96.75 657 VAL A O 1
ATOM 4809 N N . ALA A 1 658 ? 11.580 11.076 -19.542 1.00 95.44 658 ALA A N 1
ATOM 4810 C CA . ALA A 1 658 ? 12.646 10.111 -19.781 1.00 95.44 658 ALA A CA 1
ATOM 4811 C C . ALA A 1 658 ? 13.604 10.522 -20.910 1.00 95.44 658 ALA A C 1
ATOM 4813 O O . ALA A 1 658 ? 14.803 10.273 -20.814 1.00 95.44 658 ALA A O 1
ATOM 4814 N N . GLU A 1 659 ? 13.120 11.216 -21.942 1.00 95.69 659 GLU A N 1
ATOM 4815 C CA . GLU A 1 659 ? 13.956 11.785 -23.013 1.00 95.69 659 GLU A CA 1
ATOM 4816 C C . GLU A 1 659 ? 14.956 12.818 -22.470 1.00 95.69 659 GLU A C 1
ATOM 4818 O O . GLU A 1 659 ? 16.027 13.008 -23.042 1.00 95.69 659 GLU A O 1
ATOM 4823 N N . LEU A 1 660 ? 14.637 13.449 -21.334 1.00 94.88 660 LEU A N 1
ATOM 4824 C CA . LEU A 1 660 ? 15.553 14.333 -20.613 1.00 94.88 660 LEU A CA 1
ATOM 4825 C C . LEU A 1 660 ? 16.489 13.591 -19.643 1.00 94.88 660 LEU A C 1
ATOM 4827 O O . LEU A 1 660 ? 17.334 14.227 -19.023 1.00 94.88 660 LEU A O 1
ATOM 4831 N N . GLY A 1 661 ? 16.366 12.270 -19.481 1.00 94.88 661 GLY A N 1
ATOM 4832 C CA . GLY A 1 661 ? 17.187 11.498 -18.541 1.00 94.88 661 GLY A CA 1
ATOM 4833 C C . GLY A 1 661 ? 16.761 11.624 -17.076 1.00 94.88 661 GLY A C 1
ATOM 4834 O O . GLY A 1 661 ? 17.590 11.423 -16.189 1.00 94.88 661 GLY A O 1
ATOM 4835 N N . HIS A 1 662 ? 15.502 11.995 -16.821 1.00 95.38 662 HIS A N 1
ATOM 4836 C CA . HIS A 1 662 ? 14.996 12.358 -15.492 1.00 95.38 662 HIS A CA 1
ATOM 4837 C C . HIS A 1 662 ? 13.753 11.567 -15.050 1.00 95.38 662 HIS A C 1
ATOM 4839 O O . HIS A 1 662 ? 13.032 12.017 -14.150 1.00 95.38 662 HIS A O 1
ATOM 4845 N N . ALA A 1 663 ? 13.491 10.407 -15.664 1.00 96.56 663 ALA A N 1
ATOM 4846 C CA . ALA A 1 663 ? 12.439 9.504 -15.202 1.00 96.56 663 ALA A CA 1
ATOM 4847 C C . ALA A 1 663 ? 12.847 8.877 -13.863 1.00 96.56 663 ALA A C 1
ATOM 4849 O O . ALA A 1 663 ? 13.956 8.352 -13.730 1.00 96.56 663 ALA A O 1
ATOM 4850 N N . ALA A 1 664 ? 11.970 8.977 -12.863 1.00 96.81 664 ALA A N 1
ATOM 4851 C CA . ALA A 1 664 ? 12.229 8.506 -11.506 1.00 96.81 664 ALA A CA 1
ATOM 4852 C C . ALA A 1 664 ? 10.924 8.186 -10.765 1.00 96.81 664 ALA A C 1
ATOM 4854 O O . ALA A 1 664 ? 9.926 8.895 -10.897 1.00 96.81 664 ALA A O 1
ATOM 4855 N N . SER A 1 665 ? 10.962 7.138 -9.944 1.00 95.69 665 SER A N 1
ATOM 4856 C CA . SER A 1 665 ? 9.852 6.700 -9.089 1.00 95.69 665 SER A CA 1
ATOM 4857 C C . SER A 1 665 ? 10.131 6.884 -7.592 1.00 95.69 665 SER A C 1
ATOM 4859 O O . SER A 1 665 ? 9.263 6.621 -6.763 1.00 95.69 665 SER A O 1
ATOM 4861 N N . GLN A 1 666 ? 11.328 7.350 -7.228 1.00 97.06 666 GLN A N 1
ATOM 4862 C CA . GLN A 1 666 ? 11.743 7.518 -5.841 1.00 97.06 666 GLN A CA 1
ATOM 4863 C C . GLN A 1 666 ? 12.544 8.802 -5.660 1.00 97.06 666 GLN A C 1
ATOM 4865 O O . GLN A 1 666 ? 13.444 9.110 -6.446 1.00 97.06 666 GLN A O 1
ATOM 4870 N N . PHE A 1 667 ? 12.229 9.536 -4.598 1.00 97.38 667 PHE A N 1
ATOM 4871 C CA . PHE A 1 667 ? 12.768 10.862 -4.330 1.00 97.38 667 PHE A CA 1
ATOM 4872 C C . PHE A 1 667 ? 13.309 10.942 -2.906 1.00 97.38 667 PHE A C 1
ATOM 4874 O O . PHE A 1 667 ? 12.617 10.605 -1.951 1.00 97.38 667 PHE A O 1
ATOM 4881 N N . VAL A 1 668 ? 14.540 11.417 -2.757 1.00 96.81 668 VAL A N 1
ATOM 4882 C CA . VAL A 1 668 ? 15.147 11.768 -1.474 1.00 96.81 668 VAL A CA 1
ATOM 4883 C C . VAL A 1 668 ? 14.662 13.155 -1.078 1.00 96.81 668 VAL A C 1
ATOM 4885 O O . VAL A 1 668 ? 14.825 14.115 -1.839 1.00 96.81 668 VAL A O 1
ATOM 4888 N N . LEU A 1 669 ? 14.085 13.269 0.115 1.00 96.31 669 LEU A N 1
ATOM 4889 C CA . LEU A 1 669 ? 13.665 14.555 0.659 1.00 96.31 669 LEU A CA 1
ATOM 4890 C C . LEU A 1 669 ? 14.834 15.188 1.407 1.00 96.31 669 LEU A C 1
ATOM 4892 O O . LEU A 1 669 ? 15.519 14.524 2.188 1.00 96.31 669 LEU A O 1
ATOM 4896 N N . VAL A 1 670 ? 15.080 16.469 1.152 1.00 92.88 670 VAL A N 1
ATOM 4897 C CA . VAL A 1 670 ? 16.178 17.222 1.765 1.00 92.88 670 VAL A CA 1
ATOM 4898 C C . VAL A 1 670 ? 15.658 18.524 2.380 1.00 92.88 670 VAL A C 1
ATOM 4900 O O . VAL A 1 670 ? 14.743 19.138 1.817 1.00 92.88 670 VAL A O 1
ATOM 4903 N N . PRO A 1 671 ? 16.239 18.999 3.496 1.00 84.25 671 PRO A N 1
ATOM 4904 C CA . PRO A 1 671 ? 15.839 20.267 4.095 1.00 84.25 671 PRO A CA 1
ATOM 4905 C C . PRO A 1 671 ? 16.077 21.435 3.134 1.00 84.25 671 PRO A C 1
ATOM 4907 O O . PRO A 1 671 ? 17.101 21.491 2.445 1.00 84.25 671 PRO A O 1
ATOM 4910 N N . HIS A 1 672 ? 15.166 22.407 3.115 1.00 78.19 672 HIS A N 1
ATOM 4911 C CA . HIS A 1 672 ? 15.257 23.568 2.236 1.00 78.19 672 HIS A CA 1
ATOM 4912 C C . HIS A 1 672 ? 14.976 24.875 2.983 1.00 78.19 672 HIS A C 1
ATOM 4914 O O . HIS A 1 672 ? 14.059 24.976 3.788 1.00 78.19 672 HIS A O 1
ATOM 4920 N N . LYS A 1 673 ? 15.742 25.921 2.656 1.00 65.56 673 LYS A N 1
ATOM 4921 C CA . LYS A 1 673 ? 15.401 27.318 2.959 1.00 65.56 673 LYS A CA 1
ATOM 4922 C C . LYS A 1 673 ? 15.265 28.059 1.626 1.00 65.56 673 LYS A C 1
ATOM 4924 O O . LYS A 1 673 ? 16.176 27.954 0.799 1.00 65.56 673 LYS A O 1
ATOM 4929 N N . HIS A 1 674 ? 14.144 28.763 1.430 1.00 54.34 674 HIS A N 1
ATOM 4930 C CA . HIS A 1 674 ? 13.597 29.257 0.147 1.00 54.34 674 HIS A CA 1
ATOM 4931 C C . HIS A 1 674 ? 14.495 30.147 -0.737 1.00 54.34 674 HIS A C 1
ATOM 4933 O O . HIS A 1 674 ? 14.097 30.505 -1.841 1.00 54.34 674 HIS A O 1
ATOM 4939 N N . GLU A 1 675 ? 15.725 30.470 -0.336 1.00 49.81 675 GLU A N 1
ATOM 4940 C CA . GLU A 1 675 ? 16.470 31.587 -0.937 1.00 49.81 675 GLU A CA 1
ATOM 4941 C C . GLU A 1 675 ? 17.855 31.239 -1.493 1.00 49.81 675 GLU A C 1
ATOM 4943 O O . GLU A 1 675 ? 18.617 32.135 -1.846 1.00 49.81 675 GLU A O 1
ATOM 4948 N N . GLN A 1 676 ? 18.230 29.961 -1.598 1.00 56.44 676 GLN A N 1
ATOM 4949 C CA . GLN A 1 676 ? 19.635 29.636 -1.869 1.00 56.44 676 GLN A CA 1
ATOM 4950 C C . GLN A 1 676 ? 19.841 28.649 -3.024 1.00 56.44 676 GLN A C 1
ATOM 4952 O O . GLN A 1 676 ? 19.828 27.439 -2.824 1.00 56.44 676 GLN A O 1
ATOM 4957 N N . ARG A 1 677 ? 20.074 29.160 -4.240 1.00 59.25 677 ARG A N 1
ATOM 4958 C CA . ARG A 1 677 ? 20.549 28.365 -5.393 1.00 59.25 677 ARG A CA 1
ATOM 4959 C C . ARG A 1 677 ? 22.043 28.053 -5.259 1.00 59.25 677 ARG A C 1
ATOM 4961 O O . ARG A 1 677 ? 22.759 28.778 -4.576 1.00 59.25 677 ARG A O 1
ATOM 4968 N N . GLY A 1 678 ? 22.515 26.987 -5.911 1.00 60.81 678 GLY A N 1
ATOM 4969 C CA . GLY A 1 678 ? 23.948 26.666 -5.945 1.00 60.81 678 GLY A CA 1
ATOM 4970 C C . GLY A 1 678 ? 24.535 26.216 -4.601 1.00 60.81 678 GLY A C 1
ATOM 4971 O O . GLY A 1 678 ? 25.749 26.226 -4.426 1.00 60.81 678 GLY A O 1
ATOM 4972 N N . ILE A 1 679 ? 23.693 25.832 -3.638 1.00 70.19 679 ILE A N 1
ATOM 4973 C CA . ILE A 1 679 ? 24.154 25.278 -2.364 1.00 70.19 679 ILE A CA 1
ATOM 4974 C C . ILE A 1 679 ? 24.342 23.774 -2.478 1.00 70.19 679 ILE A C 1
ATOM 4976 O O . ILE A 1 679 ? 23.458 23.066 -2.970 1.00 70.19 679 ILE A O 1
ATOM 4980 N N . GLY A 1 680 ? 25.484 23.318 -1.962 1.00 76.31 680 GLY A N 1
ATOM 4981 C CA . GLY A 1 680 ? 25.767 21.915 -1.708 1.00 76.31 680 GLY A CA 1
ATOM 4982 C C . GLY A 1 680 ? 24.775 21.328 -0.707 1.00 76.31 680 GLY A C 1
ATOM 4983 O O . GLY A 1 680 ? 24.706 21.786 0.432 1.00 76.31 680 GLY A O 1
ATOM 4984 N N . ILE A 1 681 ? 24.027 20.313 -1.122 1.00 83.81 681 ILE A N 1
ATOM 4985 C CA . ILE A 1 681 ? 23.224 19.474 -0.237 1.00 83.81 681 ILE A CA 1
ATOM 4986 C C . ILE A 1 681 ? 23.983 18.176 0.032 1.00 83.81 681 ILE A C 1
ATOM 4988 O O . ILE A 1 681 ? 24.555 17.571 -0.874 1.00 83.81 681 ILE A O 1
ATOM 4992 N N . SER A 1 682 ? 24.019 17.780 1.302 1.00 85.19 682 SER A N 1
ATOM 4993 C CA . SER A 1 682 ? 24.674 16.543 1.741 1.00 85.19 682 SER A CA 1
ATOM 4994 C C . SER A 1 682 ? 23.850 15.715 2.724 1.00 85.19 682 SER A C 1
ATOM 4996 O O . SER A 1 682 ? 24.203 14.572 3.012 1.00 85.19 682 SER A O 1
ATOM 4998 N N . ALA A 1 683 ? 22.750 16.278 3.229 1.00 89.25 683 ALA A N 1
ATOM 4999 C CA . ALA A 1 683 ? 21.859 15.647 4.189 1.00 89.25 683 ALA A CA 1
ATOM 5000 C C . ALA A 1 683 ? 20.541 15.249 3.518 1.00 89.25 683 ALA A C 1
ATOM 5002 O O . ALA A 1 683 ? 20.021 15.991 2.684 1.00 89.25 683 ALA A O 1
ATOM 5003 N N . ALA A 1 684 ? 20.010 14.096 3.911 1.00 92.38 684 ALA A N 1
ATOM 5004 C CA . ALA A 1 684 ? 18.638 13.684 3.624 1.00 92.38 684 ALA A CA 1
ATOM 5005 C C . ALA A 1 684 ? 17.766 13.802 4.879 1.00 92.38 684 ALA A C 1
ATOM 5007 O O . ALA A 1 684 ? 18.300 13.920 5.982 1.00 92.38 684 ALA A O 1
ATOM 5008 N N . GLY A 1 685 ? 16.452 13.705 4.701 1.00 92.38 685 GLY A N 1
ATOM 5009 C CA . GLY A 1 685 ? 15.459 13.848 5.758 1.00 92.38 685 GLY A CA 1
ATOM 5010 C C . GLY A 1 685 ? 14.830 15.236 5.748 1.00 92.38 685 GLY A C 1
ATOM 5011 O O . GLY A 1 685 ? 15.533 16.242 5.757 1.00 92.38 685 GLY A O 1
ATOM 5012 N N . ALA A 1 686 ? 13.505 15.293 5.726 1.00 92.19 686 ALA A N 1
ATOM 5013 C CA . ALA A 1 686 ? 12.736 16.505 5.960 1.00 92.19 686 ALA A CA 1
ATOM 5014 C C . ALA A 1 686 ? 11.768 16.271 7.125 1.00 92.19 686 ALA A C 1
ATOM 5016 O O . ALA A 1 686 ? 11.088 15.245 7.183 1.00 92.19 686 ALA A O 1
ATOM 5017 N N . THR A 1 687 ? 11.701 17.219 8.058 1.00 91.00 687 THR A N 1
ATOM 5018 C CA . THR A 1 687 ? 10.815 17.108 9.222 1.00 91.00 687 THR A CA 1
ATOM 5019 C C . THR A 1 687 ? 9.344 17.234 8.807 1.00 91.00 687 THR A C 1
ATOM 5021 O O . THR A 1 687 ? 9.047 17.865 7.787 1.00 91.00 687 THR A O 1
ATOM 5024 N N . PRO A 1 688 ? 8.387 16.732 9.609 1.00 90.94 688 PRO A N 1
ATOM 5025 C CA . PRO A 1 688 ? 6.958 16.953 9.364 1.00 90.94 688 PRO A CA 1
ATOM 5026 C C . PRO A 1 688 ? 6.594 18.433 9.152 1.00 90.94 688 PRO A C 1
ATOM 5028 O O . PRO A 1 688 ? 5.832 18.766 8.243 1.00 90.94 688 PRO A O 1
ATOM 5031 N N . ALA A 1 689 ? 7.207 19.340 9.923 1.00 89.25 689 ALA A N 1
ATOM 5032 C CA . ALA A 1 689 ? 7.032 20.779 9.742 1.00 89.25 689 ALA A CA 1
ATOM 5033 C C . ALA A 1 689 ? 7.535 21.269 8.380 1.00 89.25 689 ALA A C 1
ATOM 5035 O O . ALA A 1 689 ? 6.868 22.086 7.745 1.00 89.25 689 ALA A O 1
ATOM 5036 N N . ALA A 1 690 ? 8.676 20.763 7.905 1.00 90.00 690 ALA A N 1
ATOM 5037 C CA . ALA A 1 690 ? 9.215 21.124 6.599 1.00 90.00 690 ALA A CA 1
ATOM 5038 C C . ALA A 1 690 ? 8.290 20.684 5.455 1.00 90.00 690 ALA A C 1
ATOM 5040 O O . ALA A 1 690 ? 8.108 21.447 4.512 1.00 90.00 690 ALA A O 1
ATOM 5041 N N . LEU A 1 691 ? 7.656 19.509 5.550 1.00 91.25 691 LEU A N 1
ATOM 5042 C CA . LEU A 1 691 ? 6.694 19.051 4.539 1.00 91.25 691 LEU A CA 1
ATOM 5043 C C . LEU A 1 691 ? 5.443 19.940 4.495 1.00 91.25 691 LEU A C 1
ATOM 5045 O O . LEU A 1 691 ? 5.022 20.344 3.414 1.00 91.25 691 LEU A O 1
ATOM 5049 N N . VAL A 1 692 ? 4.868 20.277 5.655 1.00 89.44 692 VAL A N 1
ATOM 5050 C CA . VAL A 1 692 ? 3.646 21.105 5.742 1.00 89.44 692 VAL A CA 1
ATOM 5051 C C . VAL A 1 692 ? 3.903 22.561 5.350 1.00 89.44 692 VAL A C 1
ATOM 5053 O O . VAL A 1 692 ? 3.055 23.195 4.733 1.00 89.44 692 VAL A O 1
ATOM 5056 N N . THR A 1 693 ? 5.077 23.101 5.683 1.00 86.88 693 THR A N 1
ATOM 5057 C CA . THR A 1 693 ? 5.456 24.489 5.354 1.00 86.88 693 THR A CA 1
ATOM 5058 C C . THR A 1 693 ? 6.161 24.630 4.004 1.00 86.88 693 THR A C 1
ATOM 5060 O O . THR A 1 693 ? 6.614 25.722 3.672 1.00 86.88 693 THR A O 1
ATOM 5063 N N . GLU A 1 694 ? 6.264 23.540 3.237 1.00 88.44 694 GLU A N 1
ATOM 5064 C CA . GLU A 1 694 ? 6.975 23.448 1.952 1.00 88.44 694 GLU A CA 1
ATOM 5065 C C . GLU A 1 694 ? 8.470 23.823 2.005 1.00 88.44 694 GLU A C 1
ATOM 5067 O O . GLU A 1 694 ? 9.101 24.104 0.987 1.00 88.44 694 GLU A O 1
ATOM 5072 N N . GLN A 1 695 ? 9.084 23.751 3.187 1.00 89.44 695 GLN A N 1
ATOM 5073 C CA . GLN A 1 695 ? 10.506 24.013 3.424 1.00 89.44 695 GLN A CA 1
ATOM 5074 C C . GLN A 1 695 ? 11.376 22.774 3.163 1.00 89.44 695 GLN A C 1
ATOM 5076 O O . GLN A 1 695 ? 12.287 22.440 3.927 1.00 89.44 695 GLN A O 1
ATOM 5081 N N . PHE A 1 696 ? 11.124 22.087 2.051 1.00 92.56 696 PHE A N 1
ATOM 5082 C CA . PHE A 1 696 ? 11.921 20.948 1.601 1.00 92.56 696 PHE A CA 1
ATOM 5083 C C . PHE A 1 696 ? 12.173 20.990 0.088 1.00 92.56 696 PHE A C 1
ATOM 5085 O O . PHE A 1 696 ? 11.560 21.748 -0.663 1.00 92.56 696 PHE A O 1
ATOM 5092 N N . ALA A 1 697 ? 13.130 20.189 -0.363 1.00 93.88 697 ALA A N 1
ATOM 5093 C CA . ALA A 1 697 ? 13.331 19.886 -1.770 1.00 93.88 697 ALA A CA 1
ATOM 5094 C C . ALA A 1 697 ? 13.326 18.368 -1.969 1.00 93.88 697 ALA A C 1
ATOM 5096 O O . ALA A 1 697 ? 13.592 17.610 -1.037 1.00 93.88 697 ALA A O 1
ATOM 5097 N N . ALA A 1 698 ? 13.026 17.938 -3.188 1.00 96.12 698 ALA A N 1
ATOM 5098 C CA . ALA A 1 698 ? 13.003 16.539 -3.581 1.00 96.12 698 ALA A CA 1
ATOM 5099 C C . ALA A 1 698 ? 14.034 16.324 -4.691 1.00 96.12 698 ALA A C 1
ATOM 5101 O O . ALA A 1 698 ? 14.067 17.070 -5.669 1.00 96.12 698 ALA A O 1
ATOM 5102 N N . VAL A 1 699 ? 14.889 15.322 -4.525 1.00 95.31 699 VAL A N 1
ATOM 5103 C CA . VAL A 1 699 ? 15.920 14.941 -5.496 1.00 95.31 699 VAL A CA 1
ATOM 5104 C C . VAL A 1 699 ? 15.683 13.491 -5.872 1.00 95.31 699 VAL A C 1
ATOM 5106 O O . VAL A 1 699 ? 15.464 12.667 -4.993 1.00 95.31 699 VAL A O 1
ATOM 5109 N N . GLU A 1 700 ? 15.719 13.153 -7.154 1.00 95.50 700 GLU A N 1
ATOM 5110 C CA . GLU A 1 700 ? 15.581 11.771 -7.616 1.00 95.50 700 GLU A CA 1
ATOM 5111 C C . GLU A 1 700 ? 16.610 10.886 -6.899 1.00 95.50 700 GLU A C 1
ATOM 5113 O O . GLU A 1 700 ? 17.778 11.260 -6.787 1.00 95.50 700 GLU A O 1
ATOM 5118 N N . LEU A 1 701 ? 16.218 9.719 -6.389 1.00 95.12 701 LEU A N 1
ATOM 5119 C CA . LEU A 1 701 ? 17.197 8.778 -5.842 1.00 95.12 701 LEU A CA 1
ATOM 5120 C C . LEU A 1 701 ? 18.029 8.173 -6.979 1.00 95.12 701 LEU A C 1
ATOM 5122 O O . LEU A 1 701 ? 19.257 8.154 -6.926 1.00 95.12 701 LEU A O 1
ATOM 5126 N N . VAL A 1 702 ? 17.349 7.749 -8.040 1.00 94.94 702 VAL A N 1
ATOM 5127 C CA . VAL A 1 702 ? 17.951 7.349 -9.309 1.00 94.94 702 VAL A CA 1
ATOM 5128 C C . VAL A 1 702 ? 17.098 7.939 -10.422 1.00 94.94 702 VAL A C 1
ATOM 5130 O O . VAL A 1 702 ? 15.872 7.902 -10.351 1.00 94.94 702 VAL A O 1
ATOM 5133 N N . ALA A 1 703 ? 17.759 8.501 -11.428 1.00 93.69 703 ALA A N 1
ATOM 5134 C CA . ALA A 1 703 ? 17.128 9.025 -12.627 1.00 93.69 703 ALA A CA 1
ATOM 5135 C C . ALA A 1 703 ? 17.613 8.218 -13.833 1.00 93.69 703 ALA A C 1
ATOM 5137 O O . ALA A 1 703 ? 18.810 7.927 -13.943 1.00 93.69 703 ALA A O 1
ATOM 5138 N N . VAL A 1 704 ? 16.690 7.849 -14.718 1.00 94.38 704 VAL A N 1
ATOM 5139 C CA . VAL A 1 704 ? 16.981 7.066 -15.923 1.00 94.38 704 VAL A CA 1
ATOM 5140 C C . VAL A 1 704 ? 16.476 7.773 -17.182 1.00 94.38 704 VAL A C 1
ATOM 5142 O O . VAL A 1 704 ? 15.555 8.592 -17.137 1.00 94.38 704 VAL A O 1
ATOM 5145 N N . GLY A 1 705 ? 17.113 7.465 -18.314 1.00 95.12 705 GLY A N 1
ATOM 5146 C CA . GLY A 1 705 ? 16.653 7.889 -19.638 1.00 95.12 705 GLY A CA 1
ATOM 5147 C C . GLY A 1 705 ? 15.708 6.882 -20.294 1.00 95.12 705 GLY A C 1
ATOM 5148 O O . GLY A 1 705 ? 15.566 5.765 -19.797 1.00 95.12 705 GLY A O 1
ATOM 5149 N N . SER A 1 706 ? 15.122 7.255 -21.437 1.00 94.38 706 SER A N 1
ATOM 5150 C CA . SER A 1 706 ? 14.111 6.463 -22.165 1.00 94.38 706 SER A CA 1
ATOM 5151 C C . SER A 1 706 ? 14.491 4.993 -22.345 1.00 94.38 706 SER A C 1
ATOM 5153 O O . SER A 1 706 ? 13.739 4.119 -21.939 1.00 94.38 706 SER A O 1
ATOM 5155 N N . SER A 1 707 ? 15.689 4.699 -22.858 1.00 93.19 707 SER A N 1
ATOM 5156 C CA . SER A 1 707 ? 16.120 3.317 -23.119 1.00 93.19 707 SER A CA 1
ATOM 5157 C C . SER A 1 707 ? 16.163 2.445 -21.860 1.00 93.19 707 SER A C 1
ATOM 5159 O O . SER A 1 707 ? 15.778 1.280 -21.887 1.00 93.19 707 SER A O 1
ATOM 5161 N N . ALA A 1 708 ? 16.645 3.000 -20.744 1.00 92.75 708 ALA A N 1
ATOM 5162 C CA . ALA A 1 708 ? 16.731 2.282 -19.475 1.00 92.75 708 ALA A CA 1
ATOM 5163 C C . ALA A 1 708 ? 15.352 2.143 -18.815 1.00 92.75 708 ALA A C 1
ATOM 5165 O O . ALA A 1 708 ? 15.043 1.082 -18.276 1.00 92.75 708 ALA A O 1
ATOM 5166 N N . GLN A 1 709 ? 14.520 3.186 -18.900 1.00 94.56 709 GLN A N 1
ATOM 5167 C CA . GLN A 1 709 ? 13.133 3.165 -18.442 1.00 94.56 709 GLN A CA 1
ATOM 5168 C C . GLN A 1 709 ? 12.331 2.085 -19.184 1.00 94.56 709 GLN A C 1
ATOM 5170 O O . GLN A 1 709 ? 11.788 1.199 -18.536 1.00 94.56 709 GLN A O 1
ATOM 5175 N N . GLU A 1 710 ? 12.310 2.105 -20.520 1.00 93.88 710 GLU A N 1
ATOM 5176 C CA . GLU A 1 710 ? 11.569 1.141 -21.348 1.00 93.88 710 GLU A CA 1
ATOM 5177 C C . GLU A 1 710 ? 12.011 -0.304 -21.067 1.00 93.88 710 GLU A C 1
ATOM 5179 O O . GLU A 1 710 ? 11.183 -1.212 -20.951 1.00 93.88 710 GLU A O 1
ATOM 5184 N N . LEU A 1 711 ? 13.321 -0.522 -20.903 1.00 93.88 711 LEU A N 1
ATOM 5185 C CA . LEU A 1 711 ? 13.886 -1.829 -20.579 1.00 93.88 711 LEU A CA 1
ATOM 5186 C C . LEU A 1 711 ? 13.436 -2.340 -19.202 1.00 93.88 711 LEU A C 1
ATOM 5188 O O . LEU A 1 711 ? 13.041 -3.504 -19.076 1.00 93.88 711 LEU A O 1
ATOM 5192 N N . LEU A 1 712 ? 13.492 -1.481 -18.180 1.00 94.25 712 LEU A N 1
ATOM 5193 C CA . LEU A 1 712 ? 13.040 -1.814 -16.829 1.00 94.25 712 LEU A CA 1
ATOM 5194 C C . LEU A 1 712 ? 11.526 -2.039 -16.799 1.00 94.25 712 LEU A C 1
ATOM 5196 O O . LEU A 1 712 ? 11.091 -3.064 -16.286 1.00 94.25 712 LEU A O 1
ATOM 5200 N N . GLU A 1 713 ? 10.730 -1.162 -17.411 1.00 93.62 713 GLU A N 1
ATOM 5201 C CA . GLU A 1 713 ? 9.270 -1.300 -17.478 1.00 93.62 713 GLU A CA 1
ATOM 5202 C C . GLU A 1 713 ? 8.845 -2.607 -18.139 1.00 93.62 713 GLU A C 1
ATOM 5204 O O . GLU A 1 713 ? 7.965 -3.308 -17.631 1.00 93.62 713 GLU A O 1
ATOM 5209 N N . TYR A 1 714 ? 9.490 -2.974 -19.247 1.00 92.88 714 TYR A N 1
ATOM 5210 C CA . TYR A 1 714 ? 9.235 -4.245 -19.905 1.00 92.88 714 TYR A CA 1
ATOM 5211 C C . TYR A 1 714 ? 9.508 -5.421 -18.968 1.00 92.88 714 TYR A C 1
ATOM 5213 O O . TYR A 1 714 ? 8.626 -6.260 -18.772 1.00 92.88 714 TYR A O 1
ATOM 5221 N N . ALA A 1 715 ? 10.691 -5.483 -18.358 1.00 94.00 715 ALA A N 1
ATOM 5222 C CA . ALA A 1 715 ? 11.059 -6.616 -17.519 1.00 94.00 715 ALA A CA 1
ATOM 5223 C C . ALA A 1 715 ? 10.247 -6.668 -16.213 1.00 94.00 715 ALA A C 1
ATOM 5225 O O . ALA A 1 715 ? 9.853 -7.748 -15.774 1.00 94.00 715 ALA A O 1
ATOM 5226 N N . GLU A 1 716 ? 9.915 -5.520 -15.625 1.00 93.75 716 GLU A N 1
ATOM 5227 C CA . GLU A 1 716 ? 9.040 -5.428 -14.456 1.00 93.75 716 GLU A CA 1
ATOM 5228 C C . GLU A 1 716 ? 7.600 -5.818 -14.784 1.00 93.75 716 GLU A C 1
ATOM 5230 O O . GLU A 1 716 ? 6.970 -6.514 -13.993 1.00 93.75 716 GLU A O 1
ATOM 5235 N N . SER A 1 717 ? 7.084 -5.465 -15.966 1.00 92.44 717 SER A N 1
ATOM 5236 C CA . SER A 1 717 ? 5.756 -5.912 -16.405 1.00 92.44 717 SER A CA 1
ATOM 5237 C C . SER A 1 717 ? 5.677 -7.433 -16.573 1.00 92.44 717 SER A C 1
ATOM 5239 O O . SER A 1 717 ? 4.622 -8.030 -16.351 1.00 92.44 717 SER A O 1
ATOM 5241 N N . LYS A 1 718 ? 6.792 -8.082 -16.940 1.00 92.31 718 LYS A N 1
ATOM 5242 C CA . LYS A 1 718 ? 6.908 -9.545 -16.987 1.00 92.31 718 LYS A CA 1
ATOM 5243 C C . LYS A 1 718 ? 6.994 -10.127 -15.581 1.00 92.31 718 LYS A C 1
ATOM 5245 O O . LYS A 1 718 ? 6.214 -11.019 -15.267 1.00 92.31 718 LYS A O 1
ATOM 5250 N N . ALA A 1 719 ? 7.855 -9.574 -14.728 1.00 93.06 719 ALA A N 1
ATOM 5251 C CA . ALA A 1 719 ? 7.999 -10.001 -13.338 1.00 93.06 719 ALA A CA 1
ATOM 5252 C C . ALA A 1 719 ? 6.698 -9.842 -12.530 1.00 93.06 719 ALA A C 1
ATOM 5254 O O . ALA A 1 719 ? 6.388 -10.690 -11.701 1.00 93.06 719 ALA A O 1
ATOM 5255 N N . ALA A 1 720 ? 5.889 -8.815 -12.809 1.00 92.31 720 ALA A N 1
ATOM 5256 C CA . ALA A 1 720 ? 4.590 -8.599 -12.170 1.00 92.31 720 ALA A CA 1
ATOM 5257 C C . ALA A 1 720 ? 3.595 -9.744 -12.433 1.00 92.31 720 ALA A C 1
ATOM 5259 O O . ALA A 1 720 ? 2.732 -10.010 -11.600 1.00 92.31 720 ALA A O 1
ATOM 5260 N N . LYS A 1 721 ? 3.732 -10.469 -13.555 1.00 93.31 721 LYS A N 1
ATOM 5261 C CA . LYS A 1 721 ? 2.935 -11.680 -13.827 1.00 93.31 721 LYS A CA 1
ATOM 5262 C C . LYS A 1 721 ? 3.334 -12.860 -12.945 1.00 93.31 721 LYS A C 1
ATOM 5264 O O . LYS A 1 721 ? 2.549 -13.795 -12.820 1.00 93.31 721 LYS A O 1
ATOM 5269 N N . ASP A 1 722 ? 4.528 -12.812 -12.361 1.00 93.75 722 ASP A N 1
ATOM 5270 C CA . ASP A 1 722 ? 5.064 -13.820 -11.450 1.00 93.75 722 ASP A CA 1
ATOM 5271 C C . ASP A 1 722 ? 4.884 -13.443 -9.965 1.00 93.75 722 ASP A C 1
ATOM 5273 O O . ASP A 1 722 ? 5.444 -14.085 -9.074 1.00 93.75 722 ASP A O 1
ATOM 5277 N N . VAL A 1 723 ? 4.087 -12.409 -9.679 1.00 92.38 723 VAL A N 1
ATOM 5278 C CA . VAL A 1 723 ? 3.662 -12.048 -8.323 1.00 92.38 723 VAL A CA 1
ATOM 5279 C C . VAL A 1 723 ? 2.379 -12.798 -7.981 1.00 92.38 723 VAL A C 1
ATOM 5281 O O . VAL A 1 723 ? 1.467 -12.894 -8.800 1.00 92.38 723 VAL A O 1
ATOM 5284 N N . MET A 1 724 ? 2.291 -13.319 -6.754 1.00 93.69 724 MET A N 1
ATOM 5285 C CA . MET A 1 724 ? 1.111 -14.044 -6.289 1.00 93.69 724 MET A CA 1
ATOM 5286 C C . MET A 1 724 ? -0.144 -13.141 -6.322 1.00 93.69 724 MET A C 1
ATOM 5288 O O . MET A 1 724 ? -0.195 -12.167 -5.563 1.00 93.69 724 MET A O 1
ATOM 5292 N N . PRO A 1 725 ? -1.177 -13.459 -7.126 1.00 93.12 725 PRO A N 1
ATOM 5293 C CA . PRO A 1 725 ? -2.414 -12.676 -7.202 1.00 93.12 725 PRO A CA 1
ATOM 5294 C C . PRO A 1 725 ? -3.242 -12.723 -5.902 1.00 93.12 725 PRO A C 1
ATOM 5296 O O . PRO A 1 725 ? -2.951 -13.536 -5.017 1.00 93.12 725 PRO A O 1
ATOM 5299 N N . PRO A 1 726 ? -4.279 -11.873 -5.752 1.00 91.88 726 PRO A N 1
ATOM 5300 C CA . PRO A 1 726 ? -5.218 -11.973 -4.633 1.00 91.88 726 PRO A CA 1
ATOM 5301 C C . PRO A 1 726 ? -6.014 -13.289 -4.668 1.00 91.88 726 PRO A C 1
ATOM 5303 O O . PRO A 1 726 ? -6.057 -13.991 -5.679 1.00 91.88 726 PRO A O 1
ATOM 5306 N N . ARG A 1 727 ? -6.665 -13.644 -3.556 1.00 91.00 727 ARG A N 1
ATOM 5307 C CA . ARG A 1 727 ? -7.619 -14.766 -3.529 1.00 91.00 727 ARG A CA 1
ATOM 5308 C C . ARG A 1 727 ? -8.906 -14.391 -4.265 1.00 91.00 727 ARG A C 1
ATOM 5310 O O . ARG A 1 727 ? -9.237 -13.216 -4.394 1.00 91.00 727 ARG A O 1
ATOM 5317 N N . HIS A 1 728 ? -9.626 -15.395 -4.759 1.00 89.00 728 HIS A N 1
ATOM 5318 C CA . HIS A 1 728 ? -10.893 -15.166 -5.449 1.00 89.00 728 HIS A CA 1
ATOM 5319 C C . HIS A 1 728 ? -12.030 -14.875 -4.458 1.00 89.00 728 HIS A C 1
ATOM 5321 O O . HIS A 1 728 ? -12.393 -15.737 -3.658 1.00 89.00 728 HIS A O 1
ATOM 5327 N N . GLY A 1 729 ? -12.646 -13.700 -4.595 1.00 89.56 729 GLY A N 1
ATOM 5328 C CA . GLY A 1 729 ? -13.865 -13.323 -3.880 1.00 89.56 729 GLY A CA 1
ATOM 5329 C C . GLY A 1 729 ? -13.690 -13.065 -2.374 1.00 89.56 729 GLY A C 1
ATOM 5330 O O . GLY A 1 729 ? -12.566 -12.996 -1.872 1.00 89.56 729 GLY A O 1
ATOM 5331 N N . PRO A 1 730 ? -14.813 -12.910 -1.646 1.00 92.75 730 PRO A N 1
ATOM 5332 C CA . PRO A 1 730 ? -14.816 -12.639 -0.210 1.00 92.75 730 PRO A CA 1
ATOM 5333 C C . PRO A 1 730 ? -14.182 -13.770 0.606 1.00 92.75 730 PRO A C 1
ATOM 5335 O O . PRO A 1 730 ? -14.334 -14.953 0.275 1.00 92.75 730 PRO A O 1
ATOM 5338 N N . MET A 1 731 ? -13.571 -13.428 1.744 1.00 93.06 731 MET A N 1
ATOM 5339 C CA . MET A 1 731 ? -13.075 -14.426 2.696 1.00 93.06 731 MET A CA 1
ATOM 5340 C C . MET A 1 731 ? -14.228 -15.297 3.213 1.00 93.06 731 MET A C 1
ATOM 5342 O O . MET A 1 731 ? -15.198 -14.785 3.762 1.00 93.06 731 MET A O 1
ATOM 5346 N N . GLN A 1 732 ? -14.104 -16.618 3.098 1.00 93.62 732 GLN A N 1
ATOM 5347 C CA . GLN A 1 732 ? -15.084 -17.548 3.661 1.00 93.62 732 GLN A CA 1
ATOM 5348 C C . GLN A 1 732 ? -14.738 -17.869 5.113 1.00 93.62 732 GLN A C 1
ATOM 5350 O O . GLN A 1 732 ? -13.672 -18.420 5.396 1.00 93.62 732 GLN A O 1
ATOM 5355 N N . LEU A 1 733 ? -15.641 -17.541 6.036 1.00 95.00 733 LEU A N 1
ATOM 5356 C CA . LEU A 1 733 ? -15.515 -17.934 7.431 1.00 95.00 733 LEU A CA 1
ATOM 5357 C C . LEU A 1 733 ? -15.945 -19.387 7.615 1.00 95.00 733 LEU A C 1
ATOM 5359 O O . LEU A 1 733 ? -16.941 -19.853 7.065 1.00 95.00 733 LEU A O 1
ATOM 5363 N N . THR A 1 734 ? -15.235 -20.098 8.481 1.00 95.00 734 THR A N 1
ATOM 5364 C CA . THR A 1 734 ? -15.703 -21.384 9.002 1.00 95.00 734 THR A CA 1
ATOM 5365 C C . THR A 1 734 ? -16.886 -21.193 9.957 1.00 95.00 734 THR A C 1
ATOM 5367 O O . THR A 1 734 ? -17.122 -20.108 10.500 1.00 95.00 734 THR A O 1
ATOM 5370 N N . SER A 1 735 ? -17.607 -22.281 10.249 1.00 97.00 735 SER A N 1
ATOM 5371 C CA . SER A 1 735 ? -18.660 -22.266 11.282 1.00 97.00 735 SER A CA 1
ATOM 5372 C C . SER A 1 735 ? -18.116 -21.871 12.661 1.00 97.00 735 SER A C 1
ATOM 5374 O O . SER A 1 735 ? -18.823 -21.256 13.452 1.00 97.00 735 SER A O 1
ATOM 5376 N N . PHE A 1 736 ? -16.859 -22.219 12.960 1.00 95.94 736 PHE A N 1
ATOM 5377 C CA . PHE A 1 736 ? -16.203 -21.822 14.204 1.00 95.94 736 PHE A CA 1
ATOM 5378 C C . PHE A 1 736 ? -15.933 -20.315 14.230 1.00 95.94 736 PHE A C 1
ATOM 5380 O O . PHE A 1 736 ? -16.361 -19.645 15.163 1.00 95.94 736 PHE A O 1
ATOM 5387 N N . GLN A 1 737 ? -15.300 -19.777 13.184 1.00 95.94 737 GLN A N 1
ATOM 5388 C CA . GLN A 1 737 ? -15.014 -18.342 13.060 1.00 95.94 737 GLN A CA 1
ATOM 5389 C C . GLN A 1 737 ? -16.284 -17.486 13.085 1.00 95.94 737 GLN A C 1
ATOM 5391 O O . GLN A 1 737 ? -16.290 -16.435 13.712 1.00 95.94 737 GLN A O 1
ATOM 5396 N N . THR A 1 738 ? -17.371 -17.962 12.473 1.00 97.88 738 THR A N 1
ATOM 5397 C CA . THR A 1 738 ? -18.676 -17.283 12.524 1.00 97.88 738 THR A CA 1
ATOM 5398 C C . THR A 1 738 ? -19.166 -17.140 13.968 1.00 97.88 738 THR A C 1
ATOM 5400 O O . THR A 1 738 ? -19.491 -16.039 14.391 1.00 97.88 738 THR A O 1
ATOM 5403 N N . LYS A 1 739 ? -19.101 -18.214 14.768 1.00 98.00 739 LYS A N 1
ATOM 5404 C CA . LYS A 1 739 ? -19.465 -18.166 16.196 1.00 98.00 739 LYS A CA 1
ATOM 5405 C C . LYS A 1 739 ? -18.549 -17.267 17.028 1.00 98.00 739 LYS A C 1
ATOM 5407 O O . LYS A 1 739 ? -19.001 -16.665 17.994 1.00 98.00 739 LYS A O 1
ATOM 5412 N N . GLN A 1 740 ? -17.254 -17.213 16.705 1.00 97.50 740 GLN A N 1
ATOM 5413 C CA . GLN A 1 740 ? -16.325 -16.306 17.390 1.00 97.50 740 GLN A CA 1
ATOM 5414 C C . GLN A 1 740 ? -16.660 -14.840 17.083 1.00 97.50 740 GLN A C 1
ATOM 5416 O O . GLN A 1 740 ? -16.685 -14.022 17.998 1.00 97.50 740 GLN A O 1
ATOM 5421 N N . LEU A 1 741 ? -16.973 -14.528 15.820 1.00 97.69 741 LEU A N 1
ATOM 5422 C CA . LEU A 1 741 ? -17.429 -13.202 15.413 1.00 97.69 741 LEU A CA 1
ATOM 5423 C C . LEU A 1 741 ? -18.727 -12.818 16.135 1.00 97.69 741 LEU A C 1
ATOM 5425 O O . LEU A 1 741 ? -18.783 -11.740 16.714 1.00 97.69 741 LEU A O 1
ATOM 5429 N N . GLU A 1 742 ? -19.730 -13.700 16.156 1.00 98.19 742 GLU A N 1
ATOM 5430 C CA . GLU A 1 742 ? -20.987 -13.492 16.894 1.00 98.19 742 GLU A CA 1
ATOM 5431 C C . GLU A 1 742 ? -20.721 -13.157 18.369 1.00 98.19 742 GLU A C 1
ATOM 5433 O O . GLU A 1 742 ? -21.200 -12.139 18.858 1.00 98.19 742 GLU A O 1
ATOM 5438 N N . ALA A 1 743 ? -19.864 -13.926 19.050 1.00 98.31 743 ALA A N 1
ATOM 5439 C CA . ALA A 1 743 ? -19.510 -13.665 20.446 1.00 98.31 743 ALA A CA 1
ATOM 5440 C C . ALA A 1 743 ? -18.847 -12.287 20.660 1.00 98.31 743 ALA A C 1
ATOM 5442 O O . ALA A 1 743 ? -19.145 -11.601 21.639 1.00 98.31 743 ALA A O 1
ATOM 5443 N N . SER A 1 744 ? -17.964 -11.864 19.749 1.00 98.44 744 SER A N 1
ATOM 5444 C CA . SER A 1 744 ? -17.366 -10.521 19.783 1.00 98.44 744 SER A CA 1
ATOM 5445 C C . SER A 1 744 ? -18.413 -9.424 19.587 1.00 98.44 744 SER A C 1
ATOM 5447 O O . SER A 1 744 ? -18.399 -8.423 20.304 1.00 98.44 744 SER A O 1
ATOM 5449 N N . LEU A 1 745 ? -19.324 -9.601 18.625 1.00 98.38 745 LEU A N 1
ATOM 5450 C CA . LEU A 1 745 ? -20.384 -8.635 18.333 1.00 98.38 745 LEU A CA 1
ATOM 5451 C C . LEU A 1 745 ? -21.382 -8.527 19.491 1.00 98.38 745 LEU A C 1
ATOM 5453 O O . LEU A 1 745 ? -21.750 -7.412 19.851 1.00 98.38 745 LEU A O 1
ATOM 5457 N N . ASP A 1 746 ? -21.738 -9.639 20.133 1.00 98.44 746 ASP A N 1
ATOM 5458 C CA . ASP A 1 746 ? -22.594 -9.650 21.323 1.00 98.44 746 ASP A CA 1
ATOM 5459 C C . ASP A 1 746 ? -21.957 -8.857 22.476 1.00 98.44 746 ASP A C 1
ATOM 5461 O O . ASP A 1 746 ? -22.614 -8.031 23.115 1.00 98.44 746 ASP A O 1
ATOM 5465 N N . ALA A 1 747 ? -20.657 -9.048 22.734 1.00 98.31 747 ALA A N 1
ATOM 5466 C CA . ALA A 1 747 ? -19.932 -8.290 23.758 1.00 98.31 747 ALA A CA 1
ATOM 5467 C C . ALA A 1 747 ? -19.932 -6.777 23.466 1.00 98.31 747 ALA A C 1
ATOM 5469 O O . ALA A 1 747 ? -20.165 -5.962 24.363 1.00 98.31 747 ALA A O 1
ATOM 5470 N N . LEU A 1 748 ? -19.734 -6.400 22.201 1.00 98.31 748 LEU A N 1
ATOM 5471 C CA . LEU A 1 748 ? -19.746 -5.009 21.747 1.00 98.31 748 LEU A CA 1
ATOM 5472 C C . LEU A 1 748 ? -21.140 -4.374 21.822 1.00 98.31 748 LEU A C 1
ATOM 5474 O O . LEU A 1 748 ? -21.265 -3.229 22.253 1.00 98.31 748 LEU A O 1
ATOM 5478 N N . GLN A 1 749 ? -22.194 -5.111 21.474 1.00 98.12 749 GLN A N 1
ATOM 5479 C CA . GLN A 1 749 ? -23.580 -4.656 21.614 1.00 98.12 749 GLN A CA 1
ATOM 5480 C C . GLN A 1 749 ? -23.973 -4.478 23.088 1.00 98.12 749 GLN A C 1
ATOM 5482 O O . GLN A 1 749 ? -24.621 -3.492 23.446 1.00 98.12 749 GLN A O 1
ATOM 5487 N N . ASN A 1 750 ? -23.526 -5.374 23.971 1.00 97.88 750 ASN A N 1
ATOM 5488 C CA . ASN A 1 750 ? -23.722 -5.230 25.416 1.00 97.88 750 ASN A CA 1
ATOM 5489 C C . ASN A 1 750 ? -22.997 -3.993 25.971 1.00 97.88 750 ASN A C 1
ATOM 5491 O O . ASN A 1 750 ? -23.551 -3.255 26.797 1.00 97.88 750 ASN A O 1
ATOM 5495 N N . LEU A 1 751 ? -21.775 -3.728 25.493 1.00 97.62 751 LEU A N 1
ATOM 5496 C CA . LEU A 1 751 ? -21.054 -2.499 25.811 1.00 97.62 751 LEU A CA 1
ATOM 5497 C C . LEU A 1 751 ? -21.829 -1.268 25.330 1.00 97.62 751 LEU A C 1
ATOM 5499 O O . LEU A 1 751 ? -22.015 -0.339 26.115 1.00 97.62 751 LEU A O 1
ATOM 5503 N N . HIS A 1 752 ? -22.316 -1.277 24.086 1.00 96.88 752 HIS A N 1
ATOM 5504 C CA . HIS A 1 752 ? -23.118 -0.192 23.525 1.00 96.88 752 HIS A CA 1
ATOM 5505 C C . HIS A 1 752 ? -24.305 0.148 24.432 1.00 96.88 752 HIS A C 1
ATOM 5507 O O . HIS A 1 752 ? -24.419 1.276 24.907 1.00 96.88 752 HIS A O 1
ATOM 5513 N N . GLY A 1 753 ? -25.127 -0.852 24.772 1.00 96.06 753 GLY A N 1
ATOM 5514 C CA . GLY A 1 753 ? -26.283 -0.670 25.651 1.00 96.06 753 GLY A CA 1
ATOM 5515 C C . GLY A 1 753 ? -25.909 -0.109 27.026 1.00 96.06 753 GLY A C 1
ATOM 5516 O O . GLY A 1 753 ? -26.623 0.742 27.564 1.00 96.06 753 GLY A O 1
ATOM 5517 N N . THR A 1 754 ? -24.762 -0.522 27.574 1.00 95.31 754 THR A N 1
ATOM 5518 C CA . THR A 1 754 ? -24.233 0.006 28.841 1.00 95.31 754 THR A CA 1
ATOM 5519 C C . THR A 1 754 ? -23.859 1.484 28.726 1.00 95.31 754 THR A C 1
ATOM 5521 O O . THR A 1 754 ? -24.278 2.289 29.560 1.00 95.31 754 THR A O 1
ATOM 5524 N N . LEU A 1 755 ? -23.094 1.858 27.699 1.00 93.44 755 LEU A N 1
ATOM 5525 C CA . LEU A 1 755 ? -22.611 3.226 27.508 1.00 93.44 755 LEU A CA 1
ATOM 5526 C C . LEU A 1 755 ? -23.748 4.195 27.161 1.00 93.44 755 LEU A C 1
ATOM 5528 O O . LEU A 1 755 ? -23.831 5.268 27.759 1.00 93.44 755 LEU A O 1
ATOM 5532 N N . THR A 1 756 ? -24.679 3.795 26.293 1.00 89.75 756 THR A N 1
ATOM 5533 C CA . THR A 1 756 ? -25.862 4.595 25.943 1.00 89.75 756 THR A CA 1
ATOM 5534 C C . THR A 1 756 ? -26.790 4.785 27.142 1.00 89.75 756 THR A C 1
ATOM 5536 O O . THR A 1 756 ? -27.307 5.879 27.361 1.00 89.75 756 THR A O 1
ATOM 5539 N N . SER A 1 757 ? -26.968 3.756 27.978 1.00 89.50 757 SER A N 1
ATOM 5540 C CA . SER A 1 757 ? -27.747 3.895 29.215 1.00 89.50 757 SER A CA 1
ATOM 5541 C C . SER A 1 757 ? -27.126 4.916 30.165 1.00 89.50 757 SER A C 1
ATOM 5543 O O . SER A 1 757 ? -27.854 5.654 30.822 1.00 89.50 757 SER A O 1
ATOM 5545 N N . ARG A 1 758 ? -25.793 4.996 30.244 1.00 90.12 758 ARG A N 1
ATOM 5546 C CA . ARG A 1 758 ? -25.124 6.026 31.050 1.00 90.12 758 ARG A CA 1
ATO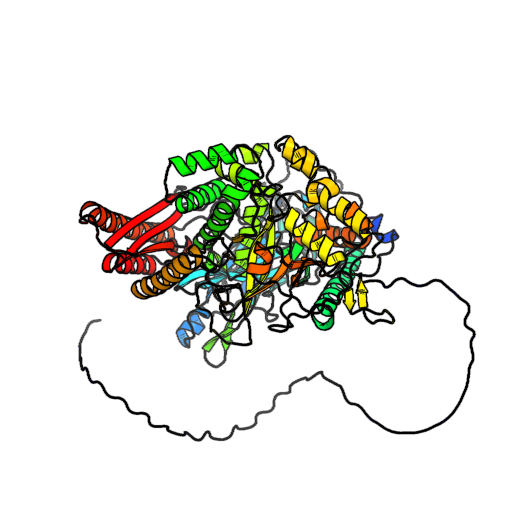M 5547 C C . ARG A 1 758 ? -25.243 7.407 30.425 1.00 90.12 758 ARG A C 1
ATOM 5549 O O . ARG A 1 758 ? -25.548 8.340 31.151 1.00 90.12 758 ARG A O 1
ATOM 5556 N N . LEU A 1 759 ? -25.102 7.521 29.104 1.00 85.19 759 LEU A N 1
ATOM 5557 C CA . LEU A 1 759 ? -25.296 8.779 28.379 1.00 85.19 759 LEU A CA 1
ATOM 5558 C C . LEU A 1 759 ? -26.683 9.384 28.655 1.00 85.19 759 LEU A C 1
ATOM 5560 O O . LEU A 1 759 ? -26.791 10.568 28.951 1.00 85.19 759 LEU A O 1
ATOM 5564 N N . ASN A 1 760 ? -27.729 8.554 28.645 1.00 83.38 760 ASN A N 1
ATOM 5565 C CA . ASN A 1 760 ? -29.104 8.986 28.918 1.00 83.38 760 ASN A CA 1
ATOM 5566 C C . ASN A 1 760 ? -29.363 9.354 30.390 1.00 83.38 760 ASN A C 1
ATOM 5568 O O . ASN A 1 760 ? -30.314 10.076 30.679 1.00 83.38 760 ASN A O 1
ATOM 5572 N N . ASN A 1 761 ? -28.549 8.838 31.314 1.00 81.06 761 ASN A N 1
ATOM 5573 C CA . ASN A 1 761 ? -28.686 9.052 32.757 1.00 81.06 761 ASN A CA 1
ATOM 5574 C C . ASN A 1 761 ? -27.654 10.040 33.324 1.00 81.06 761 ASN A C 1
ATOM 5576 O O . ASN A 1 761 ? -27.688 10.331 34.520 1.00 81.06 761 ASN A O 1
ATOM 5580 N N . ALA A 1 762 ? -26.716 10.520 32.508 1.00 69.81 762 ALA A N 1
ATOM 5581 C CA . ALA A 1 762 ? -25.682 11.438 32.945 1.00 69.81 762 ALA A CA 1
ATOM 5582 C C . ALA A 1 762 ? -26.309 12.796 33.291 1.00 69.81 762 ALA A C 1
ATOM 5584 O O . ALA A 1 762 ? -27.002 13.406 32.474 1.00 69.81 762 ALA A O 1
ATOM 5585 N N . GLU A 1 763 ? -26.050 13.292 34.503 1.00 62.34 763 GLU A N 1
ATOM 5586 C CA . GLU A 1 763 ? -26.316 14.693 34.824 1.00 62.34 763 GLU A CA 1
ATOM 5587 C C . GLU A 1 763 ? -25.474 15.575 33.887 1.00 62.34 763 GLU A C 1
ATOM 5589 O O . GLU A 1 763 ? -24.294 15.293 33.651 1.00 62.34 763 GLU A O 1
ATOM 5594 N N . GLN A 1 764 ? -26.077 16.631 33.327 1.00 55.34 764 GLN A N 1
ATOM 5595 C CA . GLN A 1 764 ? -25.365 17.583 32.470 1.00 55.34 764 GLN A CA 1
ATOM 5596 C C . GLN A 1 764 ? -24.111 18.094 33.198 1.00 55.34 764 GLN A C 1
ATOM 5598 O O . GLN A 1 764 ? -24.225 18.788 34.207 1.00 55.34 764 GLN A O 1
ATOM 5603 N N . GLY A 1 765 ? -22.926 17.761 32.677 1.00 54.16 765 GLY A N 1
ATOM 5604 C CA . GLY A 1 765 ? -21.645 18.216 33.226 1.00 54.16 765 GLY A CA 1
ATOM 5605 C C . GLY A 1 765 ? -20.745 17.148 33.856 1.00 54.16 765 GLY A C 1
ATOM 5606 O O . GLY A 1 765 ? -19.799 17.528 34.542 1.00 54.16 765 GLY A O 1
ATOM 5607 N N . GLN A 1 766 ? -20.974 15.844 33.640 1.00 60.62 766 GLN A N 1
ATOM 5608 C CA . GLN A 1 766 ? -19.922 14.856 33.923 1.00 60.62 766 GLN A CA 1
ATOM 5609 C C . GLN A 1 766 ? -18.700 15.118 33.030 1.00 60.62 766 GLN A C 1
ATOM 5611 O O . GLN A 1 766 ? -18.764 14.968 31.812 1.00 60.62 766 GLN A O 1
ATOM 5616 N N . ASP A 1 767 ? -17.605 15.543 33.661 1.00 70.12 767 ASP A N 1
ATOM 5617 C CA . ASP A 1 767 ? -16.326 15.833 33.017 1.00 70.12 767 ASP A CA 1
ATOM 5618 C C . ASP A 1 767 ? -15.680 14.510 32.576 1.00 70.12 767 ASP A C 1
ATOM 5620 O O . ASP A 1 767 ? -15.471 13.607 33.390 1.00 70.12 767 ASP A O 1
ATOM 5624 N N . GLY A 1 768 ? -15.432 14.361 31.276 1.00 82.25 768 GLY A N 1
ATOM 5625 C CA . GLY A 1 768 ? -14.855 13.156 30.694 1.00 82.25 768 GLY A CA 1
ATOM 5626 C C . GLY A 1 768 ? -14.078 13.483 29.425 1.00 82.25 768 GLY A C 1
ATOM 5627 O O . GLY A 1 768 ? -14.491 14.306 28.604 1.00 82.25 768 GLY A O 1
ATOM 5628 N N . HIS A 1 769 ? -12.914 12.861 29.279 1.00 92.00 769 HIS A N 1
ATOM 5629 C CA . HIS A 1 769 ? -12.055 12.981 28.111 1.00 92.00 769 HIS A CA 1
ATOM 5630 C C . HIS A 1 769 ? -12.444 11.933 27.064 1.00 92.00 769 HIS A C 1
ATOM 5632 O O . HIS A 1 769 ? -12.491 10.738 27.359 1.00 92.00 769 HIS A O 1
ATOM 5638 N N . ASN A 1 770 ? -12.737 12.380 25.844 1.00 91.19 770 ASN A N 1
ATOM 5639 C CA . ASN A 1 770 ? -13.201 11.504 24.772 1.00 91.19 770 ASN A CA 1
ATOM 5640 C C . ASN A 1 770 ? -12.027 10.818 24.075 1.00 91.19 770 ASN A C 1
ATOM 5642 O O . ASN A 1 770 ? -11.075 11.470 23.652 1.00 91.19 770 ASN A O 1
ATOM 5646 N N . VAL A 1 771 ? -12.140 9.505 23.918 1.00 91.62 771 VAL A N 1
ATOM 5647 C CA . VAL A 1 771 ? -11.174 8.644 23.243 1.00 91.62 771 VAL A CA 1
ATOM 5648 C C . VAL A 1 771 ? -11.875 7.713 22.265 1.00 91.62 771 VAL A C 1
ATOM 5650 O O . VAL A 1 771 ? -12.999 7.277 22.508 1.00 91.62 771 VAL A O 1
ATOM 5653 N N . ALA A 1 772 ? -11.178 7.367 21.187 1.00 92.12 772 ALA A N 1
ATOM 5654 C CA . ALA A 1 772 ? -11.672 6.460 20.161 1.00 92.12 772 ALA A CA 1
ATOM 5655 C C . ALA A 1 772 ? -10.756 5.240 20.016 1.00 92.12 772 ALA A C 1
ATOM 5657 O O . ALA A 1 772 ? -9.531 5.342 20.149 1.00 92.12 772 ALA A O 1
ATOM 5658 N N . TYR A 1 773 ? -11.356 4.093 19.714 1.00 93.62 773 TYR A N 1
ATOM 5659 C CA . TYR A 1 773 ? -10.676 2.830 19.456 1.00 93.62 773 TYR A CA 1
ATOM 5660 C C . TYR A 1 773 ? -11.220 2.179 18.192 1.00 93.62 773 TYR A C 1
ATOM 5662 O O . TYR A 1 773 ? -12.427 2.168 17.968 1.00 93.62 773 TYR A O 1
ATOM 5670 N N . VAL A 1 774 ? -10.331 1.560 17.422 1.00 93.56 774 VAL A N 1
ATOM 5671 C CA . VAL A 1 774 ? -10.671 0.670 16.309 1.00 93.56 774 VAL A CA 1
ATOM 5672 C C . VAL A 1 774 ? -10.309 -0.755 16.702 1.00 93.56 774 VAL A C 1
ATOM 5674 O O . VAL A 1 774 ? -9.229 -1.004 17.248 1.00 93.56 774 VAL A O 1
ATOM 5677 N N . ILE A 1 775 ? -11.198 -1.703 16.424 1.00 94.12 775 ILE A N 1
ATOM 5678 C CA . ILE A 1 775 ? -10.912 -3.131 16.586 1.00 94.12 775 ILE A CA 1
ATOM 5679 C C . ILE A 1 775 ? -10.699 -3.721 15.198 1.00 94.12 775 ILE A C 1
ATOM 5681 O O . ILE A 1 775 ? -11.562 -3.596 14.331 1.00 94.12 775 ILE A O 1
ATOM 5685 N N . SER A 1 776 ? -9.553 -4.371 14.987 1.00 93.69 776 SER A N 1
ATOM 5686 C CA . SER A 1 776 ? -9.303 -5.047 13.717 1.00 93.69 776 SER A CA 1
ATOM 5687 C C . SER A 1 776 ? -10.313 -6.173 13.504 1.00 93.69 776 SER A C 1
ATOM 5689 O O . SER A 1 776 ? -10.685 -6.879 14.445 1.00 93.69 776 SER A O 1
ATOM 5691 N N . TYR A 1 777 ? -10.728 -6.386 12.258 1.00 95.25 777 TYR A N 1
ATOM 5692 C CA . TYR A 1 777 ? -11.660 -7.446 11.887 1.00 95.25 777 TYR A CA 1
ATOM 5693 C C . TYR A 1 777 ? -11.149 -8.821 12.339 1.00 95.25 777 TYR A C 1
ATOM 5695 O O . TYR A 1 777 ? -11.875 -9.623 12.921 1.00 95.25 777 TYR A O 1
ATOM 5703 N N . GLN A 1 778 ? -9.845 -9.044 12.200 1.00 92.56 778 GLN A N 1
ATOM 5704 C CA . GLN A 1 778 ? -9.161 -10.215 12.733 1.00 92.56 778 GLN A CA 1
ATOM 5705 C C . GLN A 1 778 ? -9.314 -10.383 14.254 1.00 92.56 778 GLN A C 1
ATOM 5707 O O . GLN A 1 778 ? -9.457 -11.505 14.734 1.00 92.56 778 GLN A O 1
ATOM 5712 N N . GLY A 1 779 ? -9.299 -9.287 15.018 1.00 93.69 779 GLY A N 1
ATOM 5713 C CA . GLY A 1 779 ? -9.546 -9.296 16.459 1.00 93.69 779 GLY A CA 1
ATOM 5714 C C . GLY A 1 779 ? -10.944 -9.797 16.799 1.00 93.69 779 GLY A C 1
ATOM 5715 O O . GLY A 1 779 ? -11.093 -10.626 17.696 1.00 93.69 779 GLY A O 1
ATOM 5716 N N . LEU A 1 780 ? -11.942 -9.373 16.020 1.00 95.88 780 LEU A N 1
ATOM 5717 C CA . LEU A 1 780 ? -13.328 -9.824 16.164 1.00 95.88 780 LEU A CA 1
ATOM 5718 C C . LEU A 1 780 ? -13.468 -11.327 15.896 1.00 95.88 780 LEU A C 1
ATOM 5720 O O . LEU A 1 780 ? -14.183 -12.018 16.618 1.00 95.88 780 LEU A O 1
ATOM 5724 N N . VAL A 1 781 ? -12.782 -11.842 14.872 1.00 95.44 781 VAL A N 1
ATOM 5725 C CA . VAL A 1 781 ? -12.934 -13.238 14.431 1.00 95.44 781 VAL A CA 1
ATOM 5726 C C . VAL A 1 781 ? -12.060 -14.209 15.234 1.00 95.44 781 VAL A C 1
ATOM 5728 O O . VAL A 1 781 ? -12.473 -15.340 15.483 1.00 95.44 781 VAL A O 1
ATOM 5731 N N . HIS A 1 782 ? -10.849 -13.812 15.631 1.00 92.56 782 HIS A N 1
ATOM 5732 C CA . HIS A 1 782 ? -9.856 -14.724 16.217 1.00 92.56 782 HIS A CA 1
ATOM 5733 C C . HIS A 1 782 ? -9.532 -14.456 17.691 1.00 92.56 782 HIS A C 1
ATOM 5735 O O . HIS A 1 782 ? -8.760 -15.215 18.276 1.00 92.56 782 HIS A O 1
ATOM 5741 N N . ASN A 1 783 ? -10.086 -13.410 18.314 1.00 92.88 783 ASN A N 1
ATOM 5742 C CA . ASN A 1 783 ? -9.827 -13.112 19.725 1.00 92.88 783 ASN A CA 1
ATOM 5743 C C . ASN A 1 783 ? -11.052 -12.529 20.470 1.00 92.88 783 ASN A C 1
ATOM 5745 O O . ASN A 1 783 ? -10.966 -11.440 21.047 1.00 92.88 783 ASN A O 1
ATOM 5749 N N . PRO A 1 784 ? -12.188 -13.255 20.533 1.00 95.25 784 PRO A N 1
ATOM 5750 C CA . PRO A 1 784 ? -13.382 -12.771 21.233 1.00 95.25 784 PRO A CA 1
ATOM 5751 C C . PRO A 1 784 ? -13.171 -12.576 22.736 1.00 95.25 784 PRO A C 1
ATOM 5753 O O . PRO A 1 784 ? -13.784 -11.696 23.331 1.00 95.25 784 PRO A O 1
ATOM 5756 N N . ALA A 1 785 ? -12.266 -13.336 23.362 1.00 94.56 785 ALA A N 1
ATOM 5757 C CA . ALA A 1 785 ? -11.902 -13.120 24.762 1.00 94.56 785 ALA A CA 1
ATOM 5758 C C . ALA A 1 785 ? -11.224 -11.753 24.969 1.00 94.56 785 ALA A C 1
ATOM 5760 O O . ALA A 1 785 ? -11.550 -11.036 25.914 1.00 94.56 785 ALA A O 1
ATOM 5761 N N . GLY A 1 786 ? -10.323 -11.361 24.062 1.00 93.69 786 GLY A N 1
ATOM 5762 C CA . GLY A 1 786 ? -9.704 -10.038 24.059 1.00 93.69 786 GLY A CA 1
ATOM 5763 C C . GLY A 1 786 ? -10.710 -8.911 23.820 1.00 93.69 786 GLY A C 1
ATOM 5764 O O . GLY A 1 786 ? -10.596 -7.860 24.452 1.00 93.69 786 GLY A O 1
ATOM 5765 N N . VAL A 1 787 ? -11.713 -9.136 22.960 1.00 96.56 787 VAL A N 1
ATOM 5766 C CA . VAL A 1 787 ? -12.823 -8.192 22.734 1.00 96.56 787 VAL A CA 1
ATOM 5767 C C . VAL A 1 787 ? -13.695 -8.062 23.984 1.00 96.56 787 VAL A C 1
ATOM 5769 O O . VAL A 1 787 ? -13.930 -6.942 24.426 1.00 96.56 787 VAL A O 1
ATOM 5772 N N . SER A 1 788 ? -14.097 -9.171 24.615 1.00 96.44 788 SER A N 1
ATOM 5773 C CA . SER A 1 788 ? -14.858 -9.151 25.876 1.00 96.44 788 SER A CA 1
ATOM 5774 C C . SER A 1 788 ? -14.105 -8.402 26.971 1.00 96.44 788 SER A C 1
ATOM 5776 O O . SER A 1 788 ? -14.655 -7.489 27.579 1.00 96.44 788 SER A O 1
ATOM 5778 N N . HIS A 1 789 ? -12.818 -8.712 27.161 1.00 95.38 789 HIS A N 1
ATOM 5779 C CA . HIS A 1 789 ? -11.979 -8.008 28.127 1.00 95.38 789 HIS A CA 1
ATOM 5780 C C . HIS A 1 789 ? -11.909 -6.507 27.819 1.00 95.38 789 HIS A C 1
ATOM 5782 O O . HIS A 1 789 ? -12.070 -5.688 28.719 1.00 95.38 789 HIS A O 1
ATOM 5788 N N . PHE A 1 790 ? -11.717 -6.115 26.555 1.00 95.69 790 PHE A N 1
ATOM 5789 C CA . PHE A 1 790 ? -11.768 -4.705 26.162 1.00 95.69 790 PHE A CA 1
ATOM 5790 C C . PHE A 1 790 ? -13.109 -4.056 26.538 1.00 95.69 790 PHE A C 1
ATOM 5792 O O . PHE A 1 790 ? -13.114 -2.998 27.169 1.00 95.69 790 PHE A O 1
ATOM 5799 N N . CYS A 1 791 ? -14.232 -4.705 26.226 1.00 97.19 791 CYS A N 1
ATOM 5800 C CA . CYS A 1 791 ? -15.560 -4.215 26.577 1.00 97.19 791 CYS A CA 1
ATOM 5801 C C . CYS A 1 791 ? -15.743 -4.057 28.091 1.00 97.19 791 CYS A C 1
ATOM 5803 O O . CYS A 1 791 ? -16.219 -3.018 28.544 1.00 97.19 791 CYS A O 1
ATOM 5805 N N . GLU A 1 792 ? -15.307 -5.033 28.885 1.00 95.56 792 GLU A N 1
ATOM 5806 C CA . GLU A 1 792 ? -15.340 -4.978 30.350 1.00 95.56 792 GLU A CA 1
ATOM 5807 C C . GLU A 1 792 ? -14.506 -3.812 30.896 1.00 95.56 792 GLU A C 1
ATOM 5809 O O . GLU A 1 792 ? -14.964 -3.083 31.778 1.00 95.56 792 GLU A O 1
ATOM 5814 N N . ARG A 1 793 ? -13.301 -3.589 30.351 1.00 95.00 793 ARG A N 1
ATOM 5815 C CA . ARG A 1 793 ? -12.429 -2.472 30.747 1.00 95.00 793 ARG A CA 1
ATOM 5816 C C . ARG A 1 793 ? -13.071 -1.121 30.449 1.00 95.00 793 ARG A C 1
ATOM 5818 O O . ARG A 1 793 ? -13.107 -0.278 31.342 1.00 95.00 793 ARG A O 1
ATOM 5825 N N . ILE A 1 794 ? -13.620 -0.927 29.247 1.00 95.25 794 ILE A N 1
ATOM 5826 C CA . ILE A 1 794 ? -14.332 0.309 28.885 1.00 95.25 794 ILE A CA 1
ATOM 5827 C C . ILE A 1 794 ? -15.549 0.501 29.793 1.00 95.25 794 ILE A C 1
ATOM 5829 O O . ILE A 1 794 ? -15.723 1.572 30.370 1.00 95.25 794 ILE A O 1
ATOM 5833 N N . ALA A 1 795 ? -16.363 -0.537 29.988 1.00 94.50 795 ALA A N 1
ATOM 5834 C CA . ALA A 1 795 ? -17.527 -0.474 30.864 1.00 94.50 795 ALA A CA 1
ATOM 5835 C C . ALA A 1 795 ? -17.151 -0.156 32.322 1.00 94.50 795 ALA A C 1
ATOM 5837 O O . ALA A 1 795 ? -17.948 0.455 33.034 1.00 94.50 795 ALA A O 1
ATOM 5838 N N . ALA A 1 796 ? -15.959 -0.527 32.786 1.00 93.31 796 ALA A N 1
ATOM 5839 C CA . ALA A 1 796 ? -15.507 -0.224 34.140 1.00 93.31 796 ALA A CA 1
ATOM 5840 C C . ALA A 1 796 ? -15.087 1.244 34.337 1.00 93.31 796 ALA A C 1
ATOM 5842 O O . ALA A 1 796 ? -15.233 1.755 35.445 1.00 93.31 796 ALA A O 1
ATOM 5843 N N . CYS A 1 797 ? -14.568 1.922 33.305 1.00 92.31 797 CYS A N 1
ATOM 5844 C CA . CYS A 1 797 ? -13.982 3.260 33.455 1.00 92.31 797 CYS A CA 1
ATOM 5845 C C . CYS A 1 797 ? -14.698 4.388 32.702 1.00 92.31 797 CYS A C 1
ATOM 5847 O O . CYS A 1 797 ? -14.578 5.537 33.111 1.00 92.31 797 CYS A O 1
ATOM 5849 N N . ALA A 1 798 ? -15.409 4.101 31.610 1.00 92.94 798 ALA A N 1
ATOM 5850 C CA . ALA A 1 798 ? -16.046 5.130 30.796 1.00 92.94 798 ALA A CA 1
ATOM 5851 C C . ALA A 1 798 ? -17.346 5.637 31.438 1.00 92.94 798 ALA A C 1
ATOM 5853 O O . ALA A 1 798 ? -18.183 4.850 31.882 1.00 92.94 798 ALA A O 1
ATOM 5854 N N . THR A 1 799 ? -17.556 6.947 31.457 1.00 91.19 799 THR A N 1
ATOM 5855 C CA . THR A 1 799 ? -18.810 7.563 31.917 1.00 91.19 799 THR A CA 1
ATOM 5856 C C . THR A 1 799 ? -19.895 7.497 30.859 1.00 91.19 799 THR A C 1
ATOM 5858 O O . THR A 1 799 ? -21.051 7.284 31.199 1.00 91.19 799 THR A O 1
ATOM 5861 N N . ALA A 1 800 ? -19.538 7.612 29.584 1.00 91.12 800 ALA A N 1
ATOM 5862 C CA . ALA A 1 800 ? -20.456 7.517 28.456 1.00 91.12 800 ALA A CA 1
ATOM 5863 C C . ALA A 1 800 ? -19.707 7.061 27.198 1.00 91.12 800 ALA A C 1
ATOM 5865 O O . ALA A 1 800 ? -18.481 6.943 27.203 1.00 91.12 800 ALA A O 1
ATOM 5866 N N . GLY A 1 801 ? -20.434 6.799 26.117 1.00 91.31 801 GLY A N 1
ATOM 5867 C CA . GLY A 1 801 ? -19.836 6.424 24.843 1.00 91.31 801 GLY A CA 1
ATOM 5868 C C . GLY A 1 801 ? -20.813 5.752 23.888 1.00 91.31 801 GLY A C 1
ATOM 5869 O O . GLY A 1 801 ? -21.989 5.567 24.207 1.00 91.31 801 GLY A O 1
ATOM 5870 N N . ILE A 1 802 ? -20.303 5.393 22.717 1.00 92.81 802 ILE A N 1
ATOM 5871 C CA . ILE A 1 802 ? -21.017 4.754 21.615 1.00 92.81 802 ILE A CA 1
ATOM 5872 C C . ILE A 1 802 ? -20.105 3.671 21.020 1.00 92.81 802 ILE A C 1
ATOM 5874 O O . ILE A 1 802 ? -18.877 3.754 21.084 1.00 92.81 802 ILE A O 1
ATOM 5878 N N . VAL A 1 803 ? -20.724 2.621 20.487 1.00 95.75 803 VAL A N 1
ATOM 5879 C CA . VAL A 1 803 ? -20.047 1.537 19.777 1.00 95.75 803 VAL A CA 1
ATOM 5880 C C . VAL A 1 803 ? -20.714 1.452 18.419 1.00 95.75 803 VAL A C 1
ATOM 5882 O O . VAL A 1 803 ? -21.898 1.132 18.337 1.00 95.75 803 VAL A O 1
ATOM 5885 N N . ASP A 1 804 ? -19.949 1.739 17.381 1.00 94.69 804 ASP A N 1
ATOM 5886 C CA . ASP A 1 804 ? -20.412 1.767 16.007 1.00 94.69 804 ASP A CA 1
ATOM 5887 C C . ASP A 1 804 ? -19.924 0.506 15.298 1.00 94.69 804 ASP A C 1
ATOM 5889 O O . ASP A 1 804 ? -18.724 0.223 15.238 1.00 94.69 804 ASP A O 1
ATOM 5893 N N . ILE A 1 805 ? -20.872 -0.280 14.790 1.00 95.81 805 ILE A N 1
ATOM 5894 C CA . ILE A 1 805 ? -20.622 -1.537 14.083 1.00 95.81 805 ILE A CA 1
ATOM 5895 C C . ILE A 1 805 ? -21.237 -1.398 12.697 1.00 95.81 805 ILE A C 1
ATOM 5897 O O . ILE A 1 805 ? -22.460 -1.391 12.557 1.00 95.81 805 ILE A O 1
ATOM 5901 N N . LEU A 1 806 ? -20.398 -1.299 11.671 1.00 95.12 806 LEU A N 1
ATOM 5902 C CA . LEU A 1 806 ? -20.853 -1.107 10.295 1.00 95.12 806 LEU A CA 1
ATOM 5903 C C . LEU A 1 806 ? -20.506 -2.328 9.458 1.00 95.12 806 LEU A C 1
ATOM 5905 O O . LEU A 1 806 ? -19.432 -2.919 9.595 1.00 95.12 806 LEU A O 1
ATOM 5909 N N . GLU A 1 807 ? -21.423 -2.697 8.575 1.00 95.56 807 GLU A N 1
ATOM 5910 C CA . GLU A 1 807 ? -21.232 -3.804 7.646 1.00 95.56 807 GLU A CA 1
ATOM 5911 C C . GLU A 1 807 ? -20.378 -3.377 6.452 1.00 95.56 807 GLU A C 1
ATOM 5913 O O . GLU A 1 807 ? -20.526 -2.274 5.925 1.00 95.56 807 GLU A O 1
ATOM 5918 N N . VAL A 1 808 ? -19.491 -4.273 6.019 1.00 96.94 808 VAL A N 1
ATOM 5919 C CA . VAL A 1 808 ? -18.637 -4.094 4.840 1.00 96.94 808 VAL A CA 1
ATOM 5920 C C . VAL A 1 808 ? -18.940 -5.228 3.854 1.00 96.94 808 VAL A C 1
ATOM 5922 O O . VAL A 1 808 ? -18.413 -6.335 4.028 1.00 96.94 808 VAL A O 1
ATOM 5925 N N . PRO A 1 809 ? -19.796 -4.984 2.844 1.00 95.62 809 PRO A N 1
ATOM 5926 C CA . PRO A 1 809 ? -20.219 -6.017 1.904 1.00 95.62 809 PRO A CA 1
ATOM 5927 C C . PRO A 1 809 ? -19.054 -6.611 1.107 1.00 95.62 809 PRO A C 1
ATOM 5929 O O . PRO A 1 809 ? -18.084 -5.928 0.757 1.00 95.62 809 PRO A O 1
ATOM 5932 N N . GLY A 1 810 ? -19.118 -7.916 0.847 1.00 92.62 810 GLY A N 1
ATOM 5933 C CA . GLY A 1 810 ? -18.133 -8.623 0.025 1.00 92.62 810 GLY A CA 1
ATOM 5934 C C . GLY A 1 810 ? -16.739 -8.763 0.655 1.00 92.62 810 GLY A C 1
ATOM 5935 O O . GLY A 1 810 ? -15.843 -9.326 0.029 1.00 92.62 810 GLY A O 1
ATOM 5936 N N . MET A 1 811 ? -16.531 -8.301 1.894 1.00 95.00 811 MET A N 1
ATOM 5937 C CA . MET A 1 811 ? -15.252 -8.468 2.594 1.00 95.00 811 MET A CA 1
ATOM 5938 C C . MET A 1 811 ? -15.080 -9.901 3.120 1.00 95.00 811 MET A C 1
ATOM 5940 O O . MET A 1 811 ? -14.024 -10.520 2.965 1.00 95.00 811 MET A O 1
ATOM 5944 N N . ALA A 1 812 ? -16.131 -10.439 3.740 1.00 96.12 812 ALA A N 1
ATOM 5945 C CA . ALA A 1 812 ? -16.163 -11.791 4.282 1.00 96.12 812 ALA A CA 1
ATOM 5946 C C . ALA A 1 812 ? -17.595 -12.333 4.309 1.00 96.12 812 ALA A C 1
ATOM 5948 O O . ALA A 1 812 ? -18.536 -11.571 4.526 1.00 96.12 812 ALA A O 1
ATOM 5949 N N . LEU A 1 813 ? -17.748 -13.647 4.149 1.00 96.62 813 LEU A N 1
ATOM 5950 C CA . LEU A 1 813 ? -19.029 -14.347 4.158 1.00 96.62 813 LEU A CA 1
ATOM 5951 C C . LEU A 1 813 ? -19.042 -15.463 5.207 1.00 96.62 813 LEU A C 1
ATOM 5953 O O . LEU A 1 813 ? -18.047 -16.152 5.433 1.00 96.62 813 LEU A O 1
ATOM 5957 N N . THR A 1 814 ? -20.196 -15.651 5.837 1.00 97.00 814 THR A N 1
ATOM 5958 C CA . THR A 1 814 ? -20.505 -16.826 6.667 1.00 97.00 814 THR A CA 1
ATOM 5959 C C . THR A 1 814 ? -20.657 -18.088 5.799 1.00 97.00 814 THR A C 1
ATOM 5961 O O . THR A 1 814 ? -20.883 -17.975 4.592 1.00 97.00 814 THR A O 1
ATOM 5964 N N . PRO A 1 815 ? -20.646 -19.306 6.383 1.00 96.44 815 PRO A N 1
ATOM 5965 C CA . PRO A 1 815 ? -20.907 -20.546 5.642 1.00 96.44 815 PRO A CA 1
ATOM 5966 C C . PRO A 1 815 ? -22.245 -20.585 4.888 1.00 96.44 815 PRO A C 1
ATOM 5968 O O . PRO A 1 815 ? -22.403 -21.382 3.967 1.00 96.44 815 PRO A O 1
ATOM 5971 N N . THR A 1 816 ? -23.222 -19.764 5.287 1.00 95.44 816 THR A N 1
ATOM 5972 C CA . THR A 1 816 ? -24.532 -19.654 4.627 1.00 95.44 816 THR A CA 1
ATOM 5973 C C . THR A 1 816 ? -24.570 -18.568 3.547 1.00 95.44 816 THR A C 1
ATOM 5975 O O . THR A 1 816 ? -25.611 -18.373 2.928 1.00 95.44 816 THR A O 1
ATOM 5978 N N . GLY A 1 817 ? -23.457 -17.866 3.313 1.00 95.00 817 GLY A N 1
ATOM 5979 C CA . GLY A 1 817 ? -23.336 -16.814 2.305 1.00 95.00 817 GLY A CA 1
ATOM 5980 C C . GLY A 1 817 ? -23.808 -15.427 2.751 1.00 95.00 817 GLY A C 1
ATOM 5981 O O . GLY A 1 817 ? -23.952 -14.557 1.902 1.00 95.00 817 GLY A O 1
ATOM 5982 N N . HIS A 1 818 ? -24.059 -15.197 4.045 1.00 96.00 818 HIS A N 1
ATOM 5983 C CA . HIS A 1 818 ? -24.370 -13.855 4.567 1.00 96.00 818 HIS A CA 1
ATOM 5984 C C . HIS A 1 818 ? -23.105 -13.035 4.834 1.00 96.00 818 HIS A C 1
ATOM 5986 O O . HIS A 1 818 ? -22.111 -13.602 5.297 1.00 96.00 818 HIS A O 1
ATOM 5992 N N . ASP A 1 819 ? -23.171 -11.716 4.626 1.00 95.94 819 ASP A N 1
ATOM 5993 C CA . ASP A 1 819 ? -22.074 -10.780 4.886 1.00 95.94 819 ASP A CA 1
ATOM 5994 C C . ASP A 1 819 ? -21.655 -10.740 6.359 1.00 95.94 819 ASP A C 1
ATOM 5996 O O . ASP A 1 819 ? -22.391 -10.330 7.262 1.00 95.94 819 ASP A O 1
ATOM 6000 N N . ALA A 1 820 ? -20.400 -11.112 6.582 1.00 97.12 820 ALA A N 1
ATOM 6001 C CA . ALA A 1 820 ? -19.737 -11.114 7.877 1.00 97.12 820 ALA A CA 1
ATOM 6002 C C . ALA A 1 820 ? -18.741 -9.958 8.033 1.00 97.12 820 ALA A C 1
ATOM 6004 O O . ALA A 1 820 ? -18.248 -9.730 9.131 1.00 97.12 820 ALA A O 1
ATOM 6005 N N . GLY A 1 821 ? -18.448 -9.208 6.966 1.00 96.75 821 GLY A N 1
ATOM 6006 C CA . GLY A 1 821 ? -17.504 -8.095 7.019 1.00 96.75 821 GLY A CA 1
ATOM 6007 C C . GLY A 1 821 ? -17.960 -6.983 7.964 1.00 96.75 821 GLY A C 1
ATOM 6008 O O . GLY A 1 821 ? -19.094 -6.517 7.848 1.00 96.75 821 GLY A O 1
ATOM 6009 N N . ARG A 1 822 ? -17.102 -6.559 8.900 1.00 96.31 822 ARG A N 1
ATOM 6010 C CA . ARG A 1 822 ? -17.404 -5.494 9.869 1.00 96.31 822 ARG A CA 1
ATOM 6011 C C . ARG A 1 822 ? -16.234 -4.531 10.045 1.00 96.31 822 ARG A C 1
ATOM 6013 O O . ARG A 1 822 ? -15.083 -4.958 10.078 1.00 96.31 822 ARG A O 1
ATOM 6020 N N . ILE A 1 823 ? -16.557 -3.259 10.243 1.00 95.38 823 ILE A N 1
ATOM 6021 C CA . ILE A 1 823 ? -15.673 -2.258 10.843 1.00 95.38 823 ILE A CA 1
ATOM 6022 C C . ILE A 1 823 ? -16.285 -1.831 12.177 1.00 95.38 823 ILE A C 1
ATOM 6024 O O . ILE A 1 823 ? -17.492 -1.596 12.261 1.00 95.38 823 ILE A O 1
ATOM 6028 N N . VAL A 1 824 ? -15.465 -1.811 13.229 1.00 95.75 824 VAL A N 1
ATOM 6029 C CA . VAL A 1 824 ? -15.915 -1.536 14.597 1.00 95.75 824 VAL A CA 1
ATOM 6030 C C . VAL A 1 824 ? -15.121 -0.388 15.183 1.00 95.75 824 VAL A C 1
ATOM 6032 O O . VAL A 1 824 ? -13.890 -0.451 15.272 1.00 95.75 824 VAL A O 1
ATOM 6035 N N . MET A 1 825 ? -15.854 0.619 15.645 1.00 94.62 825 MET A N 1
ATOM 6036 C CA . MET A 1 825 ? -15.323 1.769 16.354 1.00 94.62 825 MET A CA 1
ATOM 6037 C C . MET A 1 825 ? -15.983 1.919 17.718 1.00 94.62 825 MET A C 1
ATOM 6039 O O . MET A 1 825 ? -17.184 1.726 17.872 1.00 94.62 825 MET A O 1
ATOM 6043 N N . VAL A 1 826 ? -15.182 2.244 18.729 1.00 94.94 826 VAL A N 1
ATOM 6044 C CA . VAL A 1 826 ? -15.658 2.487 20.092 1.00 94.94 826 VAL A CA 1
ATOM 6045 C C . VAL A 1 826 ? -15.206 3.865 20.529 1.00 94.94 826 VAL A C 1
ATOM 6047 O O . VAL A 1 826 ? -14.012 4.100 20.709 1.00 94.94 826 VAL A O 1
ATOM 6050 N N . ASN A 1 827 ? -16.174 4.752 20.721 1.00 93.31 827 ASN A N 1
ATOM 6051 C CA . ASN A 1 827 ? -15.986 6.095 21.243 1.00 93.31 827 ASN A CA 1
ATOM 6052 C C . ASN A 1 827 ? -16.402 6.098 22.713 1.00 93.31 827 ASN A C 1
ATOM 6054 O O . ASN A 1 827 ? -17.536 5.756 23.039 1.00 93.31 827 ASN A O 1
ATOM 6058 N N . ALA A 1 828 ? -15.499 6.464 23.615 1.00 92.56 828 ALA A N 1
ATOM 6059 C CA . ALA A 1 828 ? -15.748 6.449 25.051 1.00 92.56 828 ALA A CA 1
ATOM 6060 C C . ALA A 1 828 ? -15.288 7.756 25.696 1.00 92.56 828 ALA A C 1
ATOM 6062 O O . ALA A 1 828 ? -14.218 8.267 25.383 1.00 92.56 828 ALA A O 1
ATOM 6063 N N . SER A 1 829 ? -16.083 8.273 26.626 1.00 92.38 829 SER A N 1
ATOM 6064 C CA . SER A 1 829 ? -15.704 9.375 27.505 1.00 92.38 829 SER A CA 1
ATOM 6065 C C . SER A 1 829 ? -15.212 8.802 28.828 1.00 92.38 829 SER A C 1
ATOM 6067 O O . SER A 1 829 ? -15.912 7.999 29.447 1.00 92.38 829 SER A O 1
ATOM 6069 N N . VAL A 1 830 ? -13.999 9.157 29.246 1.00 91.25 830 VAL A N 1
ATOM 6070 C CA . VAL A 1 830 ? -13.342 8.606 30.440 1.00 91.25 830 VAL A CA 1
ATOM 6071 C C . VAL A 1 830 ? -12.927 9.745 31.378 1.00 91.25 830 VAL A C 1
ATOM 6073 O O . VAL A 1 830 ? -12.295 10.688 30.905 1.00 91.25 830 VAL A O 1
ATOM 6076 N N . PRO A 1 831 ? -13.246 9.675 32.684 1.00 85.88 831 PRO A N 1
ATOM 6077 C CA . PRO A 1 831 ? -12.873 10.692 33.672 1.00 85.88 831 PRO A CA 1
ATOM 6078 C C . PRO A 1 831 ? -11.370 10.909 33.818 1.00 85.88 831 PRO A C 1
ATOM 6080 O O . PRO A 1 831 ? -10.614 9.908 33.729 1.00 85.88 831 PRO A O 1
#